Protein AF-A0A7Y2CT84-F1 (afdb_monomer)

Mean predicted aligned error: 10.61 Å

pLDDT: mean 88.52, std 10.65, range [36.44, 98.75]

Solvent-accessible surface area (backbone atoms only — not comparable to full-atom values): 50894 Å² total; per-residue (Å²): 84,44,56,48,35,80,83,38,81,83,39,80,53,77,35,58,68,63,25,49,51,53,49,49,43,42,66,47,47,25,86,44,73,82,28,76,38,8,58,64,36,38,52,54,53,51,53,52,51,56,59,51,71,77,44,71,71,39,76,48,80,43,55,86,54,31,21,38,36,31,32,69,52,71,54,93,91,47,46,27,38,41,38,34,45,18,4,72,86,43,62,40,92,67,78,83,59,85,71,47,80,42,70,43,59,42,46,32,46,68,49,79,48,80,45,82,43,61,23,27,36,41,37,34,33,33,50,41,97,85,70,77,48,78,41,80,75,47,74,48,75,77,40,69,60,45,97,79,50,70,55,81,69,70,88,58,83,78,73,85,70,88,72,83,83,30,87,89,40,70,44,78,48,37,75,38,61,83,59,67,71,56,72,70,56,23,49,44,64,25,57,46,32,29,71,60,32,45,41,61,38,83,23,44,39,57,34,47,72,62,46,57,70,24,47,41,72,74,46,81,51,57,67,58,35,39,52,26,38,35,29,37,26,68,75,76,48,39,33,34,41,31,46,60,65,60,50,44,53,72,66,44,60,80,50,46,50,82,20,55,62,33,53,51,51,43,57,54,52,35,22,34,32,83,57,42,52,45,26,44,43,54,51,30,52,54,52,73,40,41,46,53,65,58,40,71,27,25,30,56,86,51,76,73,46,55,96,46,33,90,80,57,32,81,39,62,28,35,41,28,63,47,83,53,44,69,36,53,90,37,70,53,51,70,36,15,67,34,26,40,50,45,67,62,49,50,52,46,36,33,58,30,73,55,28,46,68,45,36,65,65,41,51,38,50,51,54,51,33,56,62,39,33,33,25,75,45,42,70,87,34,34,28,29,28,40,39,76,42,85,99,48,70,48,36,40,31,39,64,28,52,46,81,50,71,46,20,51,15,30,68,39,46,64,47,39,63,54,52,31,67,79,43,45,44,60,56,46,57,47,56,54,79,78,57,59,75,19,34,41,49,53,26,43,50,54,53,44,66,55,40,55,71,60,55,71,69,53,42,41,49,35,29,49,50,43,42,68,39,55,36,72,68,48,42,50,56,16,43,63,54,32,53,69,66,52,27,75,74,45,29,68,62,52,40,52,26,46,54,47,29,44,76,45,33,50,62,50,35,50,57,51,45,55,64,47,45,31,55,36,48,49,68,57,14,50,37,33,37,38,39,40,33,31,54,72,47,92,29,16,27,32,40,39,33,27,38,33,43,99,86,64,50,81,74,44,81,77,47,61,45,77,44,46,35,93,56,23,48,34,41,36,38,36,29,41,55,11,52,24,35,40,41,35,60,30,50,15,60,82,30,34,41,35,45,26,32,38,86,30,52,28,35,41,39,32,42,72,67,20,44,46,34,34,39,36,36,51,83,69,75,56,48,79,49,69,26,58,54,51,47,78,47,69,43,86,57,63,72,75,38,54,90,54,66,76,66,70,60,80,66,43,80,42,77,44,77,51,71,52,69,50,98,84,40,39,60,28,49,31,39,36,41,37,41,39,38,54,40,92,87,37,76,96,32,29,31,39,40,35,42,39,36,34,41,20,75,76,56,62,24,33,40,42,39,37,45,33,42,28,53,43,70,57,77,83,26,26,37,39,39,42,37,40,37,35,35,52,54,38,76,42,48,47,54,56,81,24,68,80,58,69,85,85,65,92,58,72,67,31,32,45,46,34,29,35,38,40,40,40,35,48,27,46,28,44,75,50,83,83,34,40,34,42,32,40,30,48,35,41,38,38,41,33,34,64,87,52,92,85,30,62,81,74,60,83,47,98,90,52,63,88,46,60,63,35,66,26,30,30,44,31,44,40,37,38,40,36,40,47,43,57,74,34,93,88,70,59,42,40,29,36,37,38,41,36,37,40,35,40,38,36,39,76,36,61,40,91,43,46,25,35,40,40,38,39,39,39,38,42,29,42,51,62,92,52,88,66,44,39,29,41,39,39,36,43,37,41,30,39,55,42,73,51,71,59,78,96,69,42,20,56,42,20,14,93,81,55,22,38,12,38,54,53,35,54,31,22,14,38,30,20,42,32,35,35,40,35,42,35,39,48,74,46,76,47,81,42,52,90,46,26,38,39,33,29,42,35,38,39,44,19,36,34,40,46,41,34,90,97,62,90,78,88,74,71,49,56,15,36,38,41,33,42,37,36,35,41,46,86,49,30,34,42,36,39,37,42,19,36,39,96,85,36,77,40,80,48,81,47,82,47,75,72,130

Radius of gyration: 34.41 Å; Cα contacts (8 Å, |Δi|>4): 2415; chains: 1; bounding box: 83×79×93 Å

Foldseek 3Di:
DQPCCVVPVPRRDDDPVVNVVVVCCCVFQNPDCLRCNHLNNVVVVVVVVQVVQLDFQAEAEEQSALWWWWAWDYDPQGIYIYTHFNVQPHWDDDDDDDRTPDIDTAHWGKDWDQDQLRKIKIWIWHADPVRPDTDTDDMDTNDDRDPPDDRPPPCPDDPPDVWDDQQVPKDWAALALVLDDDPVCCQALNPAQSVNRNHTFIAGADDQCPVLVHWAWDDWDDDQWKTKTWIAHPVRFIKIKIRLQTQNQSVDRPFCRPFVVSVSVSSLSSLWNSQLLQLVLLLCVLLVAQEKHKGKHAYAQTCSCPPCRVVRHDHIIIMITDDAAQPLVPVSLVSFNGKAALVVLCCQVQADLLEAEPLLLVLLVVLVCLLQLQLQAARRQWIWRWDADDPGGYIYTHTYGHDRRRGQGAGDHDCSVVVCQVQVLDFHQALESPDLCSSHVNVQLVNQVRNLQDDLVSLLVSLVSSLVSCDLVSLLVSLVSGGPSSCVVCSVVSSSSSNSHSVCSSVSSNVVNLVSQQEHEAEHHLEEKEWEWDAPDAQKIKIWMFGADPVRHGDDTSGIDMHGLVRYQEYEYAAENYQYEYEHEAHHPNHAYEYAYAVAQYEYAYEAPRANYEYEEAPDNYHDHYHPRYHYDHDPPRLLRDDDSVLDDDWDKHKDWDWDADPQLGIKTKIWIKTFAADRSDPPGQKIWIWMKMARPVQRKMKIKIWIWGQCPPPRKIKIKIKMWIDWFPWDFAQDADQPRDPPDPDPQQRIWIKTKIKIWIWIWHADSSQKIKIKTKMKMKMATDQDPRHPPNDDDVQADPLLRPTWIKIKMKMKIKGWSFPADADGAFHKIKIKMKMWICTDPSDRWTKIKIKIKIWGWHFPDDVQTKIKIKMKMKIAMGTRDHQVRFDFDADPPAADQGHGRNHGARMKIKMKIKMWGFPDFDDDNHFGWTKTKMKMKMWMGHDHPPDDDPDIWIKIWMWMWIDTSSFKIWIWIWIHTPPGIDTDIDIDGDD

Nearest PDB structures (foldseek):
  8us1-assembly1_A  TM=7.613E-01  e=1.808E-10  Pseudomonas aeruginosa PAO1
  5ayw-assembly1_A  TM=7.211E-01  e=1.735E-09  Escherichia coli K-12
  6qgx-assembly1_A  TM=6.876E-01  e=4.542E-09  Escherichia coli O157:H7
  4n75-assembly1_A  TM=7.102E-01  e=1.512E-08  Escherichia coli K-12
  8bo2-assembly1_A  TM=6.922E-01  e=2.222E-08  Escherichia coli K-12

Sequence (995 aa):
LFPLTRFWKNAYLPLPLIGTLGVLYVRYLGVSEQDLAHVRYRRMSTALKGIFSDHERLVYAAGHEHSLQYFQSGKDLHPNHFVVSGAGSKSSHVAGGGDAIFTATGPGYSTIHYYGDGSTWLSFWRVAADGNDPIHVFRTRLYAAEQNYQPPAEAGPAVPLDYPDYTDSVAVMAANPSYRAGRLRSFFMGSHNRDLWVEPVEAPYLDMGREAGGLIPLKRGGGMQTTSLRLQGRDGKQYVLRSLDKNPERSLPPAVRGTFVTDIAKDQITSINPYGAYVIPTLASAAGIYHTQPRLVYVPRDPRLGPYLDTFADQLMMLEDRPNDDMSDEERYGRSKNVVSAGKMYEAINGDNDNSVDANAFVRVRLLDMLLSDWDRHRDQWRWASFKKKNEKGRLYRPIPRDRDWAFNRMNGLFPPLIRFFDPKFQDFRYSYGYIKGLTFNGLEQDRRLTSSLVLSDWLREAQTVHEALTDSVIDAAVRHLPESIYRISGAEMANKLKARRELLSDVAEEYYSVLARVVDVVGSDKHELFEVRSAGPGRTEIVVYKTSKAGEIRKEIFRREFDSDETDEIRLYGLDGNDTFIVESVGGGLTTRCIGGPGADTFMTIDGARGVRVHDTHEGNIFSTGRGTRVQRTDDPWVNTYEPRAYRHNVTLPQLFFGGNADDGVFLGGGVKLVKHGFKKAPYDRVNRILGNFAGRTAAYNVVYHGHFVQAVRALDVYLDAEIRSPNSIRNFYGLGNETENTEGDREFYQARLTQLSASGMLGFSSETGIELRVGPTLRITDVRRDADRFGVSPQPGLSSTTFEDQWFAGIRTVASLQNMDRPQNPRRGFQLMSAAEINIGVRNSSNNYGKILSDLVVTSSPWMSPQITIATRLGVEHNIGSFPFYDASTLGGNHNLRGYRSSRFAGRTALYQNVELRARMFRFSTYLAVGEAGVLAFLDNGRVWTDGESSNRWHQGYGGGLWATLFESATIGTWVGASSDDVTFTLKLGLQY

Secondary structure (DSSP, 8-state):
--GGGGTSTT-----HHHHHHHHHHHHHT-SSTTSTTSHHHHHHHHHHHHHHHTSTT-EEEE--SSSEEEEEEEETTEEEEEEEE-TTT------S-TTEEEEE-SSEEEEEEE-TTS-EEEEEEEE-TTS--EEEEEEEEEEPPPTT--------S-----PPP-TT-EEEEES-GGG---HHHHHHH--TTHHHHHSEEEEEB--TTTGGGSEEEEEEE--SS--EEEEEETTS-EEEEEESS--GGGGS-GGGTTSHHHHHHHHHGGGS-TTGGGGHHHHHHHTT------EEEEE---GGGGGGHHHHSSEEEEEEE---EEETT-GGGTTEEEEEEHHHHHHHHHH-TT-EE-HHHHHHHHHHHHHTT-----GGGEEEEEEEPTTSSSEEEEEEE---TTTT----SSSHHHHHHH-TT----SSS---HHHHTTTTHHHHHHHSTT--HHHHHHHHHHHHHHS-HHHHHHHHTTS-HHHHHHHHHHHHHHHHHHHHTHHHHHHHHHHHHHTEEEEE--SS-EEEEEEEEETTEEEEEEEEE-TT--EEEEEEEEEEETTT-SEEEEE-TTS--EEEES---TT-EEEEE--SS--EEEE-TT-TTEEEEE-SSS-EEEE-TT-EEEE---HHHHS--GGG----EEEEEEEEEEETTTEEEEEEEEEEEE--TT-SS-SEEEEEEEEEETTTTEEEEEEEEEEEEEETTEEEEEEEEEEEEEEEEE---BBTT-----S-TGGGEEEEEEEEEEEEEEEE-TTSEEEEEEEEEEEEEE---TTSS--S--TT--GGGGS-EEEEEEEEEEEEE--S-SSS-SSEEEEEEEEEEEEEEES---EEEEEEEEEEEEE--S-SSEEEEEEEEEEEEEEE---GGGSEEE-BTTTBTTS-TT-EEESEEEEEEEEEEEEEEEEE-SS-EEEEEEEEEEEEEEEE-TT------EEEEEEEEEEEETTTEEEEEEEEE-SS-EEEEEEEEE--

Structure (mmCIF, N/CA/C/O backbone):
data_AF-A0A7Y2CT84-F1
#
_entry.id   AF-A0A7Y2CT84-F1
#
loop_
_atom_site.group_PDB
_atom_site.id
_atom_site.type_symbol
_atom_site.label_atom_id
_atom_site.label_alt_id
_atom_site.label_comp_id
_atom_site.label_asym_id
_atom_site.label_entity_id
_atom_site.label_seq_id
_atom_site.pdbx_PDB_ins_code
_atom_site.Cartn_x
_atom_site.Cartn_y
_atom_site.Cartn_z
_atom_site.occupancy
_atom_site.B_iso_or_equiv
_atom_site.auth_seq_id
_atom_site.auth_comp_id
_atom_site.auth_asym_id
_atom_site.auth_atom_id
_atom_site.pdbx_PDB_model_num
ATOM 1 N N . LEU A 1 1 ? 11.214 -16.371 42.705 1.00 65.44 1 LEU A N 1
ATOM 2 C CA . LEU A 1 1 ? 11.455 -16.176 44.152 1.00 65.44 1 LEU A CA 1
ATOM 3 C C . LEU A 1 1 ? 12.460 -15.055 44.424 1.00 65.44 1 LEU A C 1
ATOM 5 O O . LEU A 1 1 ? 12.091 -14.140 45.138 1.00 65.44 1 LEU A O 1
ATOM 9 N N . PHE A 1 2 ? 13.662 -15.067 43.829 1.00 83.94 2 PHE A N 1
ATOM 10 C CA . PHE A 1 2 ? 14.726 -14.080 44.100 1.00 83.94 2 PHE A CA 1
ATOM 11 C C . PHE A 1 2 ? 15.019 -13.182 42.880 1.00 83.94 2 PHE A C 1
ATOM 13 O O . PHE A 1 2 ? 15.967 -13.444 42.148 1.00 83.94 2 PHE A O 1
ATOM 20 N N . PRO A 1 3 ? 14.202 -12.159 42.574 1.00 74.56 3 PRO A N 1
ATOM 21 C CA . PRO A 1 3 ? 14.383 -11.364 41.352 1.00 74.56 3 PRO A CA 1
ATOM 22 C C . PRO A 1 3 ? 15.679 -10.536 41.330 1.00 74.56 3 PRO A C 1
ATOM 24 O O . PRO A 1 3 ? 16.200 -10.259 40.251 1.00 74.56 3 PRO A O 1
ATOM 27 N N . LEU A 1 4 ? 16.225 -10.172 42.496 1.00 76.44 4 LEU A N 1
ATOM 28 C CA . LEU A 1 4 ? 17.428 -9.339 42.603 1.00 76.44 4 LEU A CA 1
ATOM 29 C C . LEU A 1 4 ? 18.713 -10.062 42.167 1.00 76.44 4 LEU A C 1
ATOM 31 O O . LEU A 1 4 ? 19.674 -9.394 41.783 1.00 76.44 4 LEU A O 1
ATOM 35 N N . THR A 1 5 ? 18.719 -11.402 42.122 1.00 77.50 5 THR A N 1
ATOM 36 C CA . THR A 1 5 ? 19.887 -12.184 41.673 1.00 77.50 5 THR A CA 1
ATOM 37 C C . THR A 1 5 ? 20.240 -11.959 40.202 1.00 77.50 5 THR A C 1
ATOM 39 O O . THR A 1 5 ? 21.369 -12.227 39.794 1.00 77.50 5 THR A O 1
ATOM 42 N N . ARG A 1 6 ? 19.307 -11.410 39.408 1.00 66.19 6 ARG A N 1
ATOM 43 C CA . ARG A 1 6 ? 19.547 -10.990 38.017 1.00 66.19 6 ARG A CA 1
ATOM 44 C C . ARG A 1 6 ? 20.495 -9.799 37.894 1.00 66.19 6 ARG A C 1
ATOM 46 O O . ARG A 1 6 ? 21.196 -9.700 36.895 1.00 66.19 6 ARG A O 1
ATOM 53 N N . PHE A 1 7 ? 20.502 -8.913 38.885 1.00 73.81 7 PHE A N 1
ATOM 54 C CA . PHE A 1 7 ? 21.339 -7.713 38.899 1.00 73.81 7 PHE A CA 1
ATOM 55 C C . PHE A 1 7 ? 22.563 -7.907 39.804 1.00 73.81 7 PHE A C 1
ATOM 57 O O . PHE A 1 7 ? 23.660 -7.476 39.471 1.00 73.81 7 PHE A O 1
ATOM 64 N N . TRP A 1 8 ? 22.378 -8.598 40.933 1.00 77.88 8 TRP A N 1
ATOM 65 C CA . TRP A 1 8 ? 23.402 -8.825 41.949 1.00 77.88 8 TRP A CA 1
ATOM 66 C C . TRP A 1 8 ? 23.399 -10.308 42.311 1.00 77.88 8 TRP A C 1
ATOM 68 O O . TRP A 1 8 ? 22.523 -10.749 43.048 1.00 77.88 8 TRP A O 1
ATOM 78 N N . LYS A 1 9 ? 24.373 -11.087 41.816 1.00 77.00 9 LYS A N 1
ATOM 79 C CA . LYS A 1 9 ? 24.386 -12.568 41.911 1.00 77.00 9 LYS A CA 1
ATOM 80 C C . LYS A 1 9 ? 24.125 -13.139 43.317 1.00 77.00 9 LYS A C 1
ATOM 82 O O . LYS A 1 9 ? 23.603 -14.243 43.421 1.00 77.00 9 LYS A O 1
ATOM 87 N N . ASN A 1 10 ? 24.435 -12.387 44.375 1.00 88.25 10 ASN A N 1
ATOM 88 C CA . ASN A 1 10 ? 24.299 -12.817 45.771 1.00 88.25 10 ASN A CA 1
ATOM 89 C C . ASN A 1 10 ? 23.051 -12.259 46.493 1.00 88.25 10 ASN A C 1
ATOM 91 O O . ASN A 1 10 ? 22.872 -12.504 47.682 1.00 88.25 10 ASN A O 1
ATOM 95 N N . ALA A 1 11 ? 22.173 -11.515 45.812 1.00 83.38 11 ALA A N 1
ATOM 96 C CA . ALA A 1 11 ? 20.990 -10.893 46.412 1.00 83.38 11 ALA A CA 1
ATOM 97 C C . ALA A 1 11 ? 19.788 -11.857 46.477 1.00 83.38 11 ALA A C 1
ATOM 99 O O . ALA A 1 11 ? 18.792 -11.708 45.762 1.00 83.38 11 ALA A O 1
ATOM 100 N N . TYR A 1 12 ? 19.869 -12.854 47.358 1.00 87.38 12 TYR A N 1
ATOM 101 C CA . TYR A 1 12 ? 18.821 -13.856 47.593 1.00 87.38 12 TYR A CA 1
ATOM 102 C C . TYR A 1 12 ? 17.691 -13.340 48.505 1.00 87.38 12 TYR A C 1
ATOM 104 O O . TYR A 1 12 ? 17.361 -13.955 49.514 1.00 87.38 12 TYR A O 1
ATOM 112 N N . LEU A 1 13 ? 17.066 -12.212 48.150 1.00 86.44 13 LEU A N 1
ATOM 113 C CA . LEU A 1 13 ? 15.888 -11.695 48.860 1.00 86.44 13 LEU A CA 1
ATOM 114 C C . LEU A 1 13 ? 14.595 -12.236 48.217 1.00 86.44 13 LEU A C 1
ATOM 116 O O . LEU A 1 13 ? 14.352 -11.960 47.033 1.00 86.44 13 LEU A O 1
ATOM 120 N N . PRO A 1 14 ? 13.773 -13.030 48.932 1.00 82.38 14 PRO A N 1
ATOM 121 C CA . PRO A 1 14 ? 12.552 -13.588 48.371 1.00 82.38 14 PRO A CA 1
ATOM 122 C C . PRO A 1 14 ? 11.492 -12.494 48.220 1.00 82.38 14 PRO A C 1
ATOM 124 O O . PRO A 1 14 ? 10.938 -11.997 49.193 1.00 82.38 14 PRO A O 1
ATOM 127 N N . LEU A 1 15 ? 11.179 -12.142 46.977 1.00 82.06 15 LEU A N 1
ATOM 128 C CA . LEU A 1 15 ? 10.138 -11.180 46.625 1.00 82.06 15 LEU A CA 1
ATOM 129 C C . LEU A 1 15 ? 9.147 -11.871 45.675 1.00 82.06 15 LEU A C 1
ATOM 131 O O . LEU A 1 15 ? 9.237 -11.690 44.460 1.00 82.06 15 LEU A O 1
ATOM 135 N N . PRO A 1 16 ? 8.241 -12.732 46.177 1.00 72.38 16 PRO A N 1
ATOM 136 C CA . PRO A 1 16 ? 7.407 -13.588 45.334 1.00 72.38 16 PRO A CA 1
ATOM 137 C C . PRO A 1 16 ? 6.437 -12.799 44.444 1.00 72.38 16 PRO A C 1
ATOM 139 O O . PRO A 1 16 ? 6.327 -13.122 43.263 1.00 72.38 16 PRO A O 1
ATOM 142 N N . LEU A 1 17 ? 5.808 -11.729 44.946 1.00 71.31 17 LEU A N 1
ATOM 143 C CA . LEU A 1 17 ? 4.917 -10.873 44.148 1.00 71.31 17 LEU A CA 1
ATOM 144 C C . LEU A 1 17 ? 5.690 -10.098 43.072 1.00 71.31 17 LEU A C 1
ATOM 146 O O . LEU A 1 17 ? 5.382 -10.215 41.890 1.00 71.31 17 LEU A O 1
ATOM 150 N N . ILE A 1 18 ? 6.749 -9.381 43.459 1.00 71.69 18 ILE A N 1
ATOM 151 C CA . ILE A 1 18 ? 7.581 -8.585 42.536 1.00 71.69 18 ILE A CA 1
ATOM 152 C C . ILE A 1 18 ? 8.280 -9.488 41.513 1.00 71.69 18 ILE A C 1
ATOM 154 O O . ILE A 1 18 ? 8.329 -9.173 40.329 1.00 71.69 18 ILE A O 1
ATOM 158 N N . GLY A 1 19 ? 8.786 -10.643 41.944 1.00 72.06 19 GLY A N 1
ATOM 159 C CA . GLY A 1 19 ? 9.398 -11.628 41.060 1.00 72.06 19 GLY A CA 1
ATOM 160 C C . GLY A 1 19 ? 8.402 -12.223 40.068 1.00 72.06 19 GLY A C 1
ATOM 161 O O . GLY A 1 19 ? 8.754 -12.407 38.906 1.00 72.06 19 GLY A O 1
ATOM 162 N N . THR A 1 20 ? 7.159 -12.474 40.489 1.00 73.62 20 THR A N 1
ATOM 163 C CA . THR A 1 20 ? 6.091 -12.931 39.587 1.00 73.62 20 THR A CA 1
ATOM 164 C C . THR A 1 20 ? 5.719 -11.839 38.590 1.00 73.62 20 THR A C 1
ATOM 166 O O . THR A 1 20 ? 5.689 -12.107 37.392 1.00 73.62 20 THR A O 1
ATOM 169 N N . LEU A 1 21 ? 5.538 -10.596 39.047 1.00 68.62 21 LEU A N 1
ATOM 170 C CA . LEU A 1 21 ? 5.281 -9.443 38.181 1.00 68.62 21 LEU A CA 1
ATOM 171 C C . LEU A 1 21 ? 6.412 -9.223 37.170 1.00 68.62 21 LEU A C 1
ATOM 173 O O . LEU A 1 21 ? 6.132 -9.028 35.995 1.00 68.62 21 LEU A O 1
ATOM 177 N N . GLY A 1 22 ? 7.678 -9.336 37.580 1.00 68.44 22 GLY A N 1
ATOM 178 C CA . GLY A 1 22 ? 8.829 -9.219 36.679 1.00 68.44 22 GLY A CA 1
ATOM 179 C C . GLY A 1 22 ? 8.894 -10.331 35.625 1.00 68.44 22 GLY A C 1
ATOM 180 O O . GLY A 1 22 ? 9.230 -10.072 34.471 1.00 68.44 22 GLY A O 1
ATOM 181 N N . VAL A 1 23 ? 8.530 -11.568 35.983 1.00 71.12 23 VAL A N 1
ATOM 182 C CA . VAL A 1 23 ? 8.431 -12.683 35.022 1.00 71.12 23 VAL A CA 1
ATOM 183 C C . VAL A 1 23 ? 7.266 -12.475 34.055 1.00 71.12 23 VAL A C 1
ATOM 185 O O . VAL A 1 23 ? 7.438 -12.681 32.855 1.00 71.12 23 VAL A O 1
ATOM 188 N N . LEU A 1 24 ? 6.100 -12.046 34.547 1.00 68.56 24 LEU A N 1
ATOM 189 C CA . LEU A 1 24 ? 4.947 -11.718 33.707 1.00 68.56 24 LEU A CA 1
ATOM 190 C C . LEU A 1 24 ? 5.268 -10.549 32.766 1.00 68.56 24 LEU A C 1
ATOM 192 O O . LEU A 1 24 ? 4.959 -10.629 31.582 1.00 68.56 24 LEU A O 1
ATOM 196 N N . TYR A 1 25 ? 5.963 -9.522 33.255 1.00 69.19 25 TYR A N 1
ATOM 197 C CA . TYR A 1 25 ? 6.409 -8.381 32.460 1.00 69.19 25 TYR A CA 1
ATOM 198 C C . TYR A 1 25 ? 7.315 -8.823 31.302 1.00 69.19 25 TYR A C 1
ATOM 200 O O . TYR A 1 25 ? 7.005 -8.556 30.147 1.00 69.19 25 TYR A O 1
ATOM 208 N N . VAL A 1 26 ? 8.375 -9.599 31.559 1.00 72.62 26 VAL A N 1
ATOM 209 C CA . VAL A 1 26 ? 9.238 -10.129 30.480 1.00 72.62 26 VAL A CA 1
ATOM 210 C C . VAL A 1 26 ? 8.447 -11.021 29.516 1.00 72.62 26 VAL A C 1
ATOM 212 O O . VAL A 1 26 ? 8.595 -10.905 28.304 1.00 72.62 26 VAL A O 1
ATOM 215 N N . ARG A 1 27 ? 7.579 -11.897 30.038 1.00 72.06 27 ARG A N 1
ATOM 216 C CA . ARG A 1 27 ? 6.837 -12.879 29.235 1.00 72.06 27 ARG A CA 1
ATOM 217 C C . ARG A 1 27 ? 5.767 -12.256 28.336 1.00 72.06 27 ARG A C 1
ATOM 219 O O . ARG A 1 27 ? 5.489 -12.817 27.279 1.00 72.06 27 ARG A O 1
ATOM 226 N N . TYR A 1 28 ? 5.148 -11.156 28.759 1.00 69.00 28 TYR A N 1
ATOM 227 C CA . TYR A 1 28 ? 4.021 -10.546 28.049 1.00 69.00 28 TYR A CA 1
ATOM 228 C C . TYR A 1 28 ? 4.333 -9.194 27.408 1.00 69.00 28 TYR A C 1
ATOM 230 O O . TYR A 1 28 ? 3.656 -8.850 26.446 1.00 69.00 28 TYR A O 1
ATOM 238 N N . LEU A 1 29 ? 5.318 -8.436 27.892 1.00 67.94 29 LEU A N 1
ATOM 239 C CA . LEU A 1 29 ? 5.712 -7.136 27.329 1.00 67.94 29 LEU A CA 1
ATOM 240 C C . LEU A 1 29 ? 7.061 -7.176 26.612 1.00 67.94 29 LEU A C 1
ATOM 242 O O . LEU A 1 29 ? 7.197 -6.546 25.568 1.00 67.94 29 LEU A O 1
ATOM 246 N N . GLY A 1 30 ? 8.017 -7.952 27.127 1.00 70.25 30 GLY A N 1
ATOM 247 C CA . GLY A 1 30 ? 9.418 -7.869 26.708 1.00 70.25 30 GLY A CA 1
ATOM 248 C C . GLY A 1 30 ? 10.080 -6.606 27.272 1.00 70.25 30 GLY A C 1
ATOM 249 O O . GLY A 1 30 ? 9.569 -5.502 27.118 1.00 70.25 30 GLY A O 1
ATOM 250 N N . VAL A 1 31 ? 11.201 -6.767 27.973 1.00 71.25 31 VAL A N 1
ATOM 251 C CA . VAL A 1 31 ? 12.004 -5.652 28.508 1.00 71.25 31 VAL A CA 1
ATOM 252 C C . VAL A 1 31 ? 12.959 -5.133 27.435 1.00 71.25 31 VAL A C 1
ATOM 254 O O . VAL A 1 31 ? 13.159 -3.929 27.317 1.00 71.25 31 VAL A O 1
ATOM 257 N N . SER A 1 32 ? 13.558 -6.050 26.676 1.00 77.94 32 SER A N 1
ATOM 258 C CA . SER A 1 32 ? 14.480 -5.755 25.584 1.00 77.94 32 SER A CA 1
ATOM 259 C C . SER A 1 32 ? 13.750 -5.813 24.250 1.00 77.94 32 SER A C 1
ATOM 261 O O . SER A 1 32 ? 12.874 -6.655 24.054 1.00 77.94 32 SER A O 1
ATOM 263 N N . GLU A 1 33 ? 14.175 -5.002 23.282 1.00 79.56 33 GLU A N 1
ATOM 264 C CA . GLU A 1 33 ? 13.699 -5.120 21.899 1.00 79.56 33 GLU A CA 1
ATOM 265 C C . GLU A 1 33 ? 14.024 -6.478 21.265 1.00 79.56 33 GLU A C 1
ATOM 267 O O . GLU A 1 33 ? 13.431 -6.842 20.253 1.00 79.56 33 GLU A O 1
ATOM 272 N N . GLN A 1 34 ? 14.953 -7.225 21.867 1.00 80.75 34 GLN A N 1
ATOM 273 C CA . GLN A 1 34 ? 15.319 -8.581 21.475 1.00 80.75 34 GLN A CA 1
ATOM 274 C C . GLN A 1 34 ? 14.396 -9.646 22.080 1.00 80.75 34 GLN A C 1
ATOM 276 O O . GLN A 1 34 ? 14.444 -10.784 21.639 1.00 80.75 34 GLN A O 1
ATOM 281 N N . ASP A 1 35 ? 13.553 -9.321 23.064 1.00 81.44 35 ASP A N 1
ATOM 282 C CA . ASP A 1 35 ? 12.669 -10.318 23.666 1.00 81.44 35 ASP A CA 1
ATOM 283 C C . ASP A 1 35 ? 11.566 -10.731 22.679 1.00 81.44 35 ASP A C 1
ATOM 285 O O . ASP A 1 35 ? 10.911 -9.889 22.064 1.00 81.44 35 ASP A O 1
ATOM 289 N N . LEU A 1 36 ? 11.260 -12.031 22.598 1.00 79.00 36 LEU A N 1
ATOM 290 C CA . LEU A 1 36 ? 10.187 -12.566 21.740 1.00 79.00 36 LEU A CA 1
ATOM 291 C C . LEU A 1 36 ? 8.809 -11.930 22.012 1.00 79.00 36 LEU A C 1
ATOM 293 O O . LEU A 1 36 ? 7.957 -11.853 21.122 1.00 79.00 36 LEU A O 1
ATOM 297 N N . ALA A 1 37 ? 8.581 -11.487 23.251 1.00 78.06 37 ALA A N 1
ATOM 298 C CA . ALA A 1 37 ? 7.363 -10.800 23.663 1.00 78.06 37 ALA A CA 1
ATOM 299 C C . ALA A 1 37 ? 7.337 -9.315 23.254 1.00 78.06 37 ALA A C 1
ATOM 301 O O . ALA A 1 37 ? 6.256 -8.723 23.227 1.00 78.06 37 ALA A O 1
ATOM 302 N N . HIS A 1 38 ? 8.469 -8.718 22.881 1.00 81.81 38 HIS A N 1
ATOM 303 C CA . HIS A 1 38 ? 8.516 -7.324 22.465 1.00 81.81 38 HIS A CA 1
ATOM 304 C C . HIS A 1 38 ? 7.755 -7.114 21.152 1.00 81.81 38 HIS A C 1
ATOM 306 O O . HIS A 1 38 ? 7.841 -7.912 20.212 1.00 81.81 38 HIS A O 1
ATOM 312 N N . VAL A 1 39 ? 6.997 -6.020 21.069 1.00 78.94 39 VAL A N 1
ATOM 313 C CA . VAL A 1 39 ? 6.087 -5.749 19.943 1.00 78.94 39 VAL A CA 1
ATOM 314 C C . VAL A 1 39 ? 6.848 -5.685 18.613 1.00 78.94 39 VAL A C 1
ATOM 316 O O . VAL A 1 39 ? 6.428 -6.306 17.633 1.00 78.94 39 VAL A O 1
ATOM 319 N N . ARG A 1 40 ? 7.996 -4.992 18.577 1.00 80.62 40 ARG A N 1
ATOM 320 C CA . ARG A 1 40 ? 8.840 -4.869 17.372 1.00 80.62 40 ARG A CA 1
ATOM 321 C C . ARG A 1 40 ? 9.374 -6.226 16.895 1.00 80.62 40 ARG A C 1
ATOM 323 O O . ARG A 1 40 ? 9.195 -6.577 15.729 1.00 80.62 40 ARG A O 1
ATOM 330 N N . TYR A 1 41 ? 9.945 -7.023 17.800 1.00 85.19 41 TYR A N 1
ATOM 331 C CA . TYR A 1 41 ? 10.491 -8.339 17.462 1.00 85.19 41 TYR A CA 1
ATOM 332 C C . TYR A 1 41 ? 9.407 -9.297 16.967 1.00 85.19 41 TYR A C 1
ATOM 334 O O . TYR A 1 41 ? 9.587 -10.022 15.985 1.00 85.19 41 TYR A O 1
ATOM 342 N N . ARG A 1 42 ? 8.235 -9.282 17.608 1.00 82.44 42 ARG A N 1
ATOM 343 C CA . ARG A 1 42 ? 7.098 -10.108 17.197 1.00 82.44 42 ARG A CA 1
ATOM 344 C C . ARG A 1 42 ? 6.609 -9.753 15.797 1.00 82.44 42 ARG A C 1
ATOM 346 O O . ARG A 1 42 ? 6.337 -10.658 15.012 1.00 82.44 42 ARG A O 1
ATOM 353 N N . ARG A 1 43 ? 6.536 -8.460 15.458 1.00 81.31 43 ARG A N 1
ATOM 354 C CA . ARG A 1 43 ? 6.187 -8.003 14.101 1.00 81.31 43 ARG A CA 1
ATOM 355 C C . ARG A 1 43 ? 7.198 -8.499 13.068 1.00 81.31 43 ARG A C 1
ATOM 357 O O . ARG A 1 43 ? 6.790 -9.102 12.080 1.00 81.31 43 ARG A O 1
ATOM 364 N N . MET A 1 44 ? 8.495 -8.322 13.329 1.00 87.19 44 MET A N 1
ATOM 365 C CA . MET A 1 44 ? 9.567 -8.806 12.450 1.00 87.19 44 MET A CA 1
ATOM 366 C C . MET A 1 44 ? 9.510 -10.330 12.268 1.00 87.19 44 MET A C 1
ATOM 368 O O . MET A 1 44 ? 9.461 -10.825 11.145 1.00 87.19 44 MET A O 1
ATOM 372 N N . SER A 1 45 ? 9.473 -11.086 13.367 1.00 84.62 45 SER A N 1
ATOM 373 C CA . SER A 1 45 ? 9.460 -12.553 13.327 1.00 84.62 45 SER A CA 1
ATOM 374 C C . SER A 1 45 ? 8.196 -13.119 12.673 1.00 84.62 45 SER A C 1
ATOM 376 O O . SER A 1 45 ? 8.284 -14.111 11.955 1.00 84.62 45 SER A O 1
ATOM 378 N N . THR A 1 46 ? 7.033 -12.483 12.857 1.00 79.88 46 THR A N 1
ATOM 379 C CA . THR A 1 46 ? 5.787 -12.869 12.171 1.00 79.88 46 THR A CA 1
ATOM 380 C C . THR A 1 46 ? 5.878 -12.605 10.669 1.00 79.88 46 THR A C 1
ATOM 382 O O . THR A 1 46 ? 5.509 -13.477 9.887 1.00 79.88 46 THR A O 1
ATOM 385 N N . ALA A 1 47 ? 6.421 -11.453 10.259 1.00 81.06 47 ALA A N 1
ATOM 386 C CA . ALA A 1 47 ? 6.632 -11.134 8.847 1.00 81.06 47 ALA A CA 1
ATOM 387 C C . ALA A 1 47 ? 7.587 -12.135 8.174 1.00 81.06 47 ALA A C 1
ATOM 389 O O . ALA A 1 47 ? 7.261 -12.681 7.122 1.00 81.06 47 ALA A O 1
ATOM 390 N N . LEU A 1 48 ? 8.717 -12.453 8.819 1.00 83.81 48 LEU A N 1
ATOM 391 C CA . LEU A 1 48 ? 9.661 -13.462 8.330 1.00 83.81 48 LEU A CA 1
ATOM 392 C C . LEU A 1 48 ? 9.020 -14.851 8.232 1.00 83.81 48 LEU A C 1
ATOM 394 O O . LEU A 1 48 ? 9.137 -15.500 7.200 1.00 83.81 48 LEU A O 1
ATOM 398 N N . LYS A 1 49 ? 8.288 -15.297 9.263 1.00 79.12 49 LYS A N 1
ATOM 399 C CA . LYS A 1 49 ? 7.581 -16.590 9.233 1.00 79.12 49 LYS A CA 1
ATOM 400 C C . LYS A 1 49 ? 6.526 -16.656 8.127 1.00 79.12 49 LYS A C 1
ATOM 402 O O . LYS A 1 49 ? 6.366 -17.716 7.527 1.00 79.12 49 LYS A O 1
ATOM 407 N N . GLY A 1 50 ? 5.842 -15.546 7.843 1.00 73.62 50 GLY A N 1
ATOM 408 C CA . GLY A 1 50 ? 4.928 -15.439 6.707 1.00 73.62 50 GLY A CA 1
ATOM 409 C C . GLY A 1 50 ? 5.651 -15.662 5.378 1.00 73.62 50 GLY A C 1
ATOM 410 O O . GLY A 1 50 ? 5.242 -16.532 4.619 1.00 73.62 50 GLY A O 1
ATOM 411 N N . ILE A 1 51 ? 6.782 -14.985 5.154 1.00 78.38 51 ILE A N 1
ATOM 412 C CA . ILE A 1 51 ? 7.626 -15.197 3.961 1.00 78.38 51 ILE A CA 1
ATOM 413 C C . ILE A 1 51 ? 8.090 -16.656 3.879 1.00 78.38 51 ILE A C 1
ATOM 415 O O . ILE A 1 51 ? 7.991 -17.292 2.837 1.00 78.38 51 ILE A O 1
ATOM 419 N N . PHE A 1 52 ? 8.561 -17.220 4.991 1.00 81.69 52 PHE A N 1
ATOM 420 C CA . PHE A 1 52 ? 9.054 -18.594 5.041 1.00 81.69 52 PHE A CA 1
ATOM 421 C C . PHE A 1 52 ? 7.979 -19.619 4.685 1.00 81.69 52 PHE A C 1
ATOM 423 O O . PHE A 1 52 ? 8.295 -20.618 4.049 1.00 81.69 52 PHE A O 1
ATOM 430 N N . SER A 1 53 ? 6.718 -19.374 5.052 1.00 70.50 53 SER A N 1
ATOM 431 C CA . SER A 1 53 ? 5.608 -20.272 4.712 1.00 70.50 53 SER A CA 1
ATOM 432 C C . SER A 1 53 ? 5.339 -20.419 3.208 1.00 70.50 53 SER A C 1
ATOM 434 O O . SER A 1 53 ? 4.705 -21.394 2.811 1.00 70.50 53 SER A O 1
ATOM 436 N N . ASP A 1 54 ? 5.851 -19.505 2.378 1.00 66.31 54 ASP A N 1
ATOM 437 C CA . ASP A 1 54 ? 5.716 -19.546 0.915 1.00 66.31 54 ASP A CA 1
ATOM 438 C C . ASP A 1 54 ? 6.800 -20.385 0.223 1.00 66.31 54 ASP A C 1
ATOM 440 O O . ASP A 1 54 ? 6.733 -20.623 -0.986 1.00 66.31 54 ASP A O 1
ATOM 444 N N . HIS A 1 55 ? 7.794 -20.846 0.981 1.00 71.00 55 HIS A N 1
ATOM 445 C CA . HIS A 1 55 ? 8.875 -21.687 0.493 1.00 71.00 55 HIS A CA 1
ATOM 446 C C . HIS A 1 55 ? 8.712 -23.108 1.023 1.00 71.00 55 HIS A C 1
ATOM 448 O O . HIS A 1 55 ? 8.558 -23.321 2.225 1.00 71.00 55 HIS A O 1
ATOM 454 N N . GLU A 1 56 ? 8.768 -24.080 0.116 1.00 71.38 56 GLU A N 1
ATOM 455 C CA . GLU A 1 56 ? 8.868 -25.494 0.464 1.00 71.38 56 GLU A CA 1
ATOM 456 C C . GLU A 1 56 ? 10.324 -25.854 0.751 1.00 71.38 56 GLU A C 1
ATOM 458 O O . GLU A 1 56 ? 11.247 -25.294 0.153 1.00 71.38 56 GLU A O 1
ATOM 463 N N . ARG A 1 57 ? 10.521 -26.825 1.647 1.00 75.44 57 ARG A N 1
ATOM 464 C CA . ARG A 1 57 ? 11.841 -27.348 2.017 1.00 75.44 57 ARG A CA 1
ATOM 465 C C . ARG A 1 57 ? 12.815 -26.273 2.526 1.00 75.44 57 ARG A C 1
ATOM 467 O O . ARG A 1 57 ? 14.019 -26.326 2.262 1.00 75.44 57 ARG A O 1
ATOM 474 N N . LEU A 1 58 ? 12.317 -25.319 3.312 1.00 85.44 58 LEU A N 1
ATOM 475 C CA . LEU A 1 58 ? 13.147 -24.295 3.939 1.00 85.44 58 LEU A CA 1
ATOM 476 C C . LEU A 1 58 ? 13.764 -24.794 5.255 1.00 85.44 58 LEU A C 1
ATOM 478 O O . LEU A 1 58 ? 13.061 -25.309 6.128 1.00 85.44 58 LEU A O 1
ATOM 482 N N . VAL A 1 59 ? 15.060 -24.532 5.448 1.00 90.62 59 VAL A N 1
ATOM 483 C CA . VAL A 1 59 ? 15.709 -24.599 6.765 1.00 90.62 59 VAL A CA 1
ATOM 484 C C . VAL A 1 59 ? 16.126 -23.196 7.204 1.00 90.62 59 VAL A C 1
ATOM 486 O O . VAL A 1 59 ? 16.941 -22.553 6.546 1.00 90.62 59 VAL A O 1
ATOM 489 N N . TYR A 1 60 ? 15.580 -22.721 8.323 1.00 91.56 60 TYR A N 1
ATOM 490 C CA . TYR A 1 60 ? 15.955 -21.458 8.957 1.00 91.56 60 TYR A CA 1
ATOM 491 C C . TYR A 1 60 ? 16.832 -21.726 10.181 1.00 91.56 60 TYR A C 1
ATOM 493 O O . TYR A 1 60 ? 16.374 -22.331 11.150 1.00 91.56 60 TYR A O 1
ATOM 501 N N . ALA A 1 61 ? 18.081 -21.262 10.149 1.00 91.94 61 ALA A N 1
ATOM 502 C CA . ALA A 1 61 ? 19.018 -21.373 11.263 1.00 91.94 61 ALA A CA 1
ATOM 503 C C . ALA A 1 61 ? 19.189 -20.020 11.975 1.00 91.94 61 ALA A C 1
ATOM 505 O O . ALA A 1 61 ? 19.394 -18.996 11.325 1.00 91.94 61 ALA A O 1
ATOM 506 N N . ALA A 1 62 ? 19.127 -20.014 13.309 1.00 89.50 62 ALA A N 1
ATOM 507 C CA . ALA A 1 62 ? 19.263 -18.815 14.136 1.00 89.50 62 ALA A CA 1
ATOM 508 C C . ALA A 1 62 ? 20.126 -19.051 15.385 1.00 89.50 62 ALA A C 1
ATOM 510 O O . ALA A 1 62 ? 20.187 -20.154 15.922 1.00 89.50 62 ALA A O 1
ATOM 511 N N . GLY A 1 63 ? 20.750 -17.984 15.888 1.00 88.38 63 GLY A N 1
ATOM 512 C CA . GLY A 1 63 ? 21.514 -17.972 17.145 1.00 88.38 63 GLY A CA 1
ATOM 513 C C . GLY A 1 63 ? 20.886 -17.107 18.241 1.00 88.38 63 GLY A C 1
ATOM 514 O O . GLY A 1 63 ? 21.592 -16.670 19.140 1.00 88.38 63 GLY A O 1
ATOM 515 N N . HIS A 1 64 ? 19.591 -16.795 18.124 1.00 86.19 64 HIS A N 1
ATOM 516 C CA . HIS A 1 64 ? 18.933 -15.786 18.957 1.00 86.19 64 HIS A CA 1
ATOM 517 C C . HIS A 1 64 ? 18.837 -16.182 20.439 1.00 86.19 64 HIS A C 1
ATOM 519 O O . HIS A 1 64 ? 19.169 -15.383 21.307 1.00 86.19 64 HIS A O 1
ATOM 525 N N . GLU A 1 65 ? 18.427 -17.421 20.730 1.00 86.31 65 GLU A N 1
ATOM 526 C CA . GLU A 1 65 ? 18.446 -17.965 22.091 1.00 86.31 65 GLU A CA 1
ATOM 527 C C . GLU A 1 65 ? 19.774 -18.670 22.365 1.00 86.31 65 GLU A C 1
ATOM 529 O O . GLU A 1 65 ? 20.274 -19.418 21.525 1.00 86.31 65 GLU A O 1
ATOM 534 N N . HIS A 1 66 ? 20.302 -18.521 23.580 1.00 90.12 66 HIS A N 1
ATOM 535 C CA . HIS A 1 66 ? 21.535 -19.179 24.027 1.00 90.12 66 HIS A CA 1
ATOM 536 C C . HIS A 1 66 ? 21.320 -20.667 24.380 1.00 90.12 66 HIS A C 1
ATOM 538 O O . HIS A 1 66 ? 21.705 -21.138 25.447 1.00 90.12 66 HIS A O 1
ATOM 544 N N . SER A 1 67 ? 20.650 -21.419 23.510 1.00 92.38 67 SER A N 1
ATOM 545 C CA . SER A 1 67 ? 20.327 -22.840 23.690 1.00 92.38 67 SER A CA 1
ATOM 546 C C . SER A 1 67 ? 20.279 -23.567 22.341 1.00 92.38 67 SER A C 1
ATOM 548 O O . SER A 1 67 ? 20.462 -22.954 21.285 1.00 92.38 67 SER A O 1
ATOM 550 N N . LEU A 1 68 ? 20.073 -24.886 22.380 1.00 92.94 68 LEU A N 1
ATOM 551 C CA . LEU A 1 68 ? 19.892 -25.723 21.197 1.00 92.94 68 LEU A CA 1
ATOM 552 C C . LEU A 1 68 ? 18.426 -26.116 21.076 1.00 92.94 68 LEU A C 1
ATOM 554 O O . LEU A 1 68 ? 17.875 -26.683 22.020 1.00 92.94 68 LEU A O 1
ATOM 558 N N . GLN A 1 69 ? 17.789 -25.811 19.948 1.00 93.88 69 GLN A N 1
ATOM 559 C CA . GLN A 1 69 ? 16.367 -26.096 19.754 1.00 93.88 69 GLN A CA 1
ATOM 560 C C . GLN A 1 69 ? 16.061 -26.474 18.306 1.00 93.88 69 GLN A C 1
ATOM 562 O O . GLN A 1 69 ? 16.690 -25.972 17.373 1.00 93.88 69 GLN A O 1
ATOM 567 N N . TYR A 1 70 ? 15.055 -27.321 18.117 1.00 93.56 70 TYR A N 1
ATOM 568 C CA . TYR A 1 70 ? 14.533 -27.685 16.806 1.00 93.56 70 TYR A CA 1
ATOM 569 C C . TYR A 1 70 ? 13.011 -27.639 16.800 1.00 93.56 70 TYR A C 1
ATOM 571 O O . TYR A 1 70 ? 12.362 -28.223 17.669 1.00 93.56 70 TYR A O 1
ATOM 579 N N . PHE A 1 71 ? 12.461 -26.981 15.785 1.00 90.00 71 PHE A N 1
ATOM 580 C CA . PHE A 1 71 ? 11.031 -26.887 15.535 1.00 90.00 71 PHE A CA 1
ATOM 581 C C . PHE A 1 71 ? 10.723 -27.271 14.093 1.00 90.00 71 PHE A C 1
ATOM 583 O O . PHE A 1 71 ? 11.537 -27.079 13.185 1.00 90.00 71 PHE A O 1
ATOM 590 N N . GLN A 1 72 ? 9.499 -27.733 13.884 1.00 86.25 72 GLN A N 1
ATOM 591 C CA . GLN A 1 72 ? 8.960 -28.046 12.572 1.00 86.25 72 GLN A CA 1
ATOM 592 C C . GLN A 1 72 ? 7.605 -27.361 12.416 1.00 86.25 72 GLN A C 1
ATOM 594 O O . GLN A 1 72 ? 6.784 -27.384 13.329 1.00 86.25 72 GLN A O 1
ATOM 599 N N . SER A 1 73 ? 7.378 -26.721 11.272 1.00 73.81 73 SER A N 1
ATOM 600 C CA . SER A 1 73 ? 6.121 -26.030 10.977 1.00 73.81 73 SER A CA 1
ATOM 601 C C . SER A 1 73 ? 5.865 -26.033 9.475 1.00 73.81 73 SER A C 1
ATOM 603 O O . SER A 1 73 ? 6.792 -25.829 8.702 1.00 73.81 73 SER A O 1
ATOM 605 N N . GLY A 1 74 ? 4.619 -26.213 9.039 1.00 64.25 74 GLY A N 1
ATOM 606 C CA . GLY A 1 74 ? 4.257 -26.251 7.617 1.00 64.25 74 GLY A CA 1
ATOM 607 C C . GLY A 1 74 ? 3.266 -27.369 7.302 1.00 64.25 74 GLY A C 1
ATOM 608 O O . GLY A 1 74 ? 2.683 -27.949 8.214 1.00 64.25 74 GLY A O 1
ATOM 609 N N . LYS A 1 75 ? 3.055 -27.645 6.011 1.00 53.84 75 LYS A N 1
ATOM 610 C CA . LYS A 1 75 ? 2.225 -28.768 5.548 1.00 53.84 75 LYS A CA 1
ATOM 611 C C . LYS A 1 75 ? 2.973 -30.086 5.776 1.00 53.84 75 LYS A C 1
ATOM 613 O O . LYS A 1 75 ? 4.179 -30.135 5.547 1.00 53.84 75 LYS A O 1
ATOM 618 N N . ASP A 1 76 ? 2.253 -31.147 6.139 1.00 52.28 76 ASP A N 1
ATOM 619 C CA . ASP A 1 76 ? 2.833 -32.446 6.532 1.00 52.28 76 ASP A CA 1
ATOM 620 C C . ASP A 1 76 ? 3.780 -33.058 5.480 1.00 52.28 76 ASP A C 1
ATOM 622 O O . ASP A 1 76 ? 4.721 -33.765 5.829 1.00 52.28 76 ASP A O 1
ATOM 626 N N . LEU A 1 77 ? 3.574 -32.753 4.194 1.00 46.94 77 LEU A N 1
ATOM 627 C CA . LEU A 1 77 ? 4.395 -33.263 3.089 1.00 46.94 77 LEU A CA 1
ATOM 628 C C . LEU A 1 77 ? 5.701 -32.475 2.868 1.00 46.94 77 LEU A C 1
ATOM 630 O O . LEU A 1 77 ? 6.700 -33.061 2.448 1.00 46.94 77 LEU A O 1
ATOM 634 N N . HIS A 1 78 ? 5.722 -31.171 3.166 1.00 62.25 78 HIS A N 1
ATOM 635 C CA . HIS A 1 78 ? 6.870 -30.273 2.956 1.00 62.25 78 HIS A CA 1
ATOM 636 C C . HIS A 1 78 ? 7.029 -29.315 4.147 1.00 62.25 78 HIS A C 1
ATOM 638 O O . HIS A 1 78 ? 6.736 -28.120 4.039 1.00 62.25 78 HIS A O 1
ATOM 644 N N . PRO A 1 79 ? 7.444 -29.835 5.310 1.00 73.62 79 PRO A N 1
ATOM 645 C CA . PRO A 1 79 ? 7.616 -29.025 6.501 1.00 73.62 79 PRO A CA 1
ATOM 646 C C . PRO A 1 79 ? 8.822 -28.091 6.364 1.00 73.62 79 PRO A C 1
ATOM 648 O O . PRO A 1 79 ? 9.848 -28.453 5.792 1.00 73.62 79 PRO A O 1
ATOM 651 N N . ASN A 1 80 ? 8.712 -26.906 6.957 1.00 85.69 80 ASN A N 1
ATOM 652 C CA . ASN A 1 80 ? 9.840 -26.012 7.168 1.00 85.69 80 ASN A CA 1
ATOM 653 C C . ASN A 1 80 ? 10.469 -26.292 8.531 1.00 85.69 80 ASN A C 1
ATOM 655 O O . ASN A 1 80 ? 9.784 -26.569 9.524 1.00 85.69 80 ASN A O 1
ATOM 659 N N . HIS A 1 81 ? 11.791 -26.200 8.574 1.00 90.38 81 HIS A N 1
ATOM 660 C CA . HIS A 1 81 ? 12.601 -26.598 9.714 1.00 90.38 81 HIS A CA 1
ATOM 661 C C . HIS A 1 81 ? 13.274 -25.376 10.329 1.00 90.38 81 HIS A C 1
ATOM 663 O O . HIS A 1 81 ? 13.957 -24.622 9.639 1.00 90.38 81 HIS A O 1
ATOM 669 N N . PHE A 1 82 ? 13.100 -25.180 11.634 1.00 91.56 82 PHE A N 1
ATOM 670 C CA . PHE A 1 82 ? 13.685 -24.059 12.364 1.00 91.56 82 PHE A CA 1
ATOM 671 C C . PHE A 1 82 ? 14.691 -24.602 13.369 1.00 91.56 82 PHE A C 1
ATOM 673 O O . PHE A 1 82 ? 14.346 -25.400 14.242 1.00 91.56 82 PHE A O 1
ATOM 680 N N . VAL A 1 83 ? 15.937 -24.169 13.236 1.00 94.31 83 VAL A N 1
ATOM 681 C CA . VAL A 1 83 ? 17.077 -24.646 14.015 1.00 94.31 83 VAL A CA 1
ATOM 682 C C . VAL A 1 83 ? 17.631 -23.480 14.818 1.00 94.31 83 VAL A C 1
ATOM 684 O O . VAL A 1 83 ? 18.044 -22.469 14.255 1.00 94.31 83 VAL A O 1
ATOM 687 N N . VAL A 1 84 ? 17.652 -23.615 16.140 1.00 92.69 84 VAL A N 1
ATOM 688 C CA . VAL A 1 84 ? 18.302 -22.657 17.034 1.00 92.69 84 VAL A CA 1
ATOM 689 C C . VAL A 1 84 ? 19.597 -23.272 17.537 1.00 92.69 84 VAL A C 1
ATOM 691 O O . VAL A 1 84 ? 19.585 -24.336 18.153 1.00 92.69 84 VAL A O 1
ATOM 694 N N . SER A 1 85 ? 20.711 -22.603 17.258 1.00 91.81 85 SER A N 1
ATOM 695 C CA . SER A 1 85 ? 22.066 -23.054 17.575 1.00 91.81 85 SER A CA 1
ATOM 696 C C . SER A 1 85 ? 22.882 -21.931 18.227 1.00 91.81 85 SER A C 1
ATOM 698 O O . SER A 1 85 ? 24.035 -21.703 17.868 1.00 91.81 85 SER A O 1
ATOM 700 N N . GLY A 1 86 ? 22.281 -21.187 19.163 1.00 86.50 86 GLY A N 1
ATOM 701 C CA . GLY A 1 86 ? 22.910 -20.023 19.809 1.00 86.50 86 GLY A CA 1
ATOM 702 C C . GLY A 1 86 ? 23.733 -20.345 21.060 1.00 86.50 86 GLY A C 1
ATOM 703 O O . GLY A 1 86 ? 24.263 -19.438 21.699 1.00 86.50 86 GLY A O 1
ATOM 704 N N . ALA A 1 87 ? 23.879 -21.624 21.414 1.00 86.56 87 ALA A N 1
ATOM 705 C CA . ALA A 1 87 ? 24.629 -22.068 22.591 1.00 86.56 87 ALA A CA 1
ATOM 706 C C . ALA A 1 87 ? 26.167 -22.055 22.426 1.00 86.56 87 ALA A C 1
ATOM 708 O O . ALA A 1 87 ? 26.876 -22.629 23.249 1.00 86.56 87 ALA A O 1
ATOM 709 N N . GLY A 1 88 ? 26.703 -21.428 21.373 1.00 80.44 88 GLY A N 1
ATOM 710 C CA . GLY A 1 88 ? 28.141 -21.446 21.073 1.00 80.44 88 GLY A CA 1
ATOM 711 C C . GLY A 1 88 ? 29.013 -20.621 22.030 1.00 80.44 88 GLY A C 1
ATOM 712 O O . GLY A 1 88 ? 30.195 -20.912 22.169 1.00 80.44 88 GLY A O 1
ATOM 713 N N . SER A 1 89 ? 28.454 -19.606 22.702 1.00 75.31 89 SER A N 1
ATOM 714 C CA . SER A 1 89 ? 29.205 -18.711 23.609 1.00 75.31 89 SER A CA 1
ATOM 715 C C . SER A 1 89 ? 28.586 -18.549 25.001 1.00 75.31 89 SER A C 1
ATOM 717 O O . SER A 1 89 ? 29.286 -18.249 25.967 1.00 75.31 89 SER A O 1
ATOM 719 N N . LYS A 1 90 ? 27.268 -18.731 25.123 1.00 80.69 90 LYS A N 1
ATOM 720 C CA . LYS A 1 90 ? 26.491 -18.599 26.361 1.00 80.69 90 LYS A CA 1
ATOM 721 C C . LYS A 1 90 ? 25.492 -19.748 26.446 1.00 80.69 90 LYS A C 1
ATOM 723 O O . LYS A 1 90 ? 25.154 -20.356 25.436 1.00 80.69 90 LYS A O 1
ATOM 728 N N . SER A 1 91 ? 24.993 -20.036 27.645 1.00 80.50 91 SER A N 1
ATOM 729 C CA . SER A 1 91 ? 23.942 -21.038 27.848 1.00 80.50 91 SER A CA 1
ATOM 730 C C . SER A 1 91 ? 22.819 -20.482 28.715 1.00 80.50 91 SER A C 1
ATOM 732 O O . SER A 1 91 ? 23.058 -20.036 29.837 1.00 80.50 91 SER A O 1
ATOM 734 N N . SER A 1 92 ? 21.595 -20.515 28.198 1.00 82.31 92 SER A N 1
ATOM 735 C CA . SER A 1 92 ? 20.361 -20.238 28.928 1.00 82.31 92 SER A CA 1
ATOM 736 C C . SER A 1 92 ? 19.580 -21.531 29.143 1.00 82.31 92 SER A C 1
ATOM 738 O O . SER A 1 92 ? 19.639 -22.463 28.341 1.00 82.31 92 SER A O 1
ATOM 740 N N . HIS A 1 93 ? 18.853 -21.597 30.257 1.00 82.81 93 HIS A N 1
ATOM 741 C CA . HIS A 1 93 ? 17.935 -22.700 30.506 1.00 82.81 93 HIS A CA 1
ATOM 742 C C . HIS A 1 93 ? 16.803 -22.685 29.473 1.00 82.81 93 HIS A C 1
ATOM 744 O O . HIS A 1 93 ? 16.175 -21.648 29.261 1.00 82.81 93 HIS A O 1
ATOM 750 N N . VAL A 1 94 ? 16.515 -23.848 28.891 1.00 82.75 94 VAL A N 1
ATOM 751 C CA . VAL A 1 94 ? 15.351 -24.081 28.032 1.00 82.75 94 VAL A CA 1
ATOM 752 C C . VAL A 1 94 ? 14.538 -25.247 28.589 1.00 82.75 94 VAL A C 1
ATOM 754 O O . VAL A 1 94 ? 15.092 -26.292 28.935 1.00 82.75 94 VAL A O 1
ATOM 757 N N . ALA A 1 95 ? 13.224 -25.056 28.694 1.00 76.88 95 ALA A N 1
ATOM 758 C CA . ALA A 1 95 ? 12.288 -26.105 29.077 1.00 76.88 95 ALA A CA 1
ATOM 759 C C . ALA A 1 95 ? 11.732 -26.796 27.824 1.00 76.88 95 ALA A C 1
ATOM 761 O O . ALA A 1 95 ? 11.483 -26.136 26.814 1.00 76.88 95 ALA A O 1
ATOM 762 N N . GLY A 1 96 ? 11.501 -28.107 27.907 1.00 71.06 96 GLY A N 1
ATOM 763 C CA . GLY A 1 96 ? 10.778 -28.839 26.868 1.00 71.06 96 GLY A CA 1
ATOM 764 C C . GLY A 1 96 ? 9.297 -28.441 26.826 1.00 71.06 96 GLY A C 1
ATOM 765 O O . GLY A 1 96 ? 8.701 -28.140 27.863 1.00 71.06 96 GLY A O 1
ATOM 766 N N . GLY A 1 97 ? 8.702 -28.443 25.632 1.00 67.31 97 GLY A N 1
ATOM 767 C CA . GLY A 1 97 ? 7.289 -28.121 25.406 1.00 67.31 97 GLY A CA 1
ATOM 768 C C . GLY A 1 97 ? 7.065 -27.078 24.307 1.00 67.31 97 GLY A C 1
ATOM 769 O O . GLY A 1 97 ? 7.999 -26.560 23.700 1.00 67.31 97 GLY A O 1
ATOM 770 N N . GLY A 1 98 ? 5.796 -26.765 24.041 1.00 72.44 98 GLY A N 1
ATOM 771 C CA . GLY A 1 98 ? 5.406 -25.922 22.911 1.00 72.44 98 GLY A CA 1
ATOM 772 C C . GLY A 1 98 ? 5.451 -26.671 21.578 1.00 72.44 98 GLY A C 1
ATOM 773 O O . GLY A 1 98 ? 5.026 -27.819 21.521 1.00 72.44 98 GLY A O 1
ATOM 774 N N . ASP A 1 99 ? 5.965 -26.022 20.528 1.00 72.81 99 ASP A N 1
ATOM 775 C CA . ASP A 1 99 ? 6.147 -26.625 19.193 1.00 72.81 99 ASP A CA 1
ATOM 776 C C . ASP A 1 99 ? 7.573 -27.199 18.996 1.00 72.81 99 ASP A C 1
ATOM 778 O O . ASP A 1 99 ? 7.954 -27.580 17.887 1.00 72.81 99 ASP A O 1
ATOM 782 N N . ALA A 1 100 ? 8.406 -27.198 20.047 1.00 85.12 100 ALA A N 1
ATOM 783 C CA . ALA A 1 100 ? 9.783 -27.681 19.977 1.00 85.12 100 ALA A CA 1
ATOM 784 C C . ALA A 1 100 ? 9.816 -29.214 19.971 1.00 85.12 100 ALA A C 1
ATOM 786 O O . ALA A 1 100 ? 9.340 -29.858 20.903 1.00 85.12 100 ALA A O 1
ATOM 787 N N . ILE A 1 101 ? 10.433 -29.793 18.944 1.00 88.62 101 ILE A N 1
ATOM 788 C CA . ILE A 1 101 ? 10.682 -31.237 18.837 1.00 88.62 101 ILE A CA 1
ATOM 789 C C . ILE A 1 101 ? 11.906 -31.630 19.667 1.00 88.62 101 ILE A C 1
ATOM 791 O O . ILE A 1 101 ? 11.956 -32.720 20.231 1.00 88.62 101 ILE A O 1
ATOM 795 N N . PHE A 1 102 ? 12.899 -30.744 19.749 1.00 92.88 102 PHE A N 1
ATOM 796 C CA . PHE A 1 102 ? 14.092 -30.957 20.559 1.00 92.88 102 PHE A CA 1
ATOM 797 C C . PHE A 1 102 ? 14.522 -29.663 21.240 1.00 92.88 102 PHE A C 1
ATOM 799 O O . PHE A 1 102 ? 14.464 -28.590 20.639 1.00 92.88 102 PHE A O 1
ATOM 806 N N . THR A 1 103 ? 14.984 -29.782 22.484 1.00 92.69 103 THR A N 1
ATOM 807 C CA . THR A 1 103 ? 15.578 -28.695 23.265 1.00 92.69 103 THR A CA 1
ATOM 808 C C . THR A 1 103 ? 16.726 -29.237 24.105 1.00 92.69 103 THR A C 1
ATOM 810 O O . THR A 1 103 ? 16.563 -30.259 24.772 1.00 92.69 103 THR A O 1
ATOM 813 N N . ALA A 1 104 ? 17.849 -28.528 24.159 1.00 90.88 104 ALA A N 1
ATOM 814 C CA . ALA A 1 104 ? 18.928 -28.818 25.091 1.00 90.88 104 ALA A CA 1
ATOM 815 C C . ALA A 1 104 ? 19.567 -27.537 25.643 1.00 90.88 104 ALA A C 1
ATOM 817 O O . ALA A 1 104 ? 19.752 -26.543 24.938 1.00 90.88 104 ALA A O 1
ATOM 818 N N . THR A 1 105 ? 19.915 -27.594 26.930 1.00 89.38 105 THR A N 1
ATOM 819 C CA . THR A 1 105 ? 20.661 -26.547 27.642 1.00 89.38 105 THR A CA 1
ATOM 820 C C . THR A 1 105 ? 22.146 -26.912 27.679 1.00 89.38 105 THR A C 1
ATOM 822 O O . THR A 1 105 ? 22.476 -28.058 27.976 1.00 89.38 105 THR A O 1
ATOM 825 N N . GLY A 1 106 ? 23.031 -25.939 27.460 1.00 86.69 106 GLY A N 1
ATOM 826 C CA . GLY A 1 106 ? 24.488 -26.089 27.574 1.00 86.69 106 GLY A CA 1
ATOM 827 C C . GLY A 1 106 ? 25.228 -25.878 26.246 1.00 86.69 106 GLY A C 1
ATOM 828 O O . GLY A 1 106 ? 24.574 -25.872 25.201 1.00 86.69 106 GLY A O 1
ATOM 829 N N . PRO A 1 107 ? 26.566 -25.715 26.273 1.00 88.62 107 PRO A N 1
ATOM 830 C CA . PRO A 1 107 ? 27.350 -25.421 25.078 1.00 88.62 107 PRO A CA 1
ATOM 831 C C . PRO A 1 107 ? 27.223 -26.506 24.011 1.00 88.62 107 PRO A C 1
ATOM 833 O O . PRO A 1 107 ? 27.204 -27.700 24.328 1.00 88.62 107 PRO A O 1
ATOM 836 N N . GLY A 1 108 ? 27.139 -26.096 22.747 1.00 90.25 108 GLY A N 1
ATOM 837 C CA . GLY A 1 108 ? 26.982 -27.023 21.632 1.00 90.25 108 GLY A CA 1
ATOM 838 C C . GLY A 1 108 ? 26.650 -26.355 20.301 1.00 90.25 108 GLY A C 1
ATOM 839 O O . GLY A 1 108 ? 26.586 -25.129 20.203 1.00 90.25 108 GLY A O 1
ATOM 840 N N . TYR A 1 109 ? 26.440 -27.178 19.276 1.00 91.12 109 TYR A N 1
ATOM 841 C CA . TYR A 1 109 ? 26.179 -26.759 17.899 1.00 91.12 109 TYR A CA 1
ATOM 842 C C . TYR A 1 109 ? 25.278 -27.761 17.163 1.00 91.12 109 TYR A C 1
ATOM 844 O O . TYR A 1 109 ? 24.955 -28.835 17.673 1.00 91.12 109 TYR A O 1
ATOM 852 N N . SER A 1 110 ? 24.861 -27.411 15.947 1.00 93.69 110 SER A N 1
ATOM 853 C CA . SER A 1 110 ? 24.086 -28.287 15.063 1.00 93.69 110 SER A CA 1
ATOM 854 C C . SER A 1 110 ? 24.773 -28.465 13.709 1.00 93.69 110 SER A C 1
ATOM 856 O O . SER A 1 110 ? 25.488 -27.576 13.251 1.00 93.69 110 SER A O 1
ATOM 858 N N . THR A 1 111 ? 24.570 -29.620 13.073 1.00 94.62 111 THR A N 1
ATOM 859 C CA . THR A 1 111 ? 25.073 -29.935 11.728 1.00 94.62 111 THR A CA 1
ATOM 860 C C . THR A 1 111 ? 23.939 -30.410 10.829 1.00 94.62 111 THR A C 1
ATOM 862 O O . THR A 1 111 ? 23.050 -31.139 11.271 1.00 94.62 111 THR A O 1
ATOM 865 N N . ILE A 1 112 ? 23.973 -30.007 9.556 1.00 94.75 112 ILE A N 1
ATOM 866 C CA . ILE A 1 112 ? 23.042 -30.472 8.522 1.00 94.75 112 ILE A CA 1
ATOM 867 C C . ILE A 1 112 ? 23.847 -31.223 7.464 1.00 94.75 112 ILE A C 1
ATOM 869 O O . ILE A 1 112 ? 24.791 -30.675 6.900 1.00 94.75 112 ILE A O 1
ATOM 873 N N . HIS A 1 113 ? 23.471 -32.472 7.204 1.00 93.06 113 HIS A N 1
ATOM 874 C CA . HIS A 1 113 ? 24.099 -33.334 6.206 1.00 93.06 113 HIS A CA 1
ATOM 875 C C . HIS A 1 113 ? 23.147 -33.541 5.028 1.00 93.06 113 HIS A C 1
ATOM 877 O O . HIS A 1 113 ? 22.010 -33.968 5.237 1.00 93.06 113 HIS A O 1
ATOM 883 N N . TYR A 1 114 ? 23.629 -33.266 3.815 1.00 87.19 114 TYR A N 1
ATOM 884 C CA . TYR A 1 114 ? 22.936 -33.526 2.553 1.00 87.19 114 TYR A CA 1
ATOM 885 C C . TYR A 1 114 ? 23.563 -34.758 1.898 1.00 87.19 114 TYR A C 1
ATOM 887 O O . TYR A 1 114 ? 24.780 -34.802 1.721 1.00 87.19 114 TYR A O 1
ATOM 895 N N . TYR A 1 115 ? 22.749 -35.755 1.569 1.00 85.19 115 TYR A N 1
ATOM 896 C CA . TYR A 1 115 ? 23.200 -37.000 0.950 1.00 85.19 115 TYR A CA 1
ATOM 897 C C . TYR A 1 115 ? 22.852 -37.029 -0.543 1.00 85.19 115 TYR A C 1
ATOM 899 O O . TYR A 1 115 ? 21.938 -36.343 -0.999 1.00 85.19 115 TYR A O 1
ATOM 907 N N . GLY A 1 116 ? 23.586 -37.840 -1.310 1.00 71.94 116 GLY A N 1
ATOM 908 C CA . GLY A 1 116 ? 23.423 -37.971 -2.765 1.00 71.94 116 GLY A CA 1
ATOM 909 C C . GLY A 1 116 ? 22.128 -38.651 -3.222 1.00 71.94 116 GLY A C 1
ATOM 910 O O . GLY A 1 116 ? 21.933 -38.802 -4.418 1.00 71.94 116 GLY A O 1
ATOM 911 N N . ASP A 1 117 ? 21.257 -39.062 -2.299 1.00 75.06 117 ASP A N 1
ATOM 912 C CA . ASP A 1 117 ? 19.892 -39.553 -2.544 1.00 75.06 117 ASP A CA 1
ATOM 913 C C . ASP A 1 117 ? 18.821 -38.468 -2.279 1.00 75.06 117 ASP A C 1
ATOM 915 O O . ASP A 1 117 ? 17.622 -38.751 -2.202 1.00 75.06 117 ASP A O 1
ATOM 919 N N . GLY A 1 118 ? 19.259 -37.224 -2.058 1.00 74.06 118 GLY A N 1
ATOM 920 C CA . GLY A 1 118 ? 18.407 -36.092 -1.703 1.00 74.06 118 GLY A CA 1
ATOM 921 C C . GLY A 1 118 ? 17.979 -36.069 -0.231 1.00 74.06 118 GLY A C 1
ATOM 922 O O . GLY A 1 118 ? 17.368 -35.092 0.209 1.00 74.06 118 GLY A O 1
ATOM 923 N N . SER A 1 119 ? 18.311 -37.092 0.568 1.00 84.56 119 SER A N 1
ATOM 924 C CA . SER A 1 119 ? 17.966 -37.092 1.988 1.00 84.56 119 SER A CA 1
ATOM 925 C C . SER A 1 119 ? 18.782 -36.052 2.755 1.00 84.56 119 SER A C 1
ATOM 927 O O . SER A 1 119 ? 19.948 -35.775 2.464 1.00 84.56 119 SER A O 1
ATOM 929 N N . THR A 1 120 ? 18.156 -35.432 3.754 1.00 90.25 120 THR A N 1
ATOM 930 C CA . THR A 1 120 ? 18.800 -34.403 4.581 1.00 90.25 120 THR A CA 1
ATOM 931 C C . THR A 1 120 ? 18.586 -34.701 6.051 1.00 90.25 120 THR A C 1
ATOM 933 O O . THR A 1 120 ? 17.466 -34.985 6.478 1.00 90.25 120 THR A O 1
ATOM 936 N N . TRP A 1 121 ? 19.655 -34.620 6.840 1.00 94.31 121 TRP A N 1
ATOM 937 C CA . TRP A 1 121 ? 19.648 -34.953 8.262 1.00 94.31 121 TRP A CA 1
ATOM 938 C C . TRP A 1 121 ? 20.201 -33.816 9.107 1.00 94.31 121 TRP A C 1
ATOM 940 O O . TRP A 1 121 ? 21.251 -33.264 8.799 1.00 94.31 121 TRP A O 1
ATOM 950 N N . LEU A 1 122 ? 19.520 -33.527 10.211 1.00 95.94 122 LEU A N 1
ATOM 951 C CA . LEU A 1 122 ? 19.946 -32.583 11.237 1.00 95.94 122 LEU A CA 1
ATOM 952 C C . LEU A 1 122 ? 20.473 -33.355 12.442 1.00 95.94 122 LEU A C 1
ATOM 954 O O . LEU A 1 122 ? 19.813 -34.283 12.909 1.00 95.94 122 LEU A O 1
ATOM 958 N N . SER A 1 123 ? 21.629 -32.952 12.959 1.00 96.56 123 SER A N 1
ATOM 959 C CA . SER A 1 123 ? 22.186 -33.448 14.218 1.00 96.56 123 SER A CA 1
ATOM 960 C C . SER A 1 123 ? 22.497 -32.299 15.169 1.00 96.56 123 SER A C 1
ATOM 962 O O . SER A 1 123 ? 22.922 -31.233 14.730 1.00 96.56 123 SER A O 1
ATOM 964 N N . PHE A 1 124 ? 22.313 -32.521 16.468 1.00 95.12 124 PHE A N 1
ATOM 965 C CA . PHE A 1 124 ? 22.758 -31.616 17.526 1.00 95.12 124 PHE A CA 1
ATOM 966 C C . PHE A 1 124 ? 23.836 -32.278 18.368 1.00 95.12 124 PHE A C 1
ATOM 968 O O . PHE A 1 124 ? 23.740 -33.457 18.722 1.00 95.12 124 PHE A O 1
ATOM 975 N N . TRP A 1 125 ? 24.821 -31.469 18.730 1.00 93.25 125 TRP A N 1
ATOM 976 C CA . TRP A 1 125 ? 25.998 -31.855 19.482 1.00 93.25 125 TRP A CA 1
ATOM 977 C C . TRP A 1 125 ? 26.125 -30.946 20.696 1.00 93.25 125 TRP A C 1
ATOM 979 O O . TRP A 1 125 ? 25.992 -29.728 20.579 1.00 93.25 125 TRP A O 1
ATOM 989 N N . ARG A 1 126 ? 26.389 -31.527 21.862 1.00 91.62 126 ARG A N 1
ATOM 990 C CA . ARG A 1 126 ? 26.792 -30.800 23.067 1.00 91.62 126 ARG A CA 1
ATOM 991 C C . ARG A 1 126 ? 28.273 -30.990 23.309 1.00 91.62 126 ARG A C 1
ATOM 993 O O . ARG A 1 126 ? 28.837 -31.993 22.901 1.00 91.62 126 ARG A O 1
ATOM 1000 N N . VAL A 1 127 ? 28.880 -30.050 24.008 1.00 87.25 127 VAL A N 1
ATOM 1001 C CA . VAL A 1 127 ? 30.258 -30.184 24.472 1.00 87.25 127 VAL A CA 1
ATOM 1002 C C . VAL A 1 127 ? 30.244 -30.799 25.871 1.00 87.25 127 VAL A C 1
ATOM 1004 O O . VAL A 1 127 ? 29.454 -30.377 26.725 1.00 87.25 127 VAL A O 1
ATOM 1007 N N . ALA A 1 128 ? 31.071 -31.823 26.089 1.00 79.56 128 ALA A N 1
ATOM 1008 C CA . ALA A 1 128 ? 31.313 -32.393 27.408 1.00 79.56 128 ALA A CA 1
ATOM 1009 C C . ALA A 1 128 ? 31.869 -31.338 28.386 1.00 79.56 128 ALA A C 1
ATOM 1011 O O . ALA A 1 128 ? 32.333 -30.267 27.991 1.00 79.56 128 ALA A O 1
ATOM 1012 N N . ALA A 1 129 ? 31.791 -31.621 29.689 1.00 74.75 129 ALA A N 1
ATOM 1013 C CA . ALA A 1 129 ? 32.178 -30.665 30.732 1.00 74.75 129 ALA A CA 1
ATOM 1014 C C . ALA A 1 129 ? 33.670 -30.272 30.693 1.00 74.75 129 ALA A C 1
ATOM 1016 O O . ALA A 1 129 ? 34.031 -29.224 31.221 1.00 74.75 129 ALA A O 1
ATOM 1017 N N . ASP A 1 130 ? 34.513 -31.094 30.067 1.00 75.88 130 ASP A N 1
ATOM 1018 C CA . ASP A 1 130 ? 35.946 -30.862 29.864 1.00 75.88 130 ASP A CA 1
ATOM 1019 C C . ASP A 1 130 ? 36.274 -30.006 28.626 1.00 75.88 130 ASP A C 1
ATOM 1021 O O . ASP A 1 130 ? 37.428 -29.633 28.431 1.00 75.88 130 ASP A O 1
ATOM 1025 N N . GLY A 1 131 ? 35.272 -29.668 27.807 1.00 70.88 131 GLY A N 1
ATOM 1026 C CA . GLY A 1 131 ? 35.436 -28.827 26.625 1.00 70.88 131 GLY A CA 1
ATOM 1027 C C . GLY A 1 131 ? 35.842 -29.560 25.344 1.00 70.88 131 GLY A C 1
ATOM 1028 O O . GLY A 1 131 ? 35.837 -28.921 24.292 1.00 70.88 131 GLY A O 1
ATOM 1029 N N . ASN A 1 132 ? 36.171 -30.855 25.399 1.00 77.44 132 ASN A N 1
ATOM 1030 C CA . ASN A 1 132 ? 36.923 -31.509 24.320 1.00 77.44 132 ASN A CA 1
ATOM 1031 C C . ASN A 1 132 ? 36.113 -32.515 23.497 1.00 77.44 132 ASN A C 1
ATOM 1033 O O . ASN A 1 132 ? 36.387 -32.662 22.306 1.00 77.44 132 ASN A O 1
ATOM 1037 N N . ASP A 1 133 ? 35.086 -33.141 24.078 1.00 84.44 133 ASP A N 1
ATOM 1038 C CA . ASP A 1 133 ? 34.338 -34.194 23.385 1.00 84.44 133 ASP A CA 1
ATOM 1039 C C . ASP A 1 133 ? 32.938 -33.742 22.926 1.00 84.44 133 ASP A C 1
ATOM 1041 O O . ASP A 1 133 ? 32.117 -33.298 23.744 1.00 84.44 133 ASP A O 1
ATOM 1045 N N . PRO A 1 134 ? 32.609 -33.874 21.622 1.00 87.12 134 PRO A N 1
ATOM 1046 C CA . PRO A 1 134 ? 31.263 -33.641 21.124 1.00 87.12 134 PRO A CA 1
ATOM 1047 C C . PRO A 1 134 ? 30.355 -34.837 21.446 1.00 87.12 134 PRO A C 1
ATOM 1049 O O . PRO A 1 134 ? 30.508 -35.938 20.924 1.00 87.12 134 PRO A O 1
ATOM 1052 N N . ILE A 1 135 ? 29.340 -34.598 22.266 1.00 90.88 135 ILE A N 1
ATOM 1053 C CA . ILE A 1 135 ? 28.289 -35.553 22.607 1.00 90.88 135 ILE A CA 1
ATOM 1054 C C . ILE A 1 135 ? 27.129 -35.366 21.631 1.00 90.88 135 ILE A C 1
ATOM 1056 O O . ILE A 1 135 ? 26.469 -34.325 21.627 1.00 90.88 135 ILE A O 1
ATOM 1060 N N . HIS A 1 136 ? 26.845 -36.380 20.816 1.00 92.44 136 HIS A N 1
ATOM 1061 C CA . HIS A 1 136 ? 25.661 -36.399 19.957 1.00 92.44 136 HIS A CA 1
ATOM 1062 C C . HIS A 1 136 ? 24.395 -36.544 20.808 1.00 92.44 136 HIS A C 1
ATOM 1064 O O . HIS A 1 136 ? 24.256 -37.516 21.547 1.00 92.44 136 HIS A O 1
ATOM 1070 N N . VAL A 1 137 ? 23.485 -35.571 20.745 1.00 93.31 137 VAL A N 1
ATOM 1071 C CA . VAL A 1 137 ? 22.306 -35.528 21.636 1.00 93.31 137 VAL A CA 1
ATOM 1072 C C . VAL A 1 137 ? 20.973 -35.653 20.918 1.00 93.31 137 VAL A C 1
ATOM 1074 O O . VAL A 1 137 ? 19.967 -35.967 21.548 1.00 93.31 137 VAL A O 1
ATOM 1077 N N . PHE A 1 138 ? 20.943 -35.398 19.612 1.00 94.38 138 PHE A N 1
ATOM 1078 C CA . PHE A 1 138 ? 19.735 -35.536 18.810 1.00 94.38 138 PHE A CA 1
ATOM 1079 C C . PHE A 1 138 ? 20.091 -35.676 17.341 1.00 94.38 138 PHE A C 1
ATOM 1081 O O . PHE A 1 138 ? 20.997 -35.006 16.847 1.00 94.38 138 PHE A O 1
ATOM 1088 N N . ARG A 1 139 ? 19.335 -36.504 16.624 1.00 95.25 139 ARG A N 1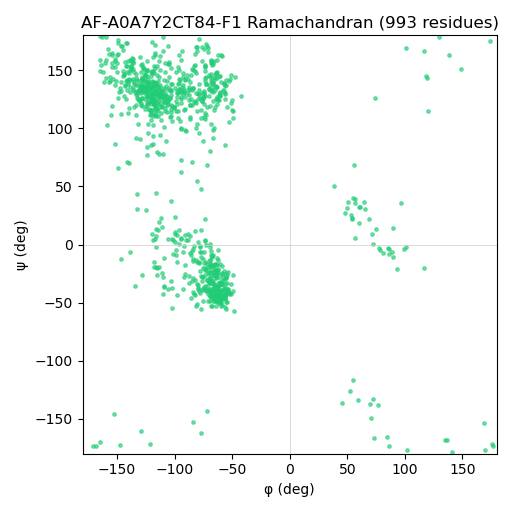
ATOM 1089 C CA . ARG A 1 139 ? 19.360 -36.553 15.166 1.00 95.25 139 ARG A CA 1
ATOM 1090 C C . ARG A 1 139 ? 17.969 -36.801 14.639 1.00 95.25 139 ARG A C 1
ATOM 1092 O O . ARG A 1 139 ? 17.248 -37.650 15.148 1.00 95.25 139 ARG A O 1
ATOM 1099 N N . THR A 1 140 ? 17.621 -36.071 13.595 1.00 93.25 140 THR A N 1
ATOM 1100 C CA . THR A 1 140 ? 16.351 -36.232 12.905 1.00 93.25 140 THR A CA 1
ATOM 1101 C C . THR A 1 140 ? 16.539 -36.064 11.409 1.00 93.25 140 THR A C 1
ATOM 1103 O O . THR A 1 140 ? 17.469 -35.397 10.945 1.00 93.25 140 THR A O 1
ATOM 1106 N N . ARG A 1 141 ? 15.654 -36.692 10.647 1.00 90.69 141 ARG A N 1
ATOM 1107 C CA . ARG A 1 141 ? 15.607 -36.555 9.199 1.00 90.69 141 ARG A CA 1
ATOM 1108 C C . ARG A 1 141 ? 14.737 -35.349 8.860 1.00 90.69 141 ARG A C 1
ATOM 1110 O O . ARG A 1 141 ? 13.589 -35.291 9.289 1.00 90.69 141 ARG A O 1
ATOM 1117 N N . LEU A 1 142 ? 15.287 -34.405 8.101 1.00 87.75 142 LEU A N 1
ATOM 1118 C CA . LEU A 1 142 ? 14.550 -33.244 7.600 1.00 87.75 142 LEU A CA 1
ATOM 1119 C C . LEU A 1 142 ? 13.755 -33.632 6.352 1.00 87.75 142 LEU A C 1
ATOM 1121 O O . LEU A 1 142 ? 12.535 -33.510 6.328 1.00 87.75 142 LEU A O 1
ATOM 1125 N N . TYR A 1 143 ? 14.441 -34.221 5.368 1.00 84.00 143 TYR A N 1
ATOM 1126 C CA . TYR A 1 143 ? 13.835 -34.691 4.121 1.00 84.00 143 TYR A CA 1
ATOM 1127 C C . TYR A 1 143 ? 14.184 -36.158 3.880 1.00 84.00 143 TYR A C 1
ATOM 1129 O O . TYR A 1 143 ? 15.320 -36.587 4.108 1.00 84.00 143 TYR A O 1
ATOM 1137 N N . ALA A 1 144 ? 13.183 -36.939 3.471 1.00 80.19 144 ALA A N 1
ATOM 1138 C CA . ALA A 1 144 ? 13.375 -38.325 3.065 1.00 80.19 144 ALA A CA 1
ATOM 1139 C C . ALA A 1 144 ? 14.172 -38.405 1.755 1.00 80.19 144 ALA A C 1
ATOM 1141 O O . ALA A 1 144 ? 14.185 -37.446 0.988 1.00 80.19 144 ALA A O 1
ATOM 1142 N N . ALA A 1 145 ? 14.808 -39.556 1.514 1.00 73.31 145 ALA A N 1
ATOM 1143 C CA . ALA A 1 145 ? 15.373 -39.867 0.207 1.00 73.31 145 ALA A CA 1
ATOM 1144 C C . ALA A 1 145 ? 14.260 -39.769 -0.842 1.00 73.31 145 ALA A C 1
ATOM 1146 O O . ALA A 1 145 ? 13.158 -40.292 -0.642 1.00 73.31 145 ALA A O 1
ATOM 1147 N N . GLU A 1 146 ? 14.520 -39.052 -1.924 1.00 64.69 146 GLU A N 1
ATOM 1148 C CA . GLU A 1 146 ? 13.545 -38.899 -2.993 1.00 64.69 146 GLU A CA 1
ATOM 1149 C C . GLU A 1 146 ? 13.498 -40.218 -3.774 1.00 64.69 146 GLU A C 1
ATOM 1151 O O . GLU A 1 146 ? 14.514 -40.661 -4.303 1.00 64.69 146 GLU A O 1
ATOM 1156 N N . GLN A 1 147 ? 12.327 -40.869 -3.847 1.00 50.28 147 GLN A N 1
ATOM 1157 C CA . GLN A 1 147 ? 12.192 -42.174 -4.520 1.00 50.28 147 GLN A CA 1
ATOM 1158 C C . GLN A 1 147 ? 12.601 -42.137 -6.005 1.00 50.28 147 GLN A C 1
ATOM 1160 O O . GLN A 1 147 ? 12.917 -43.181 -6.562 1.00 50.28 147 GLN A O 1
ATOM 1165 N N . ASN A 1 148 ? 12.657 -40.939 -6.601 1.00 48.31 148 ASN A N 1
ATOM 1166 C CA . ASN A 1 148 ? 13.147 -40.670 -7.952 1.00 48.31 148 ASN A CA 1
ATOM 1167 C C . ASN A 1 148 ? 14.260 -39.601 -7.969 1.00 48.31 148 ASN A C 1
ATOM 1169 O O . ASN A 1 148 ? 14.373 -38.864 -8.949 1.00 48.31 148 ASN A O 1
ATOM 1173 N N . TYR A 1 149 ? 15.063 -39.470 -6.902 1.00 43.69 149 TYR A N 1
ATOM 1174 C CA . TYR A 1 149 ? 16.219 -38.570 -6.931 1.00 43.69 149 TYR A CA 1
ATOM 1175 C C . TYR A 1 149 ? 17.230 -39.105 -7.936 1.00 43.69 149 TYR A C 1
ATOM 1177 O O . TYR A 1 149 ? 17.994 -40.028 -7.649 1.00 43.69 149 TYR A O 1
ATOM 1185 N N . GLN A 1 150 ? 17.248 -38.521 -9.125 1.00 45.06 150 GLN A N 1
ATOM 1186 C CA . GLN A 1 150 ? 18.452 -38.545 -9.925 1.00 45.06 150 GLN A CA 1
ATOM 1187 C C . GLN A 1 150 ? 19.338 -37.440 -9.353 1.00 45.06 150 GLN A C 1
ATOM 1189 O O . GLN A 1 150 ? 18.949 -36.269 -9.447 1.00 45.06 150 GLN A O 1
ATOM 1194 N N . PRO A 1 151 ? 20.506 -37.753 -8.752 1.00 42.75 151 PRO A N 1
ATOM 1195 C CA . PRO A 1 151 ? 21.516 -36.719 -8.573 1.00 42.75 151 PRO A CA 1
ATOM 1196 C C . PRO A 1 151 ? 21.663 -36.000 -9.918 1.00 42.75 151 PRO A C 1
ATOM 1198 O O . PRO A 1 151 ? 21.529 -36.669 -10.953 1.00 42.75 151 PRO A O 1
ATOM 1201 N N . PRO A 1 152 ? 21.895 -34.669 -9.952 1.00 44.25 152 PRO A N 1
ATOM 1202 C CA . PRO A 1 152 ? 22.304 -34.037 -11.195 1.00 44.25 152 PRO A CA 1
ATOM 1203 C C . PRO A 1 152 ? 23.435 -34.908 -11.699 1.00 44.25 152 PRO A C 1
ATOM 1205 O O . PRO A 1 152 ? 24.412 -35.082 -10.965 1.00 44.25 152 PRO A O 1
ATOM 1208 N N . ALA A 1 153 ? 23.237 -35.562 -12.846 1.00 41.72 153 ALA A N 1
ATOM 1209 C CA . ALA A 1 153 ? 24.274 -36.410 -13.381 1.00 41.72 153 ALA A CA 1
ATOM 1210 C C . ALA A 1 153 ? 25.520 -35.527 -13.379 1.00 41.72 153 ALA A C 1
ATOM 1212 O O . ALA A 1 153 ? 25.490 -34.430 -13.954 1.00 41.72 153 ALA A O 1
ATOM 1213 N N . GLU A 1 154 ? 26.585 -35.955 -12.684 1.00 41.16 154 GLU A N 1
ATOM 1214 C CA . GLU A 1 154 ? 27.913 -35.492 -13.067 1.00 41.16 154 GLU A CA 1
ATOM 1215 C C . GLU A 1 154 ? 27.905 -35.547 -14.581 1.00 41.16 154 GLU A C 1
ATOM 1217 O O . GLU A 1 154 ? 27.420 -36.549 -15.111 1.00 41.16 154 GLU A O 1
ATOM 1222 N N . ALA A 1 155 ? 28.276 -34.446 -15.242 1.00 40.91 155 ALA A N 1
ATOM 1223 C CA . ALA A 1 155 ? 28.227 -34.330 -16.689 1.00 40.91 155 ALA A CA 1
ATOM 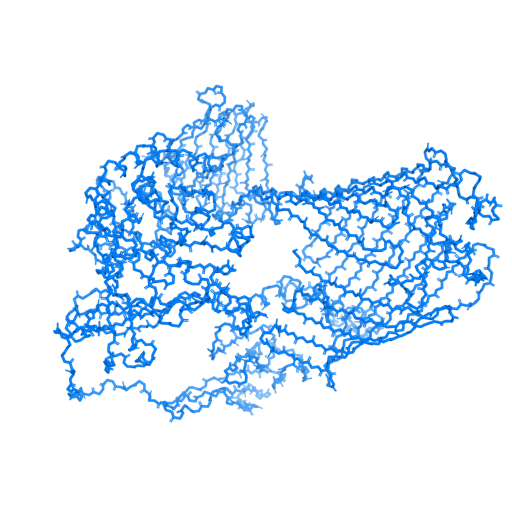1224 C C . ALA A 1 155 ? 29.048 -35.476 -17.287 1.00 40.91 155 ALA A C 1
ATOM 1226 O O . ALA A 1 155 ? 30.248 -35.359 -17.522 1.00 40.91 155 ALA A O 1
ATOM 1227 N N . GLY A 1 156 ? 28.397 -36.623 -17.439 1.00 43.91 156 GLY A N 1
ATOM 1228 C CA . GLY A 1 156 ? 28.975 -37.825 -17.964 1.00 43.91 156 GLY A CA 1
ATOM 1229 C C . GLY A 1 156 ? 29.252 -37.553 -19.427 1.00 43.91 156 GLY A C 1
ATOM 1230 O O . GLY A 1 156 ? 28.619 -36.669 -20.023 1.00 43.91 156 GLY A O 1
ATOM 1231 N N . PRO A 1 157 ? 30.197 -38.284 -20.029 1.00 40.62 157 PRO A N 1
ATOM 1232 C CA . PRO A 1 157 ? 30.395 -38.196 -21.463 1.00 40.62 157 PRO A CA 1
ATOM 1233 C C . PRO A 1 157 ? 29.032 -38.377 -22.135 1.00 40.62 157 PRO A C 1
ATOM 1235 O O . PRO A 1 157 ? 28.310 -39.325 -21.825 1.00 40.62 157 PRO A O 1
ATOM 1238 N N . ALA A 1 158 ? 28.662 -37.397 -22.965 1.00 45.34 158 ALA A N 1
ATOM 1239 C CA . ALA A 1 158 ? 27.347 -37.292 -23.571 1.00 45.34 158 ALA A CA 1
ATOM 1240 C C . ALA A 1 158 ? 26.962 -38.634 -24.199 1.00 45.34 158 ALA A C 1
ATOM 1242 O O . ALA A 1 158 ? 27.517 -39.027 -25.225 1.00 45.34 158 ALA A O 1
ATOM 1243 N N . VAL A 1 159 ? 26.008 -39.337 -23.586 1.00 45.84 159 VAL A N 1
ATOM 1244 C CA . VAL A 1 159 ? 25.271 -40.367 -24.308 1.00 45.84 159 VAL A CA 1
ATOM 1245 C C . VAL A 1 159 ? 24.577 -39.613 -25.445 1.00 45.84 159 VAL A C 1
ATOM 1247 O O . VAL A 1 159 ? 23.906 -38.615 -25.158 1.00 45.84 159 VAL A O 1
ATOM 1250 N N . PRO A 1 160 ? 24.765 -39.995 -26.720 1.00 45.69 160 PRO A N 1
ATOM 1251 C CA . PRO A 1 160 ? 24.039 -39.374 -27.812 1.00 45.69 160 PRO A CA 1
ATOM 1252 C C . PRO A 1 160 ? 22.566 -39.747 -27.644 1.00 45.69 160 PRO A C 1
ATOM 1254 O O . PRO A 1 160 ? 22.124 -40.813 -28.062 1.00 45.69 160 PRO A O 1
ATOM 1257 N N . LEU A 1 161 ? 21.817 -38.896 -26.946 1.00 55.09 161 LEU A N 1
ATOM 1258 C CA . LEU A 1 161 ? 20.371 -38.881 -27.051 1.00 55.09 161 LEU A CA 1
ATOM 1259 C C . LEU A 1 161 ? 20.067 -38.471 -28.490 1.00 55.09 161 LEU A C 1
ATOM 1261 O O . LEU A 1 161 ? 20.574 -37.451 -28.960 1.00 55.09 161 LEU A O 1
ATOM 1265 N N . ASP A 1 162 ? 19.293 -39.293 -29.189 1.00 60.25 162 ASP A N 1
ATOM 1266 C CA . ASP A 1 162 ? 18.726 -38.913 -30.475 1.00 60.25 162 ASP A CA 1
ATOM 1267 C C . ASP A 1 162 ? 17.723 -37.795 -30.191 1.00 60.25 162 ASP A C 1
ATOM 1269 O O . ASP A 1 162 ? 16.645 -38.019 -29.634 1.00 60.25 162 ASP A O 1
ATOM 1273 N N . TYR A 1 163 ? 18.163 -36.556 -30.398 1.00 67.94 163 TYR A N 1
ATOM 1274 C CA . TYR A 1 163 ? 17.355 -35.400 -30.065 1.00 67.94 163 TYR A CA 1
ATOM 1275 C C . TYR A 1 163 ? 16.382 -35.146 -31.213 1.00 67.94 163 TYR A C 1
ATOM 1277 O O . TYR A 1 163 ? 16.839 -34.935 -32.338 1.00 67.94 163 TYR A O 1
ATOM 1285 N N . PRO A 1 164 ? 15.071 -35.118 -30.946 1.00 69.31 164 PRO A N 1
ATOM 1286 C CA . PRO A 1 164 ? 14.093 -34.822 -31.979 1.00 69.31 164 PRO A CA 1
ATOM 1287 C C . PRO A 1 164 ? 14.325 -33.420 -32.565 1.00 69.31 164 PRO A C 1
ATOM 1289 O O . PRO A 1 164 ? 14.500 -32.452 -31.823 1.00 69.31 164 PRO A O 1
ATOM 1292 N N . ASP A 1 165 ? 14.355 -33.344 -33.898 1.00 79.44 165 ASP A N 1
ATOM 1293 C CA . ASP A 1 165 ? 14.362 -32.101 -34.674 1.00 79.44 165 ASP A CA 1
ATOM 1294 C C . ASP A 1 165 ? 12.919 -31.621 -34.813 1.00 79.44 165 ASP A C 1
ATOM 1296 O O . ASP A 1 165 ? 12.066 -32.361 -35.303 1.00 79.44 165 ASP A O 1
ATOM 1300 N N . TYR A 1 166 ? 12.646 -30.403 -34.355 1.00 83.06 166 TYR A N 1
ATOM 1301 C CA . TYR A 1 166 ? 11.297 -29.837 -34.364 1.00 83.06 166 TYR A CA 1
ATOM 1302 C C . TYR A 1 166 ? 11.167 -28.601 -35.262 1.00 83.06 166 TYR A C 1
ATOM 1304 O O . TYR A 1 166 ? 10.192 -27.857 -35.159 1.00 83.06 166 TYR A O 1
ATOM 1312 N N . THR A 1 167 ? 12.150 -28.338 -36.124 1.00 77.38 167 THR A N 1
ATOM 1313 C CA . THR A 1 167 ? 12.235 -27.063 -36.859 1.00 77.38 167 THR A CA 1
ATOM 1314 C C . THR A 1 167 ? 11.115 -26.801 -37.864 1.00 77.38 167 THR A C 1
ATOM 1316 O O . THR A 1 167 ? 10.838 -25.641 -38.164 1.00 77.38 167 THR A O 1
ATOM 1319 N N . ASP A 1 168 ? 10.452 -27.840 -38.358 1.00 81.81 168 ASP A N 1
ATOM 1320 C CA . ASP A 1 168 ? 9.301 -27.774 -39.266 1.00 81.81 168 ASP A CA 1
ATOM 1321 C C . ASP A 1 168 ? 7.966 -28.097 -38.569 1.00 81.81 168 ASP A C 1
ATOM 1323 O O . ASP A 1 168 ? 6.915 -28.159 -39.210 1.00 81.81 168 ASP A O 1
ATOM 1327 N N . SER A 1 169 ? 7.990 -28.287 -37.247 1.00 88.62 169 SER A N 1
ATOM 1328 C CA . SER A 1 169 ? 6.837 -28.728 -36.469 1.00 88.62 169 SER A CA 1
ATOM 1329 C C . SER A 1 169 ? 6.024 -27.550 -35.926 1.00 88.62 169 SER A C 1
ATOM 1331 O O . SER A 1 169 ? 6.554 -26.607 -35.330 1.00 88.62 169 SER A O 1
ATOM 1333 N N . VAL A 1 170 ? 4.700 -27.637 -36.072 1.00 92.12 170 VAL A N 1
ATOM 1334 C CA . VAL A 1 170 ? 3.728 -26.657 -35.563 1.00 92.12 170 VAL A CA 1
ATOM 1335 C C . VAL A 1 170 ? 2.707 -27.368 -34.681 1.00 92.12 170 VAL A C 1
ATOM 1337 O O . VAL A 1 170 ? 2.143 -28.391 -35.065 1.00 92.12 170 VAL A O 1
ATOM 1340 N N . ALA A 1 171 ? 2.464 -26.827 -33.489 1.00 93.25 171 ALA A N 1
ATOM 1341 C CA . ALA A 1 171 ? 1.417 -27.284 -32.584 1.00 93.25 171 ALA A CA 1
ATOM 1342 C C . ALA A 1 171 ? 0.161 -26.432 -32.770 1.00 93.25 171 ALA A C 1
ATOM 1344 O O . ALA A 1 171 ? 0.258 -25.214 -32.909 1.00 93.25 171 ALA A O 1
ATOM 1345 N N . VAL A 1 172 ? -1.015 -27.058 -32.698 1.00 95.00 172 VAL A N 1
ATOM 1346 C CA . VAL A 1 172 ? -2.307 -26.361 -32.649 1.00 95.00 172 VAL A CA 1
ATOM 1347 C C . VAL A 1 172 ? -2.920 -26.582 -31.273 1.00 95.00 172 VAL A C 1
ATOM 1349 O O . VAL A 1 172 ? -3.368 -27.682 -30.954 1.00 95.00 172 VAL A O 1
ATOM 1352 N N . MET A 1 173 ? -2.921 -25.546 -30.436 1.00 94.88 173 MET A N 1
ATOM 1353 C CA . MET A 1 173 ? -3.384 -25.647 -29.049 1.00 94.88 173 MET A CA 1
ATOM 1354 C C . MET A 1 173 ? -3.968 -24.318 -28.571 1.00 94.88 173 MET A C 1
ATOM 1356 O O . MET A 1 173 ? -3.531 -23.256 -28.999 1.00 94.88 173 MET A O 1
ATOM 1360 N N . ALA A 1 174 ? -4.953 -24.355 -27.675 1.00 95.00 174 ALA A N 1
ATOM 1361 C CA . ALA A 1 174 ? -5.417 -23.149 -26.989 1.00 95.00 174 ALA A CA 1
ATOM 1362 C C . ALA A 1 174 ? -4.531 -22.846 -25.771 1.00 95.00 174 ALA A C 1
ATOM 1364 O O . ALA A 1 174 ? -4.034 -23.776 -25.134 1.00 95.00 174 ALA A O 1
ATOM 1365 N N . ALA A 1 175 ? -4.379 -21.570 -25.399 1.00 93.62 175 ALA A N 1
ATOM 1366 C CA . ALA A 1 175 ? -3.573 -21.183 -24.235 1.00 93.62 175 ALA A CA 1
ATOM 1367 C C . ALA A 1 175 ? -4.047 -21.862 -22.940 1.00 93.62 175 ALA A C 1
ATOM 1369 O O . ALA A 1 175 ? -3.224 -22.360 -22.176 1.00 93.62 175 ALA A O 1
ATOM 1370 N N . ASN A 1 176 ? -5.365 -21.907 -22.700 1.00 94.00 176 ASN A N 1
ATOM 1371 C CA . ASN A 1 176 ? -5.951 -22.738 -21.651 1.00 94.00 176 ASN A CA 1
ATOM 1372 C C . ASN A 1 176 ? -7.456 -23.015 -21.912 1.00 94.00 176 ASN A C 1
ATOM 1374 O O . ASN A 1 176 ? -8.311 -22.178 -21.595 1.00 94.00 176 ASN A O 1
ATOM 1378 N N . PRO A 1 177 ? -7.821 -24.220 -22.400 1.00 91.88 177 PRO A N 1
ATOM 1379 C CA . PRO A 1 177 ? -9.215 -24.609 -22.647 1.00 91.88 177 PRO A CA 1
ATOM 1380 C C . PRO A 1 177 ? -10.137 -24.575 -21.415 1.00 91.88 177 PRO A C 1
ATOM 1382 O O . PRO A 1 177 ? -11.355 -24.441 -21.563 1.00 91.88 177 PRO A O 1
ATOM 1385 N N . SER A 1 178 ? -9.590 -24.694 -20.198 1.00 90.81 178 SER A N 1
ATOM 1386 C CA . SER A 1 178 ? -10.379 -24.762 -18.955 1.00 90.81 178 SER A CA 1
ATOM 1387 C C . SER A 1 178 ? -11.076 -23.445 -18.593 1.00 90.81 178 SER A C 1
ATOM 1389 O O . SER A 1 178 ? -11.989 -23.438 -17.767 1.00 90.81 178 SER A O 1
ATOM 1391 N N . TYR A 1 179 ? -10.709 -22.334 -19.242 1.00 93.00 179 TYR A N 1
ATOM 1392 C CA . TYR A 1 179 ? -11.313 -21.021 -19.008 1.00 93.00 179 TYR A CA 1
ATOM 1393 C C . TYR A 1 179 ? -12.680 -20.806 -19.667 1.00 93.00 179 TYR A C 1
ATOM 1395 O O . TYR A 1 179 ? -13.311 -19.763 -19.443 1.00 93.00 179 TYR A O 1
ATOM 1403 N N . ARG A 1 180 ? -13.176 -21.797 -20.419 1.00 92.19 180 ARG A N 1
ATOM 1404 C CA . ARG A 1 180 ? -14.522 -21.788 -21.003 1.00 92.19 180 ARG A CA 1
ATOM 1405 C C . ARG A 1 180 ? -15.585 -21.592 -19.915 1.00 92.19 180 ARG A C 1
ATOM 1407 O O . ARG A 1 180 ? -15.614 -22.304 -18.914 1.00 92.19 180 ARG A O 1
ATOM 1414 N N . ALA A 1 181 ? -16.490 -20.639 -20.128 1.00 91.12 181 ALA A N 1
ATOM 1415 C CA . ALA A 1 181 ? -17.543 -20.293 -19.176 1.00 91.12 181 ALA A CA 1
ATOM 1416 C C . ALA A 1 181 ? -18.908 -20.157 -19.866 1.00 91.12 181 ALA A C 1
ATOM 1418 O O . ALA A 1 181 ? -19.004 -19.666 -20.987 1.00 91.12 181 ALA A O 1
ATOM 1419 N N . GLY A 1 182 ? -19.973 -20.591 -19.185 1.00 91.25 182 GLY A N 1
ATOM 1420 C CA . GLY A 1 182 ? -21.354 -20.369 -19.623 1.00 91.25 182 GLY A CA 1
ATOM 1421 C C . GLY A 1 182 ? -21.872 -18.972 -19.255 1.00 91.25 182 GLY A C 1
ATOM 1422 O O . GLY A 1 182 ? -21.274 -18.267 -18.442 1.00 91.25 182 GLY A O 1
ATOM 1423 N N . ARG A 1 183 ? -23.045 -18.603 -19.791 1.00 90.12 183 ARG A N 1
ATOM 1424 C CA . ARG A 1 183 ? -23.643 -17.256 -19.652 1.00 90.12 183 ARG A CA 1
ATOM 1425 C C . ARG A 1 183 ? -23.735 -16.752 -18.206 1.00 90.12 183 ARG A C 1
ATOM 1427 O O . ARG A 1 183 ? -23.418 -15.595 -17.957 1.00 90.12 183 ARG A O 1
ATOM 1434 N N . LEU A 1 184 ? -24.125 -17.609 -17.257 1.00 88.12 184 LEU A N 1
ATOM 1435 C CA . LEU A 1 184 ? -24.244 -17.230 -15.841 1.00 88.12 184 LEU A CA 1
ATOM 1436 C C . LEU A 1 184 ? -22.887 -16.867 -15.221 1.00 88.12 184 LEU A C 1
ATOM 1438 O O . LEU A 1 184 ? -22.756 -15.805 -14.618 1.00 88.12 184 LEU A O 1
ATOM 1442 N N . ARG A 1 185 ? -21.856 -17.705 -15.408 1.00 86.88 185 ARG A N 1
ATOM 1443 C CA . ARG A 1 185 ? -20.502 -17.425 -14.899 1.00 86.88 185 ARG A CA 1
ATOM 1444 C C . ARG A 1 185 ? -19.937 -16.155 -15.535 1.00 86.88 185 ARG A C 1
ATOM 1446 O O . ARG A 1 185 ? -19.403 -15.318 -14.817 1.00 86.88 185 ARG A O 1
ATOM 1453 N N . SER A 1 186 ? -20.125 -15.969 -16.842 1.00 89.75 186 SER A N 1
ATOM 1454 C CA . SER A 1 186 ? -19.681 -14.763 -17.554 1.00 89.75 186 SER A CA 1
ATOM 1455 C C . SER A 1 186 ? -20.425 -13.491 -17.137 1.00 89.75 186 SER A C 1
ATOM 1457 O O . SER A 1 186 ? -19.825 -12.424 -17.152 1.00 89.75 186 SER A O 1
ATOM 1459 N N . PHE A 1 187 ? -21.699 -13.574 -16.741 1.00 89.19 187 PHE A N 1
ATOM 1460 C CA . PHE A 1 187 ? -22.448 -12.419 -16.233 1.00 89.19 187 PHE A CA 1
ATOM 1461 C C . PHE A 1 187 ? -21.862 -11.897 -14.911 1.00 89.19 187 PHE A C 1
ATOM 1463 O O . PHE A 1 187 ? -21.599 -10.702 -14.770 1.00 89.19 187 PHE A O 1
ATOM 1470 N N . PHE A 1 188 ? -21.615 -12.799 -13.955 1.00 87.31 188 PHE A N 1
ATOM 1471 C CA . PHE A 1 188 ? -21.088 -12.428 -12.641 1.00 87.31 188 PHE A CA 1
ATOM 1472 C C . PHE A 1 188 ? -19.590 -12.118 -12.673 1.00 87.31 188 PHE A C 1
ATOM 1474 O O . PHE A 1 188 ? -19.178 -11.031 -12.263 1.00 87.31 188 PHE A O 1
ATOM 1481 N N . MET A 1 189 ? -18.786 -13.063 -13.167 1.00 88.19 189 MET A N 1
ATOM 1482 C CA . MET A 1 189 ? -17.326 -12.956 -13.148 1.00 88.19 189 MET A CA 1
ATOM 1483 C C . MET A 1 189 ? -16.795 -12.066 -14.262 1.00 88.19 189 MET A C 1
ATOM 1485 O O . MET A 1 189 ? -15.832 -11.354 -14.029 1.00 88.19 189 MET A O 1
ATOM 1489 N N . GLY A 1 190 ? -17.441 -12.089 -15.430 1.00 91.31 190 GLY A N 1
ATOM 1490 C CA . GLY A 1 190 ? -16.966 -11.444 -16.650 1.00 91.31 190 GLY A CA 1
ATOM 1491 C C . GLY A 1 190 ? -16.741 -12.431 -17.790 1.00 91.31 190 GLY A C 1
ATOM 1492 O O . GLY A 1 190 ? -16.287 -13.567 -17.591 1.00 91.31 190 GLY A O 1
ATOM 1493 N N . SER A 1 191 ? -17.050 -12.000 -19.017 1.00 91.31 191 SER A N 1
ATOM 1494 C CA . SER A 1 191 ? -16.626 -12.719 -20.225 1.00 91.31 191 SER A CA 1
ATOM 1495 C C . SER A 1 191 ? -15.138 -12.504 -20.503 1.00 91.31 191 SER A C 1
ATOM 1497 O O . SER A 1 191 ? -14.494 -13.389 -21.059 1.00 91.31 191 SER A O 1
ATOM 1499 N N . HIS A 1 192 ? -14.594 -11.361 -20.072 1.00 93.88 192 HIS A N 1
ATOM 1500 C CA . HIS A 1 192 ? -13.187 -10.995 -20.177 1.00 93.88 192 HIS A CA 1
ATOM 1501 C C . HIS A 1 192 ? -12.607 -11.289 -21.573 1.00 93.88 192 HIS A C 1
ATOM 1503 O O . HIS A 1 192 ? -13.264 -11.016 -22.580 1.00 93.88 192 HIS A O 1
ATOM 1509 N N . ASN A 1 193 ? -11.397 -11.851 -21.631 1.00 95.19 193 ASN A N 1
ATOM 1510 C CA . ASN A 1 193 ? -10.746 -12.349 -22.839 1.00 95.19 193 ASN A CA 1
ATOM 1511 C C . ASN A 1 193 ? -10.874 -13.877 -22.984 1.00 95.19 193 ASN A C 1
ATOM 1513 O O . ASN A 1 193 ? -10.047 -14.489 -23.653 1.00 95.19 193 ASN A O 1
ATOM 1517 N N . ARG A 1 194 ? -11.876 -14.525 -22.366 1.00 95.00 194 ARG A N 1
ATOM 1518 C CA . ARG A 1 194 ? -12.005 -16.001 -22.360 1.00 95.00 194 ARG A CA 1
ATOM 1519 C C . ARG A 1 194 ? -11.982 -16.622 -23.747 1.00 95.00 194 ARG A C 1
ATOM 1521 O O . ARG A 1 194 ? -11.364 -17.665 -23.913 1.00 95.00 194 ARG A O 1
ATOM 1528 N N . ASP A 1 195 ? -12.611 -15.967 -24.716 1.00 95.06 195 ASP A N 1
ATOM 1529 C CA . ASP A 1 195 ? -12.653 -16.436 -26.102 1.00 95.06 195 ASP A CA 1
ATOM 1530 C C . ASP A 1 195 ? -11.241 -16.533 -26.697 1.00 95.06 195 ASP A C 1
ATOM 1532 O O . ASP A 1 195 ? -10.963 -17.455 -27.450 1.00 95.06 195 ASP A O 1
ATOM 1536 N N . LEU A 1 196 ? -10.313 -15.662 -26.277 1.00 95.94 196 LEU A N 1
ATOM 1537 C CA . LEU A 1 196 ? -8.909 -15.723 -26.694 1.00 95.94 196 LEU A CA 1
ATOM 1538 C C . LEU A 1 196 ? -8.168 -16.884 -26.020 1.00 95.94 196 LEU A C 1
ATOM 1540 O O . LEU A 1 196 ? -7.312 -17.506 -26.631 1.00 95.94 196 LEU A O 1
ATOM 1544 N N . TRP A 1 197 ? -8.488 -17.192 -24.761 1.00 96.06 197 TRP A N 1
ATOM 1545 C CA . TRP A 1 197 ? -7.834 -18.270 -24.010 1.00 96.06 197 TRP A CA 1
ATOM 1546 C C . TRP A 1 197 ? -8.194 -19.673 -24.505 1.00 96.06 197 TRP A C 1
ATOM 1548 O O . TRP A 1 197 ? -7.383 -20.592 -24.371 1.00 96.06 197 TRP A O 1
ATOM 1558 N N . VAL A 1 198 ? -9.413 -19.848 -25.023 1.00 96.31 198 VAL A N 1
ATOM 1559 C CA . VAL A 1 198 ? -9.944 -21.154 -25.450 1.00 96.31 198 VAL A CA 1
ATOM 1560 C C . VAL A 1 198 ? -9.829 -21.398 -26.952 1.00 96.31 198 VAL A C 1
ATOM 1562 O O . VAL A 1 198 ? -10.096 -22.519 -27.385 1.00 96.31 198 VAL A O 1
ATOM 1565 N N . GLU A 1 199 ? -9.456 -20.379 -27.726 1.00 96.88 199 GLU A N 1
ATOM 1566 C CA . GLU A 1 199 ? -9.248 -20.487 -29.167 1.00 96.88 199 GLU A CA 1
ATOM 1567 C C . GLU A 1 199 ? -7.917 -21.199 -29.459 1.00 96.88 199 GLU A C 1
ATOM 1569 O O . GLU A 1 199 ? -6.872 -20.773 -28.956 1.00 96.88 199 GLU A O 1
ATOM 1574 N N . PRO A 1 200 ? -7.915 -22.280 -30.258 1.00 96.50 200 PRO A N 1
ATOM 1575 C CA . PRO A 1 200 ? -6.681 -22.898 -30.717 1.00 96.50 200 PRO A CA 1
ATOM 1576 C C . PRO A 1 200 ? -5.854 -21.948 -31.592 1.00 96.50 200 PRO A C 1
ATOM 1578 O O . PRO A 1 200 ? -6.371 -21.285 -32.496 1.00 96.50 200 PRO A O 1
ATOM 1581 N N . VAL A 1 201 ? -4.547 -21.912 -31.342 1.00 96.75 201 VAL A N 1
ATOM 1582 C CA . VAL A 1 201 ? -3.576 -21.147 -32.128 1.00 96.75 201 VAL A CA 1
ATOM 1583 C C . VAL A 1 201 ? -2.461 -22.057 -32.621 1.00 96.75 201 VAL A C 1
ATOM 1585 O O . VAL A 1 201 ? -2.106 -23.034 -31.961 1.00 96.75 201 VAL A O 1
ATOM 1588 N N . GLU A 1 202 ? -1.908 -21.714 -33.778 1.00 95.62 202 GLU A N 1
ATOM 1589 C CA . GLU A 1 202 ? -0.689 -22.324 -34.301 1.00 95.62 202 GLU A CA 1
ATOM 1590 C C . GLU A 1 202 ? 0.534 -21.722 -33.600 1.00 95.62 202 GLU A C 1
ATOM 1592 O O . GLU A 1 202 ? 0.673 -20.500 -33.510 1.00 95.62 202 GLU A O 1
ATOM 1597 N N . ALA A 1 203 ? 1.419 -22.581 -33.097 1.00 95.50 203 ALA A N 1
ATOM 1598 C CA . ALA A 1 203 ? 2.681 -22.187 -32.484 1.00 95.50 203 ALA A CA 1
ATOM 1599 C C . ALA A 1 203 ? 3.822 -23.094 -32.972 1.00 95.50 203 ALA A C 1
ATOM 1601 O O . ALA A 1 203 ? 3.669 -24.318 -32.946 1.00 95.50 203 ALA A O 1
ATOM 1602 N N . PRO A 1 204 ? 4.974 -22.536 -33.381 1.00 95.12 204 PRO A N 1
ATOM 1603 C CA . PRO A 1 204 ? 6.139 -23.341 -33.722 1.00 95.12 204 PRO A CA 1
ATOM 1604 C C . PRO A 1 204 ? 6.662 -24.076 -32.486 1.00 95.12 204 PRO A C 1
ATOM 1606 O O . PRO A 1 204 ? 6.619 -23.552 -31.366 1.00 95.12 204 PRO A O 1
ATOM 1609 N N . TYR A 1 205 ? 7.177 -25.284 -32.685 1.00 95.06 205 TYR A N 1
ATOM 1610 C CA . TYR A 1 205 ? 7.868 -26.011 -31.627 1.00 95.06 205 TYR A CA 1
ATOM 1611 C C . TYR A 1 205 ? 9.194 -25.322 -31.282 1.00 95.06 205 TYR A C 1
ATOM 1613 O O . TYR A 1 205 ? 9.931 -24.864 -32.155 1.00 95.06 205 TYR A O 1
ATOM 1621 N N . LEU A 1 206 ? 9.525 -25.279 -29.994 1.00 94.75 206 LEU A N 1
ATOM 1622 C CA . LEU A 1 206 ? 10.836 -24.848 -29.537 1.00 94.75 206 LEU A CA 1
ATOM 1623 C C . LEU A 1 206 ? 11.844 -25.992 -29.677 1.00 94.75 206 LEU A C 1
ATOM 1625 O O . LEU A 1 206 ? 11.892 -26.891 -28.838 1.00 94.75 206 LEU A O 1
ATOM 1629 N N . ASP A 1 207 ? 12.697 -25.913 -30.695 1.00 91.88 207 ASP A N 1
ATOM 1630 C CA . ASP A 1 207 ? 13.880 -26.766 -30.806 1.00 91.88 207 ASP A CA 1
ATOM 1631 C C . ASP A 1 207 ? 15.021 -26.194 -29.950 1.00 91.88 207 ASP A C 1
ATOM 1633 O O . ASP A 1 207 ? 15.720 -25.257 -30.347 1.00 91.88 207 ASP A O 1
ATOM 1637 N N . MET A 1 208 ? 15.230 -26.761 -28.758 1.00 90.50 208 MET A N 1
ATOM 1638 C CA . MET A 1 208 ? 16.280 -26.291 -27.849 1.00 90.50 208 MET A CA 1
ATOM 1639 C C . MET A 1 208 ? 17.696 -26.580 -28.352 1.00 90.50 208 MET A C 1
ATOM 1641 O O . MET A 1 208 ? 18.642 -25.967 -27.864 1.00 90.50 208 MET A O 1
ATOM 1645 N N . GLY A 1 209 ? 17.878 -27.519 -29.281 1.00 88.81 209 GLY A N 1
ATOM 1646 C CA . GLY A 1 209 ? 19.185 -27.841 -29.847 1.00 88.81 209 GLY A CA 1
ATOM 1647 C C . GLY A 1 209 ? 19.659 -26.807 -30.865 1.00 88.81 209 GLY A C 1
ATOM 1648 O O . GLY A 1 209 ? 20.864 -26.579 -30.975 1.00 88.81 209 GLY A O 1
ATOM 1649 N N . ARG A 1 210 ? 18.724 -26.179 -31.587 1.00 87.88 210 ARG A N 1
ATOM 1650 C CA . ARG A 1 210 ? 19.016 -25.231 -32.675 1.00 87.88 210 ARG A CA 1
ATOM 1651 C C . ARG A 1 210 ? 18.773 -23.768 -32.317 1.00 87.88 210 ARG A C 1
ATOM 1653 O O . ARG A 1 210 ? 19.558 -22.914 -32.730 1.00 87.88 210 ARG A O 1
ATOM 1660 N N . GLU A 1 211 ? 17.722 -23.464 -31.560 1.00 91.19 211 GLU A N 1
ATOM 1661 C CA . GLU A 1 211 ? 17.396 -22.089 -31.168 1.00 91.19 211 GLU A CA 1
ATOM 1662 C C . GLU A 1 211 ? 18.579 -21.451 -30.412 1.00 91.19 211 GLU A C 1
ATOM 1664 O O . GLU A 1 211 ? 19.187 -22.082 -29.546 1.00 91.19 211 GLU A O 1
ATOM 1669 N N . ALA A 1 212 ? 18.952 -20.218 -30.778 1.00 90.12 212 ALA A N 1
ATOM 1670 C CA . ALA A 1 212 ? 20.116 -19.497 -30.234 1.00 90.12 212 ALA A CA 1
ATOM 1671 C C . ALA A 1 212 ? 21.445 -20.301 -30.226 1.00 90.12 212 ALA A C 1
ATOM 1673 O O . ALA A 1 212 ? 22.286 -20.151 -29.332 1.00 90.12 212 ALA A O 1
ATOM 1674 N N . GLY A 1 213 ? 21.628 -21.203 -31.202 1.00 88.50 213 GLY A N 1
ATOM 1675 C CA . GLY A 1 213 ? 22.791 -22.094 -31.290 1.00 88.50 213 GLY A CA 1
ATOM 1676 C C . GLY A 1 213 ? 22.814 -23.215 -30.241 1.00 88.50 213 GLY A C 1
ATOM 1677 O O . GLY A 1 213 ? 23.834 -23.890 -30.099 1.00 88.50 213 GLY A O 1
ATOM 1678 N N . GLY A 1 214 ? 21.721 -23.398 -29.497 1.00 91.31 214 GLY A N 1
ATOM 1679 C CA . GLY A 1 214 ? 21.561 -24.362 -28.415 1.00 91.31 214 GLY A CA 1
ATOM 1680 C C . GLY A 1 214 ? 21.232 -23.672 -27.089 1.00 91.31 214 GLY A C 1
ATOM 1681 O O . GLY A 1 214 ? 22.065 -22.958 -26.529 1.00 91.31 214 GLY A O 1
ATOM 1682 N N . LEU A 1 215 ? 20.034 -23.922 -26.561 1.00 93.44 215 LEU A N 1
ATOM 1683 C CA . LEU A 1 215 ? 19.539 -23.384 -25.296 1.00 93.44 215 LEU A CA 1
ATOM 1684 C C . LEU A 1 215 ? 19.856 -24.322 -24.128 1.00 93.44 215 LEU A C 1
ATOM 1686 O O . LEU A 1 215 ? 19.546 -25.512 -24.152 1.00 93.44 215 LEU A O 1
ATOM 1690 N N . ILE A 1 216 ? 20.415 -23.756 -23.060 1.00 92.50 216 ILE A N 1
ATOM 1691 C CA . ILE A 1 216 ? 20.756 -24.467 -21.825 1.00 92.50 216 ILE A CA 1
ATOM 1692 C C . ILE A 1 216 ? 19.940 -23.882 -20.664 1.00 92.50 216 ILE A C 1
ATOM 1694 O O . ILE A 1 216 ? 20.082 -22.691 -20.364 1.00 92.50 216 ILE A O 1
ATOM 1698 N N . PRO A 1 217 ? 19.105 -24.678 -19.971 1.00 92.31 217 PRO A N 1
ATOM 1699 C CA . PRO A 1 217 ? 18.434 -24.233 -18.757 1.00 92.31 217 PRO A CA 1
ATOM 1700 C C . PRO A 1 217 ? 19.410 -23.842 -17.650 1.00 92.31 217 PRO A C 1
ATOM 1702 O O . PRO A 1 217 ? 20.306 -24.600 -17.298 1.00 92.31 217 PRO A O 1
ATOM 1705 N N . LEU A 1 218 ? 19.211 -22.657 -17.068 1.00 89.00 218 LEU A N 1
ATOM 1706 C CA . LEU A 1 218 ? 20.035 -22.156 -15.966 1.00 89.00 218 LEU A CA 1
ATOM 1707 C C . LEU A 1 218 ? 19.334 -22.291 -14.621 1.00 89.00 218 LEU A C 1
ATOM 1709 O O . LEU A 1 218 ? 19.905 -22.795 -13.659 1.00 89.00 218 LEU A O 1
ATOM 1713 N N . LYS A 1 219 ? 18.120 -21.741 -14.523 1.00 84.94 219 LYS A N 1
ATOM 1714 C CA . LYS A 1 219 ? 17.326 -21.769 -13.294 1.00 84.94 219 LYS A CA 1
ATOM 1715 C C . LYS A 1 219 ? 15.871 -21.418 -13.544 1.00 84.94 219 LYS A C 1
ATOM 1717 O O . LYS A 1 219 ? 15.565 -20.551 -14.370 1.00 84.94 219 LYS A O 1
ATOM 1722 N N . ARG A 1 220 ? 14.995 -22.003 -12.729 1.00 84.94 220 ARG A N 1
ATOM 1723 C CA . ARG A 1 220 ? 13.614 -21.544 -12.575 1.00 84.94 220 ARG A CA 1
ATOM 1724 C C . ARG A 1 220 ? 13.598 -20.137 -11.968 1.00 84.94 220 ARG A C 1
ATOM 1726 O O . ARG A 1 220 ? 14.332 -19.832 -11.028 1.00 84.94 220 ARG A O 1
ATOM 1733 N N . GLY A 1 221 ? 12.760 -19.283 -12.526 1.00 81.06 221 GLY A N 1
ATOM 1734 C CA . GLY A 1 221 ? 12.383 -17.980 -12.004 1.00 81.06 221 GLY A CA 1
ATOM 1735 C C . GLY A 1 221 ? 10.863 -17.841 -11.979 1.00 81.06 221 GLY A C 1
ATOM 1736 O O . GLY A 1 221 ? 10.127 -18.831 -12.023 1.00 81.06 221 GLY A O 1
ATOM 1737 N N . GLY A 1 222 ? 10.403 -16.596 -11.913 1.00 69.44 222 GLY A N 1
ATOM 1738 C CA . GLY A 1 222 ? 8.982 -16.275 -11.857 1.00 69.44 222 GLY A CA 1
ATOM 1739 C C . GLY A 1 222 ? 8.616 -15.553 -10.566 1.00 69.44 222 GLY A C 1
ATOM 1740 O O . GLY A 1 222 ? 9.238 -15.777 -9.529 1.00 69.44 222 GLY A O 1
ATOM 1741 N N . GLY A 1 223 ? 7.663 -14.626 -10.661 1.00 66.38 223 GLY A N 1
ATOM 1742 C CA . GLY A 1 223 ? 7.163 -13.854 -9.523 1.00 66.38 223 GLY A CA 1
ATOM 1743 C C . GLY A 1 223 ? 6.072 -14.600 -8.751 1.00 66.38 223 GLY A C 1
ATOM 1744 O O . GLY A 1 223 ? 5.986 -15.826 -8.780 1.00 66.38 223 GLY A O 1
ATOM 1745 N N . MET A 1 224 ? 5.182 -13.850 -8.097 1.00 60.25 224 MET A N 1
ATOM 1746 C CA . MET A 1 224 ? 4.063 -14.430 -7.341 1.00 60.25 224 MET A CA 1
ATOM 1747 C C . MET A 1 224 ? 3.003 -15.124 -8.216 1.00 60.25 224 MET A C 1
ATOM 1749 O O . MET A 1 224 ? 2.121 -15.772 -7.666 1.00 60.25 224 MET A O 1
ATOM 1753 N N . GLN A 1 225 ? 3.047 -14.972 -9.545 1.00 59.59 225 GLN A N 1
ATOM 1754 C CA . GLN A 1 225 ? 1.992 -15.470 -10.440 1.00 59.59 225 GLN A CA 1
ATOM 1755 C C . GLN A 1 225 ? 2.502 -16.211 -11.686 1.00 59.59 225 GLN A C 1
ATOM 1757 O O . GLN A 1 225 ? 1.891 -17.190 -12.106 1.00 59.59 225 GLN A O 1
ATOM 1762 N N . THR A 1 226 ? 3.624 -15.785 -12.269 1.00 74.50 226 THR A N 1
ATOM 1763 C CA . THR A 1 226 ? 4.189 -16.384 -13.493 1.00 74.50 226 THR A CA 1
ATOM 1764 C C . THR A 1 226 ? 5.261 -17.414 -13.155 1.00 74.50 226 THR A C 1
ATOM 1766 O O . THR A 1 226 ? 6.109 -17.144 -12.305 1.00 74.50 226 THR A O 1
ATOM 1769 N N . THR A 1 227 ? 5.293 -18.547 -13.860 1.00 85.38 227 THR A N 1
ATOM 1770 C CA . THR A 1 227 ? 6.431 -19.481 -13.824 1.00 85.38 227 THR A CA 1
ATOM 1771 C C . THR A 1 227 ? 7.340 -19.208 -15.022 1.00 85.38 227 THR A C 1
ATOM 1773 O O . THR A 1 227 ? 6.860 -19.098 -16.149 1.00 85.38 227 THR A O 1
ATOM 1776 N N . SER A 1 228 ? 8.651 -19.063 -14.797 1.00 91.12 228 SER A N 1
ATOM 1777 C CA . SER A 1 228 ? 9.604 -18.828 -15.888 1.00 91.12 228 SER A CA 1
ATOM 1778 C C . SER A 1 228 ? 10.881 -19.652 -15.777 1.00 91.12 228 SER A C 1
ATOM 1780 O O . SER A 1 228 ? 11.260 -20.086 -14.690 1.00 91.12 228 SER A O 1
ATOM 1782 N N . LEU A 1 229 ? 11.558 -19.865 -16.904 1.00 93.31 229 LEU A N 1
ATOM 1783 C CA . LEU A 1 229 ? 12.839 -20.560 -16.991 1.00 93.31 229 LEU A CA 1
ATOM 1784 C C . LEU A 1 229 ? 13.855 -19.654 -17.678 1.00 93.31 229 LEU A C 1
ATOM 1786 O O . LEU A 1 229 ? 13.629 -19.198 -18.796 1.00 93.31 229 LEU A O 1
ATOM 1790 N N . ARG A 1 230 ? 14.973 -19.373 -17.002 1.00 93.75 230 ARG A N 1
ATOM 1791 C CA . ARG A 1 230 ? 16.103 -18.662 -17.611 1.00 93.75 230 ARG A CA 1
ATOM 1792 C C . ARG A 1 230 ? 16.928 -19.657 -18.411 1.00 93.75 230 ARG A C 1
ATOM 1794 O O . ARG A 1 230 ? 17.323 -20.688 -17.868 1.00 93.75 230 ARG A O 1
ATOM 1801 N N . LEU A 1 231 ? 17.229 -19.294 -19.647 1.00 94.50 231 LEU A N 1
ATOM 1802 C CA . LEU A 1 231 ? 18.016 -20.083 -20.581 1.00 94.50 231 LEU A CA 1
ATOM 1803 C C . LEU A 1 231 ? 19.266 -19.297 -20.994 1.00 94.50 231 LEU A C 1
ATOM 1805 O O . LEU A 1 231 ? 19.233 -18.066 -21.069 1.00 94.50 231 LEU A O 1
ATOM 1809 N N . GLN A 1 232 ? 20.353 -20.011 -21.259 1.00 94.31 232 GLN A N 1
ATOM 1810 C CA . GLN A 1 232 ? 21.574 -19.488 -21.866 1.00 94.31 232 GLN A CA 1
ATOM 1811 C C . GLN A 1 232 ? 21.680 -20.032 -23.290 1.00 94.31 232 GLN A C 1
ATOM 1813 O O . GLN A 1 232 ? 21.681 -21.248 -23.465 1.00 94.31 232 GLN A O 1
ATOM 1818 N N . GLY A 1 233 ? 21.770 -19.147 -24.280 1.00 92.44 233 GLY A N 1
ATOM 1819 C CA . GLY A 1 233 ? 22.114 -19.509 -25.651 1.00 92.44 233 GLY A CA 1
ATOM 1820 C C . GLY A 1 233 ? 23.626 -19.650 -25.821 1.00 92.44 233 GLY A C 1
ATOM 1821 O O . GLY A 1 233 ? 24.414 -19.043 -25.079 1.00 92.44 233 GLY A O 1
ATOM 1822 N N . ARG A 1 234 ? 24.044 -20.457 -26.802 1.00 91.12 234 ARG A N 1
ATOM 1823 C CA . ARG A 1 234 ? 25.458 -20.568 -27.209 1.00 91.12 234 ARG A CA 1
ATOM 1824 C C . ARG A 1 234 ? 25.936 -19.377 -28.034 1.00 91.12 234 ARG A C 1
ATOM 1826 O O . ARG A 1 234 ? 27.139 -19.195 -28.186 1.00 91.12 234 ARG A O 1
ATOM 1833 N N . ASP A 1 235 ? 25.013 -18.545 -28.494 1.00 87.81 235 ASP A N 1
ATOM 1834 C CA . ASP A 1 235 ? 25.276 -17.211 -29.032 1.00 87.81 235 ASP A CA 1
ATOM 1835 C C . ASP A 1 235 ? 25.748 -16.192 -27.970 1.00 87.81 235 ASP A C 1
ATOM 1837 O O . ASP A 1 235 ? 26.052 -15.048 -28.295 1.00 87.81 235 ASP A O 1
ATOM 1841 N N . GLY A 1 236 ? 25.820 -16.600 -26.696 1.00 86.62 236 GLY A N 1
ATOM 1842 C CA . GLY A 1 236 ? 26.252 -15.765 -25.576 1.00 86.62 236 GLY A CA 1
ATOM 1843 C C . GLY A 1 236 ? 25.119 -14.977 -24.916 1.00 86.62 236 GLY A C 1
ATOM 1844 O O . GLY A 1 236 ? 25.330 -14.402 -23.846 1.00 86.62 236 GLY A O 1
ATOM 1845 N N . LYS A 1 237 ? 23.903 -15.002 -25.472 1.00 89.31 237 LYS A N 1
ATOM 1846 C CA . LYS A 1 237 ? 22.742 -14.267 -24.958 1.00 89.31 237 LYS A CA 1
ATOM 1847 C C . LYS A 1 237 ? 21.902 -15.123 -24.021 1.00 89.31 237 LYS A C 1
ATOM 1849 O O . LYS A 1 237 ? 22.049 -16.339 -23.906 1.00 89.31 237 LYS A O 1
ATOM 1854 N N . GLN A 1 238 ? 21.009 -14.462 -23.297 1.00 93.19 238 GLN A N 1
ATOM 1855 C CA . GLN A 1 238 ? 20.079 -15.132 -22.400 1.00 93.19 238 GLN A CA 1
ATOM 1856 C C . GLN A 1 238 ? 18.647 -14.896 -22.805 1.00 93.19 238 GLN A C 1
ATOM 1858 O O . GLN A 1 238 ? 18.279 -13.817 -23.259 1.00 93.19 238 GLN A O 1
ATOM 1863 N N . TYR A 1 239 ? 17.837 -15.899 -22.508 1.00 93.81 239 TYR A N 1
ATOM 1864 C CA . TYR A 1 239 ? 16.430 -15.942 -22.849 1.00 93.81 239 TYR A CA 1
ATOM 1865 C C . TYR A 1 239 ? 15.611 -16.306 -21.617 1.00 93.81 239 TYR A C 1
ATOM 1867 O O . TYR A 1 239 ? 16.124 -16.827 -20.615 1.00 93.81 239 TYR A O 1
ATOM 1875 N N . VAL A 1 240 ? 14.321 -16.011 -21.675 1.00 93.81 240 VAL A N 1
ATOM 1876 C CA . VAL A 1 240 ? 13.346 -16.430 -20.677 1.00 93.81 240 VAL A CA 1
ATOM 1877 C C . VAL A 1 240 ? 12.180 -17.103 -21.384 1.00 93.81 240 VAL A C 1
ATOM 1879 O O . VAL A 1 240 ? 11.553 -16.501 -22.249 1.00 93.81 240 VAL A O 1
ATOM 1882 N N . LEU A 1 241 ? 11.866 -18.325 -20.960 1.00 94.06 241 LEU A N 1
ATOM 1883 C CA . LEU A 1 241 ? 10.583 -18.967 -21.231 1.00 94.06 241 LEU A CA 1
ATOM 1884 C C . LEU A 1 241 ? 9.591 -18.614 -20.129 1.00 94.06 241 LEU A C 1
ATOM 1886 O O . LEU A 1 241 ? 9.926 -18.739 -18.949 1.00 94.06 241 LEU A O 1
ATOM 1890 N N . ARG A 1 242 ? 8.385 -18.176 -20.489 1.00 92.38 242 ARG A N 1
ATOM 1891 C CA . ARG A 1 242 ? 7.345 -17.733 -19.545 1.00 92.38 242 ARG A CA 1
ATOM 1892 C C . ARG A 1 242 ? 6.015 -18.400 -19.848 1.00 92.38 242 ARG A C 1
ATOM 1894 O O . ARG A 1 242 ? 5.625 -18.489 -21.010 1.00 92.38 242 ARG A O 1
ATOM 1901 N N . SER A 1 243 ? 5.334 -18.870 -18.807 1.00 91.25 243 SER A N 1
ATOM 1902 C CA . SER A 1 243 ? 3.993 -19.435 -18.956 1.00 91.25 243 SER A CA 1
ATOM 1903 C C . SER A 1 243 ? 3.007 -18.336 -19.352 1.00 91.25 243 SER A C 1
ATOM 1905 O O . SER A 1 243 ? 3.042 -17.250 -18.771 1.00 91.25 243 SER A O 1
ATOM 1907 N N . LEU A 1 244 ? 2.132 -18.614 -20.325 1.00 91.00 244 LEU A N 1
ATOM 1908 C CA . LEU A 1 244 ? 1.024 -17.708 -20.649 1.00 91.00 244 LEU A CA 1
ATOM 1909 C C . LEU A 1 244 ? 0.007 -17.702 -19.506 1.00 91.00 244 LEU A C 1
ATOM 1911 O O . LEU A 1 244 ? -0.382 -16.646 -19.012 1.00 91.00 244 LEU A O 1
ATOM 1915 N N . ASP A 1 245 ? -0.381 -18.897 -19.051 1.00 87.62 245 ASP A N 1
ATOM 1916 C CA . ASP A 1 245 ? -1.261 -19.059 -17.901 1.00 87.62 245 ASP A CA 1
ATOM 1917 C C . ASP A 1 245 ? -0.527 -18.730 -16.592 1.00 87.62 245 ASP A C 1
ATOM 1919 O O . ASP A 1 245 ? 0.641 -19.091 -16.385 1.00 87.62 245 ASP A O 1
ATOM 1923 N N . LYS A 1 246 ? -1.223 -18.024 -15.701 1.00 86.00 246 LYS A N 1
ATOM 1924 C CA . LYS A 1 246 ? -0.686 -17.529 -14.431 1.00 86.00 246 LYS A CA 1
ATOM 1925 C C . LYS A 1 246 ? -1.379 -18.236 -13.273 1.00 86.00 246 LYS A C 1
ATOM 1927 O O . LYS A 1 246 ? -2.578 -18.493 -13.308 1.00 86.00 246 LYS A O 1
ATOM 1932 N N . ASN A 1 247 ? -0.635 -18.499 -12.201 1.00 83.12 247 ASN A N 1
ATOM 1933 C CA . ASN A 1 247 ? -1.190 -19.045 -10.968 1.00 83.12 247 ASN A CA 1
ATOM 1934 C C . ASN A 1 247 ? -1.172 -17.982 -9.853 1.00 83.12 247 ASN A C 1
ATOM 1936 O O . ASN A 1 247 ? -0.131 -17.784 -9.224 1.00 83.12 247 ASN A O 1
ATOM 1940 N N . PRO A 1 248 ? -2.307 -17.320 -9.557 1.00 82.75 248 PRO A N 1
ATOM 1941 C CA . PRO A 1 248 ? -2.359 -16.262 -8.556 1.00 82.75 248 PRO A CA 1
ATOM 1942 C C . PRO A 1 248 ? -2.305 -16.768 -7.111 1.00 82.75 248 PRO A C 1
ATOM 1944 O O . PRO A 1 248 ? -2.206 -15.949 -6.199 1.00 82.75 248 PRO A O 1
ATOM 1947 N N . GLU A 1 249 ? -2.347 -18.080 -6.865 1.00 79.25 249 GLU A N 1
ATOM 1948 C CA . GLU A 1 249 ? -2.457 -18.652 -5.519 1.00 79.25 249 GLU A CA 1
ATOM 1949 C C . GLU A 1 249 ? -1.359 -18.153 -4.566 1.00 79.25 249 GLU A C 1
ATOM 1951 O O . GLU A 1 249 ? -1.652 -17.797 -3.425 1.00 79.25 249 GLU A O 1
ATOM 1956 N N . ARG A 1 250 ? -0.108 -18.026 -5.036 1.00 73.31 250 ARG A N 1
ATOM 1957 C CA . ARG A 1 250 ? 1.002 -17.523 -4.202 1.00 73.31 250 ARG A CA 1
ATOM 1958 C C . ARG A 1 250 ? 0.850 -16.043 -3.840 1.00 73.31 250 ARG A C 1
ATOM 1960 O O . ARG A 1 250 ? 1.329 -15.632 -2.790 1.00 73.31 250 ARG A O 1
ATOM 1967 N N . SER A 1 251 ? 0.157 -15.256 -4.667 1.00 74.62 251 SER A N 1
ATOM 1968 C CA . SER A 1 251 ? -0.128 -13.839 -4.387 1.00 74.62 251 SER A CA 1
ATOM 1969 C C . SER A 1 251 ? -1.273 -13.625 -3.393 1.00 74.62 251 SER A C 1
ATOM 1971 O O . SER A 1 251 ? -1.426 -12.525 -2.864 1.00 74.62 251 SER A O 1
ATOM 1973 N N . LEU A 1 252 ? -2.073 -14.661 -3.123 1.00 78.88 252 LEU A N 1
ATOM 1974 C CA . LEU A 1 252 ? -3.158 -14.586 -2.154 1.00 78.88 252 LEU A CA 1
ATOM 1975 C C . LEU A 1 252 ? -2.639 -14.772 -0.720 1.00 78.88 252 LEU A C 1
ATOM 1977 O O . LEU A 1 252 ? -1.704 -15.552 -0.506 1.00 78.88 252 LEU A O 1
ATOM 1981 N N . PRO A 1 253 ? -3.269 -14.124 0.280 1.00 75.88 253 PRO A N 1
ATOM 1982 C CA . PRO A 1 253 ? -2.980 -14.386 1.685 1.00 75.88 253 PRO A CA 1
ATOM 1983 C C . PRO A 1 253 ? -3.088 -15.884 2.008 1.00 75.88 253 PRO A C 1
ATOM 1985 O O . PRO A 1 253 ? -4.037 -16.524 1.547 1.00 75.88 253 PRO A O 1
ATOM 1988 N N . PRO A 1 254 ? -2.198 -16.451 2.847 1.00 73.00 254 PRO A N 1
ATOM 1989 C CA . PRO A 1 254 ? -2.234 -17.873 3.197 1.00 73.00 254 PRO A CA 1
ATOM 1990 C C . PRO A 1 254 ? -3.609 -18.361 3.671 1.00 73.00 254 PRO A C 1
ATOM 1992 O O . PRO A 1 254 ? -4.005 -19.479 3.359 1.00 73.00 254 PRO A O 1
ATOM 1995 N N . ALA A 1 255 ? -4.364 -17.497 4.358 1.00 71.69 255 ALA A N 1
ATOM 1996 C CA . ALA A 1 255 ? -5.683 -17.805 4.897 1.00 71.69 255 ALA A CA 1
ATOM 1997 C C . ALA A 1 255 ? -6.771 -18.081 3.841 1.00 71.69 255 ALA A C 1
ATOM 1999 O O . ALA A 1 255 ? -7.797 -18.648 4.196 1.00 71.69 255 ALA A O 1
ATOM 2000 N N . VAL A 1 256 ? -6.584 -17.692 2.573 1.00 79.12 256 VAL A N 1
ATOM 2001 C CA . VAL A 1 256 ? -7.588 -17.886 1.503 1.00 79.12 256 VAL A CA 1
ATOM 2002 C C . VAL A 1 256 ? -7.116 -18.823 0.381 1.00 79.12 256 VAL A C 1
ATOM 2004 O O . VAL A 1 256 ? -7.878 -19.099 -0.552 1.00 79.12 256 VAL A O 1
ATOM 2007 N N . ARG A 1 257 ? -5.878 -19.330 0.448 1.00 81.94 257 ARG A N 1
ATOM 2008 C CA . ARG A 1 257 ? -5.334 -20.270 -0.547 1.00 81.94 257 ARG A CA 1
ATOM 2009 C C . ARG A 1 257 ? -6.082 -21.607 -0.494 1.00 81.94 257 ARG A C 1
ATOM 2011 O O . ARG A 1 257 ? -6.405 -22.090 0.589 1.00 81.94 257 ARG A O 1
ATOM 2018 N N . GLY A 1 258 ? -6.371 -22.194 -1.655 1.00 78.88 258 GLY A N 1
ATOM 2019 C CA . GLY A 1 258 ? -7.122 -23.452 -1.776 1.00 78.88 258 GLY A CA 1
ATOM 2020 C C . GLY A 1 258 ? -8.635 -23.338 -1.524 1.00 78.88 258 GLY A C 1
ATOM 2021 O O . GLY A 1 258 ? -9.303 -24.355 -1.352 1.00 78.88 258 GLY A O 1
ATOM 2022 N N . THR A 1 259 ? -9.183 -22.118 -1.488 1.00 84.38 259 THR A N 1
ATOM 2023 C CA . THR A 1 259 ? -10.626 -21.842 -1.317 1.00 84.38 259 THR A CA 1
ATOM 2024 C C . THR A 1 259 ? -11.249 -21.292 -2.601 1.00 84.38 259 THR A C 1
ATOM 2026 O O . THR A 1 259 ? -10.540 -21.017 -3.568 1.00 84.38 259 THR A O 1
ATOM 2029 N N . PHE A 1 260 ? -12.558 -21.026 -2.602 1.00 84.25 260 PHE A N 1
ATOM 2030 C CA . PHE A 1 260 ? -13.269 -20.375 -3.706 1.00 84.25 260 PHE A CA 1
ATOM 2031 C C . PHE A 1 260 ? -12.651 -19.027 -4.109 1.00 84.25 260 PHE A C 1
ATOM 2033 O O . PHE A 1 260 ? -12.757 -18.623 -5.262 1.00 84.25 260 PHE A O 1
ATOM 2040 N N . VAL A 1 261 ? -11.958 -18.341 -3.192 1.00 83.75 261 VAL A N 1
ATOM 2041 C CA . VAL A 1 261 ? -11.218 -17.105 -3.492 1.00 83.75 261 VAL A CA 1
ATOM 2042 C C . VAL A 1 261 ? -10.061 -17.376 -4.456 1.00 83.75 261 VAL A C 1
ATOM 2044 O O . VAL A 1 261 ? -9.776 -16.544 -5.313 1.00 83.75 261 VAL A O 1
ATOM 2047 N N . THR A 1 262 ? -9.421 -18.546 -4.355 1.00 85.06 262 THR A N 1
ATOM 2048 C CA . THR A 1 262 ? -8.375 -18.980 -5.295 1.00 85.06 262 THR A CA 1
ATOM 2049 C C . THR A 1 262 ? -8.961 -19.209 -6.681 1.00 85.06 262 THR A C 1
ATOM 2051 O O . THR A 1 262 ? -8.389 -18.737 -7.659 1.00 85.06 262 THR A O 1
ATOM 2054 N N . ASP A 1 263 ? -10.131 -19.842 -6.768 1.00 84.81 263 ASP A N 1
ATOM 2055 C CA . ASP A 1 263 ? -10.831 -20.038 -8.039 1.00 84.81 263 ASP A CA 1
ATOM 2056 C C . ASP A 1 263 ? -11.305 -18.723 -8.646 1.00 84.81 263 ASP A C 1
ATOM 2058 O O . ASP A 1 263 ? -11.156 -18.538 -9.848 1.00 84.81 263 ASP A O 1
ATOM 2062 N N . ILE A 1 264 ? -11.826 -17.791 -7.840 1.00 85.00 264 ILE A N 1
ATOM 2063 C CA . ILE A 1 264 ? -12.171 -16.443 -8.307 1.00 85.00 264 ILE A CA 1
ATOM 2064 C C . ILE A 1 264 ? -10.913 -15.748 -8.828 1.00 85.00 264 ILE A C 1
ATOM 2066 O O . ILE A 1 264 ? -10.922 -15.245 -9.944 1.00 85.00 264 ILE A O 1
ATOM 2070 N N . ALA A 1 265 ? -9.814 -15.747 -8.072 1.00 86.94 265 ALA A N 1
ATOM 2071 C CA . ALA A 1 265 ? -8.572 -15.111 -8.504 1.00 86.94 265 ALA A CA 1
ATOM 2072 C C . ALA A 1 265 ? -8.019 -15.741 -9.793 1.00 86.94 265 ALA A C 1
ATOM 2074 O O . ALA A 1 265 ? -7.614 -15.017 -10.700 1.00 86.94 265 ALA A O 1
ATOM 2075 N N . LYS A 1 266 ? -8.037 -17.077 -9.896 1.00 88.06 266 LYS A N 1
ATOM 2076 C CA . LYS A 1 266 ? -7.629 -17.815 -11.098 1.00 88.06 266 LYS A CA 1
ATOM 2077 C C . LYS A 1 266 ? -8.556 -17.516 -12.271 1.00 88.06 266 LYS A C 1
ATOM 2079 O O . LYS A 1 266 ? -8.098 -17.304 -13.382 1.00 88.06 266 LYS A O 1
ATOM 2084 N N . ASP A 1 267 ? -9.856 -17.437 -12.034 1.00 88.38 267 ASP A N 1
ATOM 2085 C CA . ASP A 1 267 ? -10.833 -17.069 -13.050 1.00 88.38 267 ASP A CA 1
ATOM 2086 C C . ASP A 1 267 ? -10.618 -15.636 -13.562 1.00 88.38 267 ASP A C 1
ATOM 2088 O O . ASP A 1 267 ? -10.732 -15.390 -14.762 1.00 88.38 267 ASP A O 1
ATOM 2092 N N . GLN A 1 268 ? -10.213 -14.712 -12.689 1.00 90.75 268 GLN A N 1
ATOM 2093 C CA . GLN A 1 268 ? -9.867 -13.344 -13.073 1.00 90.75 268 GLN A CA 1
ATOM 2094 C C . GLN A 1 268 ? -8.572 -13.248 -13.900 1.00 90.75 268 GLN A C 1
ATOM 2096 O O . GLN A 1 268 ? -8.391 -12.239 -14.572 1.00 90.75 268 GLN A O 1
ATOM 2101 N N . ILE A 1 269 ? -7.726 -14.290 -13.981 1.00 91.38 269 ILE A N 1
ATOM 2102 C CA . ILE A 1 269 ? -6.611 -14.345 -14.956 1.00 91.38 269 ILE A CA 1
ATOM 2103 C C . ILE A 1 269 ? -7.128 -14.225 -16.393 1.00 91.38 269 ILE A C 1
ATOM 2105 O O . ILE A 1 269 ? -6.444 -13.670 -17.250 1.00 91.38 269 ILE A O 1
ATOM 2109 N N . THR A 1 270 ? -8.374 -14.634 -16.651 1.00 93.44 270 THR A N 1
ATOM 2110 C CA . THR A 1 270 ? -9.004 -14.474 -17.969 1.00 93.44 270 THR A CA 1
ATOM 2111 C C . THR A 1 270 ? -9.186 -13.016 -18.393 1.00 93.44 270 THR A C 1
ATOM 2113 O O . THR A 1 270 ? -9.466 -12.769 -19.568 1.00 93.44 270 THR A O 1
ATOM 2116 N N . SER A 1 271 ? -8.996 -12.042 -17.489 1.00 93.12 271 SER A N 1
ATOM 2117 C CA . SER A 1 271 ? -8.916 -10.620 -17.841 1.00 93.12 271 SER A CA 1
ATOM 2118 C C . SER A 1 271 ? -7.694 -10.282 -18.684 1.00 93.12 271 SER A C 1
ATOM 2120 O O . SER A 1 271 ? -7.733 -9.311 -19.432 1.00 93.12 271 SER A O 1
ATOM 2122 N N . ILE A 1 272 ? -6.616 -11.055 -18.581 1.00 93.56 272 ILE A N 1
ATOM 2123 C CA . ILE A 1 272 ? -5.378 -10.836 -19.331 1.00 93.56 272 ILE A CA 1
ATOM 2124 C C . ILE A 1 272 ? -5.594 -11.203 -20.796 1.00 93.56 272 ILE A C 1
ATOM 2126 O O . ILE A 1 272 ? -6.334 -12.139 -21.107 1.00 93.56 272 ILE A O 1
ATOM 2130 N N . ASN A 1 273 ? -4.960 -10.461 -21.704 1.00 95.00 273 ASN A N 1
ATOM 2131 C CA . ASN A 1 273 ? -4.840 -10.878 -23.094 1.00 95.00 273 ASN A CA 1
ATOM 2132 C C . ASN A 1 273 ? -3.601 -11.786 -23.248 1.00 95.00 273 ASN A C 1
ATOM 2134 O O . ASN A 1 273 ? -2.484 -11.270 -23.176 1.00 95.00 273 ASN A O 1
ATOM 2138 N N . PRO A 1 274 ? -3.762 -13.104 -23.483 1.00 94.88 274 PRO A N 1
ATOM 2139 C CA . PRO A 1 274 ? -2.635 -14.042 -23.534 1.00 94.88 274 PRO A CA 1
ATOM 2140 C C . PRO A 1 274 ? -1.667 -13.781 -24.699 1.00 94.88 274 PRO A C 1
ATOM 2142 O O . PRO A 1 274 ? -0.540 -14.264 -24.671 1.00 94.88 274 PRO A O 1
ATOM 2145 N N . TYR A 1 275 ? -2.081 -13.004 -25.703 1.00 95.81 275 TYR A N 1
ATOM 2146 C CA . TYR A 1 275 ? -1.301 -12.713 -26.908 1.00 95.81 275 TYR A CA 1
ATOM 2147 C C . TYR A 1 275 ? -0.966 -11.218 -27.055 1.00 95.81 275 TYR A C 1
ATOM 2149 O O . TYR A 1 275 ? -0.376 -10.801 -28.050 1.00 95.81 275 TYR A O 1
ATOM 2157 N N . GLY A 1 276 ? -1.317 -10.388 -26.066 1.00 94.38 276 GLY A N 1
ATOM 2158 C CA . GLY A 1 276 ? -1.167 -8.933 -26.144 1.00 94.38 276 GLY A CA 1
ATOM 2159 C C . GLY A 1 276 ? 0.284 -8.468 -26.303 1.00 94.38 276 GLY A C 1
ATOM 2160 O O . GLY A 1 276 ? 0.548 -7.496 -27.009 1.00 94.38 276 GLY A O 1
ATOM 2161 N N . ALA A 1 277 ? 1.237 -9.190 -25.708 1.00 94.44 277 ALA A N 1
ATOM 2162 C CA . ALA A 1 277 ? 2.655 -8.841 -25.745 1.00 94.44 277 ALA A CA 1
ATOM 2163 C C . ALA A 1 277 ? 3.243 -8.811 -27.170 1.00 94.44 277 ALA A C 1
ATOM 2165 O O . ALA A 1 277 ? 4.167 -8.040 -27.426 1.00 94.44 277 ALA A O 1
ATOM 2166 N N . TYR A 1 278 ? 2.688 -9.590 -28.107 1.00 95.19 278 TYR A N 1
ATOM 2167 C CA . TYR A 1 278 ? 3.186 -9.698 -29.486 1.00 95.19 278 TYR A CA 1
ATOM 2168 C C . TYR A 1 278 ? 2.882 -8.464 -30.348 1.00 95.19 278 TYR A C 1
ATOM 2170 O O . TYR A 1 278 ? 3.566 -8.222 -31.336 1.00 95.19 278 TYR A O 1
ATOM 2178 N N . VAL A 1 279 ? 1.902 -7.648 -29.951 1.00 97.00 279 VAL A N 1
ATOM 2179 C CA . VAL A 1 279 ? 1.525 -6.399 -30.643 1.00 97.00 279 VAL A CA 1
ATOM 2180 C C . VAL A 1 279 ? 2.531 -5.274 -30.363 1.00 97.00 279 VAL A C 1
ATOM 2182 O O . VAL A 1 279 ? 2.729 -4.361 -31.162 1.00 97.00 279 VAL A O 1
ATOM 2185 N N . ILE A 1 280 ? 3.182 -5.321 -29.203 1.00 96.81 280 ILE A N 1
ATOM 2186 C CA . ILE A 1 280 ? 3.903 -4.182 -28.632 1.00 96.81 280 ILE A CA 1
ATOM 2187 C C . ILE A 1 280 ? 5.219 -3.840 -29.353 1.00 96.81 280 ILE A C 1
ATOM 2189 O O . ILE A 1 280 ? 5.475 -2.645 -29.505 1.00 96.81 280 ILE A O 1
ATOM 2193 N N . PRO A 1 281 ? 6.054 -4.799 -29.811 1.00 96.50 281 PRO A N 1
ATOM 2194 C CA . PRO A 1 281 ? 7.322 -4.496 -30.479 1.00 96.50 281 PRO A CA 1
ATOM 2195 C C . PRO A 1 281 ? 7.182 -3.524 -31.654 1.00 96.50 281 PRO A C 1
ATOM 2197 O O . PRO A 1 281 ? 7.959 -2.580 -31.755 1.00 96.50 281 PRO A O 1
ATOM 2200 N N . THR A 1 282 ? 6.156 -3.701 -32.489 1.00 97.62 282 THR A N 1
ATOM 2201 C CA . THR A 1 282 ? 5.908 -2.856 -33.667 1.00 97.62 282 THR A CA 1
ATOM 2202 C C . THR A 1 282 ? 5.521 -1.431 -33.272 1.00 97.62 282 THR A C 1
ATOM 2204 O O . THR A 1 282 ? 6.054 -0.474 -33.832 1.00 97.62 282 THR A O 1
ATOM 2207 N N . LEU A 1 283 ? 4.671 -1.270 -32.249 1.00 98.38 283 LEU A N 1
ATOM 2208 C CA . LEU A 1 283 ? 4.325 0.047 -31.696 1.00 98.38 283 LEU A CA 1
ATOM 2209 C C . LEU A 1 283 ? 5.549 0.726 -31.061 1.00 98.38 283 LEU A C 1
ATOM 2211 O O . LEU A 1 283 ? 5.803 1.907 -31.286 1.00 98.38 283 LEU A O 1
ATOM 2215 N N . ALA A 1 284 ? 6.325 -0.025 -30.277 1.00 97.75 284 ALA A N 1
ATOM 2216 C CA . ALA A 1 284 ? 7.513 0.482 -29.601 1.00 97.75 284 ALA A CA 1
ATOM 2217 C C . ALA A 1 284 ? 8.592 0.919 -30.601 1.00 97.75 284 ALA A C 1
ATOM 2219 O O . ALA A 1 284 ? 9.118 2.022 -30.478 1.00 97.75 284 ALA A O 1
ATOM 2220 N N . SER A 1 285 ? 8.865 0.098 -31.620 1.00 97.31 285 SER A N 1
ATOM 2221 C CA . SER A 1 285 ? 9.779 0.424 -32.719 1.00 97.31 285 SER A CA 1
ATOM 2222 C C . SER A 1 285 ? 9.386 1.727 -33.415 1.00 97.31 285 SER A C 1
ATOM 2224 O O . SER A 1 285 ? 10.228 2.612 -33.557 1.00 97.31 285 SER A O 1
ATOM 2226 N N . ALA A 1 286 ? 8.110 1.882 -33.791 1.00 97.94 286 ALA A N 1
ATOM 2227 C CA . ALA A 1 286 ? 7.625 3.093 -34.454 1.00 97.94 286 ALA A CA 1
ATOM 2228 C C . ALA A 1 286 ? 7.812 4.349 -33.585 1.00 97.94 286 ALA A C 1
ATOM 2230 O O . ALA A 1 286 ? 8.243 5.386 -34.079 1.00 97.94 286 ALA A O 1
ATOM 2231 N N . ALA A 1 287 ? 7.571 4.239 -32.275 1.00 97.38 287 ALA A N 1
ATOM 2232 C CA . ALA A 1 287 ? 7.769 5.326 -31.314 1.00 97.38 287 ALA A CA 1
ATOM 2233 C C . ALA A 1 287 ? 9.243 5.536 -30.885 1.00 97.38 287 ALA A C 1
ATOM 2235 O O . ALA A 1 287 ? 9.535 6.381 -30.030 1.00 97.38 287 ALA A O 1
ATOM 2236 N N . GLY A 1 288 ? 10.196 4.772 -31.433 1.00 96.31 288 GLY A N 1
ATOM 2237 C CA . GLY A 1 288 ? 11.612 4.849 -31.057 1.00 96.31 288 GLY A CA 1
ATOM 2238 C C . GLY A 1 288 ? 11.890 4.412 -29.613 1.00 96.31 288 GLY A C 1
ATOM 2239 O O . GLY A 1 288 ? 12.790 4.940 -28.960 1.00 96.31 288 GLY A O 1
ATOM 2240 N N . ILE A 1 289 ? 11.090 3.483 -29.091 1.00 97.62 289 ILE A N 1
ATOM 2241 C CA . ILE A 1 289 ? 11.199 2.916 -27.746 1.00 97.62 289 ILE A CA 1
ATOM 2242 C C . ILE A 1 289 ? 11.940 1.582 -27.826 1.00 97.62 289 ILE A C 1
ATOM 2244 O O . ILE A 1 289 ? 11.565 0.708 -28.603 1.00 97.62 289 ILE A O 1
ATOM 2248 N N . TYR A 1 290 ? 12.952 1.386 -26.977 1.00 97.56 290 TYR A N 1
ATOM 2249 C CA . TYR A 1 290 ? 13.611 0.084 -26.854 1.00 97.56 290 TYR A CA 1
ATOM 2250 C C . TYR A 1 290 ? 12.638 -0.980 -26.347 1.00 97.56 290 TYR A C 1
ATOM 2252 O O . TYR A 1 290 ? 11.786 -0.714 -25.496 1.00 97.56 290 TYR A O 1
ATOM 2260 N N . HIS A 1 291 ? 12.767 -2.205 -26.843 1.00 95.12 291 HIS A N 1
ATOM 2261 C CA . HIS A 1 291 ? 11.818 -3.262 -26.520 1.00 95.12 291 HIS A CA 1
ATOM 2262 C C . HIS A 1 291 ? 12.442 -4.648 -26.637 1.00 95.12 291 HIS A C 1
ATOM 2264 O O . HIS A 1 291 ? 13.418 -4.875 -27.350 1.00 95.12 291 HIS A O 1
ATOM 2270 N N . THR A 1 292 ? 11.851 -5.596 -25.926 1.00 93.62 292 THR A N 1
ATOM 2271 C CA . THR A 1 292 ? 12.056 -7.026 -26.145 1.00 93.62 292 THR A CA 1
ATOM 2272 C C . THR A 1 292 ? 11.206 -7.520 -27.316 1.00 93.62 292 THR A C 1
ATOM 2274 O O . THR A 1 292 ? 10.323 -6.809 -27.805 1.00 93.62 292 THR A O 1
ATOM 2277 N N . GLN A 1 293 ? 11.487 -8.729 -27.799 1.00 92.31 293 GLN A N 1
ATOM 2278 C CA . GLN A 1 293 ? 10.757 -9.343 -28.906 1.00 92.31 293 GLN A CA 1
ATOM 2279 C C . GLN A 1 293 ? 10.203 -10.710 -28.478 1.00 92.31 293 GLN A C 1
ATOM 2281 O O . GLN A 1 293 ? 10.851 -11.734 -28.699 1.00 92.31 293 GLN A O 1
ATOM 2286 N N . PRO A 1 294 ? 9.036 -10.741 -27.813 1.00 94.56 294 PRO A N 1
ATOM 2287 C CA . PRO A 1 294 ? 8.418 -11.994 -27.406 1.00 94.56 294 PRO A CA 1
ATOM 2288 C C . PRO A 1 294 ? 7.951 -12.801 -28.623 1.00 94.56 294 PRO A C 1
ATOM 2290 O O . PRO A 1 294 ? 7.441 -12.241 -29.594 1.00 94.56 294 PRO A O 1
ATOM 2293 N N . ARG A 1 295 ? 8.077 -14.127 -28.548 1.00 94.50 295 ARG A N 1
ATOM 2294 C CA . ARG A 1 295 ? 7.550 -15.088 -29.529 1.00 94.50 295 ARG A CA 1
ATOM 2295 C C . ARG A 1 295 ? 6.727 -16.167 -28.840 1.00 94.50 295 ARG A C 1
ATOM 2297 O O . ARG A 1 295 ? 7.062 -16.596 -27.736 1.00 94.50 295 ARG A O 1
ATOM 2304 N N . LEU A 1 296 ? 5.646 -16.588 -29.486 1.00 95.94 296 LEU A N 1
ATOM 2305 C CA . LEU A 1 296 ? 4.852 -17.735 -29.060 1.00 95.94 296 LEU A CA 1
ATOM 2306 C C . LEU A 1 296 ? 5.556 -19.018 -29.507 1.00 95.94 296 LEU A C 1
ATOM 2308 O O . LEU A 1 296 ? 5.914 -19.138 -30.676 1.00 95.94 296 LEU A O 1
ATOM 2312 N N . VAL A 1 297 ? 5.744 -19.959 -28.587 1.00 96.00 297 VAL A N 1
ATOM 2313 C CA . VAL A 1 297 ? 6.324 -21.276 -28.873 1.00 96.00 297 VAL A CA 1
ATOM 2314 C C . VAL A 1 297 ? 5.554 -22.369 -28.140 1.00 96.00 297 VAL A C 1
ATOM 2316 O O . VAL A 1 297 ? 5.022 -22.144 -27.051 1.00 96.00 297 VAL A O 1
ATOM 2319 N N . TYR A 1 298 ? 5.521 -23.564 -28.716 1.00 96.19 298 TYR A N 1
ATOM 2320 C CA . TYR A 1 298 ? 5.153 -24.785 -28.008 1.00 96.19 298 TYR A CA 1
ATOM 2321 C C . TYR A 1 298 ? 6.419 -25.451 -27.473 1.00 96.19 298 TYR A C 1
ATOM 2323 O O . TYR A 1 298 ? 7.375 -25.642 -28.222 1.00 96.19 298 TYR A O 1
ATOM 2331 N N . VAL A 1 299 ? 6.449 -25.804 -26.190 1.00 95.44 299 VAL A N 1
ATOM 2332 C CA . VAL A 1 299 ? 7.615 -26.473 -25.596 1.00 95.44 299 VAL A CA 1
ATOM 2333 C C . VAL A 1 299 ? 7.382 -27.987 -25.605 1.00 95.44 299 VAL A C 1
ATOM 2335 O O . VAL A 1 299 ? 6.576 -28.471 -24.810 1.00 95.44 299 VAL A O 1
ATOM 2338 N N . PRO A 1 300 ? 8.053 -28.762 -26.477 1.00 93.56 300 PRO A N 1
ATOM 2339 C CA . PRO A 1 300 ? 7.932 -30.215 -26.469 1.00 93.56 300 PRO A CA 1
ATOM 2340 C C . PRO A 1 300 ? 8.645 -30.826 -25.259 1.00 93.56 300 PRO A C 1
ATOM 2342 O O . PRO A 1 300 ? 9.409 -30.162 -24.553 1.00 93.56 300 PRO A O 1
ATOM 2345 N N . ARG A 1 301 ? 8.452 -32.131 -25.043 1.00 90.44 301 ARG A N 1
ATOM 2346 C CA . ARG A 1 301 ? 9.224 -32.903 -24.058 1.00 90.44 301 ARG A CA 1
ATOM 2347 C C . ARG A 1 301 ? 10.674 -33.127 -24.522 1.00 90.44 301 ARG A C 1
ATOM 2349 O O . ARG A 1 301 ? 11.057 -34.248 -24.840 1.00 90.44 301 ARG A O 1
ATOM 2356 N N . ASP A 1 302 ? 11.480 -32.067 -24.575 1.00 88.62 302 ASP A N 1
ATOM 2357 C CA . ASP A 1 302 ? 12.914 -32.134 -24.893 1.00 88.62 302 ASP A CA 1
ATOM 2358 C C . ASP A 1 302 ? 13.732 -32.523 -23.637 1.00 88.62 302 ASP A C 1
ATOM 2360 O O . ASP A 1 302 ? 13.702 -31.787 -22.642 1.00 88.62 302 ASP A O 1
ATOM 2364 N N . PRO A 1 303 ? 14.505 -33.631 -23.653 1.00 84.88 303 PRO A N 1
ATOM 2365 C CA . PRO A 1 303 ? 15.355 -34.044 -22.532 1.00 84.88 303 PRO A CA 1
ATOM 2366 C C . PRO A 1 303 ? 16.332 -32.968 -22.032 1.00 84.88 303 PRO A C 1
ATOM 2368 O O . PRO A 1 303 ? 16.725 -32.995 -20.865 1.00 84.88 303 PRO A O 1
ATOM 2371 N N . ARG A 1 304 ? 16.705 -31.989 -22.872 1.00 86.69 304 ARG A N 1
ATOM 2372 C CA . ARG A 1 304 ? 17.575 -30.859 -22.499 1.00 86.69 304 ARG A CA 1
ATOM 2373 C C . ARG A 1 304 ? 16.964 -29.945 -21.437 1.00 86.69 304 ARG A C 1
ATOM 2375 O O . ARG A 1 304 ? 17.706 -29.199 -20.802 1.00 86.69 304 ARG A O 1
ATOM 2382 N N . LEU A 1 305 ? 15.651 -30.012 -21.198 1.00 86.75 305 LEU A N 1
ATOM 2383 C CA . LEU A 1 305 ? 15.004 -29.343 -20.063 1.00 86.75 305 LEU A CA 1
ATOM 2384 C C . LEU A 1 305 ? 15.465 -29.908 -18.710 1.00 86.75 305 LEU A C 1
ATOM 2386 O O . LEU A 1 305 ? 15.360 -29.216 -17.693 1.00 86.75 305 LEU A O 1
ATOM 2390 N N . GLY A 1 306 ? 15.981 -31.141 -18.682 1.00 85.38 306 GLY A N 1
ATOM 2391 C CA . GLY A 1 306 ? 16.467 -31.809 -17.479 1.00 85.38 306 GLY A CA 1
ATOM 2392 C C . GLY A 1 306 ? 15.420 -31.796 -16.355 1.00 85.38 306 GLY A C 1
ATOM 2393 O O . GLY A 1 306 ? 14.274 -32.181 -16.592 1.00 85.38 306 GLY A O 1
ATOM 2394 N N . PRO A 1 307 ? 15.748 -31.303 -15.145 1.00 79.69 307 PRO A N 1
ATOM 2395 C CA . PRO A 1 307 ? 14.820 -31.297 -14.008 1.00 79.69 307 PRO A CA 1
ATOM 2396 C C . PRO A 1 307 ? 13.607 -30.370 -14.201 1.00 79.69 307 PRO A C 1
ATOM 2398 O O . PRO A 1 307 ? 12.694 -30.364 -13.379 1.00 79.69 307 PRO A O 1
ATOM 2401 N N . TYR A 1 308 ? 13.593 -29.550 -15.255 1.00 87.00 308 TYR A N 1
ATOM 2402 C CA . TYR A 1 308 ? 12.507 -28.621 -15.553 1.00 87.00 308 TYR A CA 1
ATOM 2403 C C . TYR A 1 308 ? 11.454 -29.213 -16.504 1.00 87.00 308 TYR A C 1
ATOM 2405 O O . TYR A 1 308 ? 10.416 -28.582 -16.703 1.00 87.00 308 TYR A O 1
ATOM 2413 N N . LEU A 1 309 ? 11.684 -30.411 -17.058 1.00 86.38 309 LEU A N 1
ATOM 2414 C CA . LEU A 1 309 ? 10.849 -31.035 -18.091 1.00 86.38 309 LEU A CA 1
ATOM 2415 C C . LEU A 1 309 ? 9.352 -31.008 -17.748 1.00 86.38 309 LEU A C 1
ATOM 2417 O O . LEU A 1 309 ? 8.571 -30.401 -18.475 1.00 86.38 309 LEU A O 1
ATOM 2421 N N . ASP A 1 310 ? 8.958 -31.569 -16.605 1.00 85.56 310 ASP A N 1
ATOM 2422 C CA . ASP A 1 310 ? 7.540 -31.708 -16.234 1.00 85.56 310 ASP A CA 1
ATOM 2423 C C . ASP A 1 310 ? 6.838 -30.380 -15.928 1.00 85.56 310 ASP A C 1
ATOM 2425 O O . ASP A 1 310 ? 5.614 -30.305 -15.931 1.00 85.56 310 ASP A O 1
ATOM 2429 N N . THR A 1 311 ? 7.598 -29.320 -15.644 1.00 85.94 311 THR A N 1
ATOM 2430 C CA . THR A 1 311 ? 7.020 -27.997 -15.370 1.00 85.94 311 THR A CA 1
ATOM 2431 C C . THR A 1 311 ? 6.808 -27.185 -16.647 1.00 85.94 311 THR A C 1
ATOM 2433 O O . THR A 1 311 ? 5.882 -26.376 -16.690 1.00 85.94 311 THR A O 1
ATOM 2436 N N . PHE A 1 312 ? 7.674 -27.351 -17.651 1.00 91.44 312 PHE A N 1
ATOM 2437 C CA . PHE A 1 312 ? 7.751 -26.454 -18.810 1.00 91.44 312 PHE A CA 1
ATOM 2438 C C . PHE A 1 312 ? 7.346 -27.098 -20.138 1.00 91.44 312 PHE A C 1
ATOM 2440 O O . PHE A 1 312 ? 7.023 -26.360 -21.061 1.00 91.44 312 PHE A O 1
ATOM 2447 N N . ALA A 1 313 ? 7.341 -28.427 -20.253 1.00 92.44 313 ALA A N 1
ATOM 2448 C CA . ALA A 1 313 ? 6.909 -29.106 -21.472 1.00 92.44 313 ALA A CA 1
ATOM 2449 C C . ALA A 1 313 ? 5.377 -29.121 -21.638 1.00 92.44 313 ALA A C 1
ATOM 2451 O O . ALA A 1 313 ? 4.627 -28.784 -20.718 1.00 92.44 313 ALA A O 1
ATOM 2452 N N . ASP A 1 314 ? 4.941 -29.531 -22.829 1.00 92.94 314 ASP A N 1
ATOM 2453 C CA . ASP A 1 314 ? 3.559 -29.815 -23.228 1.00 92.94 314 ASP A CA 1
ATOM 2454 C C . ASP A 1 314 ? 2.596 -28.623 -23.108 1.00 92.94 314 ASP A C 1
ATOM 2456 O O . ASP A 1 314 ? 1.406 -28.777 -22.823 1.00 92.94 314 ASP A O 1
ATOM 2460 N N . GLN A 1 315 ? 3.109 -27.408 -23.318 1.00 93.31 315 GLN A N 1
ATOM 2461 C CA . GLN A 1 315 ? 2.323 -26.184 -23.195 1.00 93.31 315 GLN A CA 1
ATOM 2462 C C . GLN A 1 315 ? 2.831 -25.052 -24.091 1.00 93.31 315 GLN A C 1
ATOM 2464 O O . GLN A 1 315 ? 3.995 -25.013 -24.505 1.00 93.31 315 GLN A O 1
ATOM 2469 N N . LEU A 1 316 ? 1.939 -24.094 -24.349 1.00 95.12 316 LEU A N 1
ATOM 2470 C CA . LEU A 1 316 ? 2.286 -22.830 -24.983 1.00 95.12 316 LEU A CA 1
ATOM 2471 C C . LEU A 1 316 ? 3.012 -21.917 -23.996 1.00 95.12 316 LEU A C 1
ATOM 2473 O O . LEU A 1 316 ? 2.560 -21.687 -22.871 1.00 95.12 316 LEU A O 1
ATOM 2477 N N . MET A 1 317 ? 4.125 -21.358 -24.450 1.00 94.69 317 MET A N 1
ATOM 2478 C CA . MET A 1 317 ? 4.947 -20.442 -23.679 1.00 94.69 317 MET A CA 1
ATOM 2479 C C . MET A 1 317 ? 5.371 -19.252 -24.530 1.00 94.69 317 MET A C 1
ATOM 2481 O O . MET A 1 317 ? 5.389 -19.293 -25.760 1.00 94.69 317 MET A O 1
ATOM 2485 N N . MET A 1 318 ? 5.751 -18.181 -23.848 1.00 94.94 318 MET A N 1
ATOM 2486 C CA . MET A 1 318 ? 6.384 -17.030 -24.464 1.00 94.94 318 MET A CA 1
ATOM 2487 C C . MET A 1 318 ? 7.899 -17.128 -24.288 1.00 94.94 318 MET A C 1
ATOM 2489 O O . MET A 1 318 ? 8.389 -17.180 -23.158 1.00 94.94 318 MET A O 1
ATOM 2493 N N . LEU A 1 319 ? 8.633 -17.142 -25.400 1.00 95.31 319 LEU A N 1
ATOM 2494 C CA . LEU A 1 319 ? 10.086 -17.013 -25.430 1.00 95.31 319 LEU A CA 1
ATOM 2495 C C . LEU A 1 319 ? 10.449 -15.545 -25.661 1.00 95.31 319 LEU A C 1
ATOM 2497 O O . LEU A 1 319 ? 9.994 -14.933 -26.624 1.00 95.31 319 LEU A O 1
ATOM 2501 N N . GLU A 1 320 ? 11.260 -14.978 -24.778 1.00 93.00 320 GLU A N 1
ATOM 2502 C CA . GLU A 1 320 ? 11.655 -13.570 -24.820 1.00 93.00 320 GLU A CA 1
ATOM 2503 C C . GLU A 1 320 ? 13.147 -13.432 -24.503 1.00 93.00 320 GLU A C 1
ATOM 2505 O O . GLU A 1 320 ? 13.674 -14.108 -23.614 1.00 93.00 320 GLU A O 1
ATOM 2510 N N . ASP A 1 321 ? 13.826 -12.519 -25.189 1.00 91.19 321 ASP A N 1
ATOM 2511 C CA . ASP A 1 321 ? 15.197 -12.145 -24.852 1.00 91.19 321 ASP A CA 1
ATOM 2512 C C . ASP A 1 321 ? 15.278 -11.553 -23.441 1.00 91.19 321 ASP A C 1
ATOM 2514 O O . ASP A 1 321 ? 14.416 -10.793 -22.985 1.00 91.19 321 ASP A O 1
ATOM 2518 N N . ARG A 1 322 ? 16.378 -11.837 -22.747 1.00 91.31 322 ARG A N 1
ATOM 2519 C CA . ARG A 1 322 ? 16.705 -11.235 -21.457 1.00 91.31 322 ARG A CA 1
ATOM 2520 C C . ARG A 1 322 ? 17.848 -10.234 -21.631 1.00 91.31 322 ARG A C 1
ATOM 2522 O O . ARG A 1 322 ? 19.000 -10.613 -21.414 1.00 91.31 322 ARG A O 1
ATOM 2529 N N . PRO A 1 323 ? 17.569 -8.953 -21.926 1.00 91.62 323 PRO A N 1
ATOM 2530 C CA . PRO A 1 323 ? 18.632 -7.982 -22.130 1.00 91.62 323 PRO A CA 1
ATOM 2531 C C . PRO A 1 323 ? 19.401 -7.761 -20.818 1.00 91.62 323 PRO A C 1
ATOM 2533 O O . PRO A 1 323 ? 18.847 -7.322 -19.802 1.00 91.62 323 PRO A O 1
ATOM 2536 N N . ASN A 1 324 ? 20.675 -8.141 -20.827 1.00 90.06 324 ASN A N 1
ATOM 2537 C CA . ASN A 1 324 ? 21.633 -8.035 -19.736 1.00 90.06 324 ASN A CA 1
ATOM 2538 C C . ASN A 1 324 ? 23.050 -8.009 -20.322 1.00 90.06 324 ASN A C 1
ATOM 2540 O O . ASN A 1 324 ? 23.310 -8.720 -21.285 1.00 90.06 324 ASN A O 1
ATOM 2544 N N . ASP A 1 325 ? 23.949 -7.246 -19.707 1.00 89.94 325 ASP A N 1
ATOM 2545 C CA . ASP A 1 325 ? 25.350 -7.135 -20.131 1.00 89.94 325 ASP A CA 1
ATOM 2546 C C . ASP A 1 325 ? 25.474 -6.607 -21.579 1.00 89.94 325 ASP A C 1
ATOM 2548 O O . ASP A 1 325 ? 24.852 -5.588 -21.892 1.00 89.94 325 ASP A O 1
ATOM 2552 N N . ASP A 1 326 ? 26.295 -7.211 -22.440 1.00 92.19 326 ASP A N 1
ATOM 2553 C CA . ASP A 1 326 ? 26.551 -6.699 -23.793 1.00 92.19 326 ASP A CA 1
ATOM 2554 C C . ASP A 1 326 ? 25.386 -6.991 -24.754 1.00 92.19 326 ASP A C 1
ATOM 2556 O O . ASP A 1 326 ? 24.979 -8.136 -24.929 1.00 92.19 326 ASP A O 1
ATOM 2560 N N . MET A 1 327 ? 24.852 -5.931 -25.363 1.00 93.25 327 MET A N 1
ATOM 2561 C CA . MET A 1 327 ? 23.776 -5.931 -26.362 1.00 93.25 327 MET A CA 1
ATOM 2562 C C . MET A 1 327 ? 24.161 -5.030 -27.551 1.00 93.25 327 MET A C 1
ATOM 2564 O O . MET A 1 327 ? 23.323 -4.341 -28.138 1.00 93.25 327 MET A O 1
ATOM 2568 N N . SER A 1 328 ? 25.460 -4.928 -27.849 1.00 92.56 328 SER A N 1
ATOM 2569 C CA . SER A 1 328 ? 25.992 -4.010 -28.864 1.00 92.56 328 SER A CA 1
ATOM 2570 C C . SER A 1 328 ? 25.692 -4.410 -30.307 1.00 92.56 328 SER A C 1
ATOM 2572 O O . SER A 1 328 ? 25.752 -3.562 -31.199 1.00 92.56 328 SER A O 1
ATOM 2574 N N . ASP A 1 329 ? 25.311 -5.660 -30.527 1.00 90.94 329 ASP A N 1
ATOM 2575 C CA . ASP A 1 329 ? 24.865 -6.207 -31.803 1.00 90.94 329 ASP A CA 1
ATOM 2576 C C . ASP A 1 329 ? 23.362 -5.988 -32.070 1.00 90.94 329 ASP A C 1
ATOM 2578 O O . ASP A 1 329 ? 22.907 -6.184 -33.193 1.00 90.94 329 ASP A O 1
ATOM 2582 N N . GLU A 1 330 ? 22.597 -5.516 -31.079 1.00 91.00 330 GLU A N 1
ATOM 2583 C CA . GLU A 1 330 ? 21.136 -5.409 -31.145 1.00 91.00 330 GLU A CA 1
ATOM 2584 C C . GLU A 1 330 ? 20.648 -3.951 -31.171 1.00 91.00 330 GLU A C 1
ATOM 2586 O O . GLU A 1 330 ? 20.725 -3.198 -30.192 1.00 91.00 330 GLU A O 1
ATOM 2591 N N . GLU A 1 331 ? 20.069 -3.540 -32.300 1.00 92.81 331 GLU A N 1
ATOM 2592 C CA . GLU A 1 331 ? 19.553 -2.178 -32.482 1.00 92.81 331 GLU A CA 1
ATOM 2593 C C . GLU A 1 331 ? 18.346 -1.862 -31.590 1.00 92.81 331 GLU A C 1
ATOM 2595 O O . GLU A 1 331 ? 18.257 -0.753 -31.063 1.00 92.81 331 GLU A O 1
ATOM 2600 N N . ARG A 1 332 ? 17.486 -2.853 -31.308 1.00 92.88 332 ARG A N 1
ATOM 2601 C CA . ARG A 1 332 ? 16.317 -2.711 -30.414 1.00 92.88 332 ARG A CA 1
ATOM 2602 C C . ARG A 1 332 ? 16.669 -2.361 -28.961 1.00 92.88 332 ARG A C 1
ATOM 2604 O O . ARG A 1 332 ? 15.796 -1.940 -28.204 1.00 92.88 332 ARG A O 1
ATOM 2611 N N . TYR A 1 333 ? 17.944 -2.487 -28.581 1.00 95.06 333 TYR A N 1
ATOM 2612 C CA . TYR A 1 333 ? 18.492 -2.064 -27.285 1.00 95.06 333 TYR A CA 1
ATOM 2613 C C . TYR A 1 333 ? 19.450 -0.867 -27.403 1.00 95.06 333 TYR A C 1
ATOM 2615 O O . TYR A 1 333 ? 20.225 -0.573 -26.487 1.00 95.06 333 TYR A O 1
ATOM 2623 N N . GLY A 1 334 ? 19.425 -0.183 -28.548 1.00 94.12 334 GLY A N 1
ATOM 2624 C CA . GLY A 1 334 ? 20.282 0.953 -28.858 1.00 94.12 334 GLY A CA 1
ATOM 2625 C C . GLY A 1 334 ? 21.753 0.590 -29.035 1.00 94.12 334 GLY A C 1
ATOM 2626 O O . GLY A 1 334 ? 22.599 1.461 -28.838 1.00 94.12 334 GLY A O 1
ATOM 2627 N N . ARG A 1 335 ? 22.080 -0.675 -29.347 1.00 95.31 335 ARG A N 1
ATOM 2628 C CA . ARG A 1 335 ? 23.463 -1.173 -29.472 1.00 95.31 335 ARG A CA 1
ATOM 2629 C C . ARG A 1 335 ? 24.301 -0.902 -28.218 1.00 95.31 335 ARG A C 1
ATOM 2631 O O . ARG A 1 335 ? 25.467 -0.497 -28.278 1.00 95.31 335 ARG A O 1
ATOM 2638 N N . SER A 1 336 ? 23.692 -1.078 -27.048 1.00 95.50 336 SER A N 1
ATOM 2639 C CA . SER A 1 336 ? 24.348 -0.806 -25.773 1.00 95.50 336 SER A CA 1
ATOM 2640 C C . SER A 1 336 ? 25.336 -1.910 -25.406 1.00 95.50 336 SER A C 1
ATOM 2642 O O . SER A 1 336 ? 24.958 -3.062 -25.259 1.00 95.50 336 SER A O 1
ATOM 2644 N N . LYS A 1 337 ? 26.592 -1.541 -25.131 1.00 94.00 337 LYS A N 1
ATOM 2645 C CA . LYS A 1 337 ? 27.611 -2.473 -24.607 1.00 94.00 337 LYS A CA 1
ATOM 2646 C C . LYS A 1 337 ? 27.341 -2.966 -23.181 1.00 94.00 337 LYS A C 1
ATOM 2648 O O . LYS A 1 337 ? 28.098 -3.779 -22.665 1.00 94.00 337 LYS A O 1
ATOM 2653 N N . ASN A 1 338 ? 26.371 -2.373 -22.484 1.00 95.50 338 ASN A N 1
ATOM 2654 C CA . ASN A 1 338 ? 26.076 -2.727 -21.102 1.00 95.50 338 ASN A CA 1
ATOM 2655 C C . ASN A 1 338 ? 24.629 -2.384 -20.737 1.00 95.50 338 ASN A C 1
ATOM 2657 O O . ASN A 1 338 ? 24.282 -1.206 -20.582 1.00 95.50 338 ASN A O 1
ATOM 2661 N N . VAL A 1 339 ? 23.822 -3.416 -20.521 1.00 96.81 339 VAL A N 1
ATOM 2662 C CA . VAL A 1 339 ? 22.455 -3.346 -20.013 1.00 96.81 339 VAL A CA 1
ATOM 2663 C C . VAL A 1 339 ? 22.405 -3.825 -18.565 1.00 96.81 339 VAL A C 1
ATOM 2665 O O . VAL A 1 339 ? 22.830 -4.934 -18.242 1.00 96.81 339 VAL A O 1
ATOM 2668 N N . VAL A 1 340 ? 21.828 -3.009 -17.682 1.00 96.56 340 VAL A N 1
ATOM 2669 C CA . VAL A 1 340 ? 21.767 -3.285 -16.238 1.00 96.56 340 VAL A CA 1
ATOM 2670 C C . VAL A 1 340 ? 20.331 -3.401 -15.719 1.00 96.56 340 VAL A C 1
ATOM 2672 O O . VAL A 1 340 ? 19.368 -2.969 -16.352 1.00 96.56 340 VAL A O 1
ATOM 2675 N N . SER A 1 341 ? 20.165 -4.017 -14.547 1.00 95.56 341 SER A N 1
ATOM 2676 C CA . SER A 1 341 ? 18.899 -4.010 -13.796 1.00 95.56 341 SER A CA 1
ATOM 2677 C C . SER A 1 341 ? 18.573 -2.620 -13.244 1.00 95.56 341 SER A C 1
ATOM 2679 O O . SER A 1 341 ? 19.499 -1.861 -12.964 1.00 95.56 341 SER A O 1
ATOM 2681 N N . ALA A 1 342 ? 17.300 -2.355 -12.932 1.00 94.12 342 ALA A N 1
ATOM 2682 C CA . ALA A 1 342 ? 16.892 -1.147 -12.211 1.00 94.12 342 ALA A CA 1
ATOM 2683 C C . ALA A 1 342 ? 17.687 -0.907 -10.911 1.00 94.12 342 ALA A C 1
ATOM 2685 O O . ALA A 1 342 ? 18.131 0.211 -10.692 1.00 94.12 342 ALA A O 1
ATOM 2686 N N . GLY A 1 343 ? 17.944 -1.942 -10.095 1.00 95.00 343 GLY A N 1
ATOM 2687 C CA . GLY A 1 343 ? 18.730 -1.811 -8.853 1.00 95.00 343 GLY A CA 1
ATOM 2688 C C . GLY A 1 343 ? 20.118 -1.198 -9.079 1.00 95.00 343 GLY A C 1
ATOM 2689 O O . GLY A 1 343 ? 20.413 -0.143 -8.536 1.00 95.00 343 GLY A O 1
ATOM 2690 N N . LYS A 1 344 ? 20.917 -1.801 -9.970 1.00 96.69 344 LYS A N 1
ATOM 2691 C CA . LYS A 1 344 ? 22.227 -1.265 -10.390 1.00 96.69 344 LYS A CA 1
ATOM 2692 C C . LYS A 1 344 ? 22.155 0.133 -11.020 1.00 96.69 344 LYS A C 1
ATOM 2694 O O . LYS A 1 344 ? 23.090 0.909 -10.877 1.00 96.69 344 LYS A O 1
ATOM 2699 N N . MET A 1 345 ? 21.084 0.451 -11.753 1.00 96.81 345 MET A N 1
ATOM 2700 C CA . MET A 1 345 ? 20.899 1.795 -12.314 1.00 96.81 345 MET A CA 1
ATOM 2701 C C . MET A 1 345 ? 20.692 2.821 -11.194 1.00 96.81 345 MET A C 1
ATOM 2703 O O . MET A 1 345 ? 21.396 3.825 -11.174 1.00 96.81 345 MET A O 1
ATOM 2707 N N . TYR A 1 346 ? 19.794 2.539 -10.241 1.00 95.94 346 TYR A N 1
ATOM 2708 C CA . TYR A 1 346 ? 19.553 3.404 -9.082 1.00 95.94 346 TYR A CA 1
ATOM 2709 C C . TYR A 1 346 ? 20.801 3.568 -8.215 1.00 95.94 346 TYR A C 1
ATOM 2711 O O . TYR A 1 346 ? 21.118 4.689 -7.840 1.00 95.94 346 TYR A O 1
ATOM 2719 N N . GLU A 1 347 ? 21.540 2.486 -7.963 1.00 96.25 347 GLU A N 1
ATOM 2720 C CA . GLU A 1 347 ? 22.845 2.531 -7.291 1.00 96.25 347 GLU A CA 1
ATOM 2721 C C . GLU A 1 347 ? 23.825 3.456 -8.027 1.00 96.25 347 GLU A C 1
ATOM 2723 O O . GLU A 1 347 ? 24.509 4.252 -7.398 1.00 96.25 347 GLU A O 1
ATOM 2728 N N . ALA A 1 348 ? 23.856 3.426 -9.364 1.00 97.00 348 ALA A N 1
ATOM 2729 C CA . ALA A 1 348 ? 24.746 4.282 -10.140 1.00 97.00 348 ALA A CA 1
ATOM 2730 C C . ALA A 1 348 ? 24.342 5.768 -10.130 1.00 97.00 348 ALA A C 1
ATOM 2732 O O . ALA A 1 348 ? 25.224 6.620 -10.035 1.00 97.00 348 ALA A O 1
ATOM 2733 N N . ILE A 1 349 ? 23.050 6.097 -10.268 1.00 95.88 349 ILE A N 1
ATOM 2734 C CA . ILE A 1 349 ? 22.595 7.503 -10.265 1.00 95.88 349 ILE A CA 1
ATOM 2735 C C . ILE A 1 349 ? 22.550 8.109 -8.862 1.00 95.88 349 ILE A C 1
ATOM 2737 O O . ILE A 1 349 ? 22.704 9.317 -8.736 1.00 95.88 349 ILE A O 1
ATOM 2741 N N . ASN A 1 350 ? 22.361 7.289 -7.825 1.00 95.56 350 ASN A N 1
ATOM 2742 C CA . ASN A 1 350 ? 22.494 7.740 -6.447 1.00 95.56 350 ASN A CA 1
ATOM 2743 C C . ASN A 1 350 ? 23.972 7.824 -6.061 1.00 95.56 350 ASN A C 1
ATOM 2745 O O . ASN A 1 350 ? 24.352 8.802 -5.462 1.00 95.56 350 ASN A O 1
ATOM 2749 N N . GLY A 1 351 ? 24.836 6.892 -6.464 1.00 96.56 351 GLY A N 1
ATOM 2750 C CA . GLY A 1 351 ? 26.241 6.906 -6.042 1.00 96.56 351 GLY A CA 1
ATOM 2751 C C . GLY A 1 351 ? 27.118 7.990 -6.685 1.00 96.56 351 GLY A C 1
ATOM 2752 O O . GLY A 1 351 ? 28.187 8.304 -6.154 1.00 96.56 351 GLY A O 1
ATOM 2753 N N . ASP A 1 352 ? 26.728 8.535 -7.847 1.00 95.69 352 ASP A N 1
ATOM 2754 C CA . ASP A 1 352 ? 27.497 9.572 -8.550 1.00 95.69 352 ASP A CA 1
ATOM 2755 C C . ASP A 1 352 ? 26.625 10.458 -9.461 1.00 95.69 352 ASP A C 1
ATOM 2757 O O . ASP A 1 352 ? 26.065 9.990 -10.460 1.00 95.69 352 ASP A O 1
ATOM 2761 N N . ASN A 1 353 ? 26.597 11.761 -9.164 1.00 94.06 353 ASN A N 1
ATOM 2762 C CA . ASN A 1 353 ? 25.920 12.810 -9.935 1.00 94.06 353 ASN A CA 1
ATOM 2763 C C . ASN A 1 353 ? 26.439 13.031 -11.378 1.00 94.06 353 ASN A C 1
ATOM 2765 O O . ASN A 1 353 ? 25.849 13.811 -12.129 1.00 94.06 353 ASN A O 1
ATOM 2769 N N . ASP A 1 354 ? 27.505 12.349 -11.821 1.00 95.50 354 ASP A N 1
ATOM 2770 C CA . ASP A 1 354 ? 27.878 12.291 -13.245 1.00 95.50 354 ASP A CA 1
ATOM 2771 C C . ASP A 1 354 ? 26.931 11.392 -14.067 1.00 95.50 354 ASP A C 1
ATOM 2773 O O . ASP A 1 354 ? 26.825 11.533 -15.294 1.00 95.50 354 ASP A O 1
ATOM 2777 N N . ASN A 1 355 ? 26.222 10.464 -13.422 1.00 97.00 355 ASN A N 1
ATOM 2778 C CA . ASN A 1 355 ? 25.269 9.570 -14.073 1.00 97.00 355 ASN A CA 1
ATOM 2779 C C . ASN A 1 355 ? 23.885 10.218 -14.194 1.00 97.00 355 ASN A C 1
ATOM 2781 O O . ASN A 1 355 ? 23.462 10.985 -13.339 1.00 97.00 355 ASN A O 1
ATOM 2785 N N . SER A 1 356 ? 23.152 9.920 -15.268 1.00 95.56 356 SER A N 1
ATOM 2786 C CA . SER A 1 356 ? 21.783 10.425 -15.435 1.00 95.56 356 SER A CA 1
ATOM 2787 C C . SER A 1 356 ? 20.896 9.474 -16.228 1.00 95.56 356 SER A C 1
ATOM 2789 O O . SER A 1 356 ? 21.377 8.587 -16.936 1.00 95.56 356 SER A O 1
ATOM 2791 N N . VAL A 1 357 ? 19.588 9.693 -16.132 1.00 97.06 357 VAL A N 1
ATOM 2792 C CA . VAL A 1 357 ? 18.564 8.992 -16.911 1.00 97.06 357 VAL A CA 1
ATOM 2793 C C . VAL A 1 357 ? 18.026 9.912 -18.004 1.00 97.06 357 VAL A C 1
ATOM 2795 O O . VAL A 1 357 ? 17.905 11.120 -17.811 1.00 97.06 357 VAL A O 1
ATOM 2798 N N . ASP A 1 358 ? 17.710 9.337 -19.159 1.00 97.56 358 ASP A N 1
ATOM 2799 C CA . ASP A 1 358 ? 16.968 10.008 -20.226 1.00 97.56 358 ASP A CA 1
ATOM 2800 C C . ASP A 1 358 ? 15.476 10.095 -19.844 1.00 97.56 358 ASP A C 1
ATOM 2802 O O . ASP A 1 358 ? 14.692 9.177 -20.099 1.00 97.56 358 ASP A O 1
ATOM 2806 N N . ALA A 1 359 ? 15.105 11.176 -19.149 1.00 97.81 359 ALA A N 1
ATOM 2807 C CA . ALA A 1 359 ? 13.759 11.367 -18.604 1.00 97.81 359 ALA A CA 1
ATOM 2808 C C . ALA A 1 359 ? 12.680 11.456 -19.699 1.00 97.81 359 ALA A C 1
ATOM 2810 O O . ALA A 1 359 ? 11.595 10.903 -19.531 1.00 97.81 359 ALA A O 1
ATOM 2811 N N . ASN A 1 360 ? 12.986 12.089 -20.838 1.00 98.25 360 ASN A N 1
ATOM 2812 C CA . ASN A 1 360 ? 12.066 12.183 -21.978 1.00 98.25 360 ASN A CA 1
ATOM 2813 C C . ASN A 1 360 ? 11.798 10.802 -22.586 1.00 98.25 360 ASN A C 1
ATOM 2815 O O . ASN A 1 360 ? 10.643 10.421 -22.769 1.00 98.25 360 ASN A O 1
ATOM 2819 N N . ALA A 1 361 ? 12.852 10.002 -22.808 1.00 98.25 361 ALA A N 1
ATOM 2820 C CA . ALA A 1 361 ? 12.679 8.625 -23.263 1.00 98.25 361 ALA A CA 1
ATOM 2821 C C . ALA A 1 361 ? 11.829 7.811 -22.276 1.00 98.25 361 ALA A C 1
ATOM 2823 O O . ALA A 1 361 ? 10.983 7.028 -22.698 1.00 98.25 361 ALA A O 1
ATOM 2824 N N . PHE A 1 362 ? 12.009 8.014 -20.967 1.00 98.38 362 PHE A N 1
ATOM 2825 C CA . PHE A 1 362 ? 11.184 7.364 -19.952 1.00 98.38 362 PHE A CA 1
ATOM 2826 C C . PHE A 1 362 ? 9.709 7.774 -20.035 1.00 98.38 362 PHE A C 1
ATOM 2828 O O . PHE A 1 362 ? 8.861 6.885 -20.115 1.00 98.38 362 PHE A O 1
ATOM 2835 N N . VAL A 1 363 ? 9.390 9.071 -20.118 1.00 98.50 363 VAL A N 1
ATOM 2836 C CA . VAL A 1 363 ? 8.006 9.549 -20.314 1.00 98.50 363 VAL A CA 1
ATOM 2837 C C . VAL A 1 363 ? 7.377 8.943 -21.562 1.00 98.50 363 VAL A C 1
ATOM 2839 O O . VAL A 1 363 ? 6.257 8.439 -21.492 1.00 98.50 363 VAL A O 1
ATOM 2842 N N . ARG A 1 364 ? 8.112 8.890 -22.677 1.00 98.38 364 ARG A N 1
ATOM 2843 C CA . ARG A 1 364 ? 7.635 8.260 -23.912 1.00 98.38 364 ARG A CA 1
ATOM 2844 C C . ARG A 1 364 ? 7.218 6.804 -23.702 1.00 98.38 364 ARG A C 1
ATOM 2846 O O . ARG A 1 364 ? 6.152 6.393 -24.157 1.00 98.38 364 ARG A O 1
ATOM 2853 N N . VAL A 1 365 ? 8.021 6.028 -22.965 1.00 98.00 365 VAL A N 1
ATOM 2854 C CA . VAL A 1 365 ? 7.657 4.648 -22.609 1.00 98.00 365 VAL A CA 1
ATOM 2855 C C . VAL A 1 365 ? 6.411 4.605 -21.729 1.00 98.00 365 VAL A C 1
ATOM 2857 O O . VAL A 1 365 ? 5.530 3.781 -21.971 1.00 98.00 365 VAL A O 1
ATOM 2860 N N . ARG A 1 366 ? 6.316 5.481 -20.724 1.00 97.75 366 ARG A N 1
ATOM 2861 C CA . ARG A 1 366 ? 5.166 5.517 -19.810 1.00 97.75 366 ARG A CA 1
ATOM 2862 C C . ARG A 1 366 ? 3.868 5.869 -20.531 1.00 97.75 366 ARG A C 1
ATOM 2864 O O . ARG A 1 366 ? 2.849 5.245 -20.249 1.00 97.75 366 ARG A O 1
ATOM 2871 N N . LEU A 1 367 ? 3.908 6.786 -21.494 1.00 98.31 367 LEU A N 1
ATOM 2872 C CA . LEU A 1 367 ? 2.762 7.133 -22.337 1.00 98.31 367 LEU A CA 1
ATOM 2873 C C . LEU A 1 367 ? 2.324 5.954 -23.214 1.00 98.31 367 LEU A C 1
ATOM 2875 O O . LEU A 1 367 ? 1.130 5.663 -23.283 1.00 98.31 367 LEU A O 1
ATOM 2879 N N . LEU A 1 368 ? 3.271 5.204 -23.794 1.00 98.25 368 LEU A N 1
ATOM 2880 C CA . LEU A 1 368 ? 2.942 3.950 -24.478 1.00 98.25 368 LEU A CA 1
ATOM 2881 C C . LEU A 1 368 ? 2.320 2.932 -23.506 1.00 98.25 368 LEU A C 1
ATOM 2883 O O . LEU A 1 368 ? 1.308 2.323 -23.826 1.00 98.25 368 LEU A O 1
ATOM 2887 N N . ASP A 1 369 ? 2.859 2.757 -22.300 1.00 97.50 369 ASP A N 1
ATOM 2888 C CA . ASP A 1 369 ? 2.281 1.830 -21.317 1.00 97.50 369 ASP A CA 1
ATOM 2889 C C . ASP A 1 369 ? 0.839 2.210 -20.928 1.00 97.50 369 ASP A C 1
ATOM 2891 O O . ASP A 1 369 ? -0.028 1.337 -20.829 1.00 97.50 369 ASP A O 1
ATOM 2895 N N . MET A 1 370 ? 0.557 3.507 -20.762 1.00 97.56 370 MET A N 1
ATOM 2896 C CA . MET A 1 370 ? -0.800 4.000 -20.518 1.00 97.56 370 MET A CA 1
ATOM 2897 C C . MET A 1 370 ? -1.705 3.742 -21.724 1.00 97.56 370 MET A C 1
ATOM 2899 O O . MET A 1 370 ? -2.838 3.290 -21.541 1.00 97.56 370 MET A O 1
ATOM 2903 N N . LEU A 1 371 ? -1.224 3.962 -22.954 1.00 97.94 371 LEU A N 1
ATOM 2904 C CA . LEU A 1 371 ? -1.962 3.658 -24.186 1.00 97.94 371 LEU A CA 1
ATOM 2905 C C . LEU A 1 371 ? -2.371 2.178 -24.240 1.00 97.94 371 LEU A C 1
ATOM 2907 O O . LEU A 1 371 ? -3.499 1.865 -24.616 1.00 97.94 371 LEU A O 1
ATOM 2911 N N . LEU A 1 372 ? -1.502 1.277 -23.783 1.00 97.12 372 LEU A N 1
ATOM 2912 C CA . LEU A 1 372 ? -1.739 -0.170 -23.721 1.00 97.12 372 LEU A CA 1
ATOM 2913 C C . LEU A 1 372 ? -2.627 -0.603 -22.535 1.00 97.12 372 LEU A C 1
ATOM 2915 O O . LEU A 1 372 ? -3.008 -1.771 -22.445 1.00 97.12 372 LEU A O 1
ATOM 2919 N N . SER A 1 373 ? -2.972 0.319 -21.628 1.00 95.81 373 SER A N 1
ATOM 2920 C CA . SER A 1 373 ? -3.634 0.038 -20.344 1.00 95.81 373 SER A CA 1
ATOM 2921 C C . SER A 1 373 ? -2.849 -0.944 -19.460 1.00 95.81 373 SER A C 1
ATOM 2923 O O . SER A 1 373 ? -3.440 -1.764 -18.748 1.00 95.81 373 SER A O 1
ATOM 2925 N N . ASP A 1 374 ? -1.519 -0.867 -19.501 1.00 94.69 374 ASP A N 1
ATOM 2926 C CA . ASP A 1 374 ? -0.654 -1.748 -18.730 1.00 94.69 374 ASP A CA 1
ATOM 2927 C C . ASP A 1 374 ? -0.262 -1.110 -17.390 1.00 94.69 374 ASP A C 1
ATOM 2929 O O . ASP A 1 374 ? 0.609 -0.238 -17.301 1.00 94.69 374 ASP A O 1
ATOM 2933 N N . TRP A 1 375 ? -0.960 -1.542 -16.340 1.00 90.81 375 TRP A N 1
ATOM 2934 C CA . TRP A 1 375 ? -0.838 -0.986 -14.996 1.00 90.81 375 TRP A CA 1
ATOM 2935 C C . TRP A 1 375 ? 0.320 -1.575 -14.181 1.00 90.81 375 TRP A C 1
ATOM 2937 O O . TRP A 1 375 ? 0.687 -1.007 -13.150 1.00 90.81 375 TRP A O 1
ATOM 2947 N N . ASP A 1 376 ? 0.925 -2.691 -14.604 1.00 91.56 376 ASP A N 1
ATOM 2948 C CA . ASP A 1 376 ? 1.896 -3.426 -13.787 1.00 91.56 376 ASP A CA 1
ATOM 2949 C C . ASP A 1 376 ? 3.344 -3.016 -14.086 1.00 91.56 376 ASP A C 1
ATOM 2951 O O . ASP A 1 376 ? 4.112 -3.715 -14.747 1.00 91.56 376 ASP A O 1
ATOM 2955 N N . ARG A 1 377 ? 3.719 -1.813 -13.633 1.00 93.25 377 ARG A N 1
ATOM 2956 C CA . ARG A 1 377 ? 4.982 -1.152 -14.017 1.00 93.25 377 ARG A CA 1
ATOM 2957 C C . ARG A 1 377 ? 5.967 -0.924 -12.875 1.00 93.25 377 ARG A C 1
ATOM 2959 O O . ARG A 1 377 ? 6.600 0.124 -12.781 1.00 93.25 377 ARG A O 1
ATOM 2966 N N . HIS A 1 378 ? 6.151 -1.941 -12.036 1.00 90.81 378 HIS A N 1
ATOM 2967 C CA . HIS A 1 378 ? 7.139 -1.932 -10.947 1.00 90.81 378 HIS A CA 1
ATOM 2968 C C . HIS A 1 378 ? 8.597 -2.098 -11.440 1.00 90.81 378 HIS A C 1
ATOM 2970 O O . HIS A 1 378 ? 8.846 -2.423 -12.600 1.00 90.81 378 HIS A O 1
ATOM 2976 N N . ARG A 1 379 ? 9.589 -1.866 -10.559 1.00 90.06 379 ARG A N 1
ATOM 2977 C CA . ARG A 1 379 ? 11.025 -1.727 -10.924 1.00 90.06 379 ARG A CA 1
ATOM 2978 C C . ARG A 1 379 ? 11.624 -2.919 -11.668 1.00 90.06 379 ARG A C 1
ATOM 2980 O O . ARG A 1 379 ? 12.528 -2.737 -12.479 1.00 90.06 379 ARG A O 1
ATOM 2987 N N . ASP A 1 380 ? 11.135 -4.131 -11.421 1.00 87.69 380 ASP A N 1
ATOM 2988 C CA . ASP A 1 380 ? 11.675 -5.332 -12.071 1.00 87.69 380 ASP A CA 1
ATOM 2989 C C . ASP A 1 380 ? 11.296 -5.434 -13.556 1.00 87.69 380 ASP A C 1
ATOM 2991 O O . ASP A 1 380 ? 11.950 -6.183 -14.293 1.00 87.69 380 ASP A O 1
ATOM 2995 N N . GLN A 1 381 ? 10.316 -4.647 -14.014 1.00 92.38 381 GLN A N 1
ATOM 2996 C CA . GLN A 1 381 ? 9.883 -4.576 -15.415 1.00 92.38 381 GLN A CA 1
ATOM 2997 C C . GLN A 1 381 ? 10.751 -3.672 -16.287 1.00 92.38 381 GLN A C 1
ATOM 2999 O O . GLN A 1 381 ? 10.439 -3.421 -17.449 1.00 92.38 381 GLN A O 1
ATOM 3004 N N . TRP A 1 382 ? 11.902 -3.258 -15.756 1.00 93.75 382 TRP A N 1
ATOM 3005 C CA . TRP A 1 382 ? 12.824 -2.364 -16.434 1.00 93.75 382 TRP A CA 1
ATOM 3006 C C . TRP A 1 382 ? 14.237 -2.937 -16.473 1.00 93.75 382 TRP A C 1
ATOM 3008 O O . TRP A 1 382 ? 14.807 -3.402 -15.477 1.00 93.75 382 TRP A O 1
ATOM 3018 N N . ARG A 1 383 ? 14.828 -2.859 -17.659 1.00 96.12 383 ARG A N 1
ATOM 3019 C CA . ARG A 1 383 ? 16.270 -2.916 -17.888 1.00 96.12 383 ARG A CA 1
ATOM 3020 C C . ARG A 1 383 ? 16.732 -1.554 -18.379 1.00 96.12 383 ARG A C 1
ATOM 3022 O O . ARG A 1 383 ? 15.919 -0.738 -18.795 1.00 96.12 383 ARG A O 1
ATOM 3029 N N . TRP A 1 384 ? 18.028 -1.293 -18.293 1.00 97.75 384 TRP A N 1
ATOM 3030 C CA . TRP A 1 384 ? 18.576 0.020 -18.610 1.00 97.75 384 TRP A CA 1
ATOM 3031 C C . TRP A 1 384 ? 19.798 -0.121 -19.502 1.00 97.75 384 TRP A C 1
ATOM 3033 O O . TRP A 1 384 ? 20.839 -0.600 -19.051 1.00 97.75 384 TRP A O 1
ATOM 3043 N N . ALA A 1 385 ? 19.665 0.305 -20.757 1.00 98.00 385 ALA A N 1
ATOM 3044 C CA . ALA A 1 385 ? 20.794 0.473 -21.663 1.00 98.00 385 ALA A CA 1
ATOM 3045 C C . ALA A 1 385 ? 21.648 1.638 -21.178 1.00 98.00 385 ALA A C 1
ATOM 3047 O O . ALA A 1 385 ? 21.123 2.713 -20.889 1.00 98.00 385 ALA A O 1
ATOM 3048 N N . SER A 1 386 ? 22.960 1.441 -21.097 1.00 97.19 386 SER A N 1
ATOM 3049 C CA . SER A 1 386 ? 23.867 2.457 -20.575 1.00 97.19 386 SER A CA 1
ATOM 3050 C C . SER A 1 386 ? 24.880 2.911 -21.623 1.00 97.19 386 SER A C 1
ATOM 3052 O O . SER A 1 386 ? 25.552 2.101 -22.265 1.00 97.19 386 SER A O 1
ATOM 3054 N N . PHE A 1 387 ? 25.021 4.225 -21.762 1.00 97.06 387 PHE A N 1
ATOM 3055 C CA . PHE A 1 387 ? 25.858 4.880 -22.764 1.00 97.06 387 PHE A CA 1
ATOM 3056 C C . PHE A 1 387 ? 26.850 5.812 -22.079 1.00 97.06 387 PHE A C 1
ATOM 3058 O O . PHE A 1 387 ? 26.497 6.495 -21.123 1.00 97.06 387 PHE A O 1
ATOM 3065 N N . LYS A 1 388 ? 28.099 5.864 -22.549 1.00 95.44 388 LYS A N 1
ATOM 3066 C CA . LYS A 1 388 ? 29.042 6.891 -22.080 1.00 95.44 388 LYS A CA 1
ATOM 3067 C C . LYS A 1 388 ? 28.589 8.249 -22.619 1.00 95.44 388 LYS A C 1
ATOM 3069 O O . LYS A 1 388 ? 28.273 8.344 -23.805 1.00 95.44 388 LYS A O 1
ATOM 3074 N N . LYS A 1 389 ? 28.561 9.281 -21.774 1.00 92.25 389 LYS A N 1
ATOM 3075 C CA . LYS A 1 389 ? 28.238 10.640 -22.226 1.00 92.25 389 LYS A CA 1
ATOM 3076 C C . LYS A 1 389 ? 29.354 11.163 -23.137 1.00 92.25 389 LYS A C 1
ATOM 3078 O O . LYS A 1 389 ? 30.535 10.902 -22.907 1.00 92.25 389 LYS A O 1
ATOM 3083 N N . LYS A 1 390 ? 28.986 11.865 -24.210 1.00 86.75 390 LYS A N 1
ATOM 3084 C CA . LYS A 1 390 ? 29.958 12.444 -25.147 1.00 86.75 390 LYS A CA 1
ATOM 3085 C C . LYS A 1 390 ? 30.590 13.672 -24.492 1.00 86.75 390 LYS A C 1
ATOM 3087 O O . LYS A 1 390 ? 29.863 14.566 -24.089 1.00 86.75 390 LYS A O 1
ATOM 3092 N N . ASN A 1 391 ? 31.921 13.715 -24.419 1.00 84.12 391 ASN A N 1
ATOM 3093 C CA . ASN A 1 391 ? 32.696 14.822 -23.837 1.00 84.12 391 ASN A CA 1
ATOM 3094 C C . ASN A 1 391 ? 32.408 15.115 -22.349 1.00 84.12 391 ASN A C 1
ATOM 3096 O O . ASN A 1 391 ? 32.767 16.179 -21.855 1.00 84.12 391 ASN A O 1
ATOM 3100 N N . GLU A 1 392 ? 31.805 14.174 -21.621 1.00 87.38 392 GLU A N 1
ATOM 3101 C CA . GLU A 1 392 ? 31.481 14.317 -20.200 1.00 87.38 392 GLU A CA 1
ATOM 3102 C C . GLU A 1 392 ? 31.787 13.022 -19.438 1.00 87.38 392 GLU A C 1
ATOM 3104 O O . GLU A 1 392 ? 31.847 11.935 -20.020 1.00 87.38 392 GLU A O 1
ATOM 3109 N N . LYS A 1 393 ? 31.972 13.127 -18.117 1.00 89.62 393 LYS A N 1
ATOM 3110 C CA . LYS A 1 393 ? 32.071 11.957 -17.236 1.00 89.62 393 LYS A CA 1
ATOM 3111 C C . LYS A 1 393 ? 30.686 11.346 -16.994 1.00 89.62 393 LYS A C 1
ATOM 3113 O O . LYS A 1 393 ? 29.664 12.010 -17.138 1.00 89.62 393 LYS A O 1
ATOM 3118 N N . GLY A 1 394 ? 30.676 10.067 -16.622 1.00 93.50 394 GLY A N 1
ATOM 3119 C CA . GLY A 1 394 ? 29.462 9.328 -16.274 1.00 93.50 394 GLY A CA 1
ATOM 3120 C C . GLY A 1 394 ? 28.731 8.686 -17.451 1.00 93.50 394 GLY A C 1
ATOM 3121 O O . GLY A 1 394 ? 29.217 8.616 -18.589 1.00 93.50 394 GLY A O 1
ATOM 3122 N N . ARG A 1 395 ? 27.557 8.137 -17.140 1.00 96.44 395 ARG A N 1
ATOM 3123 C CA . ARG A 1 395 ? 26.732 7.357 -18.066 1.00 96.44 395 ARG A CA 1
ATOM 3124 C C . ARG A 1 395 ? 25.329 7.944 -18.194 1.00 96.44 395 ARG A C 1
ATOM 3126 O O . ARG A 1 395 ? 24.767 8.444 -17.225 1.00 96.44 395 ARG A O 1
ATOM 3133 N N . LEU A 1 396 ? 24.768 7.856 -19.396 1.00 97.19 396 LEU A N 1
ATOM 3134 C CA . LEU A 1 396 ? 23.353 8.079 -19.671 1.00 97.19 396 LEU A CA 1
ATOM 3135 C C . LEU A 1 396 ? 22.644 6.725 -19.723 1.00 97.19 396 LEU A C 1
ATOM 3137 O O . LEU A 1 396 ? 23.060 5.838 -20.474 1.00 97.19 396 LEU A O 1
ATOM 3141 N N . TYR A 1 397 ? 21.577 6.576 -18.948 1.00 98.12 397 TYR A N 1
ATOM 3142 C CA . TYR A 1 397 ? 20.741 5.382 -18.928 1.00 98.12 397 TYR A CA 1
ATOM 3143 C C . TYR A 1 397 ? 19.436 5.623 -19.687 1.00 98.12 397 TYR A C 1
ATOM 3145 O O . TYR A 1 397 ? 18.748 6.616 -19.454 1.00 98.12 397 TYR A O 1
ATOM 3153 N N . ARG A 1 398 ? 19.080 4.691 -20.575 1.00 98.12 398 ARG A N 1
ATOM 3154 C CA . ARG A 1 398 ? 17.812 4.683 -21.314 1.00 98.12 398 ARG A CA 1
ATOM 3155 C C . ARG A 1 398 ? 16.992 3.441 -20.970 1.00 98.12 398 ARG A C 1
ATOM 3157 O O . ARG A 1 398 ? 17.576 2.358 -20.846 1.00 98.12 398 ARG A O 1
ATOM 3164 N N . PRO A 1 399 ? 15.669 3.579 -20.813 1.00 97.62 399 PRO A N 1
ATOM 3165 C CA . PRO A 1 399 ? 14.823 2.484 -20.372 1.00 97.62 399 PRO A CA 1
ATOM 3166 C C . PRO A 1 399 ? 14.640 1.433 -21.468 1.00 97.62 399 PRO A C 1
ATOM 3168 O O . PRO A 1 399 ? 14.414 1.753 -22.630 1.00 97.62 399 PRO A O 1
ATOM 3171 N N . ILE A 1 400 ? 14.691 0.169 -21.062 1.00 97.31 400 ILE A N 1
ATOM 3172 C CA . ILE A 1 400 ? 14.258 -0.997 -21.827 1.00 97.31 400 ILE A CA 1
ATOM 3173 C C . ILE A 1 400 ? 13.124 -1.649 -21.019 1.00 97.31 400 ILE A C 1
ATOM 3175 O O . ILE A 1 400 ? 13.391 -2.432 -20.098 1.00 97.31 400 ILE A O 1
ATOM 3179 N N . PRO A 1 401 ? 11.862 -1.299 -21.297 1.00 95.44 401 PRO A N 1
ATOM 3180 C CA . PRO A 1 401 ? 10.713 -1.972 -20.708 1.00 95.44 401 PRO A CA 1
ATOM 3181 C C . PRO A 1 401 ? 10.634 -3.435 -21.170 1.00 95.44 401 PRO A C 1
ATOM 3183 O O . PRO A 1 401 ? 10.930 -3.756 -22.323 1.00 95.44 401 PRO A O 1
ATOM 3186 N N . ARG A 1 402 ? 10.208 -4.322 -20.272 1.00 91.12 402 ARG A N 1
ATOM 3187 C CA . ARG A 1 402 ? 9.994 -5.759 -20.521 1.00 91.12 402 ARG A CA 1
ATOM 3188 C C . ARG A 1 402 ? 8.740 -6.237 -19.788 1.00 91.12 402 ARG A C 1
ATOM 3190 O O . ARG A 1 402 ? 8.222 -5.485 -18.972 1.00 91.12 402 ARG A O 1
ATOM 3197 N N . ASP A 1 403 ? 8.328 -7.489 -20.017 1.00 87.12 403 ASP A N 1
ATOM 3198 C CA . ASP A 1 403 ? 7.269 -8.155 -19.230 1.00 87.12 403 ASP A CA 1
ATOM 3199 C C . ASP A 1 403 ? 5.952 -7.356 -19.216 1.00 87.12 403 ASP A C 1
ATOM 3201 O O . ASP A 1 403 ? 5.538 -6.764 -18.219 1.00 87.12 403 ASP A O 1
ATOM 3205 N N . ARG A 1 404 ? 5.321 -7.296 -20.391 1.00 89.62 404 ARG A N 1
ATOM 3206 C CA . ARG A 1 404 ? 4.087 -6.538 -20.634 1.00 89.62 404 ARG A CA 1
ATOM 3207 C C . ARG A 1 404 ? 2.853 -7.435 -20.687 1.00 89.62 404 ARG A C 1
ATOM 3209 O O . ARG A 1 404 ? 1.928 -7.217 -21.467 1.00 89.62 404 ARG A O 1
ATOM 3216 N N . ASP A 1 405 ? 2.843 -8.446 -19.826 1.00 85.81 405 ASP A N 1
ATOM 3217 C CA . ASP A 1 405 ? 1.813 -9.489 -19.767 1.00 85.81 405 ASP A CA 1
ATOM 3218 C C . ASP A 1 405 ? 0.480 -8.986 -19.176 1.00 85.81 405 ASP A C 1
ATOM 3220 O O . ASP A 1 405 ? -0.433 -9.779 -18.953 1.00 85.81 405 ASP A O 1
ATOM 3224 N N . TRP A 1 406 ? 0.378 -7.697 -18.842 1.00 89.62 406 TRP A N 1
ATOM 3225 C CA . TRP A 1 406 ? -0.839 -7.035 -18.363 1.00 89.62 406 TRP A CA 1
ATOM 3226 C C . TRP A 1 406 ? -1.333 -5.948 -19.332 1.00 89.62 406 TRP A C 1
ATOM 3228 O O . TRP A 1 406 ? -2.284 -5.231 -19.022 1.00 89.62 406 TRP A O 1
ATOM 3238 N N . ALA A 1 407 ? -0.745 -5.824 -20.522 1.00 93.81 407 ALA A N 1
ATOM 3239 C CA . ALA A 1 407 ? -1.302 -4.980 -21.570 1.00 93.81 407 ALA A CA 1
ATOM 3240 C C . ALA A 1 407 ? -2.673 -5.508 -22.035 1.00 93.81 407 ALA A C 1
ATOM 3242 O O . ALA A 1 407 ? -2.923 -6.715 -22.069 1.00 93.81 407 ALA A O 1
ATOM 3243 N N . PHE A 1 408 ? -3.563 -4.594 -22.428 1.00 95.75 408 PHE A N 1
ATOM 3244 C CA . PHE A 1 408 ? -4.870 -4.906 -23.019 1.00 95.75 408 PHE A CA 1
ATOM 3245 C C . PHE A 1 408 ? -5.827 -5.717 -22.124 1.00 95.75 408 PHE A C 1
ATOM 3247 O O . PHE A 1 408 ? -6.640 -6.504 -22.620 1.00 95.75 408 PHE A O 1
ATOM 3254 N N . ASN A 1 409 ? -5.753 -5.528 -20.802 1.00 92.69 409 ASN A N 1
ATOM 3255 C CA . ASN A 1 409 ? -6.664 -6.184 -19.861 1.00 92.69 409 ASN A CA 1
ATOM 3256 C C . ASN A 1 409 ? -8.132 -5.884 -20.165 1.00 92.69 409 ASN A C 1
ATOM 3258 O O . ASN A 1 409 ? -8.489 -4.738 -20.408 1.00 92.69 409 ASN A O 1
ATOM 3262 N N . ARG A 1 410 ? -8.997 -6.895 -20.062 1.00 92.62 410 ARG A N 1
ATOM 3263 C CA . ARG A 1 410 ? -10.446 -6.759 -20.223 1.00 92.62 410 ARG A CA 1
ATOM 3264 C C . ARG A 1 410 ? -11.183 -7.163 -18.953 1.00 92.62 410 ARG A C 1
ATOM 3266 O O . ARG A 1 410 ? -11.256 -8.342 -18.614 1.00 92.62 410 ARG A O 1
ATOM 3273 N N . MET A 1 411 ? -11.784 -6.200 -18.263 1.00 89.31 411 MET A N 1
ATOM 3274 C CA . MET A 1 411 ? -12.464 -6.388 -16.974 1.00 89.31 411 MET A CA 1
ATOM 3275 C C . MET A 1 411 ? -13.944 -5.979 -17.053 1.00 89.31 411 MET A C 1
ATOM 3277 O O . MET A 1 411 ? -14.314 -4.852 -16.716 1.00 89.31 411 MET A O 1
ATOM 3281 N N . ASN A 1 412 ? -14.803 -6.906 -17.489 1.00 88.31 412 ASN A N 1
ATOM 3282 C CA . ASN A 1 412 ? -16.259 -6.730 -17.584 1.00 88.31 412 ASN A CA 1
ATOM 3283 C C . ASN A 1 412 ? -17.017 -7.704 -16.661 1.00 88.31 412 ASN A C 1
ATOM 3285 O O . ASN A 1 412 ? -16.410 -8.596 -16.095 1.00 88.31 412 ASN A O 1
ATOM 3289 N N . GLY A 1 413 ? -18.334 -7.546 -16.505 1.00 88.19 413 GLY A N 1
ATOM 3290 C CA . GLY A 1 413 ? -19.144 -8.337 -15.563 1.00 88.19 413 GLY A CA 1
ATOM 3291 C C . GLY A 1 413 ? -19.486 -7.572 -14.282 1.00 88.19 413 GLY A C 1
ATOM 3292 O O . GLY A 1 413 ? -19.159 -6.389 -14.150 1.00 88.19 413 GLY A O 1
ATOM 3293 N N . LEU A 1 414 ? -20.169 -8.238 -13.347 1.00 87.44 414 LEU A N 1
ATOM 3294 C CA . LEU A 1 414 ? -20.681 -7.608 -12.124 1.00 87.44 414 LEU A CA 1
ATOM 3295 C C . LEU A 1 414 ? -19.610 -7.425 -11.034 1.00 87.44 414 LEU A C 1
ATOM 3297 O O . LEU A 1 414 ? -19.616 -6.407 -10.343 1.00 87.44 414 LEU A O 1
ATOM 3301 N N . PHE A 1 415 ? -18.685 -8.380 -10.876 1.00 84.06 415 PHE A N 1
ATOM 3302 C CA . PHE A 1 415 ? -17.657 -8.333 -9.825 1.00 84.06 415 PHE A CA 1
ATOM 3303 C C . PHE A 1 415 ? -16.448 -7.429 -10.118 1.00 84.06 415 PHE A C 1
ATOM 3305 O O . PHE A 1 415 ? -15.992 -6.760 -9.189 1.00 84.06 415 PHE A O 1
ATOM 3312 N N . PRO A 1 416 ? -15.913 -7.328 -11.349 1.00 86.94 416 PRO A N 1
ATOM 3313 C CA . PRO A 1 416 ? -14.716 -6.519 -11.594 1.00 86.94 416 PRO A CA 1
ATOM 3314 C C . PRO A 1 416 ? -14.825 -5.029 -11.233 1.00 86.94 416 PRO A C 1
ATOM 3316 O O . PRO A 1 416 ? -13.835 -4.472 -10.755 1.00 86.94 416 PRO A O 1
ATOM 3319 N N . PRO A 1 417 ? -15.982 -4.346 -11.365 1.00 84.12 417 PRO A N 1
ATOM 3320 C CA . PRO A 1 417 ? -16.167 -3.021 -10.776 1.00 84.12 417 PRO A CA 1
ATOM 3321 C C . PRO A 1 417 ? -15.862 -2.965 -9.272 1.00 84.12 417 PRO A C 1
ATOM 3323 O O . PRO A 1 417 ? -15.223 -2.010 -8.848 1.00 84.12 417 PRO A O 1
ATOM 3326 N N . LEU A 1 418 ? -16.233 -3.987 -8.489 1.00 80.00 418 LEU A N 1
ATOM 3327 C CA . LEU A 1 418 ? -15.914 -4.075 -7.057 1.00 80.00 418 LEU A CA 1
ATOM 3328 C C . LEU A 1 418 ? -14.418 -4.321 -6.821 1.00 80.00 418 LEU A C 1
ATOM 3330 O O . LEU A 1 418 ? -13.837 -3.729 -5.920 1.00 80.00 418 LEU A O 1
ATOM 3334 N N . ILE A 1 419 ? -13.767 -5.146 -7.646 1.00 82.12 419 ILE A N 1
ATOM 3335 C CA . ILE A 1 419 ? -12.314 -5.370 -7.539 1.00 82.12 419 ILE A CA 1
ATOM 3336 C C . ILE A 1 419 ? -11.563 -4.049 -7.738 1.00 82.12 419 ILE A C 1
ATOM 3338 O O . ILE A 1 419 ? -10.749 -3.679 -6.899 1.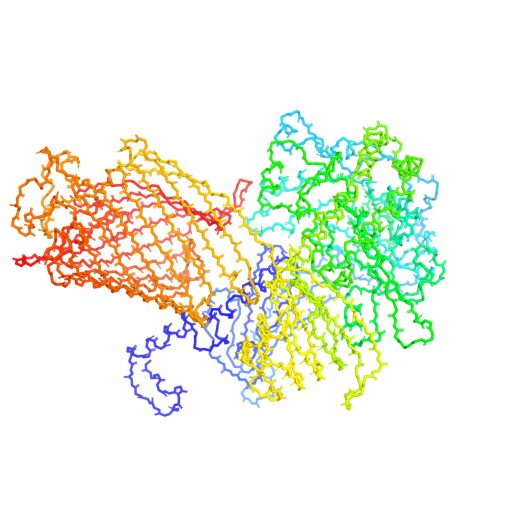00 82.12 419 ILE A O 1
ATOM 3342 N N . ARG A 1 420 ? -11.897 -3.296 -8.793 1.00 82.50 420 ARG A N 1
ATOM 3343 C CA . ARG A 1 420 ? -11.305 -1.972 -9.068 1.00 82.50 420 ARG A CA 1
ATOM 3344 C C . ARG A 1 420 ? -11.669 -0.928 -8.017 1.00 82.50 420 ARG A C 1
ATOM 3346 O O . ARG A 1 420 ? -10.951 0.047 -7.835 1.00 82.50 420 ARG A O 1
ATOM 3353 N N . PHE A 1 421 ? -12.796 -1.124 -7.341 1.00 78.62 421 PHE A N 1
ATOM 3354 C CA . PHE A 1 421 ? -13.223 -0.280 -6.240 1.00 78.62 421 PHE A CA 1
ATOM 3355 C C . PHE A 1 421 ? -12.310 -0.435 -5.012 1.00 78.62 421 PHE A C 1
ATOM 3357 O O . PHE A 1 421 ? -11.910 0.560 -4.412 1.00 78.62 421 PHE A O 1
ATOM 3364 N N . PHE A 1 422 ? -11.962 -1.675 -4.652 1.00 74.25 422 PHE A N 1
ATOM 3365 C CA . PHE A 1 422 ? -11.104 -1.971 -3.498 1.00 74.25 422 PHE A CA 1
ATOM 3366 C C . PHE A 1 422 ? -9.607 -1.886 -3.806 1.00 74.25 422 PHE A C 1
ATOM 3368 O O . PHE A 1 422 ? -8.827 -1.518 -2.930 1.00 74.25 422 PHE A O 1
ATOM 3375 N N . ASP A 1 423 ? -9.206 -2.204 -5.035 1.00 81.81 423 ASP A N 1
ATOM 3376 C CA . ASP A 1 423 ? -7.835 -2.080 -5.515 1.00 81.81 423 ASP A CA 1
ATOM 3377 C C . ASP A 1 423 ? -7.824 -1.323 -6.858 1.00 81.81 423 ASP A C 1
ATOM 3379 O O . ASP A 1 423 ? -7.953 -1.925 -7.932 1.00 81.81 423 ASP A O 1
ATOM 3383 N N . PRO A 1 424 ? -7.694 0.016 -6.820 1.00 84.12 424 PRO A N 1
ATOM 3384 C CA . PRO A 1 424 ? -7.823 0.855 -8.003 1.00 84.12 424 PRO A CA 1
ATOM 3385 C C . PRO A 1 424 ? -6.687 0.678 -9.008 1.00 84.12 424 PRO A C 1
ATOM 3387 O O . PRO A 1 424 ? -6.770 1.259 -10.087 1.00 84.12 424 PRO A O 1
ATOM 3390 N N . LYS A 1 425 ? -5.638 -0.105 -8.715 1.00 85.88 425 LYS A N 1
ATOM 3391 C CA . LYS A 1 425 ? -4.578 -0.370 -9.698 1.00 85.88 425 LYS A CA 1
ATOM 3392 C C . LYS A 1 425 ? -5.092 -1.145 -10.914 1.00 85.88 425 LYS A C 1
ATOM 3394 O O . LYS A 1 425 ? -4.574 -0.989 -12.012 1.00 85.88 425 LYS A O 1
ATOM 3399 N N . PHE A 1 426 ? -6.128 -1.963 -10.727 1.00 87.75 426 PHE A N 1
ATOM 3400 C CA . PHE A 1 426 ? -6.715 -2.743 -11.806 1.00 87.75 426 PHE A CA 1
ATOM 3401 C C . PHE A 1 426 ? -7.494 -1.829 -12.752 1.00 87.75 426 PHE A C 1
ATOM 3403 O O . PHE A 1 426 ? -8.472 -1.192 -12.359 1.00 87.75 426 PHE A O 1
ATOM 3410 N N . GLN A 1 427 ? -7.071 -1.771 -14.013 1.00 89.50 427 GLN A N 1
ATOM 3411 C CA . GLN A 1 427 ? -7.698 -0.948 -15.046 1.00 89.50 427 GLN A CA 1
ATOM 3412 C C . GLN A 1 427 ? -8.025 -1.770 -16.294 1.00 89.50 427 GLN A C 1
ATOM 3414 O O . GLN A 1 427 ? -7.450 -2.829 -16.539 1.00 89.50 427 GLN A O 1
ATOM 3419 N N . ASP A 1 428 ? -9.007 -1.281 -17.048 1.00 90.00 428 ASP A N 1
ATOM 3420 C CA . ASP A 1 428 ? -9.638 -1.978 -18.168 1.00 90.00 428 ASP A CA 1
ATOM 3421 C C . ASP A 1 428 ? -9.323 -1.267 -19.492 1.00 90.00 428 ASP A C 1
ATOM 3423 O O . ASP A 1 428 ? -9.454 -0.044 -19.589 1.00 90.00 428 ASP A O 1
ATOM 3427 N N . PHE A 1 429 ? -8.966 -2.028 -20.525 1.00 94.94 429 PHE A N 1
ATOM 3428 C CA . PHE A 1 429 ? -8.638 -1.530 -21.855 1.00 94.94 429 PHE A CA 1
ATOM 3429 C C . PHE A 1 429 ? -9.910 -1.195 -22.644 1.00 94.94 429 PHE A C 1
ATOM 3431 O O . PHE A 1 429 ? -10.565 -2.036 -23.278 1.00 94.94 429 PHE A O 1
ATOM 3438 N N . ARG A 1 430 ? -10.258 0.090 -22.593 1.00 93.94 430 ARG A N 1
ATOM 3439 C CA . ARG A 1 430 ? -11.427 0.698 -23.237 1.00 93.94 430 ARG A CA 1
ATOM 3440 C C . ARG A 1 430 ? -10.993 1.769 -24.228 1.00 93.94 430 ARG A C 1
ATOM 3442 O O . ARG A 1 430 ? -9.828 2.151 -24.268 1.00 93.94 430 ARG A O 1
ATOM 3449 N N . TYR A 1 431 ? -11.961 2.311 -24.962 1.00 96.50 431 TYR A N 1
ATOM 3450 C CA . TYR A 1 431 ? -11.770 3.503 -25.793 1.00 96.50 431 TYR A CA 1
ATOM 3451 C C . TYR A 1 431 ? -11.255 4.721 -24.997 1.00 96.50 431 TYR A C 1
ATOM 3453 O O . TYR A 1 431 ? -10.611 5.583 -25.577 1.00 96.50 431 TYR A O 1
ATOM 3461 N N . SER A 1 432 ? -11.475 4.768 -23.675 1.00 94.81 432 SER A N 1
ATOM 3462 C CA . SER A 1 432 ? -10.923 5.775 -22.755 1.00 94.81 432 SER A CA 1
ATOM 3463 C C . SER A 1 432 ? -9.990 5.155 -21.705 1.00 94.81 432 SER A C 1
ATOM 3465 O O . SER A 1 432 ? -9.997 3.941 -21.489 1.00 94.81 432 SER A O 1
ATOM 3467 N N . TYR A 1 433 ? -9.189 5.980 -21.026 1.00 93.12 433 TYR A N 1
ATOM 3468 C CA . TYR A 1 433 ? -8.153 5.520 -20.090 1.00 93.12 433 TYR A CA 1
ATOM 3469 C C . TYR A 1 433 ? -8.660 5.139 -18.692 1.00 93.12 433 TYR A C 1
ATOM 3471 O O . TYR A 1 433 ? -7.961 4.433 -17.968 1.00 93.12 433 TYR A O 1
ATOM 3479 N N . GLY A 1 434 ? -9.881 5.531 -18.322 1.00 89.88 434 GLY A N 1
ATOM 3480 C CA . GLY A 1 434 ? -10.428 5.235 -16.998 1.00 89.88 434 GLY A CA 1
ATOM 3481 C C . GLY A 1 434 ? -9.766 6.073 -15.904 1.00 89.88 434 GLY A C 1
ATOM 3482 O O . GLY A 1 434 ? -9.660 7.284 -16.042 1.00 89.88 434 GLY A O 1
ATOM 3483 N N . TYR A 1 435 ? -9.369 5.444 -14.794 1.00 91.44 435 TYR A N 1
ATOM 3484 C CA . TYR A 1 435 ? -8.795 6.147 -13.644 1.00 91.44 435 TYR A CA 1
ATOM 3485 C C . TYR A 1 435 ? -7.261 6.155 -13.713 1.00 91.44 435 TYR A C 1
ATOM 3487 O O . TYR A 1 435 ? -6.617 5.175 -13.327 1.00 91.44 435 TYR A O 1
ATOM 3495 N N . ILE A 1 436 ? -6.671 7.269 -14.166 1.00 92.88 436 ILE A N 1
ATOM 3496 C CA . ILE A 1 436 ? -5.225 7.390 -14.432 1.00 92.88 436 ILE A CA 1
ATOM 3497 C C . ILE A 1 436 ? -4.367 7.091 -13.203 1.00 92.88 436 ILE A C 1
ATOM 3499 O O . ILE A 1 436 ? -3.448 6.282 -13.289 1.00 92.88 436 ILE A O 1
ATOM 3503 N N . LYS A 1 437 ? -4.706 7.643 -12.030 1.00 91.50 437 LYS A N 1
ATOM 3504 C CA . LYS A 1 437 ? -3.967 7.362 -10.779 1.00 91.50 437 LYS A CA 1
ATOM 3505 C C . LYS A 1 437 ? -3.908 5.865 -10.460 1.00 91.50 437 LYS A C 1
ATOM 3507 O O . LYS A 1 437 ? -2.917 5.394 -9.909 1.00 91.50 437 LYS A O 1
ATOM 3512 N N . GLY A 1 438 ? -4.971 5.134 -10.799 1.00 90.69 438 GLY A N 1
ATOM 3513 C CA . GLY A 1 438 ? -5.024 3.680 -10.713 1.00 90.69 438 GLY A CA 1
ATOM 3514 C C . GLY A 1 438 ? -4.100 3.015 -11.729 1.00 90.69 438 GLY A C 1
ATOM 3515 O O . GLY A 1 438 ? -3.224 2.244 -11.346 1.00 90.69 438 GLY A O 1
ATOM 3516 N N . LEU A 1 439 ? -4.229 3.384 -13.007 1.00 93.12 439 LEU A N 1
ATOM 3517 C CA . LEU A 1 439 ? -3.410 2.861 -14.110 1.00 93.12 439 LEU A CA 1
ATOM 3518 C C . LEU A 1 439 ? -1.904 3.018 -13.855 1.00 93.12 439 LEU A C 1
ATOM 3520 O O . LEU A 1 439 ? -1.107 2.182 -14.259 1.00 93.12 439 LEU A O 1
ATOM 3524 N N . THR A 1 440 ? -1.500 4.076 -13.160 1.00 93.94 440 THR A N 1
ATOM 3525 C CA . THR A 1 440 ? -0.091 4.388 -12.898 1.00 93.94 440 THR A CA 1
ATOM 3526 C C . THR A 1 440 ? 0.390 3.962 -11.511 1.00 93.94 440 THR A C 1
ATOM 3528 O O . THR A 1 440 ? 1.537 4.227 -11.152 1.00 93.94 440 THR A O 1
ATOM 3531 N N . PHE A 1 441 ? -0.463 3.319 -10.707 1.00 91.31 441 PHE A N 1
ATOM 3532 C CA . PHE A 1 441 ? -0.217 3.084 -9.282 1.00 91.31 441 PHE A CA 1
ATOM 3533 C C . PHE A 1 441 ? 1.097 2.331 -9.009 1.00 91.31 441 PHE A C 1
ATOM 3535 O O . PHE A 1 441 ? 1.887 2.767 -8.173 1.00 91.31 441 PHE A O 1
ATOM 3542 N N . ASN A 1 442 ? 1.379 1.248 -9.747 1.00 91.88 442 ASN A N 1
ATOM 3543 C CA . ASN A 1 442 ? 2.597 0.444 -9.544 1.00 91.88 442 ASN A CA 1
ATOM 3544 C C . ASN A 1 442 ? 3.876 1.119 -10.084 1.00 91.88 442 ASN A C 1
ATOM 3546 O O . ASN A 1 442 ? 4.976 0.739 -9.680 1.00 91.88 442 ASN A O 1
ATOM 3550 N N . GLY A 1 443 ? 3.750 2.090 -10.998 1.00 93.00 443 GLY A N 1
ATOM 3551 C CA . GLY A 1 443 ? 4.875 2.827 -11.597 1.00 93.00 443 GLY A CA 1
ATOM 3552 C C . GLY A 1 443 ? 5.262 4.104 -10.847 1.00 93.00 443 GLY A C 1
ATOM 3553 O O . GLY A 1 443 ? 6.389 4.578 -10.985 1.00 93.00 443 GLY A O 1
ATOM 3554 N N . LEU A 1 444 ? 4.367 4.610 -9.992 1.00 92.81 444 LEU A N 1
ATOM 3555 C CA . LEU A 1 444 ? 4.448 5.931 -9.366 1.00 92.81 444 LEU A CA 1
ATOM 3556 C C . LEU A 1 444 ? 5.800 6.249 -8.710 1.00 92.81 444 LEU A C 1
ATOM 3558 O O . LEU A 1 444 ? 6.274 7.377 -8.808 1.00 92.81 444 LEU A O 1
ATOM 3562 N N . GLU A 1 445 ? 6.427 5.281 -8.034 1.00 92.19 445 GLU A N 1
ATOM 3563 C CA . GLU A 1 445 ? 7.715 5.509 -7.360 1.00 92.19 445 GLU A CA 1
ATOM 3564 C C . GLU A 1 445 ? 8.845 5.865 -8.343 1.00 92.19 445 GLU A C 1
ATOM 3566 O O . GLU A 1 445 ? 9.715 6.675 -8.028 1.00 92.19 445 GLU A O 1
ATOM 3571 N N . GLN A 1 446 ? 8.827 5.269 -9.536 1.00 94.38 446 GLN A N 1
ATOM 3572 C CA . GLN A 1 446 ? 9.829 5.498 -10.575 1.00 94.38 446 GLN A CA 1
ATOM 3573 C C . GLN A 1 446 ? 9.493 6.764 -11.344 1.00 94.38 446 GLN A C 1
ATOM 3575 O O . GLN A 1 446 ? 10.377 7.587 -11.560 1.00 94.38 446 GLN A O 1
ATOM 3580 N N . ASP A 1 447 ? 8.210 6.931 -11.674 1.00 96.19 447 ASP A N 1
ATOM 3581 C CA . ASP A 1 447 ? 7.683 8.090 -12.386 1.00 96.19 447 ASP A CA 1
ATOM 3582 C C . ASP A 1 447 ? 8.071 9.375 -11.630 1.00 96.19 447 ASP A C 1
ATOM 3584 O O . ASP A 1 447 ? 8.752 10.235 -12.179 1.00 96.19 447 ASP A O 1
ATOM 3588 N N . ARG A 1 448 ? 7.834 9.433 -10.311 1.00 95.19 448 ARG A N 1
ATOM 3589 C CA . ARG A 1 448 ? 8.250 10.569 -9.466 1.00 95.19 448 ARG A CA 1
ATOM 3590 C C . ARG A 1 448 ? 9.763 10.823 -9.447 1.00 95.19 448 ARG A C 1
ATOM 3592 O O . ARG A 1 448 ? 10.176 11.978 -9.487 1.00 95.19 448 ARG A O 1
ATOM 3599 N N . ARG A 1 449 ? 10.594 9.775 -9.344 1.00 94.38 449 ARG A N 1
ATOM 3600 C CA . ARG A 1 449 ? 12.063 9.918 -9.236 1.00 94.38 449 ARG A CA 1
ATOM 3601 C C . ARG A 1 449 ? 12.708 10.302 -10.565 1.00 94.38 449 ARG A C 1
ATOM 3603 O O . ARG A 1 449 ? 13.701 11.021 -10.560 1.00 94.38 449 ARG A O 1
ATOM 3610 N N . LEU A 1 450 ? 12.200 9.786 -11.680 1.00 96.56 450 LEU A N 1
ATOM 3611 C CA . LEU A 1 450 ? 12.875 9.860 -12.977 1.00 96.56 450 LEU A CA 1
ATOM 3612 C C . LEU A 1 450 ? 12.369 10.993 -13.873 1.00 96.56 450 LEU A C 1
ATOM 3614 O O . LEU A 1 450 ? 13.061 11.338 -14.826 1.00 96.56 450 LEU A O 1
ATOM 3618 N N . THR A 1 451 ? 11.209 11.588 -13.575 1.00 97.00 451 THR A N 1
ATOM 3619 C CA . THR A 1 451 ? 10.632 12.678 -14.384 1.00 97.00 451 THR A CA 1
ATOM 3620 C C . THR A 1 451 ? 10.558 14.015 -13.647 1.00 97.00 451 THR A C 1
ATOM 3622 O O . THR A 1 451 ? 9.882 14.929 -14.113 1.00 97.00 451 THR A O 1
ATOM 3625 N N . SER A 1 452 ? 11.218 14.159 -12.493 1.00 95.44 452 SER A N 1
ATOM 3626 C CA . SER A 1 452 ? 11.121 15.368 -11.658 1.00 95.44 452 SER A CA 1
ATOM 3627 C C . SER A 1 452 ? 11.667 16.634 -12.328 1.00 95.44 452 SER A C 1
ATOM 3629 O O . SER A 1 452 ? 11.247 17.736 -11.975 1.00 95.44 452 SER A O 1
ATOM 3631 N N . SER A 1 453 ? 12.553 16.495 -13.316 1.00 95.25 453 SER A N 1
ATOM 3632 C CA . SER A 1 453 ? 13.096 17.611 -14.100 1.00 95.25 453 SER A CA 1
ATOM 3633 C C . SER A 1 453 ? 12.182 18.094 -15.226 1.00 95.25 453 SER A C 1
ATOM 3635 O O . SER A 1 453 ? 12.434 19.160 -15.773 1.00 95.25 453 SER A O 1
ATOM 3637 N N . LEU A 1 454 ? 11.147 17.331 -15.586 1.00 97.50 454 LEU A N 1
ATOM 3638 C CA . LEU A 1 454 ? 10.305 17.622 -16.745 1.00 97.50 454 LEU A CA 1
ATOM 3639 C C . LEU A 1 454 ? 9.125 18.522 -16.380 1.00 97.50 454 LEU A C 1
ATOM 3641 O O . LEU A 1 454 ? 8.548 18.389 -15.299 1.00 97.50 454 LEU A O 1
ATOM 3645 N N . VAL A 1 455 ? 8.740 19.388 -17.315 1.00 97.31 455 VAL A N 1
ATOM 3646 C CA . VAL A 1 455 ? 7.558 20.262 -17.225 1.00 97.31 455 VAL A CA 1
ATOM 3647 C C . VAL A 1 455 ? 6.427 19.761 -18.131 1.00 97.31 455 VAL A C 1
ATOM 3649 O O . VAL A 1 455 ? 6.630 18.858 -18.944 1.00 97.31 455 VAL A O 1
ATOM 3652 N N . LEU A 1 456 ? 5.227 20.344 -18.024 1.00 97.81 456 LEU A N 1
ATOM 3653 C CA . LEU A 1 456 ? 4.057 19.914 -18.805 1.00 97.81 456 LEU A CA 1
ATOM 3654 C C . LEU A 1 456 ? 4.334 19.886 -20.316 1.00 97.81 456 LEU A C 1
ATOM 3656 O O . LEU A 1 456 ? 3.938 18.950 -21.004 1.00 97.81 456 LEU A O 1
ATOM 3660 N N . SER A 1 457 ? 5.054 20.882 -20.837 1.00 98.12 457 SER A N 1
ATOM 3661 C CA . SER A 1 457 ? 5.381 20.951 -22.264 1.00 98.12 457 SER A CA 1
ATOM 3662 C C . SER A 1 457 ? 6.277 19.800 -22.734 1.00 98.12 457 SER A C 1
ATOM 3664 O O . SER A 1 457 ? 6.168 19.391 -23.889 1.00 98.12 457 SER A O 1
ATOM 3666 N N . ASP A 1 458 ? 7.114 19.229 -21.862 1.00 98.38 458 ASP A N 1
ATOM 3667 C CA . ASP A 1 458 ? 7.881 18.021 -22.178 1.00 98.38 458 ASP A CA 1
ATOM 3668 C C . ASP A 1 458 ? 6.964 16.802 -22.296 1.00 98.38 458 ASP A C 1
ATOM 3670 O O . ASP A 1 458 ? 7.077 16.034 -23.250 1.00 98.38 458 ASP A O 1
ATOM 3674 N N . TRP A 1 459 ? 6.015 16.657 -21.368 1.00 98.50 459 TRP A N 1
ATOM 3675 C CA . TRP A 1 459 ? 5.025 15.578 -21.390 1.00 98.50 459 TRP A CA 1
ATOM 3676 C C . TRP A 1 459 ? 4.132 15.641 -22.627 1.00 98.50 459 TRP A C 1
ATOM 3678 O O . TRP A 1 459 ? 3.953 14.628 -23.300 1.00 98.50 459 TRP A O 1
ATOM 3688 N N . LEU A 1 460 ? 3.631 16.830 -22.966 1.00 98.75 460 LEU A N 1
ATOM 3689 C CA . LEU A 1 460 ? 2.828 17.047 -24.170 1.00 98.75 460 LEU A CA 1
ATOM 3690 C C . LEU A 1 460 ? 3.637 16.795 -25.449 1.00 98.75 460 LEU A C 1
ATOM 3692 O O . LEU A 1 460 ? 3.120 16.206 -26.394 1.00 98.75 460 LEU A O 1
ATOM 3696 N N . ARG A 1 461 ? 4.922 17.171 -25.478 1.00 98.69 461 ARG A N 1
ATOM 3697 C CA . ARG A 1 461 ? 5.808 16.888 -26.617 1.00 98.69 461 ARG A CA 1
ATOM 3698 C C . ARG A 1 461 ? 6.035 15.389 -26.807 1.00 98.69 461 ARG A C 1
ATOM 3700 O O . ARG A 1 461 ? 5.975 14.903 -27.937 1.00 98.69 461 ARG A O 1
ATOM 3707 N N . GLU A 1 462 ? 6.296 14.642 -25.736 1.00 98.56 462 GLU A N 1
ATOM 3708 C CA . GLU A 1 462 ? 6.455 13.186 -25.840 1.00 98.56 462 GLU A CA 1
ATOM 3709 C C . GLU A 1 462 ? 5.120 12.489 -26.160 1.00 98.56 462 GLU A C 1
ATOM 3711 O O . GLU A 1 462 ? 5.120 11.514 -26.910 1.00 98.56 462 GLU A O 1
ATOM 3716 N N . ALA A 1 463 ? 3.981 13.010 -25.690 1.00 98.62 463 ALA A N 1
ATOM 3717 C CA . ALA A 1 463 ? 2.653 12.542 -26.098 1.00 98.62 463 ALA A CA 1
ATOM 3718 C C . ALA A 1 463 ? 2.419 12.746 -27.593 1.00 98.62 463 ALA A C 1
ATOM 3720 O O . ALA A 1 463 ? 2.033 11.801 -28.278 1.00 98.62 463 ALA A O 1
ATOM 3721 N N . GLN A 1 464 ? 2.752 13.925 -28.116 1.00 98.50 464 GLN A N 1
ATOM 3722 C CA . GLN A 1 464 ? 2.679 14.203 -29.546 1.00 98.50 464 GLN A CA 1
ATOM 3723 C C . GLN A 1 464 ? 3.620 13.294 -30.348 1.00 98.50 464 GLN A C 1
ATOM 3725 O O . GLN A 1 464 ? 3.225 12.748 -31.372 1.00 98.50 464 GLN A O 1
ATOM 3730 N N . THR A 1 465 ? 4.832 13.047 -29.842 1.00 98.00 465 THR A N 1
ATOM 3731 C CA . THR A 1 465 ? 5.794 12.134 -30.482 1.00 98.00 465 THR A CA 1
ATOM 3732 C C . THR A 1 465 ? 5.228 10.717 -30.609 1.00 98.00 465 THR A C 1
ATOM 3734 O O . THR A 1 465 ? 5.374 10.082 -31.651 1.00 98.00 465 THR A O 1
ATOM 3737 N N . VAL A 1 466 ? 4.571 10.204 -29.562 1.00 98.50 466 VAL A N 1
ATOM 3738 C CA . VAL A 1 466 ? 3.914 8.887 -29.608 1.00 98.50 466 VAL A CA 1
ATOM 3739 C C . VAL A 1 466 ? 2.677 8.919 -30.507 1.00 98.50 466 VAL A C 1
ATOM 3741 O O . VAL A 1 466 ? 2.467 7.976 -31.264 1.00 98.50 466 VAL A O 1
ATOM 3744 N N . HIS A 1 467 ? 1.871 9.983 -30.455 1.00 98.50 467 HIS A N 1
ATOM 3745 C CA . HIS A 1 467 ? 0.692 10.150 -31.310 1.00 98.50 467 HIS A CA 1
ATOM 3746 C C . HIS A 1 467 ? 1.068 10.071 -32.795 1.00 98.50 467 HIS A C 1
ATOM 3748 O O . HIS A 1 467 ? 0.558 9.210 -33.510 1.00 98.50 467 HIS A O 1
ATOM 3754 N N . GLU A 1 468 ? 2.034 10.878 -33.233 1.00 98.25 468 GLU A N 1
ATOM 3755 C CA . GLU A 1 468 ? 2.462 10.955 -34.635 1.00 98.25 468 GLU A CA 1
ATOM 3756 C C . GLU A 1 468 ? 3.130 9.665 -35.123 1.00 98.25 468 GLU A C 1
ATOM 3758 O O . GLU A 1 468 ? 2.926 9.245 -36.265 1.00 98.25 468 GLU A O 1
ATOM 3763 N N . ALA A 1 469 ? 3.907 9.008 -34.258 1.00 98.19 469 ALA A N 1
ATOM 3764 C CA . ALA A 1 469 ? 4.576 7.754 -34.586 1.00 98.19 469 ALA A CA 1
ATOM 3765 C C . ALA A 1 469 ? 3.595 6.589 -34.796 1.00 98.19 469 ALA A C 1
ATOM 3767 O O . ALA A 1 469 ? 3.850 5.685 -35.596 1.00 98.19 469 ALA A O 1
ATOM 3768 N N . LEU A 1 470 ? 2.472 6.585 -34.074 1.00 98.44 470 LEU A N 1
ATOM 3769 C CA . LEU A 1 470 ? 1.498 5.498 -34.091 1.00 98.44 470 LEU A CA 1
ATOM 3770 C C . LEU A 1 470 ? 0.375 5.769 -35.091 1.00 98.44 470 LEU A C 1
ATOM 3772 O O . LEU A 1 470 ? -0.796 5.850 -34.723 1.00 98.44 470 LEU A O 1
ATOM 3776 N N . THR A 1 471 ? 0.720 5.876 -36.373 1.00 98.62 471 THR A N 1
ATOM 3777 C CA . THR A 1 471 ? -0.268 6.032 -37.449 1.00 98.62 471 THR A CA 1
ATOM 3778 C C . THR A 1 471 ? -1.244 4.854 -37.504 1.00 98.62 471 THR A C 1
ATOM 3780 O O . THR A 1 471 ? -0.983 3.766 -36.985 1.00 98.62 471 THR A O 1
ATOM 3783 N N . ASP A 1 472 ? -2.377 5.039 -38.181 1.00 98.62 472 ASP A N 1
ATOM 3784 C CA . ASP A 1 472 ? -3.373 3.977 -38.348 1.00 98.62 472 ASP A CA 1
ATOM 3785 C C . ASP A 1 472 ? -2.773 2.705 -38.953 1.00 98.62 472 ASP A C 1
ATOM 3787 O O . ASP A 1 472 ? -3.037 1.613 -38.456 1.00 98.62 472 ASP A O 1
ATOM 3791 N N . SER A 1 473 ? -1.900 2.847 -39.955 1.00 98.44 473 SER A N 1
ATOM 3792 C CA . SER A 1 473 ? -1.211 1.714 -40.574 1.00 98.44 473 SER A CA 1
ATOM 3793 C C . SER A 1 473 ? -0.250 1.014 -39.615 1.00 98.44 473 SER A C 1
ATOM 3795 O O . SER A 1 473 ? -0.146 -0.207 -39.658 1.00 98.44 473 SER A O 1
ATOM 3797 N N . VAL A 1 474 ? 0.444 1.759 -38.744 1.00 98.69 474 VAL A N 1
ATOM 3798 C CA . VAL A 1 474 ? 1.332 1.180 -37.722 1.00 98.69 474 VAL A CA 1
ATOM 3799 C C . VAL A 1 474 ? 0.519 0.397 -36.697 1.00 98.69 474 VAL A C 1
ATOM 3801 O O . VAL A 1 474 ? 0.886 -0.727 -36.364 1.00 98.69 474 VAL A O 1
ATOM 3804 N N . ILE A 1 475 ? -0.600 0.955 -36.227 1.00 98.75 475 ILE A N 1
ATOM 3805 C CA . ILE A 1 475 ? -1.493 0.278 -35.279 1.00 98.75 475 ILE A CA 1
ATOM 3806 C C . ILE A 1 475 ? -2.078 -0.989 -35.908 1.00 98.75 475 ILE A C 1
ATOM 3808 O O . ILE A 1 475 ? -2.028 -2.056 -35.297 1.00 98.75 475 ILE A O 1
ATOM 3812 N N . ASP A 1 476 ? -2.589 -0.899 -37.134 1.00 98.44 476 ASP A N 1
ATOM 3813 C CA . ASP A 1 476 ? -3.182 -2.045 -37.820 1.00 98.44 476 ASP A CA 1
ATOM 3814 C C . ASP A 1 476 ? -2.131 -3.136 -38.088 1.00 98.44 476 ASP A C 1
ATOM 3816 O O . ASP A 1 476 ? -2.405 -4.315 -37.861 1.00 98.44 476 ASP A O 1
ATOM 3820 N N . ALA A 1 477 ? -0.908 -2.762 -38.486 1.00 98.31 477 ALA A N 1
ATOM 3821 C CA . ALA A 1 477 ? 0.208 -3.694 -38.660 1.00 98.31 477 ALA A CA 1
ATOM 3822 C C . ALA A 1 477 ? 0.656 -4.330 -37.336 1.00 98.31 477 ALA A C 1
ATOM 3824 O O . ALA A 1 477 ? 0.919 -5.528 -37.285 1.00 98.31 477 ALA A O 1
ATOM 3825 N N . ALA A 1 478 ? 0.694 -3.563 -36.245 1.00 98.19 478 ALA A N 1
ATOM 3826 C CA . ALA A 1 478 ? 1.034 -4.082 -34.927 1.00 98.19 478 ALA A CA 1
ATOM 3827 C C . ALA A 1 478 ? 0.037 -5.157 -34.469 1.00 98.19 478 ALA A C 1
ATOM 3829 O O . ALA A 1 478 ? 0.433 -6.229 -34.013 1.00 98.19 478 ALA A O 1
ATOM 3830 N N . VAL A 1 479 ? -1.265 -4.903 -34.629 1.00 98.12 479 VAL A N 1
ATOM 3831 C CA . VAL A 1 479 ? -2.318 -5.841 -34.210 1.00 98.12 479 VAL A CA 1
ATOM 3832 C C . VAL A 1 479 ? -2.322 -7.119 -35.063 1.00 98.12 479 VAL A C 1
ATOM 3834 O O . VAL A 1 479 ? -2.732 -8.174 -34.582 1.00 98.12 479 VAL A O 1
ATOM 3837 N N . ARG A 1 480 ? -1.795 -7.077 -36.295 1.00 97.19 480 ARG A N 1
ATOM 3838 C CA . ARG A 1 480 ? -1.616 -8.261 -37.159 1.00 97.19 480 ARG A CA 1
ATOM 3839 C C . ARG A 1 480 ? -0.564 -9.257 -36.660 1.00 97.19 480 ARG A C 1
ATOM 3841 O O . ARG A 1 480 ? -0.505 -10.355 -37.197 1.00 97.19 480 ARG A O 1
ATOM 3848 N N . HIS A 1 481 ? 0.222 -8.922 -35.634 1.00 95.94 481 HIS A N 1
ATOM 3849 C CA . HIS A 1 481 ? 1.105 -9.889 -34.967 1.00 95.94 481 HIS A CA 1
ATOM 3850 C C . HIS A 1 481 ? 0.373 -10.833 -34.001 1.00 95.94 481 HIS A C 1
ATOM 3852 O O . HIS A 1 481 ? 0.986 -11.763 -33.476 1.00 95.94 481 HIS A O 1
ATOM 3858 N N . LEU A 1 482 ? -0.924 -10.623 -33.753 1.00 96.25 482 LEU A N 1
ATOM 3859 C CA . LEU A 1 482 ? -1.752 -11.633 -33.099 1.00 96.25 482 LEU A CA 1
ATOM 3860 C C . LEU A 1 482 ? -1.854 -12.884 -33.990 1.00 96.25 482 LEU A C 1
ATOM 3862 O O . LEU A 1 482 ? -1.916 -12.741 -35.213 1.00 96.25 482 LEU A O 1
ATOM 3866 N N . PRO A 1 483 ? -1.954 -14.098 -33.414 1.00 96.19 483 PRO A N 1
ATOM 3867 C CA . PRO A 1 483 ? -2.305 -15.283 -34.192 1.00 96.19 483 PRO A CA 1
ATOM 3868 C C . PRO A 1 483 ? -3.584 -15.044 -35.005 1.00 96.19 483 PRO A C 1
ATOM 3870 O O . PRO A 1 483 ? -4.516 -14.403 -34.518 1.00 96.19 483 PRO A O 1
ATOM 3873 N N . GLU A 1 484 ? -3.655 -15.567 -36.229 1.00 95.00 484 GLU A N 1
ATOM 3874 C CA . GLU A 1 484 ? -4.735 -15.241 -37.174 1.00 95.00 484 GLU A CA 1
ATOM 3875 C C . GLU A 1 484 ? -6.138 -15.531 -36.602 1.00 95.00 484 GLU A C 1
ATOM 3877 O O . GLU A 1 484 ? -7.059 -14.725 -36.754 1.00 95.00 484 GLU A O 1
ATOM 3882 N N . SER A 1 485 ? -6.311 -16.638 -35.869 1.00 95.31 485 SER A N 1
ATOM 3883 C CA . SER A 1 485 ? -7.574 -16.953 -35.183 1.00 95.31 485 SER A CA 1
ATOM 3884 C C . SER A 1 485 ? -7.950 -15.905 -34.127 1.00 95.31 485 SER A C 1
ATOM 3886 O O . SER A 1 485 ? -9.098 -15.463 -34.070 1.00 95.31 485 SER A O 1
ATOM 3888 N N . ILE A 1 486 ? -6.974 -15.419 -33.362 1.00 97.50 486 ILE A N 1
ATOM 3889 C CA . ILE A 1 486 ? -7.133 -14.382 -32.332 1.00 97.50 486 ILE A CA 1
ATOM 3890 C C . ILE A 1 486 ? -7.428 -13.012 -32.955 1.00 97.50 486 ILE A C 1
ATOM 3892 O O . ILE A 1 486 ? -8.279 -12.269 -32.446 1.00 97.50 486 ILE A O 1
ATOM 3896 N N . TYR A 1 487 ? -6.775 -12.685 -34.077 1.00 97.00 487 TYR A N 1
ATOM 3897 C CA . TYR A 1 487 ? -7.034 -11.462 -34.837 1.00 97.00 487 TYR A CA 1
ATOM 3898 C C . TYR A 1 487 ? -8.487 -11.410 -35.323 1.00 97.00 487 TYR A C 1
ATOM 3900 O O . TYR A 1 487 ? -9.145 -10.379 -35.167 1.00 97.00 487 TYR A O 1
ATOM 3908 N N . ARG A 1 488 ? -9.034 -12.523 -35.831 1.00 97.25 488 ARG A N 1
ATOM 3909 C CA . ARG A 1 488 ? -10.447 -12.595 -36.248 1.00 97.25 488 ARG A CA 1
ATOM 3910 C C . ARG A 1 488 ? -11.431 -12.336 -35.104 1.00 97.25 488 ARG A C 1
ATOM 3912 O O . ARG A 1 488 ? -12.483 -11.754 -35.347 1.00 97.25 488 ARG A O 1
ATOM 3919 N N . ILE A 1 489 ? -11.096 -12.739 -33.875 1.00 96.12 489 ILE A N 1
ATOM 3920 C CA . ILE A 1 489 ? -11.969 -12.563 -32.702 1.00 96.12 489 ILE A CA 1
ATOM 3921 C C . ILE A 1 489 ? -11.931 -11.122 -32.175 1.00 96.12 489 ILE A C 1
ATOM 3923 O O . ILE A 1 489 ? -12.967 -10.585 -31.790 1.00 96.12 489 ILE A O 1
ATOM 3927 N N . SER A 1 490 ? -10.748 -10.498 -32.112 1.00 95.44 490 SER A N 1
ATOM 3928 C CA . SER A 1 490 ? -10.562 -9.253 -31.339 1.00 95.44 490 SER A CA 1
ATOM 3929 C C . SER A 1 490 ? -9.709 -8.168 -31.999 1.00 95.44 490 SER A C 1
ATOM 3931 O O . SER A 1 490 ? -9.637 -7.053 -31.477 1.00 95.44 490 SER A O 1
ATOM 3933 N N . GLY A 1 491 ? -9.086 -8.445 -33.147 1.00 96.81 491 GLY A N 1
ATOM 3934 C CA . GLY A 1 491 ? -8.103 -7.560 -33.775 1.00 96.81 491 GLY A CA 1
ATOM 3935 C C . GLY A 1 491 ? -8.676 -6.195 -34.156 1.00 96.81 491 GLY A C 1
ATOM 3936 O O . GLY A 1 491 ? -8.140 -5.162 -33.759 1.00 96.81 491 GLY A O 1
ATOM 3937 N N . ALA A 1 492 ? -9.814 -6.167 -34.854 1.00 97.69 492 ALA A N 1
ATOM 3938 C CA . ALA A 1 492 ? -10.447 -4.909 -35.261 1.00 97.69 492 ALA A CA 1
ATOM 3939 C C . ALA A 1 492 ? -10.864 -4.039 -34.057 1.00 97.69 492 ALA A C 1
ATOM 3941 O O . ALA A 1 492 ? -10.651 -2.826 -34.056 1.00 97.69 492 ALA A O 1
ATOM 3942 N N . GLU A 1 493 ? -11.417 -4.648 -33.001 1.00 97.31 493 GLU A N 1
ATOM 3943 C CA . GLU A 1 493 ? -11.779 -3.929 -31.772 1.00 97.31 493 GLU A CA 1
ATOM 3944 C C . GLU A 1 493 ? -10.532 -3.365 -31.070 1.00 97.31 493 GLU A C 1
ATOM 3946 O O . GLU A 1 493 ? -10.535 -2.207 -30.650 1.00 97.31 493 GLU A O 1
ATOM 3951 N N . MET A 1 494 ? -9.455 -4.154 -30.969 1.00 98.12 494 MET A N 1
ATOM 3952 C CA . MET A 1 494 ? -8.193 -3.720 -30.364 1.00 98.12 494 MET A CA 1
ATOM 3953 C C . MET A 1 494 ? -7.579 -2.534 -31.113 1.00 98.12 494 MET A C 1
ATOM 3955 O O . MET A 1 494 ? -7.217 -1.543 -30.476 1.00 98.12 494 MET A O 1
ATOM 3959 N N . ALA A 1 495 ? -7.508 -2.605 -32.445 1.00 98.62 495 ALA A N 1
ATOM 3960 C CA . ALA A 1 495 ? -6.989 -1.526 -33.281 1.00 98.62 495 ALA A CA 1
ATOM 3961 C C . ALA A 1 495 ? -7.806 -0.237 -33.107 1.00 98.62 495 ALA A C 1
ATOM 3963 O O . ALA A 1 495 ? -7.243 0.829 -32.869 1.00 98.62 495 ALA A O 1
ATOM 3964 N N . ASN A 1 496 ? -9.138 -0.335 -33.122 1.00 98.69 496 ASN A N 1
ATOM 3965 C CA . ASN A 1 496 ? -10.016 0.820 -32.927 1.00 98.69 496 ASN A CA 1
ATOM 3966 C C . ASN A 1 496 ? -9.867 1.448 -31.533 1.00 98.69 496 ASN A C 1
ATOM 3968 O O . ASN A 1 496 ? -9.883 2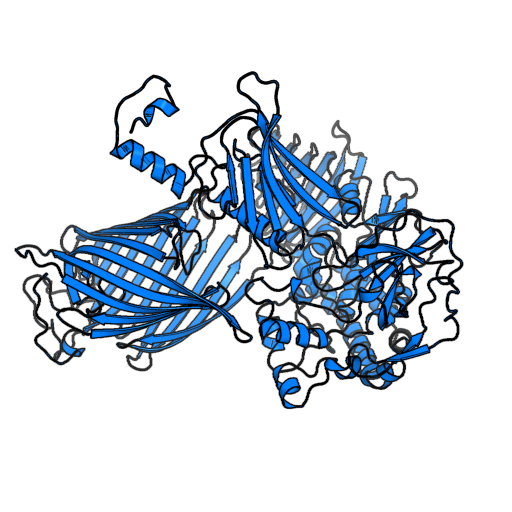.672 -31.407 1.00 98.69 496 ASN A O 1
ATOM 3972 N N . LYS A 1 497 ? -9.689 0.638 -30.482 1.00 98.50 497 LYS A N 1
ATOM 3973 C CA . LYS A 1 497 ? -9.403 1.151 -29.134 1.00 98.50 497 LYS A CA 1
ATOM 3974 C C . LYS A 1 497 ? -8.045 1.842 -29.066 1.00 98.50 497 LYS A C 1
ATOM 3976 O O . LYS A 1 497 ? -7.963 2.912 -28.478 1.00 98.50 497 LYS A O 1
ATOM 3981 N N . LEU A 1 498 ? -7.001 1.266 -29.665 1.00 98.69 498 LEU A N 1
ATOM 3982 C CA . LEU A 1 498 ? -5.678 1.894 -29.740 1.00 98.69 498 LEU A CA 1
ATOM 3983 C C . LEU A 1 498 ? -5.746 3.253 -30.448 1.00 98.69 498 LEU A C 1
ATOM 3985 O O . LEU A 1 498 ? -5.249 4.232 -29.902 1.00 98.69 498 LEU A O 1
ATOM 3989 N N . LYS A 1 499 ? -6.426 3.331 -31.599 1.00 98.75 499 LYS A N 1
ATOM 3990 C CA . LYS A 1 499 ? -6.635 4.583 -32.345 1.00 98.75 499 LYS A CA 1
ATOM 3991 C C . LYS A 1 499 ? -7.386 5.620 -31.507 1.00 98.75 499 LYS A C 1
ATOM 3993 O O . LYS A 1 499 ? -6.910 6.734 -31.351 1.00 98.75 499 LYS A O 1
ATOM 3998 N N . ALA A 1 500 ? -8.502 5.247 -30.879 1.00 98.62 500 ALA A N 1
ATOM 3999 C CA . ALA A 1 500 ? -9.259 6.172 -30.031 1.00 98.62 500 ALA A CA 1
ATOM 4000 C C . ALA A 1 500 ? -8.455 6.672 -28.820 1.00 98.62 500 ALA A C 1
ATOM 4002 O O . ALA A 1 500 ? -8.513 7.846 -28.471 1.00 98.62 500 ALA A O 1
ATOM 4003 N N . ARG A 1 501 ? -7.675 5.793 -28.183 1.00 98.38 501 ARG A N 1
ATOM 4004 C CA . ARG A 1 501 ? -6.826 6.167 -27.047 1.00 98.38 501 ARG A CA 1
ATOM 4005 C C . ARG A 1 501 ? -5.623 7.009 -27.468 1.00 98.38 501 ARG A C 1
ATOM 4007 O O . ARG A 1 501 ? -5.178 7.830 -26.671 1.00 98.38 501 ARG A O 1
ATOM 4014 N N . ARG A 1 502 ? -5.095 6.820 -28.682 1.00 98.50 502 ARG A N 1
ATOM 4015 C CA . ARG A 1 502 ? -4.054 7.682 -29.257 1.00 98.50 502 ARG A CA 1
ATOM 4016 C C . ARG A 1 502 ? -4.544 9.128 -29.309 1.00 98.50 502 ARG A C 1
ATOM 4018 O O . ARG A 1 502 ? -3.822 10.003 -28.855 1.00 98.50 502 ARG A O 1
ATOM 4025 N N . GLU A 1 503 ? -5.783 9.363 -29.746 1.00 98.38 503 GLU A N 1
ATOM 4026 C CA . GLU A 1 503 ? -6.356 10.721 -29.818 1.00 98.38 503 GLU A CA 1
ATOM 4027 C C . GLU A 1 503 ? -6.496 11.417 -28.454 1.00 98.38 503 GLU A C 1
ATOM 4029 O O . GLU A 1 503 ? -6.482 12.639 -28.390 1.00 98.38 503 GLU A O 1
ATOM 4034 N N . LEU A 1 504 ? -6.589 10.658 -27.359 1.00 98.00 504 LEU A N 1
ATOM 4035 C CA . LEU A 1 504 ? -6.707 11.193 -25.995 1.00 98.00 504 LEU A CA 1
ATOM 4036 C C . LEU A 1 504 ? -5.353 11.313 -25.271 1.00 98.00 504 LEU A C 1
ATOM 4038 O O . LEU A 1 504 ? -5.314 11.592 -24.074 1.00 98.00 504 LEU A O 1
ATOM 4042 N N . LEU A 1 505 ? -4.231 11.033 -25.943 1.00 96.88 505 LEU A N 1
ATOM 4043 C CA . LEU A 1 505 ? -2.939 10.864 -25.271 1.00 96.88 505 LEU A CA 1
ATOM 4044 C C . LEU A 1 505 ? -2.413 12.162 -24.637 1.00 96.88 505 LEU A C 1
ATOM 4046 O O . LEU A 1 505 ? -1.797 12.104 -23.574 1.00 96.88 505 LEU A O 1
ATOM 4050 N N . SER A 1 506 ? -2.691 13.318 -25.245 1.00 97.69 506 SER A N 1
ATOM 4051 C CA . SER A 1 506 ? -2.324 14.630 -24.691 1.00 97.69 506 SER A CA 1
ATOM 4052 C C . SER A 1 506 ? -3.070 14.930 -23.388 1.00 97.69 506 SER A C 1
ATOM 4054 O O . SER A 1 506 ? -2.430 15.303 -22.407 1.00 97.69 506 SER A O 1
ATOM 4056 N N . ASP A 1 507 ? -4.380 14.665 -23.338 1.00 97.94 507 ASP A N 1
ATOM 4057 C CA . ASP A 1 507 ? -5.198 14.846 -22.128 1.00 97.94 507 ASP A CA 1
ATOM 4058 C C . ASP A 1 507 ? -4.688 13.961 -20.980 1.00 97.94 507 ASP A C 1
ATOM 4060 O O . ASP A 1 507 ? -4.613 14.376 -19.825 1.00 97.94 507 ASP A O 1
ATOM 4064 N N . VAL A 1 508 ? -4.284 12.729 -21.302 1.00 97.69 508 VAL A N 1
ATOM 4065 C CA . VAL A 1 508 ? -3.720 11.780 -20.330 1.00 97.69 508 VAL A CA 1
ATOM 4066 C C . VAL A 1 508 ? -2.357 12.232 -19.821 1.00 97.69 508 VAL A C 1
ATOM 4068 O O . VAL A 1 508 ? -2.067 12.087 -18.631 1.00 97.69 508 VAL A O 1
ATOM 4071 N N . ALA A 1 509 ? -1.514 12.762 -20.709 1.00 98.31 509 ALA A N 1
ATOM 4072 C CA . ALA A 1 509 ? -0.215 13.302 -20.339 1.00 98.31 509 ALA A CA 1
ATOM 4073 C C . ALA A 1 509 ? -0.369 14.488 -19.377 1.00 98.31 509 ALA A C 1
ATOM 4075 O O . ALA A 1 509 ? 0.333 14.539 -18.368 1.00 98.31 509 ALA A O 1
ATOM 4076 N N . GLU A 1 510 ? -1.323 15.383 -19.645 1.00 98.12 510 GLU A N 1
ATOM 4077 C CA . GLU A 1 510 ? -1.660 16.504 -18.768 1.00 98.12 510 GLU A CA 1
ATOM 4078 C C . GLU A 1 510 ? -2.212 16.029 -17.417 1.00 98.12 510 GLU A C 1
ATOM 4080 O O . GLU A 1 510 ? -1.654 16.383 -16.374 1.00 98.12 510 GLU A O 1
ATOM 4085 N N . GLU A 1 511 ? -3.235 15.163 -17.414 1.00 97.38 511 GLU A N 1
ATOM 4086 C CA . GLU A 1 511 ? -3.841 14.645 -16.180 1.00 97.38 511 GLU A CA 1
ATOM 4087 C C . GLU A 1 511 ? -2.787 13.976 -15.290 1.00 97.38 511 GLU A C 1
ATOM 4089 O O . GLU A 1 511 ? -2.726 14.228 -14.080 1.00 97.38 511 GLU A O 1
ATOM 4094 N N . TYR A 1 512 ? -1.934 13.126 -15.870 1.00 97.19 512 TYR A N 1
ATOM 4095 C CA . TYR A 1 512 ? -0.928 12.417 -15.093 1.00 97.19 512 TYR A CA 1
ATOM 4096 C C . TYR A 1 512 ? 0.210 13.325 -14.624 1.00 97.19 512 TYR A C 1
ATOM 4098 O O . TYR A 1 512 ? 0.661 13.201 -13.480 1.00 97.19 512 TYR A O 1
ATOM 4106 N N . TYR A 1 513 ? 0.637 14.275 -15.455 1.00 97.69 513 TYR A N 1
ATOM 4107 C CA . TYR A 1 513 ? 1.599 15.290 -15.048 1.00 97.69 513 TYR A CA 1
ATOM 4108 C C . TYR A 1 513 ? 1.103 16.056 -13.815 1.00 97.69 513 TYR A C 1
ATOM 4110 O O . TYR A 1 513 ? 1.844 16.157 -12.836 1.00 97.69 513 TYR A O 1
ATOM 4118 N N . SER A 1 514 ? -0.165 16.488 -13.784 1.00 96.25 514 SER A N 1
ATOM 4119 C CA . SER A 1 514 ? -0.745 17.170 -12.615 1.00 96.25 514 SER A CA 1
ATOM 4120 C C . SER A 1 514 ? -0.704 16.315 -11.340 1.00 96.25 514 SER A C 1
ATOM 4122 O O . SER A 1 514 ? -0.586 16.840 -10.230 1.00 96.25 514 SER A O 1
ATOM 4124 N N . VAL A 1 515 ? -0.770 14.983 -11.462 1.00 94.31 515 VAL A N 1
ATOM 4125 C CA . VAL A 1 515 ? -0.611 14.066 -10.320 1.00 94.31 515 VAL A CA 1
ATOM 4126 C C . VAL A 1 515 ? 0.825 14.069 -9.796 1.00 94.31 515 VAL A C 1
ATOM 4128 O O . VAL A 1 515 ? 1.029 14.097 -8.578 1.00 94.31 515 VAL A O 1
ATOM 4131 N N . LEU A 1 516 ? 1.812 14.019 -10.692 1.00 96.00 516 LEU A N 1
ATOM 4132 C CA . LEU A 1 516 ? 3.232 13.978 -10.338 1.00 96.00 516 LEU A CA 1
ATOM 4133 C C . LEU A 1 516 ? 3.737 15.324 -9.813 1.00 96.00 516 LEU A C 1
ATOM 4135 O O . LEU A 1 516 ? 4.480 15.357 -8.832 1.00 96.00 516 LEU A O 1
ATOM 4139 N N . ALA A 1 517 ? 3.295 16.417 -10.428 1.00 96.38 517 ALA A N 1
ATOM 4140 C CA . ALA A 1 517 ? 3.720 17.769 -10.107 1.00 96.38 517 ALA A CA 1
ATOM 4141 C C . ALA A 1 517 ? 3.236 18.266 -8.741 1.00 96.38 517 ALA A C 1
ATOM 4143 O O . ALA A 1 517 ? 3.877 19.113 -8.130 1.00 96.38 517 ALA A O 1
ATOM 4144 N N . ARG A 1 518 ? 2.156 17.692 -8.194 1.00 95.06 518 ARG A N 1
ATOM 4145 C CA . ARG A 1 518 ? 1.607 18.134 -6.904 1.00 95.06 518 ARG A CA 1
ATOM 4146 C C . ARG A 1 518 ? 2.627 18.079 -5.763 1.00 95.06 518 ARG A C 1
ATOM 4148 O O . ARG A 1 518 ? 2.601 18.922 -4.871 1.00 95.06 518 ARG A O 1
ATOM 4155 N N . VAL A 1 519 ? 3.493 17.063 -5.761 1.00 95.25 519 VAL A N 1
ATOM 4156 C CA . VAL A 1 519 ? 4.596 16.930 -4.800 1.00 95.25 519 VAL A CA 1
ATOM 4157 C C . VAL A 1 519 ? 5.817 16.408 -5.537 1.00 95.25 519 VAL A C 1
ATOM 4159 O O . VAL A 1 519 ? 5.806 15.240 -5.925 1.00 95.25 519 VAL A O 1
ATOM 4162 N N . VAL A 1 520 ? 6.874 17.204 -5.666 1.00 96.88 520 VAL A N 1
ATOM 4163 C CA . VAL A 1 520 ? 8.053 16.841 -6.468 1.00 96.88 520 VAL A CA 1
ATOM 4164 C C . VAL A 1 520 ? 9.266 16.579 -5.585 1.00 96.88 520 VAL A C 1
ATOM 4166 O O . VAL A 1 520 ? 9.589 17.371 -4.703 1.00 96.88 520 VAL A O 1
ATOM 4169 N N . ASP A 1 521 ? 9.941 15.459 -5.845 1.00 97.12 521 ASP A N 1
ATOM 4170 C CA . ASP A 1 521 ? 11.193 15.095 -5.186 1.00 97.12 521 ASP A CA 1
ATOM 4171 C C . ASP A 1 521 ? 12.366 15.431 -6.130 1.00 97.12 521 ASP A C 1
ATOM 4173 O O . ASP A 1 521 ? 12.484 14.870 -7.222 1.00 97.12 521 ASP A O 1
ATOM 4177 N N . VAL A 1 522 ? 13.236 16.348 -5.711 1.00 97.56 522 VAL A N 1
ATOM 4178 C CA . VAL A 1 522 ? 14.517 16.669 -6.354 1.00 97.56 522 VAL A CA 1
ATOM 4179 C C . VAL A 1 522 ? 15.602 16.024 -5.504 1.00 97.56 522 VAL A C 1
ATOM 4181 O O . VAL A 1 522 ? 15.822 16.411 -4.361 1.00 97.56 522 VAL A O 1
ATOM 4184 N N . VAL A 1 523 ? 16.232 14.982 -6.031 1.00 96.81 523 VAL A N 1
ATOM 4185 C CA . VAL A 1 523 ? 17.111 14.110 -5.245 1.00 96.81 523 VAL A CA 1
ATOM 4186 C C . VAL A 1 523 ? 18.505 14.134 -5.854 1.00 96.81 523 VAL A C 1
ATOM 4188 O O . VAL A 1 523 ? 18.644 13.827 -7.045 1.00 96.81 523 VAL A O 1
ATOM 4191 N N . GLY A 1 524 ? 19.485 14.489 -5.023 1.00 96.06 524 GLY A N 1
ATOM 4192 C CA . GLY A 1 524 ? 20.914 14.496 -5.309 1.00 96.06 524 GLY A CA 1
ATOM 4193 C C . GLY A 1 524 ? 21.516 13.093 -5.401 1.00 96.06 524 GLY A C 1
ATOM 4194 O O . GLY A 1 524 ? 20.891 12.163 -5.936 1.00 96.06 524 GLY A O 1
ATOM 4195 N N . SER A 1 525 ? 22.746 12.966 -4.914 1.00 96.44 525 SER A N 1
ATOM 4196 C CA . SER A 1 525 ? 23.582 11.770 -4.973 1.00 96.44 525 SER A CA 1
ATOM 4197 C C . SER A 1 525 ? 24.395 11.600 -3.680 1.00 96.44 525 SER A C 1
ATOM 4199 O O . SER A 1 525 ? 24.465 12.486 -2.851 1.00 96.44 525 SER A O 1
ATOM 4201 N N . ASP A 1 526 ? 25.105 10.491 -3.519 1.00 96.62 526 ASP A N 1
ATOM 4202 C CA . ASP A 1 526 ? 26.038 10.229 -2.420 1.00 96.62 526 ASP A CA 1
ATOM 4203 C C . ASP A 1 526 ? 27.353 11.046 -2.586 1.00 96.62 526 ASP A C 1
ATOM 4205 O O . ASP A 1 526 ? 28.430 10.663 -2.111 1.00 96.62 526 ASP A O 1
ATOM 4209 N N . LYS A 1 527 ? 27.302 12.141 -3.360 1.00 96.06 527 LYS A N 1
ATOM 4210 C CA . LYS A 1 527 ? 28.364 13.126 -3.620 1.00 96.06 527 LYS A CA 1
ATOM 4211 C C . LYS A 1 527 ? 27.875 14.506 -3.185 1.00 96.06 527 LYS A C 1
ATOM 4213 O O . LYS A 1 527 ? 26.886 14.616 -2.502 1.00 96.06 527 LYS A O 1
ATOM 4218 N N . HIS A 1 528 ? 28.638 15.547 -3.506 1.00 96.31 528 HIS A N 1
ATOM 4219 C CA . HIS A 1 528 ? 28.377 16.901 -3.031 1.00 96.31 528 HIS A CA 1
ATOM 4220 C C . HIS A 1 528 ? 27.561 17.695 -4.048 1.00 96.31 528 HIS A C 1
ATOM 4222 O O . HIS A 1 528 ? 27.969 17.840 -5.213 1.00 96.31 528 HIS A O 1
ATOM 4228 N N . GLU A 1 529 ? 26.463 18.269 -3.578 1.00 97.81 529 GLU A N 1
ATOM 4229 C CA . GLU A 1 529 ? 25.594 19.149 -4.333 1.00 97.81 529 GLU A CA 1
ATOM 4230 C C . GLU A 1 529 ? 25.340 20.495 -3.642 1.00 97.81 529 GLU A C 1
ATOM 4232 O O . GLU A 1 529 ? 25.349 20.647 -2.422 1.00 97.81 529 GLU A O 1
ATOM 4237 N N . LEU A 1 530 ? 25.105 21.509 -4.473 1.00 98.06 530 LEU A N 1
ATOM 4238 C CA . LEU A 1 530 ? 24.572 22.804 -4.072 1.00 98.06 530 LEU A CA 1
ATOM 4239 C C . LEU A 1 530 ? 23.159 22.939 -4.636 1.00 98.06 530 LEU A C 1
ATOM 4241 O O . LEU A 1 530 ? 22.982 22.940 -5.854 1.00 98.06 530 LEU A O 1
ATOM 4245 N N . PHE A 1 531 ? 22.177 23.091 -3.756 1.00 98.44 531 PHE A N 1
ATOM 4246 C CA . PHE A 1 531 ? 20.789 23.389 -4.078 1.00 98.44 531 PHE A CA 1
ATOM 4247 C C . PHE A 1 531 ? 20.540 24.888 -3.904 1.00 98.44 531 PHE A C 1
ATOM 4249 O O . PHE A 1 531 ? 20.584 25.398 -2.785 1.00 98.44 531 PHE A O 1
ATOM 4256 N N . GLU A 1 532 ? 20.239 25.588 -4.992 1.00 97.75 532 GLU A N 1
ATOM 4257 C CA . GLU A 1 532 ? 19.815 26.989 -4.976 1.00 97.75 532 GLU A CA 1
ATOM 4258 C C . GLU A 1 532 ? 18.304 27.083 -5.183 1.00 97.75 532 GLU A C 1
ATOM 4260 O O . GLU A 1 532 ? 17.758 26.523 -6.136 1.00 97.75 532 GLU A O 1
ATOM 4265 N N . VAL A 1 533 ? 17.629 27.812 -4.294 1.00 96.56 533 VAL A N 1
ATOM 4266 C CA . VAL A 1 533 ? 16.182 28.041 -4.326 1.00 96.56 533 VAL A CA 1
ATOM 4267 C C . VAL A 1 533 ? 15.908 29.539 -4.314 1.00 96.56 533 VAL A C 1
ATOM 4269 O O . VAL A 1 533 ? 16.245 30.238 -3.351 1.00 96.56 533 VAL A O 1
ATOM 4272 N N . ARG A 1 534 ? 15.255 30.024 -5.369 1.00 93.50 534 ARG A N 1
ATOM 4273 C CA . ARG A 1 534 ? 14.930 31.443 -5.548 1.00 93.50 534 ARG A CA 1
ATOM 4274 C C . ARG A 1 534 ? 13.516 31.640 -6.075 1.00 93.50 534 ARG A C 1
ATOM 4276 O O . ARG A 1 534 ? 12.968 30.783 -6.763 1.00 93.50 534 ARG A O 1
ATOM 4283 N N . SER A 1 535 ? 12.920 32.788 -5.775 1.00 87.25 535 SER A N 1
ATOM 4284 C CA . SER A 1 535 ? 11.652 33.189 -6.382 1.00 87.25 535 SER A CA 1
ATOM 4285 C C . SER A 1 535 ? 11.854 33.536 -7.858 1.00 87.25 535 SER A C 1
ATOM 4287 O O . SER A 1 535 ? 12.772 34.279 -8.201 1.00 87.25 535 SER A O 1
ATOM 4289 N N . ALA A 1 536 ? 10.966 33.030 -8.713 1.00 89.06 536 ALA A N 1
ATOM 4290 C CA . ALA A 1 536 ? 10.879 33.397 -10.131 1.00 89.06 536 ALA A CA 1
ATOM 4291 C C . ALA A 1 536 ? 9.716 34.374 -10.409 1.00 89.06 536 ALA A C 1
ATOM 4293 O O . ALA A 1 536 ? 9.430 34.712 -11.555 1.00 89.06 536 ALA A O 1
ATOM 4294 N N . GLY A 1 537 ? 9.022 34.829 -9.360 1.00 86.88 537 GLY A N 1
ATOM 4295 C CA . GLY A 1 537 ? 7.837 35.681 -9.448 1.00 86.88 537 GLY A CA 1
ATOM 4296 C C . GLY A 1 537 ? 6.767 35.297 -8.418 1.00 86.88 537 GLY A C 1
ATOM 4297 O O . GLY A 1 537 ? 6.972 34.394 -7.603 1.00 86.88 537 GLY A O 1
ATOM 4298 N N . PRO A 1 538 ? 5.606 35.975 -8.409 1.00 86.62 538 PRO A N 1
ATOM 4299 C CA . PRO A 1 538 ? 4.495 35.617 -7.528 1.00 86.62 538 PRO A CA 1
ATOM 4300 C C . PRO A 1 538 ? 4.068 34.157 -7.737 1.00 86.62 538 PRO A C 1
ATOM 4302 O O . PRO A 1 538 ? 3.791 33.761 -8.861 1.00 86.62 538 PRO A O 1
ATOM 4305 N N . GLY A 1 539 ? 4.042 33.361 -6.663 1.00 88.69 539 GLY A N 1
ATOM 4306 C CA . GLY A 1 539 ? 3.666 31.938 -6.716 1.00 88.69 539 GLY A CA 1
ATOM 4307 C C . GLY A 1 539 ? 4.698 31.009 -7.367 1.00 88.69 539 GLY A C 1
ATOM 4308 O O . GLY A 1 539 ? 4.481 29.804 -7.409 1.00 88.69 539 GLY A O 1
ATOM 4309 N N . ARG A 1 540 ? 5.844 31.527 -7.832 1.00 93.62 540 ARG A N 1
ATOM 4310 C CA . ARG A 1 540 ? 6.813 30.753 -8.617 1.00 93.62 540 ARG A CA 1
ATOM 4311 C C . ARG A 1 540 ? 8.164 30.613 -7.935 1.00 93.62 540 ARG A C 1
ATOM 4313 O O . ARG A 1 540 ? 8.698 31.574 -7.385 1.00 93.62 540 ARG A O 1
ATOM 4320 N N . THR A 1 541 ? 8.730 29.414 -7.994 1.00 95.12 541 THR A N 1
ATOM 4321 C CA . THR A 1 541 ? 10.025 29.079 -7.386 1.00 95.12 541 THR A CA 1
ATOM 4322 C C . THR A 1 541 ? 10.910 28.382 -8.406 1.00 95.12 541 THR A C 1
ATOM 4324 O O . THR A 1 541 ? 10.523 27.352 -8.946 1.00 95.12 541 THR A O 1
ATOM 4327 N N . GLU A 1 542 ? 12.109 28.902 -8.643 1.00 96.75 542 GLU A N 1
ATOM 4328 C CA . GLU A 1 542 ? 13.138 28.223 -9.424 1.00 96.75 542 GLU A CA 1
ATOM 4329 C C . GLU A 1 542 ? 14.085 27.464 -8.493 1.00 96.75 542 GLU A C 1
ATOM 4331 O O . GLU A 1 542 ? 14.554 27.994 -7.481 1.00 96.75 542 GLU A O 1
ATOM 4336 N N . ILE A 1 543 ? 14.366 26.216 -8.859 1.00 97.75 543 ILE A N 1
ATOM 4337 C CA . ILE A 1 543 ? 15.374 25.379 -8.218 1.00 97.75 543 ILE A CA 1
ATOM 4338 C C . ILE A 1 543 ? 16.454 25.053 -9.231 1.00 97.75 543 ILE A C 1
ATOM 4340 O O . ILE A 1 543 ? 16.158 24.567 -10.326 1.00 97.75 543 ILE A O 1
ATOM 4344 N N . VAL A 1 544 ? 17.702 25.259 -8.824 1.00 98.31 544 VAL A N 1
ATOM 4345 C CA . VAL A 1 544 ? 18.890 24.851 -9.569 1.00 98.31 544 VAL A CA 1
ATOM 4346 C C . VAL A 1 544 ? 19.749 23.976 -8.667 1.00 98.31 544 VAL A C 1
ATOM 4348 O O . VAL A 1 544 ? 19.944 24.298 -7.497 1.00 98.31 544 VAL A O 1
ATOM 4351 N N . VAL A 1 545 ? 20.252 22.862 -9.193 1.00 98.44 545 VAL A N 1
ATOM 4352 C CA . VAL A 1 545 ? 21.178 21.987 -8.467 1.00 98.44 545 VAL A CA 1
ATOM 4353 C C . VAL A 1 545 ? 22.485 21.894 -9.231 1.00 98.44 545 VAL A C 1
ATOM 4355 O O . VAL A 1 545 ? 22.499 21.607 -10.434 1.00 98.44 545 VAL A O 1
ATOM 4358 N N . TYR A 1 546 ? 23.586 22.097 -8.518 1.00 98.12 546 TYR A N 1
ATOM 4359 C CA . TYR A 1 546 ? 24.932 21.991 -9.053 1.00 98.12 546 TYR A CA 1
ATOM 4360 C C . TYR A 1 546 ? 25.698 20.859 -8.387 1.00 98.12 546 TYR A C 1
ATOM 4362 O O . TYR A 1 546 ? 25.693 20.722 -7.169 1.00 98.12 546 TYR A O 1
ATOM 4370 N N . LYS A 1 547 ? 26.461 20.120 -9.187 1.00 96.19 547 LYS A N 1
ATOM 4371 C CA . LYS A 1 547 ? 27.578 19.311 -8.709 1.00 96.19 547 LYS A CA 1
ATOM 4372 C C . LYS A 1 547 ? 28.670 20.232 -8.176 1.00 96.19 547 LYS A C 1
ATOM 4374 O O . LYS A 1 547 ? 29.125 21.126 -8.903 1.00 96.19 547 LYS A O 1
ATOM 4379 N N . THR A 1 548 ? 29.173 19.945 -6.983 1.00 96.25 548 THR A N 1
ATOM 4380 C CA . THR A 1 548 ? 30.306 20.662 -6.392 1.00 96.25 548 THR A CA 1
ATOM 4381 C C . THR A 1 548 ? 31.508 19.742 -6.172 1.00 96.25 548 THR A C 1
ATOM 4383 O O . THR A 1 548 ? 31.444 18.512 -6.259 1.00 96.25 548 THR A O 1
ATOM 4386 N N . SER A 1 549 ? 32.678 20.346 -5.975 1.00 92.81 549 SER A N 1
ATOM 4387 C CA . SER A 1 549 ? 33.839 19.634 -5.437 1.00 92.81 549 SER A CA 1
ATOM 4388 C C . SER A 1 549 ? 33.751 19.522 -3.913 1.00 92.81 549 SER A C 1
ATOM 4390 O O . SER A 1 549 ? 32.983 20.237 -3.282 1.00 92.81 549 SER A O 1
ATOM 4392 N N . LYS A 1 550 ? 34.627 18.716 -3.298 1.00 88.25 550 LYS A N 1
ATOM 4393 C CA . LYS A 1 550 ? 34.755 18.646 -1.829 1.00 88.25 550 LYS A CA 1
ATOM 4394 C C . LYS A 1 550 ? 35.021 20.003 -1.158 1.00 88.25 550 LYS A C 1
ATOM 4396 O O . LYS A 1 550 ? 34.742 20.151 0.022 1.00 88.25 550 LYS A O 1
ATOM 4401 N N . ALA A 1 551 ? 35.593 20.961 -1.892 1.00 87.88 551 ALA A N 1
ATOM 4402 C CA . ALA A 1 551 ? 35.874 22.313 -1.410 1.00 87.88 551 ALA A CA 1
ATOM 4403 C C . ALA A 1 551 ? 34.716 23.304 -1.661 1.00 87.88 551 ALA A C 1
ATOM 4405 O O . ALA A 1 551 ? 34.881 24.494 -1.421 1.00 87.88 551 ALA A O 1
ATOM 4406 N N . GLY A 1 552 ? 33.575 22.848 -2.194 1.00 87.75 552 GLY A N 1
ATOM 4407 C CA . GLY A 1 552 ? 32.409 23.688 -2.495 1.00 87.75 552 GLY A CA 1
ATOM 4408 C C . GLY A 1 552 ? 32.432 24.372 -3.868 1.00 87.75 552 GLY A C 1
ATOM 4409 O O . GLY A 1 552 ? 31.449 24.994 -4.252 1.00 87.75 552 GLY A O 1
ATOM 4410 N N . GLU A 1 553 ? 33.509 24.240 -4.656 1.00 93.44 553 GLU A N 1
ATOM 4411 C CA . GLU A 1 553 ? 33.556 24.819 -6.012 1.00 93.44 553 GLU A CA 1
ATOM 4412 C C . GLU A 1 553 ? 32.497 24.195 -6.934 1.00 93.44 553 GLU A C 1
ATOM 4414 O O . GLU A 1 553 ? 32.497 22.973 -7.127 1.00 93.44 553 GLU A O 1
ATOM 4419 N N . ILE A 1 554 ? 31.656 25.029 -7.553 1.00 95.69 554 ILE A N 1
ATOM 4420 C CA . ILE A 1 554 ? 30.680 24.618 -8.571 1.00 95.69 554 ILE A CA 1
ATOM 4421 C C . ILE A 1 554 ? 31.417 24.028 -9.778 1.00 95.69 554 ILE A C 1
ATOM 4423 O O . ILE A 1 554 ? 32.342 24.627 -10.328 1.00 95.69 554 ILE A O 1
ATOM 4427 N N . ARG A 1 555 ? 30.999 22.834 -10.206 1.00 93.25 555 ARG A N 1
ATOM 4428 C CA . ARG A 1 555 ? 31.564 22.138 -11.371 1.00 93.25 555 ARG A CA 1
ATOM 4429 C C . ARG A 1 555 ? 30.600 22.089 -12.545 1.00 93.25 555 ARG A C 1
ATOM 4431 O O . ARG A 1 555 ? 31.039 22.242 -13.681 1.00 93.25 555 ARG A O 1
ATOM 4438 N N . LYS A 1 556 ? 29.320 21.806 -12.289 1.00 94.00 556 LYS A N 1
ATOM 4439 C CA . LYS A 1 556 ? 28.331 21.553 -13.342 1.00 94.00 556 LYS A CA 1
ATOM 4440 C C . LYS A 1 556 ? 26.905 21.714 -12.822 1.00 94.00 556 LYS A C 1
ATOM 4442 O O . LYS A 1 556 ? 26.606 21.228 -11.740 1.00 94.00 556 LYS A O 1
ATOM 4447 N N . GLU A 1 557 ? 26.027 22.315 -13.618 1.00 95.94 557 GLU A N 1
ATOM 4448 C CA . GLU A 1 557 ? 24.576 22.269 -13.399 1.00 95.94 557 GLU A CA 1
ATOM 4449 C C . GLU A 1 557 ? 24.027 20.882 -13.766 1.00 95.94 557 GLU A C 1
ATOM 4451 O O . GLU A 1 557 ? 24.286 20.373 -14.861 1.00 95.94 557 GLU A O 1
ATOM 4456 N N . ILE A 1 558 ? 23.289 20.260 -12.848 1.00 94.81 558 ILE A N 1
ATOM 4457 C CA . ILE A 1 558 ? 22.729 18.910 -13.023 1.00 94.81 558 ILE A CA 1
ATOM 4458 C C . ILE A 1 558 ? 21.196 18.886 -12.998 1.00 94.81 558 ILE A C 1
ATOM 4460 O O . ILE A 1 558 ? 20.601 17.902 -13.437 1.00 94.81 558 ILE A O 1
ATOM 4464 N N . PHE A 1 559 ? 20.555 19.959 -12.531 1.00 97.12 559 PHE A N 1
ATOM 4465 C CA . PHE A 1 559 ? 19.102 20.112 -12.518 1.00 97.12 559 PHE A CA 1
ATOM 4466 C C . PHE A 1 559 ? 18.715 21.593 -12.547 1.00 97.12 559 PHE A C 1
ATOM 4468 O O . PHE A 1 559 ? 19.334 22.401 -11.857 1.00 97.12 559 PHE A O 1
ATOM 4475 N N . ARG A 1 560 ? 17.645 21.922 -13.273 1.00 97.12 560 ARG A N 1
ATOM 4476 C CA . ARG A 1 560 ? 16.973 23.223 -13.230 1.00 97.12 560 ARG A CA 1
ATOM 4477 C C . ARG A 1 560 ? 15.489 23.036 -13.510 1.00 97.12 560 ARG A C 1
ATOM 4479 O O . ARG A 1 560 ? 15.143 22.375 -14.486 1.00 97.12 560 ARG A O 1
ATOM 4486 N N . ARG A 1 561 ? 14.625 23.624 -12.682 1.00 96.56 561 ARG A N 1
ATOM 4487 C CA . ARG A 1 561 ? 13.177 23.678 -12.934 1.00 96.56 561 ARG A CA 1
ATOM 4488 C C . ARG A 1 561 ? 12.520 24.844 -12.199 1.00 96.56 561 ARG A C 1
ATOM 4490 O O . ARG A 1 561 ? 12.837 25.111 -11.042 1.00 96.56 561 ARG A O 1
ATOM 4497 N N . GLU A 1 562 ? 11.571 25.488 -12.872 1.00 96.50 562 GLU A N 1
ATOM 44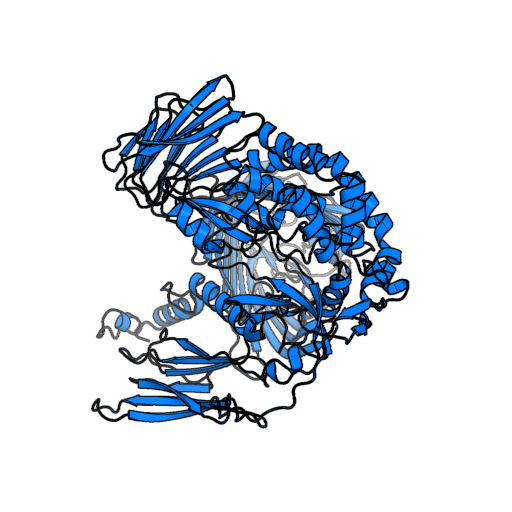98 C CA . GLU A 1 562 ? 10.625 26.438 -12.284 1.00 96.50 562 GLU A CA 1
ATOM 4499 C C . GLU A 1 562 ? 9.336 25.703 -11.884 1.00 96.50 562 GLU A C 1
ATOM 4501 O O . GLU A 1 562 ? 8.831 24.859 -12.627 1.00 96.50 562 GLU A O 1
ATOM 4506 N N . PHE A 1 563 ? 8.825 26.006 -10.694 1.00 96.12 563 PHE A N 1
ATOM 4507 C CA . PHE A 1 563 ? 7.618 25.429 -10.110 1.00 96.12 563 PHE A CA 1
ATOM 4508 C C . PHE A 1 563 ? 6.596 26.524 -9.829 1.00 96.12 563 PHE A C 1
ATOM 4510 O O . PHE A 1 563 ? 6.953 27.562 -9.269 1.00 96.12 563 PHE A O 1
ATOM 4517 N N . ASP A 1 564 ? 5.333 26.258 -10.154 1.00 94.69 564 ASP A N 1
ATOM 4518 C CA . ASP A 1 564 ? 4.197 27.149 -9.910 1.00 94.69 564 ASP A CA 1
ATOM 4519 C C . ASP A 1 564 ? 3.323 26.608 -8.763 1.00 94.69 564 ASP A C 1
ATOM 4521 O O . ASP A 1 564 ? 3.055 25.405 -8.696 1.00 94.69 564 ASP A O 1
ATOM 4525 N N . SER A 1 565 ? 2.893 27.479 -7.846 1.00 93.88 565 SER A N 1
ATOM 4526 C CA . SER A 1 565 ? 2.061 27.144 -6.684 1.00 93.88 565 SER A CA 1
ATOM 4527 C C . SER A 1 565 ? 0.654 26.662 -7.035 1.00 93.88 565 SER A C 1
ATOM 4529 O O . SER A 1 565 ? 0.022 25.996 -6.215 1.00 93.88 565 SER A O 1
ATOM 4531 N N . ASP A 1 566 ? 0.155 26.985 -8.230 1.00 93.69 566 ASP A N 1
ATOM 4532 C CA . ASP A 1 566 ? -1.144 26.483 -8.692 1.00 93.69 566 ASP A CA 1
ATOM 4533 C C . ASP A 1 566 ? -1.063 24.993 -9.075 1.00 93.69 566 ASP A C 1
ATOM 4535 O O . ASP A 1 566 ? -2.039 24.243 -8.967 1.00 93.69 566 ASP A O 1
ATOM 4539 N N . GLU A 1 567 ? 0.132 24.537 -9.457 1.00 94.44 567 GLU A N 1
ATOM 4540 C CA . GLU A 1 567 ? 0.422 23.169 -9.885 1.00 94.44 567 GLU A CA 1
ATOM 4541 C C . GLU A 1 567 ? 1.025 22.319 -8.749 1.00 94.44 567 GLU A C 1
ATOM 4543 O O . GLU A 1 567 ? 0.634 21.166 -8.529 1.00 94.44 567 GLU A O 1
ATOM 4548 N N . THR A 1 568 ? 1.969 22.895 -8.003 1.00 96.19 568 THR A N 1
ATOM 4549 C CA . THR A 1 568 ? 2.812 22.218 -7.010 1.00 96.19 568 THR A CA 1
ATOM 4550 C C . THR A 1 568 ? 2.464 22.683 -5.593 1.00 96.19 568 THR A C 1
ATOM 4552 O O . THR A 1 568 ? 2.438 23.874 -5.316 1.00 96.19 568 THR A O 1
ATOM 4555 N N . ASP A 1 569 ? 2.257 21.751 -4.655 1.00 94.38 569 ASP A N 1
ATOM 4556 C CA . ASP A 1 569 ? 2.074 22.077 -3.227 1.00 94.38 569 ASP A CA 1
ATOM 4557 C C . ASP A 1 569 ? 3.397 22.029 -2.450 1.00 94.38 569 ASP A C 1
ATOM 4559 O O . ASP A 1 569 ? 3.618 22.784 -1.496 1.00 94.38 569 ASP A O 1
ATOM 4563 N N . GLU A 1 570 ? 4.252 21.059 -2.786 1.00 96.00 570 GLU A N 1
ATOM 4564 C CA . GLU A 1 570 ? 5.431 20.725 -1.991 1.00 96.00 570 GLU A CA 1
ATOM 4565 C C . GLU A 1 570 ? 6.603 20.265 -2.862 1.00 96.00 570 GLU A C 1
ATOM 4567 O O . GLU A 1 570 ? 6.459 19.367 -3.692 1.00 96.00 570 GLU A O 1
ATOM 4572 N N . ILE A 1 571 ? 7.783 20.828 -2.610 1.00 97.19 571 ILE A N 1
ATOM 4573 C CA . ILE A 1 571 ? 9.041 20.436 -3.245 1.00 97.19 571 ILE A CA 1
ATOM 4574 C C . ILE A 1 571 ? 9.977 19.881 -2.173 1.00 97.19 571 ILE A C 1
ATOM 4576 O O . ILE A 1 571 ? 10.116 20.470 -1.097 1.00 97.19 571 ILE A O 1
ATOM 4580 N N . ARG A 1 572 ? 10.605 18.733 -2.434 1.00 97.56 572 ARG A N 1
ATOM 4581 C CA . ARG A 1 572 ? 11.502 18.047 -1.496 1.00 97.56 572 ARG A CA 1
ATOM 4582 C C . ARG A 1 572 ? 12.885 17.904 -2.099 1.00 97.56 572 ARG A C 1
ATOM 4584 O O . ARG A 1 572 ? 13.046 17.176 -3.070 1.00 97.56 572 ARG A O 1
ATOM 4591 N N . LEU A 1 573 ? 13.856 18.584 -1.510 1.00 98.06 573 LEU A N 1
ATOM 4592 C CA . LEU A 1 573 ? 15.258 18.556 -1.901 1.00 98.06 573 LEU A CA 1
ATOM 4593 C C . LEU A 1 573 ? 15.982 17.563 -0.993 1.00 98.06 573 LEU A C 1
ATOM 4595 O O . LEU A 1 573 ? 16.021 17.787 0.213 1.00 98.06 573 LEU A O 1
ATOM 4599 N N . TYR A 1 574 ? 16.495 16.472 -1.551 1.00 97.44 574 TYR A N 1
ATOM 4600 C CA . TYR A 1 574 ? 17.223 15.440 -0.809 1.00 97.44 574 TYR A CA 1
ATOM 4601 C C . TYR A 1 574 ? 18.709 15.472 -1.163 1.00 97.44 574 TYR A C 1
ATOM 4603 O O . TYR A 1 574 ? 19.029 15.291 -2.339 1.00 97.44 574 TYR A O 1
ATOM 4611 N N . GLY A 1 575 ? 19.567 15.642 -0.155 1.00 95.69 575 GLY A N 1
ATOM 4612 C CA . GLY A 1 575 ? 21.030 15.587 -0.284 1.00 95.69 575 GLY A CA 1
ATOM 4613 C C . GLY A 1 575 ? 21.597 14.166 -0.408 1.00 95.69 575 GLY A C 1
ATOM 4614 O O . GLY A 1 575 ? 22.402 13.905 -1.284 1.00 95.69 575 GLY A O 1
ATOM 4615 N N . LEU A 1 576 ? 21.038 13.194 0.329 1.00 95.31 576 LEU A N 1
ATOM 4616 C CA . LEU A 1 576 ? 21.582 11.826 0.483 1.00 95.31 576 LEU A CA 1
ATOM 4617 C C . LEU A 1 576 ? 22.876 11.814 1.321 1.00 95.31 576 LEU A C 1
ATOM 4619 O O . LEU A 1 576 ? 22.896 12.433 2.376 1.00 95.31 576 LEU A O 1
ATOM 4623 N N . ASP A 1 577 ? 23.905 11.053 0.940 1.00 94.06 577 ASP A N 1
ATOM 4624 C CA . ASP A 1 577 ? 25.110 10.842 1.766 1.00 94.06 577 ASP A CA 1
ATOM 4625 C C . ASP A 1 577 ? 26.173 11.955 1.623 1.00 94.06 577 ASP A C 1
ATOM 4627 O O . ASP A 1 577 ? 27.210 11.916 2.294 1.00 94.06 577 ASP A O 1
ATOM 4631 N N . GLY A 1 578 ? 25.944 12.921 0.731 1.00 92.69 578 GLY A N 1
ATOM 4632 C CA . GLY A 1 578 ? 26.816 14.055 0.453 1.00 92.69 578 GLY A CA 1
ATOM 4633 C C . GLY A 1 578 ? 27.046 15.011 1.619 1.00 92.69 578 GLY A C 1
ATOM 4634 O O . GLY A 1 578 ? 26.296 15.040 2.578 1.00 92.69 578 GLY A O 1
ATOM 4635 N N . ASN A 1 579 ? 28.097 15.833 1.506 1.00 95.19 579 ASN A N 1
ATOM 4636 C CA . ASN A 1 579 ? 28.143 17.108 2.239 1.00 95.19 579 ASN A CA 1
ATOM 4637 C C . ASN A 1 579 ? 27.532 18.169 1.325 1.00 95.19 579 ASN A C 1
ATOM 4639 O O . ASN A 1 579 ? 28.227 18.653 0.420 1.00 95.19 579 ASN A O 1
ATOM 4643 N N . ASP A 1 580 ? 26.266 18.483 1.542 1.00 96.88 580 ASP A N 1
ATOM 4644 C CA . ASP A 1 580 ? 25.459 19.290 0.643 1.00 96.88 580 ASP A CA 1
ATOM 4645 C C . ASP A 1 580 ? 25.228 20.694 1.186 1.00 96.88 580 ASP A C 1
ATOM 4647 O O . ASP A 1 580 ? 25.309 20.985 2.379 1.00 96.88 580 ASP A O 1
ATOM 4651 N N . THR A 1 581 ? 24.970 21.624 0.275 1.00 97.62 581 THR A N 1
ATOM 4652 C CA . THR A 1 581 ? 24.660 23.011 0.619 1.00 97.62 581 THR A CA 1
ATOM 4653 C C . THR A 1 581 ? 23.294 23.385 0.073 1.00 97.62 581 THR A C 1
ATOM 4655 O O . THR A 1 581 ? 23.034 23.239 -1.115 1.00 97.62 581 THR A O 1
ATOM 4658 N N . PHE A 1 582 ? 22.425 23.919 0.925 1.00 97.56 582 PHE A N 1
ATOM 4659 C CA . PHE A 1 582 ? 21.101 24.410 0.561 1.00 97.56 582 PHE A CA 1
ATOM 4660 C C . PHE A 1 582 ? 21.056 25.923 0.767 1.00 97.56 582 PHE A C 1
ATOM 4662 O O . PHE A 1 582 ? 21.073 26.394 1.906 1.00 97.56 582 PHE A O 1
ATOM 4669 N N . ILE A 1 583 ? 20.978 26.684 -0.323 1.00 96.56 583 ILE A N 1
ATOM 4670 C CA . ILE A 1 583 ? 20.835 28.143 -0.309 1.00 96.56 583 ILE A CA 1
ATOM 4671 C C . ILE A 1 583 ? 19.404 28.489 -0.710 1.00 96.56 583 ILE A C 1
ATOM 4673 O O . ILE A 1 583 ? 18.987 28.249 -1.841 1.00 96.56 583 ILE A O 1
ATOM 4677 N N . VAL A 1 584 ? 18.644 29.062 0.223 1.00 94.81 584 VAL A N 1
ATOM 4678 C CA . VAL A 1 584 ? 17.250 29.459 0.007 1.00 94.81 584 VAL A CA 1
ATOM 4679 C C . VAL A 1 584 ? 17.093 30.961 0.199 1.00 94.81 584 VAL A C 1
ATOM 4681 O O . VAL A 1 584 ? 17.025 31.469 1.322 1.00 94.81 584 VAL A O 1
ATOM 4684 N N . GLU A 1 585 ? 16.997 31.676 -0.915 1.00 90.00 585 GLU A N 1
ATOM 4685 C CA . GLU A 1 585 ? 16.737 33.113 -0.923 1.00 90.00 585 GLU A CA 1
ATOM 4686 C C . GLU A 1 585 ? 15.244 33.384 -0.728 1.00 90.00 585 GLU A C 1
ATOM 4688 O O . GLU A 1 585 ? 14.821 34.148 0.129 1.00 90.00 585 GLU A O 1
ATOM 4693 N N . SER A 1 586 ? 14.388 32.741 -1.511 1.00 83.31 586 SER A N 1
ATOM 4694 C CA . SER A 1 586 ? 12.943 32.923 -1.381 1.00 83.31 586 SER A CA 1
ATOM 4695 C C . SER A 1 586 ? 12.190 31.771 -2.022 1.00 83.31 586 SER A C 1
ATOM 4697 O O . SER A 1 586 ? 12.701 31.080 -2.898 1.00 83.31 586 SER A O 1
ATOM 4699 N N . VAL A 1 587 ? 10.959 31.571 -1.560 1.00 84.00 587 VAL A N 1
ATOM 4700 C CA . VAL A 1 587 ? 10.014 30.599 -2.108 1.00 84.00 587 VAL A CA 1
ATOM 4701 C C . VAL A 1 587 ? 8.749 31.357 -2.488 1.00 84.00 587 VAL A C 1
ATOM 4703 O O . VAL A 1 587 ? 8.303 32.238 -1.745 1.00 84.00 587 VAL A O 1
ATOM 4706 N N . GLY A 1 588 ? 8.185 31.036 -3.651 1.00 80.06 588 GLY A N 1
ATOM 4707 C CA . GLY A 1 588 ? 6.912 31.583 -4.107 1.00 80.06 588 GLY A CA 1
ATOM 4708 C C . GLY A 1 588 ? 5.798 31.334 -3.084 1.00 80.06 588 GLY A C 1
ATOM 4709 O O . GLY A 1 588 ? 5.740 30.286 -2.438 1.00 80.06 588 GLY A O 1
ATOM 4710 N N . GLY A 1 589 ? 4.908 32.311 -2.900 1.00 82.88 589 GLY A N 1
ATOM 4711 C CA . GLY A 1 589 ? 3.787 32.178 -1.965 1.00 82.88 589 GLY A CA 1
ATOM 4712 C C . GLY A 1 589 ? 2.936 30.937 -2.261 1.00 82.88 589 GLY A C 1
ATOM 4713 O O . GLY A 1 589 ? 2.650 30.656 -3.414 1.00 82.88 589 GLY A O 1
ATOM 4714 N N . GLY A 1 590 ? 2.538 30.195 -1.222 1.00 82.62 590 GLY A N 1
ATOM 4715 C CA . GLY A 1 590 ? 1.726 28.974 -1.353 1.00 82.62 590 GLY A CA 1
ATOM 4716 C C . GLY A 1 590 ? 2.527 27.667 -1.436 1.00 82.62 590 GLY A C 1
ATOM 4717 O O . GLY A 1 590 ? 2.001 26.626 -1.050 1.00 82.62 590 GLY A O 1
ATOM 4718 N N . LEU A 1 591 ? 3.810 27.719 -1.815 1.00 90.12 591 LEU A N 1
ATOM 4719 C CA . LEU A 1 591 ? 4.679 26.542 -1.927 1.00 90.12 591 LEU A CA 1
ATOM 4720 C C . LEU A 1 591 ? 5.354 26.177 -0.598 1.00 90.12 591 LEU A C 1
ATOM 4722 O O . LEU A 1 591 ? 5.819 27.036 0.155 1.00 90.12 591 LEU A O 1
ATOM 4726 N N . THR A 1 592 ? 5.447 24.874 -0.313 1.00 94.88 592 THR A N 1
ATOM 4727 C CA . THR A 1 592 ? 6.307 24.349 0.759 1.00 94.88 592 THR A CA 1
ATOM 4728 C C . THR A 1 592 ? 7.582 23.753 0.171 1.00 94.88 592 THR A C 1
ATOM 4730 O O . THR A 1 592 ? 7.514 22.744 -0.522 1.00 94.88 592 THR A O 1
ATOM 4733 N N . THR A 1 593 ? 8.750 24.285 0.529 1.00 95.81 593 THR A N 1
ATOM 4734 C CA . THR A 1 593 ? 10.047 23.712 0.127 1.00 95.81 593 THR A CA 1
ATOM 4735 C C . THR A 1 593 ? 10.718 23.056 1.323 1.00 95.81 593 THR A C 1
ATOM 4737 O O . THR A 1 593 ? 10.947 23.692 2.355 1.00 95.81 593 THR A O 1
ATOM 4740 N N . ARG A 1 594 ? 11.025 21.765 1.206 1.00 96.94 594 ARG A N 1
ATOM 4741 C CA . ARG A 1 594 ? 11.745 20.993 2.219 1.00 96.94 594 ARG A CA 1
ATOM 4742 C C . ARG A 1 594 ? 13.181 20.780 1.770 1.00 96.94 594 ARG A C 1
ATOM 4744 O O . ARG A 1 594 ? 13.384 20.244 0.690 1.00 96.94 594 ARG A O 1
ATOM 4751 N N . CYS A 1 595 ? 14.136 21.152 2.609 1.00 97.25 595 CYS A N 1
ATOM 4752 C CA . CYS A 1 595 ? 15.541 20.783 2.468 1.00 97.25 595 CYS A CA 1
ATOM 4753 C C . CYS A 1 595 ? 15.801 19.630 3.438 1.00 97.25 595 CYS A C 1
ATOM 4755 O O . CYS A 1 595 ? 15.551 19.783 4.637 1.00 97.25 595 CYS A O 1
ATOM 4757 N N . ILE A 1 596 ? 16.192 18.475 2.914 1.00 96.81 596 ILE A N 1
ATOM 4758 C CA . ILE A 1 596 ? 16.439 17.250 3.665 1.00 96.81 596 ILE A CA 1
ATOM 4759 C C . ILE A 1 596 ? 17.895 16.863 3.433 1.00 96.81 596 ILE A C 1
ATOM 4761 O O . ILE A 1 596 ? 18.259 16.511 2.309 1.00 96.81 596 ILE A O 1
ATOM 4765 N N . GLY A 1 597 ? 18.696 16.953 4.489 1.00 94.00 597 GLY A N 1
ATOM 4766 C CA . GLY A 1 597 ? 20.070 16.466 4.475 1.00 94.00 597 GLY A CA 1
ATOM 4767 C C . GLY A 1 597 ? 20.144 14.948 4.601 1.00 94.00 597 GLY A C 1
ATOM 4768 O O . GLY A 1 597 ? 19.147 14.235 4.416 1.00 94.00 597 GLY A O 1
ATOM 4769 N N . GLY A 1 598 ? 21.309 14.442 4.969 1.00 90.69 598 GLY A N 1
ATOM 4770 C CA . GLY A 1 598 ? 21.502 13.023 5.238 1.00 90.69 598 GLY A CA 1
ATOM 4771 C C . GLY A 1 598 ? 22.620 12.751 6.238 1.00 90.69 598 GLY A C 1
ATOM 4772 O O . GLY A 1 598 ? 22.742 13.464 7.227 1.00 90.69 598 GLY A O 1
ATOM 4773 N N . PRO A 1 599 ? 23.367 11.645 6.088 1.00 89.12 599 PRO A N 1
ATOM 4774 C CA . PRO A 1 599 ? 24.467 11.321 6.997 1.00 89.12 599 PRO A CA 1
ATOM 4775 C C . PRO A 1 599 ? 25.687 12.250 6.899 1.00 89.12 599 PRO A C 1
ATOM 4777 O O . PRO A 1 599 ? 26.548 12.191 7.780 1.00 89.12 599 PRO A O 1
ATOM 4780 N N . GLY A 1 600 ? 25.819 13.022 5.816 1.00 89.81 600 GLY A N 1
ATOM 4781 C CA . GLY A 1 600 ? 26.941 13.934 5.613 1.00 89.81 600 GLY A CA 1
ATOM 4782 C C . GLY A 1 600 ? 26.816 15.243 6.394 1.00 89.81 600 GLY A C 1
ATOM 4783 O O . GLY A 1 600 ? 25.860 15.475 7.126 1.00 89.81 600 GLY A O 1
ATOM 4784 N N . ALA A 1 601 ? 27.852 16.078 6.296 1.00 93.25 601 ALA A N 1
ATOM 4785 C CA . ALA A 1 601 ? 27.903 17.370 6.978 1.00 93.25 601 ALA A CA 1
ATOM 4786 C C . ALA A 1 601 ? 27.309 18.464 6.081 1.00 93.25 601 ALA A C 1
ATOM 4788 O O . ALA A 1 601 ? 28.003 19.008 5.214 1.00 93.25 601 ALA A O 1
ATOM 4789 N N . ASP A 1 602 ? 26.043 18.791 6.317 1.00 95.38 602 ASP A N 1
ATOM 4790 C CA . ASP A 1 602 ? 25.238 19.652 5.461 1.00 95.38 602 ASP A CA 1
ATOM 4791 C C . ASP A 1 602 ? 25.206 21.111 5.938 1.00 95.38 602 ASP A C 1
ATOM 4793 O O . ASP A 1 602 ? 25.307 21.438 7.126 1.00 95.38 602 ASP A O 1
ATOM 4797 N N . THR A 1 603 ? 25.063 22.032 4.986 1.00 96.44 603 THR A N 1
ATOM 4798 C CA . THR A 1 603 ? 24.979 23.476 5.234 1.00 96.44 603 THR A CA 1
ATOM 4799 C C . THR A 1 603 ? 23.654 24.036 4.733 1.00 96.44 603 THR A C 1
ATOM 4801 O O . THR A 1 603 ? 23.348 23.971 3.548 1.00 96.44 603 THR A O 1
ATOM 4804 N N . PHE A 1 604 ? 22.883 24.669 5.617 1.00 96.19 604 PHE A N 1
ATOM 4805 C CA . PHE A 1 604 ? 21.601 25.299 5.296 1.00 96.19 604 PHE A CA 1
ATOM 4806 C C . PHE A 1 604 ? 21.686 26.810 5.494 1.00 96.19 604 PHE A C 1
ATOM 4808 O O . PHE A 1 604 ? 21.858 27.288 6.618 1.00 96.19 604 PHE A O 1
ATOM 4815 N N . MET A 1 605 ? 21.522 27.570 4.414 1.00 95.69 605 MET A N 1
ATOM 4816 C CA . MET A 1 605 ? 21.560 29.030 4.402 1.00 95.69 605 MET A CA 1
ATOM 4817 C C . MET A 1 605 ? 20.220 29.572 3.908 1.00 95.69 605 MET A C 1
ATOM 4819 O O . MET A 1 605 ? 19.846 29.352 2.760 1.00 95.69 605 MET A O 1
ATOM 4823 N N . THR A 1 606 ? 19.483 30.287 4.759 1.00 91.50 606 THR A N 1
ATOM 4824 C CA . THR A 1 606 ? 18.217 30.931 4.373 1.00 91.50 606 THR A CA 1
ATOM 4825 C C . THR A 1 606 ? 18.195 32.391 4.807 1.00 91.50 606 THR A C 1
ATOM 4827 O O . THR A 1 606 ? 18.607 32.700 5.925 1.00 91.50 606 THR A O 1
ATOM 4830 N N . ILE A 1 607 ? 17.657 33.290 3.982 1.00 86.75 607 ILE A N 1
ATOM 4831 C CA . ILE A 1 607 ? 17.541 34.714 4.348 1.00 86.75 607 ILE A CA 1
ATOM 4832 C C . ILE A 1 607 ? 16.308 34.995 5.227 1.00 86.75 607 ILE A C 1
ATOM 4834 O O . ILE A 1 607 ? 15.383 34.182 5.327 1.00 86.75 607 ILE A O 1
ATOM 4838 N N . ASP A 1 608 ? 16.283 36.164 5.874 1.00 76.75 608 ASP A N 1
ATOM 4839 C CA . ASP A 1 608 ? 15.120 36.645 6.630 1.00 76.75 608 ASP A CA 1
ATOM 4840 C C . ASP A 1 608 ? 13.913 36.853 5.694 1.00 76.75 608 ASP A C 1
ATOM 4842 O O . ASP A 1 608 ? 13.999 37.564 4.698 1.00 76.75 608 ASP A O 1
ATOM 4846 N N . GLY A 1 609 ? 12.765 36.252 6.027 1.00 68.12 609 GLY A N 1
ATOM 4847 C CA . GLY A 1 609 ? 11.520 36.383 5.261 1.00 68.12 609 GLY A CA 1
ATOM 4848 C C . GLY A 1 609 ? 11.200 35.222 4.311 1.00 68.12 609 GLY A C 1
ATOM 4849 O O . GLY A 1 609 ? 10.100 35.208 3.754 1.00 68.12 609 GLY A O 1
ATOM 4850 N N . ALA A 1 610 ? 12.080 34.221 4.178 1.00 73.25 610 ALA A N 1
ATOM 4851 C CA . ALA A 1 610 ? 11.851 33.009 3.384 1.00 73.25 610 ALA A CA 1
ATOM 4852 C C . ALA A 1 610 ? 10.768 32.101 4.017 1.00 73.25 610 ALA A C 1
ATOM 4854 O O . ALA A 1 610 ? 11.042 31.134 4.730 1.00 73.25 610 ALA A O 1
ATOM 4855 N N . ARG A 1 611 ? 9.491 32.441 3.803 1.00 82.31 611 ARG A N 1
ATOM 4856 C CA . ARG A 1 611 ? 8.333 31.656 4.270 1.00 82.31 611 ARG A CA 1
ATOM 4857 C C . ARG A 1 611 ? 8.167 30.386 3.430 1.00 82.31 611 ARG A C 1
ATOM 4859 O O . ARG A 1 611 ? 8.544 30.352 2.270 1.00 82.31 611 ARG A O 1
ATOM 4866 N N . GLY A 1 612 ? 7.581 29.341 4.018 1.00 87.94 612 GLY A N 1
ATOM 4867 C CA . GLY A 1 612 ? 7.341 28.063 3.326 1.00 87.94 612 GLY A CA 1
ATOM 4868 C C . GLY A 1 612 ? 8.526 27.089 3.350 1.00 87.94 612 GLY A C 1
ATOM 4869 O O . GLY A 1 612 ? 8.376 25.946 2.926 1.00 87.94 612 GLY A O 1
ATOM 4870 N N . VAL A 1 613 ? 9.671 27.488 3.917 1.00 94.00 613 VAL A N 1
ATOM 4871 C CA . VAL A 1 613 ? 10.881 26.657 3.997 1.00 94.00 613 VAL A CA 1
ATOM 4872 C C . VAL A 1 613 ? 10.876 25.777 5.247 1.00 94.00 613 VAL A C 1
ATOM 4874 O O . VAL A 1 613 ? 10.623 26.240 6.366 1.00 94.00 613 VAL A O 1
ATOM 4877 N N . ARG A 1 614 ? 11.185 24.489 5.074 1.00 94.69 614 ARG A N 1
ATOM 4878 C CA . ARG A 1 614 ? 11.394 23.534 6.170 1.00 94.69 614 ARG A CA 1
ATOM 4879 C C . ARG A 1 614 ? 12.725 22.816 6.000 1.00 94.69 614 ARG A C 1
ATOM 4881 O O . ARG A 1 614 ? 12.975 22.269 4.936 1.00 94.69 614 ARG A O 1
ATOM 4888 N N . VAL A 1 615 ? 13.526 22.763 7.052 1.00 94.94 615 VAL A N 1
ATOM 4889 C CA . VAL A 1 615 ? 14.819 22.065 7.058 1.00 94.94 615 VAL A CA 1
ATOM 4890 C C . VAL A 1 615 ? 14.714 20.832 7.950 1.00 94.94 615 VAL A C 1
ATOM 4892 O O . VAL A 1 615 ? 14.159 20.943 9.045 1.00 94.94 615 VAL A O 1
ATOM 4895 N N . HIS A 1 616 ? 15.214 19.689 7.480 1.00 94.31 616 HIS A N 1
ATOM 4896 C CA . HIS A 1 616 ? 15.222 18.408 8.192 1.00 94.31 616 HIS A CA 1
ATOM 4897 C C . HIS A 1 616 ? 16.633 17.837 8.183 1.00 94.31 616 HIS A C 1
ATOM 4899 O O . HIS A 1 616 ? 17.173 17.602 7.104 1.00 94.31 616 HIS A O 1
ATOM 4905 N N . ASP A 1 617 ? 17.206 17.648 9.371 1.00 93.06 617 ASP A N 1
ATOM 4906 C CA . ASP A 1 617 ? 18.512 17.008 9.530 1.00 93.06 617 ASP A CA 1
ATOM 4907 C C . ASP A 1 617 ? 18.756 16.529 10.977 1.00 93.06 617 ASP A C 1
ATOM 4909 O O . ASP A 1 617 ? 17.916 16.725 11.857 1.00 93.06 617 ASP A O 1
ATOM 4913 N N . THR A 1 618 ? 19.903 15.908 11.237 1.00 90.75 618 THR A N 1
ATOM 4914 C CA . THR A 1 618 ? 20.393 15.497 12.556 1.00 90.75 618 THR A CA 1
ATOM 4915 C C . THR A 1 618 ? 20.818 16.689 13.426 1.00 90.75 618 THR A C 1
ATOM 4917 O O . THR A 1 618 ? 20.921 17.835 12.968 1.00 90.75 618 THR A O 1
ATOM 4920 N N . HIS A 1 619 ? 21.002 16.452 14.732 1.00 84.62 619 HIS A N 1
ATOM 4921 C CA . HIS A 1 619 ? 21.340 17.522 15.679 1.00 84.62 619 HIS A CA 1
ATOM 4922 C C . HIS A 1 619 ? 22.770 18.057 15.541 1.00 84.62 619 HIS A C 1
ATOM 4924 O O . HIS A 1 619 ? 22.997 19.233 15.839 1.00 84.62 619 HIS A O 1
ATOM 4930 N N . GLU A 1 620 ? 23.710 17.216 15.114 1.00 84.88 620 GLU A N 1
ATOM 4931 C CA . GLU A 1 620 ? 25.149 17.490 15.106 1.00 84.88 620 GLU A CA 1
ATOM 4932 C C . GLU A 1 620 ? 25.735 17.310 13.700 1.00 84.88 620 GLU A C 1
ATOM 4934 O O . GLU A 1 620 ? 25.157 16.627 12.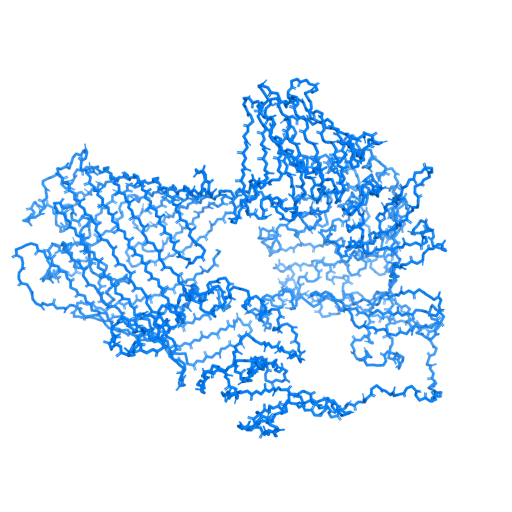869 1.00 84.88 620 GLU A O 1
ATOM 4939 N N . GLY A 1 621 ? 26.882 17.938 13.422 1.00 85.69 621 GLY A N 1
ATOM 4940 C CA . GLY A 1 621 ? 27.582 17.809 12.132 1.00 85.69 621 GLY A CA 1
ATOM 4941 C C . GLY A 1 621 ? 27.182 18.823 11.054 1.00 85.69 621 GLY A C 1
ATOM 4942 O O . GLY A 1 621 ? 27.915 18.973 10.082 1.00 85.69 621 GLY A O 1
ATOM 4943 N N . ASN A 1 622 ? 26.104 19.584 11.270 1.00 91.56 622 ASN A N 1
ATOM 4944 C CA . ASN A 1 622 ? 25.510 20.475 10.267 1.00 91.56 622 ASN A CA 1
ATOM 4945 C C . ASN A 1 622 ? 25.641 21.968 10.612 1.00 91.56 622 ASN A C 1
ATOM 4947 O O . ASN A 1 622 ? 25.603 22.369 11.782 1.00 91.56 622 ASN A O 1
ATOM 4951 N N . ILE A 1 623 ? 25.721 22.818 9.586 1.00 92.69 623 ILE A N 1
ATOM 4952 C CA . ILE A 1 623 ? 25.763 24.281 9.715 1.00 92.69 623 ILE A CA 1
ATOM 4953 C C . ILE A 1 623 ? 24.387 24.856 9.367 1.00 92.69 623 ILE A C 1
ATOM 4955 O O . ILE A 1 623 ? 23.912 24.730 8.243 1.00 92.69 623 ILE A O 1
ATOM 4959 N N . PHE A 1 624 ? 23.756 25.555 10.314 1.00 91.88 624 PHE A N 1
ATOM 4960 C CA . PHE A 1 624 ? 22.463 26.214 10.100 1.00 91.88 624 PHE A CA 1
ATOM 4961 C C . PHE A 1 624 ? 22.598 27.733 10.227 1.00 91.88 624 PHE A C 1
ATOM 4963 O O . PHE A 1 624 ? 22.770 28.254 11.328 1.00 91.88 624 PHE A O 1
ATOM 4970 N N . SER A 1 625 ? 22.453 28.441 9.110 1.00 92.69 625 SER A N 1
ATOM 4971 C CA . SER A 1 625 ? 22.335 29.899 9.038 1.00 92.69 625 SER A CA 1
ATOM 4972 C C . SER A 1 625 ? 20.947 30.255 8.501 1.00 92.69 625 SER A C 1
ATOM 4974 O O . SER A 1 625 ? 20.764 30.488 7.309 1.00 92.69 625 SER A O 1
ATOM 4976 N N . THR A 1 626 ? 19.928 30.200 9.366 1.00 88.06 626 THR A N 1
ATOM 4977 C CA . THR A 1 626 ? 18.518 30.307 8.951 1.00 88.06 626 THR A CA 1
ATOM 4978 C C . THR A 1 626 ? 17.850 31.587 9.448 1.00 88.06 626 THR A C 1
ATOM 4980 O O . THR A 1 626 ? 17.742 31.794 10.658 1.00 88.06 626 THR A O 1
ATOM 4983 N N . GLY A 1 627 ? 17.341 32.402 8.525 1.00 83.88 627 GLY A N 1
ATOM 4984 C CA . GLY A 1 627 ? 16.529 33.584 8.820 1.00 83.88 627 GLY A CA 1
ATOM 4985 C C . GLY A 1 627 ? 15.099 33.303 9.312 1.00 83.88 627 GLY A C 1
ATOM 4986 O O . GLY A 1 627 ? 14.597 32.173 9.321 1.00 83.88 627 GLY A O 1
ATOM 4987 N N . ARG A 1 628 ? 14.405 34.370 9.728 1.00 81.25 628 ARG A N 1
ATOM 4988 C CA . ARG A 1 628 ? 13.016 34.344 10.222 1.00 81.25 628 ARG A CA 1
ATOM 4989 C C . ARG A 1 628 ? 12.041 33.859 9.145 1.00 81.25 628 ARG A C 1
ATOM 4991 O O . ARG A 1 628 ? 11.924 34.470 8.089 1.00 81.25 628 ARG A O 1
ATOM 4998 N N . GLY A 1 629 ? 11.270 32.814 9.454 1.00 81.50 629 GLY A N 1
ATOM 4999 C CA . GLY A 1 629 ? 10.283 32.209 8.544 1.00 81.50 629 GLY A CA 1
ATOM 5000 C C . GLY A 1 629 ? 10.599 30.760 8.166 1.00 81.50 629 GLY A C 1
ATOM 5001 O O . GLY A 1 629 ? 9.676 30.011 7.838 1.00 81.50 629 GLY A O 1
ATOM 5002 N N . THR A 1 630 ? 11.858 30.346 8.320 1.00 89.50 630 THR A N 1
ATOM 5003 C CA . THR A 1 630 ? 12.310 28.962 8.138 1.00 89.50 630 THR A CA 1
ATOM 5004 C C . THR A 1 630 ? 11.977 28.110 9.360 1.00 89.50 630 THR A C 1
ATOM 5006 O O . THR A 1 630 ? 12.244 28.495 10.500 1.00 89.50 630 THR A O 1
ATOM 5009 N N . ARG A 1 631 ? 11.414 26.915 9.143 1.00 91.31 631 ARG A N 1
ATOM 5010 C CA . ARG A 1 631 ? 11.172 25.936 10.214 1.00 91.31 631 ARG A CA 1
ATOM 5011 C C . ARG A 1 631 ? 12.220 24.827 10.180 1.00 91.31 631 ARG A C 1
ATOM 5013 O O . ARG A 1 631 ? 12.125 23.925 9.353 1.00 91.31 631 ARG A O 1
ATOM 5020 N N . VAL A 1 632 ? 13.152 24.855 11.125 1.00 91.06 632 VAL A N 1
ATOM 5021 C CA . VAL A 1 632 ? 14.171 23.808 11.298 1.00 91.06 632 VAL A CA 1
ATOM 5022 C C . VAL A 1 632 ? 13.631 22.692 12.199 1.00 91.06 632 VAL A C 1
ATOM 5024 O O . VAL A 1 632 ? 13.095 22.961 13.276 1.00 91.06 632 VAL A O 1
ATOM 5027 N N . GLN A 1 633 ? 13.730 21.444 11.747 1.00 89.25 633 GLN A N 1
ATOM 5028 C CA . GLN A 1 633 ? 13.375 20.233 12.486 1.00 89.25 633 GLN A CA 1
ATOM 5029 C C . GLN A 1 633 ? 14.626 19.366 12.592 1.00 89.25 633 GLN A C 1
ATOM 5031 O O . GLN A 1 633 ? 15.061 18.794 11.599 1.00 89.25 633 GLN A O 1
ATOM 5036 N N . ARG A 1 634 ? 15.209 19.307 13.792 1.00 90.00 634 ARG A N 1
ATOM 5037 C CA . ARG A 1 634 ? 16.372 18.462 14.071 1.00 90.00 634 ARG A CA 1
ATOM 5038 C C . ARG A 1 634 ? 15.927 17.167 14.731 1.00 90.00 634 ARG A C 1
ATOM 5040 O O . ARG A 1 634 ? 15.095 17.210 15.641 1.00 90.00 634 ARG A O 1
ATOM 5047 N N . THR A 1 635 ? 16.414 16.033 14.243 1.00 86.62 635 THR A N 1
ATOM 5048 C CA . THR A 1 635 ? 16.059 14.711 14.765 1.00 86.62 635 THR A CA 1
ATOM 5049 C C . THR A 1 635 ? 17.125 13.678 14.430 1.00 86.62 635 THR A C 1
ATOM 5051 O O . THR A 1 635 ? 17.632 13.650 13.316 1.00 86.62 635 THR A O 1
ATOM 5054 N N . ASP A 1 636 ? 17.421 12.798 15.385 1.00 86.06 636 ASP A N 1
ATOM 5055 C CA . ASP A 1 636 ? 18.330 11.664 15.171 1.00 86.06 636 ASP A CA 1
ATOM 5056 C C . ASP A 1 636 ? 17.578 10.409 14.698 1.00 86.06 636 ASP A C 1
ATOM 5058 O O . ASP A 1 636 ? 18.148 9.323 14.641 1.00 86.06 636 ASP A O 1
ATOM 5062 N N . ASP A 1 637 ? 16.283 10.537 14.378 1.00 86.00 637 ASP A N 1
ATOM 5063 C CA . ASP A 1 637 ? 15.533 9.480 13.708 1.00 86.00 637 ASP A CA 1
ATOM 5064 C C . ASP A 1 637 ? 15.944 9.427 12.223 1.00 86.00 637 ASP A C 1
ATOM 5066 O O . ASP A 1 637 ? 15.556 10.313 11.446 1.00 86.00 637 ASP A O 1
ATOM 5070 N N . PRO A 1 638 ? 16.673 8.381 11.783 1.00 84.94 638 PRO A N 1
ATOM 5071 C CA . PRO A 1 638 ? 17.142 8.284 10.405 1.00 84.94 638 PRO A CA 1
ATOM 5072 C C . PRO A 1 638 ? 15.984 8.229 9.402 1.00 84.94 638 PRO A C 1
ATOM 5074 O O . PRO A 1 638 ? 16.171 8.569 8.231 1.00 84.94 638 PRO A O 1
ATOM 5077 N N . TRP A 1 639 ? 14.773 7.836 9.826 1.00 87.44 639 TRP A N 1
ATOM 5078 C CA . 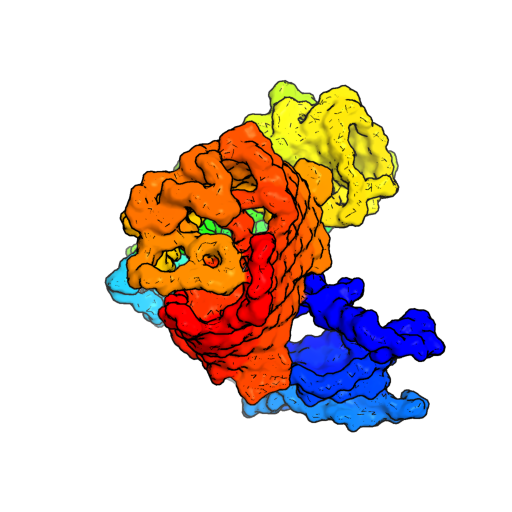TRP A 1 639 ? 13.606 7.785 8.950 1.00 87.44 639 TRP A CA 1
ATOM 5079 C C . TRP A 1 639 ? 13.280 9.145 8.332 1.00 87.44 639 TRP A C 1
ATOM 5081 O O . TRP A 1 639 ? 12.832 9.185 7.183 1.00 87.44 639 TRP A O 1
ATOM 5091 N N . VAL A 1 640 ? 13.503 10.251 9.047 1.00 88.50 640 VAL A N 1
ATOM 5092 C CA . VAL A 1 640 ? 13.152 11.593 8.561 1.00 88.50 640 VAL A CA 1
ATOM 5093 C C . VAL A 1 640 ? 14.029 12.009 7.378 1.00 88.50 640 VAL A C 1
ATOM 5095 O O . VAL A 1 640 ? 13.492 12.538 6.399 1.00 88.50 640 VAL A O 1
ATOM 5098 N N . ASN A 1 641 ? 15.319 11.665 7.417 1.00 90.25 641 ASN A N 1
ATOM 5099 C CA . ASN A 1 641 ? 16.305 12.071 6.411 1.00 90.25 641 ASN A CA 1
ATOM 5100 C C . ASN A 1 641 ? 16.456 11.044 5.275 1.00 90.25 641 ASN A C 1
ATOM 5102 O O . ASN A 1 641 ? 16.728 11.406 4.135 1.00 90.25 641 ASN A O 1
ATOM 5106 N N . THR A 1 642 ? 16.194 9.758 5.539 1.00 91.56 642 THR A N 1
ATOM 5107 C CA . THR A 1 642 ? 16.347 8.688 4.536 1.00 91.56 642 THR A CA 1
ATOM 5108 C C . THR A 1 642 ? 15.448 8.919 3.318 1.00 91.56 642 THR A C 1
ATOM 5110 O O . THR A 1 642 ? 14.226 9.038 3.452 1.00 91.56 642 THR A O 1
ATOM 5113 N N . TYR A 1 643 ? 15.997 8.893 2.105 1.00 92.75 643 TYR A N 1
ATOM 5114 C CA . TYR A 1 643 ? 15.180 8.888 0.892 1.00 92.75 643 TYR A CA 1
ATOM 5115 C C . TYR A 1 643 ? 14.523 7.512 0.680 1.00 92.75 643 TYR A C 1
ATOM 5117 O O . TYR A 1 643 ? 15.186 6.517 0.408 1.00 92.75 643 TYR A O 1
ATOM 5125 N N . GLU A 1 644 ? 13.194 7.457 0.793 1.00 91.12 644 GLU A N 1
ATOM 5126 C CA . GLU A 1 644 ? 12.393 6.254 0.528 1.00 91.12 644 GLU A CA 1
ATOM 5127 C C . GLU A 1 644 ? 11.344 6.586 -0.546 1.00 91.12 644 GLU A C 1
ATOM 5129 O O . GLU A 1 644 ? 10.344 7.242 -0.229 1.00 91.12 644 GLU A O 1
ATOM 5134 N N . PRO A 1 645 ? 11.533 6.153 -1.808 1.00 85.62 645 PRO A N 1
ATOM 5135 C CA . PRO A 1 645 ? 10.609 6.449 -2.907 1.00 85.62 645 PRO A CA 1
ATOM 5136 C C . PRO A 1 645 ? 9.154 6.037 -2.636 1.00 85.62 645 PRO A C 1
ATOM 5138 O O . PRO A 1 645 ? 8.227 6.672 -3.137 1.00 85.62 645 PRO A O 1
ATOM 5141 N N . ARG A 1 646 ? 8.928 5.004 -1.809 1.00 86.31 646 ARG A N 1
ATOM 5142 C CA . ARG A 1 646 ? 7.584 4.505 -1.454 1.00 86.31 646 ARG A CA 1
ATOM 5143 C C . ARG A 1 646 ? 6.911 5.281 -0.326 1.00 86.31 646 ARG A C 1
ATOM 5145 O O . ARG A 1 646 ? 5.787 4.952 0.061 1.00 86.31 646 ARG A O 1
ATOM 5152 N N . ALA A 1 647 ? 7.581 6.291 0.231 1.00 87.31 647 ALA A N 1
ATOM 5153 C CA . ALA A 1 647 ? 7.028 7.106 1.306 1.00 87.31 647 ALA A CA 1
ATOM 5154 C C . ALA A 1 647 ? 5.864 7.987 0.824 1.00 87.31 647 ALA A C 1
ATOM 5156 O O . ALA A 1 647 ? 4.965 8.294 1.610 1.00 87.31 647 ALA A O 1
ATOM 5157 N N . TYR A 1 648 ? 5.847 8.387 -0.455 1.00 89.50 648 TYR A N 1
ATOM 5158 C CA . TYR A 1 648 ? 4.699 9.083 -1.033 1.00 89.50 648 TYR A CA 1
ATOM 5159 C C . TYR A 1 648 ? 3.548 8.104 -1.288 1.00 89.50 648 TYR A C 1
ATOM 5161 O O . TYR A 1 648 ? 3.719 7.060 -1.914 1.00 89.50 648 TYR A O 1
ATOM 5169 N N . ARG A 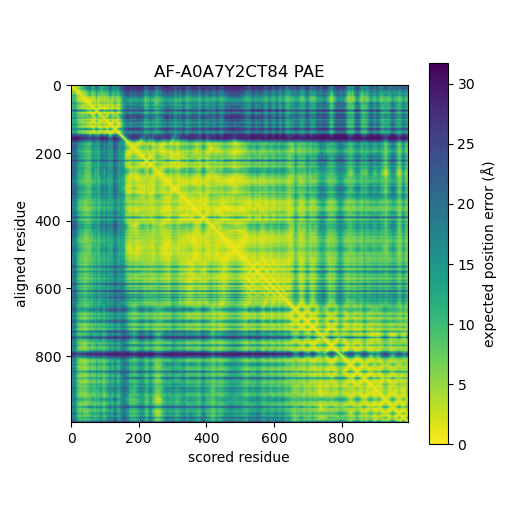1 649 ? 2.347 8.472 -0.836 1.00 88.50 649 ARG A N 1
ATOM 5170 C CA . ARG A 1 649 ? 1.109 7.725 -1.070 1.00 88.50 649 ARG A CA 1
ATOM 5171 C C . ARG A 1 649 ? -0.001 8.689 -1.453 1.00 88.50 649 ARG A C 1
ATOM 5173 O O . ARG A 1 649 ? -0.101 9.775 -0.884 1.00 88.50 649 ARG A O 1
ATOM 5180 N N . HIS A 1 650 ? -0.864 8.278 -2.377 1.00 87.94 650 HIS A N 1
ATOM 5181 C CA . HIS A 1 650 ? -2.053 9.055 -2.709 1.00 87.94 650 HIS A CA 1
ATOM 5182 C C . HIS A 1 650 ? -2.998 9.159 -1.512 1.00 87.94 650 HIS A C 1
ATOM 5184 O O . HIS A 1 650 ? -3.099 8.249 -0.687 1.00 87.94 650 HIS A O 1
ATOM 5190 N N . ASN A 1 651 ? -3.719 10.272 -1.428 1.00 90.88 651 ASN A N 1
ATOM 5191 C CA . ASN A 1 651 ? -4.845 10.381 -0.508 1.00 90.88 651 ASN A CA 1
ATOM 5192 C C . ASN A 1 651 ? -5.943 9.412 -0.953 1.00 90.88 651 ASN A C 1
ATOM 5194 O O . ASN A 1 651 ? -6.177 9.248 -2.151 1.00 90.88 651 ASN A O 1
ATOM 5198 N N . VAL A 1 652 ? -6.607 8.776 0.008 1.00 89.31 652 VAL A N 1
ATOM 5199 C CA . VAL A 1 652 ? -7.590 7.723 -0.256 1.00 89.31 652 VAL A CA 1
ATOM 5200 C C . VAL A 1 652 ? -8.929 8.115 0.346 1.00 89.31 652 VAL A C 1
ATOM 5202 O O . VAL A 1 652 ? -8.997 8.552 1.492 1.00 89.31 652 VAL A O 1
ATOM 5205 N N . THR A 1 653 ? -9.996 7.926 -0.422 1.00 89.75 653 THR A N 1
ATOM 5206 C CA . THR A 1 653 ? -11.379 8.046 0.044 1.00 89.75 653 THR A CA 1
ATOM 5207 C C . THR A 1 653 ? -12.039 6.684 -0.087 1.00 89.75 653 THR A C 1
ATOM 5209 O O . THR A 1 653 ? -12.128 6.153 -1.189 1.00 89.75 653 THR A O 1
ATOM 5212 N N . LEU A 1 654 ? -12.467 6.110 1.036 1.00 88.25 654 LEU A N 1
ATOM 5213 C CA . LEU A 1 654 ? -13.091 4.790 1.097 1.00 88.25 654 LEU A CA 1
ATOM 5214 C C . LEU A 1 654 ? -14.499 4.930 1.687 1.00 88.25 654 LEU A C 1
ATOM 5216 O O . LEU A 1 654 ? -14.612 5.312 2.852 1.00 88.25 654 LEU A O 1
ATOM 5220 N N . PRO A 1 655 ? -15.579 4.632 0.954 1.00 87.88 655 PRO A N 1
ATOM 5221 C CA . PRO A 1 655 ? -16.888 4.489 1.552 1.00 87.88 655 PRO A CA 1
ATOM 5222 C C . PRO A 1 655 ? -16.896 3.263 2.456 1.00 87.88 655 PRO A C 1
ATOM 5224 O O . PRO A 1 655 ? -16.122 2.315 2.299 1.00 87.88 655 PRO A O 1
ATOM 5227 N N . GLN A 1 656 ? -17.791 3.295 3.423 1.00 86.25 656 GLN A N 1
ATOM 5228 C CA . GLN A 1 656 ? -17.990 2.224 4.375 1.00 86.25 656 GLN A CA 1
ATOM 5229 C C . GLN A 1 656 ? -19.464 1.874 4.384 1.00 86.25 656 GLN A C 1
ATOM 5231 O O . GLN A 1 656 ? -20.305 2.765 4.390 1.00 86.25 656 GLN A O 1
ATOM 5236 N N . LEU A 1 657 ? -19.763 0.583 4.377 1.00 83.31 657 LEU A N 1
ATOM 5237 C CA . LEU A 1 657 ? -21.114 0.053 4.482 1.00 83.31 657 LEU A CA 1
ATOM 5238 C C . LEU A 1 657 ? -21.110 -0.996 5.584 1.00 83.31 657 LEU A C 1
ATOM 5240 O O . LEU A 1 657 ? -20.172 -1.787 5.691 1.00 83.31 657 LEU A O 1
ATOM 5244 N N . PHE A 1 658 ? -22.140 -0.983 6.417 1.00 81.19 658 PHE A N 1
ATOM 5245 C CA . PHE A 1 658 ? -22.329 -1.974 7.464 1.00 81.19 658 PHE A CA 1
ATOM 5246 C C . PHE A 1 658 ? -23.816 -2.150 7.762 1.00 81.19 658 PHE A C 1
ATOM 5248 O O . PHE A 1 658 ? -24.643 -1.288 7.483 1.00 81.19 658 PHE A O 1
ATOM 5255 N N . PHE A 1 659 ? -24.163 -3.288 8.340 1.00 82.75 659 PHE A N 1
ATOM 5256 C CA . PHE A 1 659 ? -25.509 -3.587 8.803 1.00 82.75 659 PHE A CA 1
ATOM 5257 C C . PHE A 1 659 ? -25.403 -4.398 10.090 1.00 82.75 659 PHE A C 1
ATOM 5259 O O . PHE A 1 659 ? -24.376 -5.028 10.355 1.00 82.75 659 PHE A O 1
ATOM 5266 N N . GLY A 1 660 ? -26.446 -4.369 10.904 1.00 75.81 660 GLY A N 1
ATOM 5267 C CA . GLY A 1 660 ? -26.484 -5.112 12.154 1.00 75.81 660 GLY A CA 1
ATOM 5268 C C . GLY A 1 660 ? -27.897 -5.208 12.698 1.00 75.81 660 GLY A C 1
ATOM 5269 O O . GLY A 1 660 ? -28.845 -4.700 12.101 1.00 75.81 660 GLY A O 1
ATOM 5270 N N . GLY A 1 661 ? -28.043 -5.876 13.836 1.00 69.88 661 GLY A N 1
ATOM 5271 C CA . GLY A 1 661 ? -29.305 -5.869 14.549 1.00 69.88 661 GLY A CA 1
ATOM 5272 C C . GLY A 1 661 ? -29.177 -6.340 15.985 1.00 69.88 661 GLY A C 1
ATOM 5273 O O . GLY A 1 661 ? -28.245 -7.065 16.335 1.00 69.88 661 GLY A O 1
ATOM 5274 N N . ASN A 1 662 ? -30.106 -5.891 16.822 1.00 70.50 662 ASN A N 1
ATOM 5275 C CA . ASN A 1 662 ? -30.201 -6.289 18.220 1.00 70.50 662 ASN A CA 1
ATOM 5276 C C . ASN A 1 662 ? -31.678 -6.345 18.668 1.00 70.50 662 ASN A C 1
ATOM 5278 O O . ASN A 1 662 ? -32.584 -5.949 17.928 1.00 70.50 662 ASN A O 1
ATOM 5282 N N . ALA A 1 663 ? -31.925 -6.872 19.870 1.00 65.31 663 ALA A N 1
ATOM 5283 C CA . ALA A 1 663 ? -33.276 -7.072 20.394 1.00 65.31 663 ALA A CA 1
ATOM 5284 C C . ALA A 1 663 ? -34.033 -5.766 20.702 1.00 65.31 663 ALA A C 1
ATOM 5286 O O . ALA A 1 663 ? -35.262 -5.816 20.773 1.00 65.31 663 ALA A O 1
ATOM 5287 N N . ASP A 1 664 ? -33.328 -4.636 20.840 1.00 67.94 664 ASP A N 1
ATOM 5288 C CA . ASP A 1 664 ? -33.823 -3.319 21.274 1.00 67.94 664 ASP A CA 1
ATOM 5289 C C . ASP A 1 664 ? -34.009 -2.317 20.104 1.00 67.94 664 ASP A C 1
ATOM 5291 O O . ASP A 1 664 ? -34.979 -1.557 20.094 1.00 67.94 664 ASP A O 1
ATOM 5295 N N . ASP A 1 665 ? -33.207 -2.404 19.042 1.00 70.69 665 ASP A N 1
ATOM 5296 C CA . ASP A 1 665 ? -33.251 -1.520 17.864 1.00 70.69 665 ASP A CA 1
ATOM 5297 C C . ASP A 1 665 ? -33.773 -2.211 16.590 1.00 70.69 665 ASP A C 1
ATOM 5299 O O . ASP A 1 665 ? -34.090 -1.554 15.597 1.00 70.69 665 ASP A O 1
ATOM 5303 N N . GLY A 1 666 ? -33.895 -3.543 16.592 1.00 75.44 666 GLY A N 1
ATOM 5304 C CA . GLY A 1 666 ? -34.203 -4.310 15.384 1.00 75.44 666 GLY A CA 1
ATOM 5305 C C . GLY A 1 666 ? -33.024 -4.331 14.406 1.00 75.44 666 GLY A C 1
ATOM 5306 O O . GLY A 1 666 ? -31.871 -4.318 14.832 1.00 75.44 666 GLY A O 1
ATOM 5307 N N . VAL A 1 667 ? -33.301 -4.407 13.100 1.00 82.44 667 VAL A N 1
ATOM 5308 C CA . VAL A 1 667 ? -32.275 -4.345 12.042 1.00 82.44 667 VAL A CA 1
ATOM 5309 C C . VAL A 1 667 ? -31.960 -2.886 11.715 1.00 82.44 667 VAL A C 1
ATOM 5311 O O . VAL A 1 667 ? -32.872 -2.087 11.491 1.00 82.44 667 VAL A O 1
ATOM 5314 N N . PHE A 1 668 ? -30.673 -2.556 11.636 1.00 84.44 668 PHE A N 1
ATOM 5315 C CA . PHE A 1 668 ? -30.187 -1.242 11.232 1.00 84.44 668 PHE A CA 1
ATOM 5316 C C . PHE A 1 668 ? -29.190 -1.337 10.075 1.00 84.44 668 PHE A C 1
ATOM 5318 O O . PHE A 1 668 ? -28.400 -2.280 9.962 1.00 84.44 668 PHE A O 1
ATOM 5325 N N . LEU A 1 669 ? -29.230 -0.321 9.217 1.00 88.94 669 LEU A N 1
ATOM 5326 C CA . LEU A 1 669 ? -28.339 -0.145 8.072 1.00 88.94 669 LEU A CA 1
ATOM 5327 C C . LEU A 1 669 ? -27.494 1.102 8.298 1.00 88.94 669 LEU A C 1
ATOM 5329 O O . LEU A 1 669 ? -27.999 2.133 8.743 1.00 88.94 669 LEU A O 1
ATOM 5333 N N . GLY A 1 670 ? -26.206 0.999 7.995 1.00 91.38 670 GLY A N 1
ATOM 5334 C CA . GLY A 1 670 ? -25.257 2.078 8.173 1.00 91.38 670 GLY A CA 1
ATOM 5335 C C . GLY A 1 670 ? -24.288 2.228 7.013 1.00 91.38 670 GLY A C 1
ATOM 5336 O O . GLY A 1 670 ? -23.958 1.286 6.293 1.00 91.38 670 GLY A O 1
ATOM 5337 N N . GLY A 1 671 ? -23.832 3.457 6.835 1.00 94.31 671 GLY A N 1
ATOM 5338 C CA . GLY A 1 671 ? -22.907 3.845 5.790 1.00 94.31 671 GLY A CA 1
ATOM 5339 C C . GLY A 1 671 ? -21.983 4.957 6.261 1.00 94.31 671 GLY A C 1
ATOM 5340 O O . GLY A 1 671 ? -22.163 5.525 7.335 1.00 94.31 671 GLY A O 1
ATOM 5341 N N . GLY A 1 672 ? -20.966 5.273 5.476 1.00 95.25 672 GLY A N 1
ATOM 5342 C CA . GLY A 1 672 ? -20.024 6.314 5.842 1.00 95.25 672 GLY A CA 1
ATOM 5343 C C . GLY A 1 672 ? -18.874 6.471 4.869 1.00 95.25 672 GLY A C 1
ATOM 5344 O O . GLY A 1 672 ? -18.847 5.858 3.804 1.00 95.25 672 GLY A O 1
ATOM 5345 N N . VAL A 1 673 ? -17.903 7.287 5.261 1.00 95.88 673 VAL A N 1
ATOM 5346 C CA . VAL A 1 673 ? -16.692 7.551 4.489 1.00 95.88 673 VAL A CA 1
ATOM 5347 C C . VAL A 1 673 ? -15.478 7.640 5.407 1.00 95.88 673 VAL A C 1
ATOM 5349 O O . VAL A 1 673 ? -15.530 8.209 6.497 1.00 95.88 673 VAL A O 1
ATOM 5352 N N . LYS A 1 674 ? -14.364 7.070 4.952 1.00 95.81 674 LYS A N 1
ATOM 5353 C CA . LYS A 1 674 ? -13.036 7.163 5.550 1.00 95.81 674 LYS A CA 1
ATOM 5354 C C . LYS A 1 674 ? -12.123 7.910 4.583 1.00 95.81 674 LYS A C 1
ATOM 5356 O O . LYS A 1 674 ? -11.826 7.425 3.494 1.00 95.81 674 LYS A O 1
ATOM 5361 N N . LEU A 1 675 ? -11.672 9.083 5.002 1.00 96.12 675 LEU A N 1
ATOM 5362 C CA . LEU A 1 675 ? -10.764 9.961 4.274 1.00 96.12 675 LEU A CA 1
ATOM 5363 C C . LEU A 1 675 ? -9.370 9.829 4.885 1.00 96.12 675 LEU A C 1
ATOM 5365 O O . LEU A 1 675 ? -9.161 10.208 6.036 1.00 96.12 675 LEU A O 1
ATOM 5369 N N . VAL A 1 676 ? -8.422 9.288 4.128 1.00 96.06 676 VAL A N 1
ATOM 5370 C CA . VAL A 1 676 ? -7.024 9.113 4.533 1.00 96.06 676 VAL A CA 1
ATOM 5371 C C . VAL A 1 676 ? -6.170 10.108 3.763 1.00 96.06 676 VAL A C 1
ATOM 5373 O O . VAL A 1 676 ? -6.088 10.040 2.535 1.00 96.06 676 VAL A O 1
ATOM 5376 N N . LYS A 1 677 ? -5.508 11.020 4.474 1.00 95.56 677 LYS A N 1
ATOM 5377 C CA . LYS A 1 677 ? -4.516 11.920 3.883 1.00 95.56 677 LYS A CA 1
ATOM 5378 C C . LYS A 1 677 ? -3.126 11.506 4.342 1.00 95.56 677 LYS A C 1
ATOM 5380 O O . LYS A 1 677 ? -2.886 11.312 5.535 1.00 95.56 677 LYS A O 1
ATOM 5385 N N . HIS A 1 678 ? -2.216 11.371 3.387 1.00 93.88 678 HIS A N 1
ATOM 5386 C CA . HIS A 1 678 ? -0.813 11.071 3.648 1.00 93.88 678 HIS A CA 1
ATOM 5387 C C . HIS A 1 678 ? 0.006 12.366 3.641 1.00 93.88 678 HIS A C 1
ATOM 5389 O O . HIS A 1 678 ? -0.366 13.351 3.002 1.00 93.88 678 HIS A O 1
ATOM 5395 N N . GLY A 1 679 ? 1.115 12.377 4.377 1.00 91.88 679 GLY A N 1
ATOM 5396 C CA . GLY A 1 679 ? 1.989 13.541 4.505 1.00 91.88 679 GLY A CA 1
ATOM 5397 C C . GLY A 1 679 ? 3.451 13.135 4.615 1.00 91.88 679 GLY A C 1
ATOM 5398 O O . GLY A 1 679 ? 3.768 11.961 4.805 1.00 91.88 679 GLY A O 1
ATOM 5399 N N . PHE A 1 680 ? 4.347 14.112 4.477 1.00 92.31 680 PHE A N 1
ATOM 5400 C CA . PHE A 1 680 ? 5.792 13.892 4.530 1.00 92.31 680 PHE A CA 1
ATOM 5401 C C . PHE A 1 680 ? 6.206 13.165 5.816 1.00 92.31 680 PHE A C 1
ATOM 5403 O O . PHE A 1 680 ? 5.996 13.690 6.909 1.00 92.31 680 PHE A O 1
ATOM 5410 N N . LYS A 1 681 ? 6.792 11.969 5.661 1.00 89.25 681 LYS A N 1
ATOM 5411 C CA . LYS A 1 681 ? 7.344 11.133 6.743 1.00 89.25 681 LYS A CA 1
ATOM 5412 C C . LYS A 1 681 ? 6.373 10.814 7.888 1.00 89.25 681 LYS A C 1
ATOM 5414 O O . LYS A 1 681 ? 6.797 10.423 8.968 1.00 89.25 681 LYS A O 1
ATOM 5419 N N . LYS A 1 682 ? 5.064 10.888 7.626 1.00 88.56 682 LYS A N 1
ATOM 5420 C CA . LYS A 1 682 ? 4.004 10.490 8.558 1.00 88.56 682 LYS A CA 1
ATOM 5421 C C . LYS A 1 682 ? 3.572 9.053 8.283 1.00 88.56 682 LYS A C 1
ATOM 5423 O O . LYS A 1 682 ? 3.113 8.750 7.182 1.00 88.56 682 LYS A O 1
ATOM 5428 N N . ALA A 1 683 ? 3.684 8.183 9.281 1.00 85.31 683 ALA A N 1
ATOM 5429 C CA . ALA A 1 683 ? 3.228 6.800 9.208 1.00 85.31 683 ALA A CA 1
ATOM 5430 C C . ALA A 1 683 ? 2.227 6.508 10.342 1.00 85.31 683 ALA A C 1
ATOM 5432 O O . ALA A 1 683 ? 2.454 6.951 11.464 1.00 85.31 683 ALA A O 1
ATOM 5433 N N . PRO A 1 684 ? 1.136 5.760 10.085 1.00 87.38 684 PRO A N 1
ATOM 5434 C CA . PRO A 1 684 ? 0.719 5.211 8.788 1.00 87.38 684 PRO A CA 1
ATOM 5435 C C . PRO A 1 684 ? 0.077 6.244 7.835 1.00 87.38 684 PRO A C 1
ATOM 5437 O O . PRO A 1 684 ? -0.116 5.937 6.661 1.00 87.38 684 PRO A O 1
ATOM 5440 N N . TYR A 1 685 ? -0.251 7.445 8.321 1.00 94.31 685 TYR A N 1
ATOM 5441 C CA . TYR A 1 685 ? -0.867 8.551 7.574 1.00 94.31 685 TYR A CA 1
ATOM 5442 C C . TYR A 1 685 ? -0.597 9.895 8.275 1.00 94.31 685 TYR A C 1
ATOM 5444 O O . TYR A 1 685 ? -0.163 9.903 9.421 1.00 94.31 685 TYR A O 1
ATOM 5452 N N . ASP A 1 686 ? -0.878 11.026 7.614 1.00 95.38 686 ASP A N 1
ATOM 5453 C CA . ASP A 1 686 ? -0.899 12.359 8.256 1.00 95.38 686 ASP A CA 1
ATOM 5454 C C . ASP A 1 686 ? -2.165 12.519 9.095 1.00 95.38 686 ASP A C 1
ATOM 5456 O O . ASP A 1 686 ? -2.118 12.894 10.264 1.00 95.38 686 ASP A O 1
ATOM 5460 N N . ARG A 1 687 ? -3.313 12.180 8.504 1.00 97.19 687 ARG A N 1
ATOM 5461 C CA . ARG A 1 687 ? -4.596 12.190 9.203 1.00 97.19 687 ARG A CA 1
ATOM 5462 C C . ARG A 1 687 ? -5.595 11.222 8.590 1.00 97.19 687 ARG A C 1
ATOM 5464 O O . ARG A 1 687 ? -5.582 10.981 7.380 1.00 97.19 687 ARG A O 1
ATOM 5471 N N . VAL A 1 688 ? -6.514 10.752 9.422 1.00 98.00 688 VAL A N 1
ATOM 5472 C CA . VAL A 1 688 ? -7.716 10.028 9.011 1.00 98.00 688 VAL A CA 1
ATOM 5473 C C . VAL A 1 688 ? -8.938 10.711 9.590 1.00 98.00 688 VAL A C 1
ATOM 5475 O O . VAL A 1 688 ? -8.966 11.022 10.773 1.00 98.00 688 VAL A O 1
ATOM 5478 N N . ASN A 1 689 ? -9.954 10.892 8.752 1.00 98.25 689 ASN A N 1
ATOM 5479 C CA . ASN A 1 689 ? -11.285 11.316 9.163 1.00 98.25 689 ASN A CA 1
ATOM 5480 C C . ASN A 1 689 ?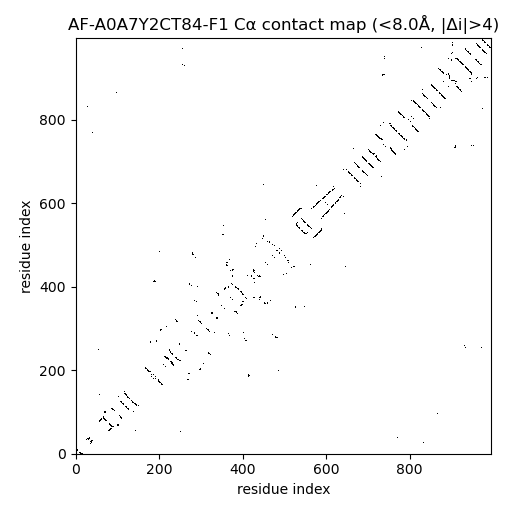 -12.270 10.221 8.774 1.00 98.25 689 ASN A C 1
ATOM 5482 O O . ASN A 1 689 ? -12.312 9.809 7.614 1.00 98.25 689 ASN A O 1
ATOM 5486 N N . ARG A 1 690 ? -13.046 9.731 9.733 1.00 98.00 690 ARG A N 1
ATOM 5487 C CA . ARG A 1 690 ? -14.051 8.693 9.532 1.00 98.00 690 ARG A CA 1
ATOM 5488 C C . ARG A 1 690 ? -15.398 9.234 9.976 1.00 98.00 690 ARG A C 1
ATOM 5490 O O . ARG A 1 690 ? -15.533 9.625 11.127 1.00 98.00 690 ARG A O 1
ATOM 5497 N N . ILE A 1 691 ? -16.368 9.239 9.072 1.00 97.56 691 ILE A N 1
ATOM 5498 C CA . ILE A 1 691 ? -17.752 9.628 9.351 1.00 97.56 691 ILE A CA 1
ATOM 5499 C C . ILE A 1 691 ? -18.616 8.404 9.090 1.00 97.56 691 ILE A C 1
ATOM 5501 O O . ILE A 1 691 ? -18.562 7.847 7.995 1.00 97.56 691 ILE A O 1
ATOM 5505 N N . LEU A 1 692 ? -19.386 7.979 10.084 1.00 96.38 692 LEU A N 1
ATOM 5506 C CA . LEU A 1 692 ? -20.320 6.863 9.998 1.00 96.38 692 LEU A CA 1
ATOM 5507 C C . LEU A 1 692 ? -21.706 7.330 10.419 1.00 96.38 692 LEU A C 1
ATOM 5509 O O . LEU A 1 692 ? -21.838 8.060 11.393 1.00 96.38 692 LEU A O 1
ATOM 5513 N N . GLY A 1 693 ? -22.727 6.861 9.720 1.00 94.75 693 GLY A N 1
ATOM 5514 C CA . GLY A 1 693 ? -24.126 7.016 10.081 1.00 94.75 693 GLY A CA 1
ATOM 5515 C C . GLY A 1 693 ? -24.817 5.659 10.062 1.00 94.75 693 GLY A C 1
ATOM 5516 O O . GLY A 1 693 ? -24.502 4.825 9.216 1.00 94.75 693 GLY A O 1
ATOM 5517 N N . ASN A 1 694 ? -25.758 5.416 10.964 1.00 92.06 694 ASN A N 1
ATOM 5518 C CA . ASN A 1 694 ? -26.702 4.309 10.839 1.00 92.06 694 ASN A CA 1
ATOM 5519 C C . ASN A 1 694 ? -28.108 4.726 11.246 1.00 92.06 694 ASN A C 1
ATOM 5521 O O . ASN A 1 694 ? -28.282 5.714 11.955 1.00 92.06 694 ASN A O 1
ATOM 5525 N N . PHE A 1 695 ? -29.086 3.965 10.764 1.00 90.69 695 PHE A N 1
ATOM 5526 C CA . PHE A 1 695 ? -30.499 4.157 11.042 1.00 90.69 695 PHE A CA 1
ATOM 5527 C C . PHE A 1 695 ? -31.160 2.822 11.394 1.00 90.69 695 PHE A C 1
ATOM 5529 O O . PHE A 1 695 ? -31.029 1.839 10.656 1.00 90.69 695 PHE A O 1
ATOM 5536 N N . ALA A 1 696 ? -31.884 2.807 12.511 1.00 87.50 696 ALA A N 1
ATOM 5537 C CA . ALA A 1 696 ? -32.675 1.689 12.998 1.00 87.50 696 ALA A CA 1
ATOM 5538 C C . ALA A 1 696 ? -34.162 1.942 12.724 1.00 87.50 696 ALA A C 1
ATOM 5540 O O . ALA A 1 696 ? -34.794 2.798 13.345 1.00 87.50 696 ALA A O 1
ATOM 5541 N N . GLY A 1 697 ? -34.747 1.171 11.803 1.00 81.50 697 GLY A N 1
ATOM 5542 C CA . GLY A 1 697 ? -36.128 1.391 11.361 1.00 81.50 697 GLY A CA 1
ATOM 5543 C C . GLY A 1 697 ? -37.181 1.192 12.456 1.00 81.50 697 GLY A C 1
ATOM 5544 O O . GLY A 1 697 ? -38.231 1.822 12.403 1.00 81.50 697 GLY A O 1
ATOM 5545 N N . ARG A 1 698 ? -36.904 0.352 13.465 1.00 81.31 698 ARG A N 1
ATOM 5546 C CA . ARG A 1 698 ? -37.870 0.024 14.527 1.00 81.31 698 ARG A CA 1
ATOM 5547 C C . ARG A 1 698 ? -38.052 1.150 15.546 1.00 81.31 698 ARG A C 1
ATOM 5549 O O . ARG A 1 698 ? -39.164 1.379 16.002 1.00 81.31 698 ARG A O 1
ATOM 5556 N N . THR A 1 699 ? -36.970 1.828 15.917 1.00 79.19 699 THR A N 1
ATOM 5557 C CA . THR A 1 699 ? -36.963 2.904 16.927 1.00 79.19 699 THR A CA 1
ATOM 5558 C C . THR A 1 699 ? -36.938 4.301 16.303 1.00 79.19 699 THR A C 1
ATOM 5560 O O . THR A 1 699 ? -37.068 5.299 17.019 1.00 79.19 699 THR A O 1
ATOM 5563 N N . ALA A 1 700 ? -36.763 4.369 14.976 1.00 84.50 700 ALA A N 1
ATOM 5564 C CA . ALA A 1 700 ? -36.416 5.572 14.223 1.00 84.50 700 ALA A CA 1
ATOM 5565 C C . ALA A 1 700 ? -35.144 6.266 14.750 1.00 84.50 700 ALA A C 1
ATOM 5567 O O . ALA A 1 700 ? -34.945 7.457 14.509 1.00 84.50 700 ALA A O 1
ATOM 5568 N N . ALA A 1 701 ? -34.290 5.527 15.468 1.00 86.06 701 ALA A N 1
ATOM 5569 C CA . ALA A 1 701 ? -33.039 6.038 15.998 1.00 86.06 701 ALA A CA 1
ATOM 5570 C C . ALA A 1 701 ? -31.983 6.095 14.896 1.00 86.06 701 ALA A C 1
ATOM 5572 O O . ALA A 1 701 ? -31.834 5.164 14.100 1.00 86.06 701 ALA A O 1
ATOM 5573 N N . TYR A 1 702 ? -31.214 7.175 14.881 1.00 89.62 702 TYR A N 1
ATOM 5574 C CA . TYR A 1 702 ? -29.995 7.289 14.107 1.00 89.62 702 TYR A CA 1
ATOM 5575 C C . TYR A 1 702 ? -28.796 7.562 15.014 1.00 89.62 702 TYR A C 1
ATOM 5577 O O . TYR A 1 702 ? -28.882 8.204 16.065 1.00 89.62 702 TYR A O 1
ATOM 5585 N N . ASN A 1 703 ? -27.645 7.064 14.579 1.00 91.62 703 ASN A N 1
ATOM 5586 C CA . ASN A 1 703 ? -26.362 7.369 15.188 1.00 91.62 703 ASN A CA 1
ATOM 5587 C C . ASN A 1 703 ? -25.436 7.930 14.112 1.00 91.62 703 ASN A C 1
ATOM 5589 O O . ASN A 1 703 ? -25.282 7.307 13.061 1.00 91.62 703 ASN A O 1
ATOM 5593 N N . VAL A 1 704 ? -24.834 9.089 14.377 1.00 95.56 704 VAL A N 1
ATOM 5594 C CA . VAL A 1 704 ? -23.757 9.655 13.565 1.00 95.56 704 VAL A CA 1
ATOM 5595 C C . VAL A 1 704 ? -22.501 9.762 14.416 1.00 95.56 704 VAL A C 1
ATOM 5597 O O . VAL A 1 704 ? -22.500 10.424 15.452 1.00 95.56 704 VAL A O 1
ATOM 5600 N N . VAL A 1 705 ? -21.419 9.152 13.941 1.00 96.94 705 VAL A N 1
ATOM 5601 C CA . VAL A 1 705 ? -20.117 9.137 14.603 1.00 96.94 705 VAL A CA 1
ATOM 5602 C C . VAL A 1 705 ? -19.066 9.743 13.687 1.00 96.94 705 VAL A C 1
ATOM 5604 O O . VAL A 1 705 ? -18.947 9.369 12.519 1.00 96.94 705 VAL A O 1
ATOM 5607 N N . TYR A 1 706 ? -18.264 10.642 14.240 1.00 98.06 706 TYR A N 1
ATOM 5608 C CA . TYR A 1 706 ? -17.059 11.171 13.630 1.00 98.06 706 TYR A CA 1
ATOM 5609 C C . TYR A 1 706 ? -15.838 10.813 14.478 1.00 98.06 706 TYR A C 1
ATOM 5611 O O . TYR A 1 706 ? -15.811 11.071 15.679 1.00 98.06 706 TYR A O 1
ATOM 5619 N N . HIS A 1 707 ? -14.817 10.268 13.820 1.00 98.44 707 HIS A N 1
ATOM 5620 C CA . HIS A 1 707 ? -13.496 10.031 14.391 1.00 98.44 707 HIS A CA 1
ATOM 5621 C C . HIS A 1 707 ? -12.430 10.678 13.507 1.00 98.44 707 HIS A C 1
ATOM 5623 O O . HIS A 1 707 ? -12.238 10.285 12.352 1.00 98.44 707 HIS A O 1
ATOM 5629 N N . GLY A 1 708 ? -11.715 11.649 14.058 1.00 98.31 708 GLY A N 1
ATOM 5630 C CA . GLY A 1 708 ? -10.546 12.283 13.471 1.00 98.31 708 GLY A CA 1
ATOM 5631 C C . GLY A 1 708 ? -9.286 11.886 14.234 1.00 98.31 708 GLY A C 1
ATOM 5632 O O . GLY A 1 708 ? -9.228 12.034 15.450 1.00 98.31 708 GLY A O 1
ATOM 5633 N N . HIS A 1 709 ? -8.261 11.419 13.529 1.00 97.81 709 HIS A N 1
ATOM 5634 C CA . HIS A 1 709 ? -6.943 11.149 14.098 1.00 97.81 709 HIS A CA 1
ATOM 5635 C C . HIS A 1 709 ? -5.871 11.827 13.247 1.00 97.81 709 HIS A C 1
ATOM 5637 O O . HIS A 1 709 ? -5.774 11.560 12.049 1.00 97.81 709 HIS A O 1
ATOM 5643 N N . PHE A 1 710 ? -5.077 12.702 13.861 1.00 97.31 710 PHE A N 1
ATOM 5644 C CA . PHE A 1 710 ? -4.044 13.503 13.211 1.00 97.31 710 PHE A CA 1
ATOM 5645 C C . PHE A 1 710 ? -2.692 13.193 13.858 1.00 97.31 710 PHE A C 1
ATOM 5647 O O . PHE A 1 710 ? -2.452 13.546 15.013 1.00 97.31 710 PHE A O 1
ATOM 5654 N N . VAL A 1 711 ? -1.815 12.537 13.102 1.00 94.25 711 VAL A N 1
ATOM 5655 C CA . VAL A 1 711 ? -0.559 11.973 13.604 1.00 94.25 711 VAL A CA 1
ATOM 5656 C C . VAL A 1 711 ? 0.483 13.070 13.785 1.00 94.25 711 VAL A C 1
ATOM 5658 O O . VAL A 1 711 ? 0.793 13.816 12.852 1.00 94.25 711 VAL A O 1
ATOM 5661 N N . GLN A 1 712 ? 1.052 13.163 14.985 1.00 91.12 712 GLN A N 1
ATOM 5662 C CA . GLN A 1 712 ? 1.984 14.193 15.450 1.00 91.12 712 GLN A CA 1
ATOM 5663 C C . GLN A 1 712 ? 1.619 15.600 14.926 1.00 91.12 712 GLN A C 1
ATOM 5665 O O . GLN A 1 712 ? 2.420 16.293 14.283 1.00 91.12 712 GLN A O 1
ATOM 5670 N N . ALA A 1 713 ? 0.351 15.979 15.102 1.00 92.19 713 ALA A N 1
ATOM 5671 C CA . ALA A 1 713 ? -0.174 17.273 14.673 1.00 92.19 713 ALA A CA 1
ATOM 5672 C C . ALA A 1 713 ? 0.387 18.422 15.528 1.00 92.19 713 ALA A C 1
ATOM 5674 O O . ALA A 1 713 ? 0.571 19.534 15.026 1.00 92.19 713 ALA A O 1
ATOM 5675 N N . VAL A 1 714 ? 0.726 18.140 16.793 1.00 90.88 714 VAL A N 1
ATOM 5676 C CA . VAL A 1 714 ? 1.340 19.090 17.730 1.00 90.88 714 VAL A CA 1
ATOM 5677 C C . VAL A 1 714 ? 2.668 18.522 18.234 1.00 90.88 714 VAL A C 1
ATOM 5679 O O . VAL A 1 714 ? 2.718 17.757 19.192 1.00 90.88 714 VAL A O 1
ATOM 5682 N N . ARG A 1 715 ? 3.779 18.915 17.597 1.00 85.19 715 ARG A N 1
ATOM 5683 C CA . ARG A 1 715 ? 5.123 18.352 17.858 1.00 85.19 715 ARG A CA 1
ATOM 5684 C C . ARG A 1 715 ? 5.109 16.824 17.707 1.00 85.19 715 ARG A C 1
ATOM 5686 O O . ARG A 1 715 ? 4.858 16.365 16.602 1.00 85.19 715 ARG A O 1
ATOM 5693 N N . ALA A 1 716 ? 5.374 16.077 18.779 1.00 85.31 716 ALA A N 1
ATOM 5694 C CA . ALA A 1 716 ? 5.350 14.615 18.819 1.00 85.31 716 ALA A CA 1
ATOM 5695 C C . ALA A 1 716 ? 3.982 14.038 19.243 1.00 85.31 716 ALA A C 1
ATOM 5697 O O . ALA A 1 716 ? 3.845 12.822 19.317 1.00 85.31 716 ALA A O 1
ATOM 5698 N N . LEU A 1 717 ? 2.993 14.891 19.543 1.00 93.12 717 LEU A N 1
ATOM 5699 C CA . LEU A 1 717 ? 1.677 14.484 20.034 1.00 93.12 717 LEU A CA 1
ATOM 5700 C C . LEU A 1 717 ? 0.655 14.402 18.904 1.00 93.12 717 LEU A C 1
ATOM 5702 O O . LEU A 1 717 ? 0.519 15.323 18.086 1.00 93.12 717 LEU A O 1
ATOM 5706 N N . ASP A 1 718 ? -0.097 13.313 18.916 1.00 96.25 718 ASP A N 1
ATOM 5707 C CA . ASP A 1 718 ? -1.261 13.099 18.074 1.00 96.25 718 ASP A CA 1
ATOM 5708 C C . ASP A 1 718 ? -2.439 13.947 18.574 1.00 96.25 718 ASP A C 1
ATOM 5710 O O . ASP A 1 718 ? -2.533 14.280 19.758 1.00 96.25 718 ASP A O 1
ATOM 5714 N N . VAL A 1 719 ? -3.359 14.284 17.674 1.00 97.88 719 VAL A N 1
ATOM 5715 C CA . VAL A 1 719 ? -4.644 14.907 18.014 1.00 97.88 719 VAL A CA 1
ATOM 5716 C C . VAL A 1 719 ? -5.766 13.946 17.640 1.00 97.88 719 VAL A C 1
ATOM 5718 O O . VAL A 1 719 ? -5.819 13.456 16.511 1.00 97.88 719 VAL A O 1
ATOM 5721 N N . TYR A 1 720 ? -6.678 13.721 18.578 1.00 98.12 720 TYR A N 1
ATOM 5722 C CA . TYR A 1 720 ? -7.887 12.922 18.414 1.00 98.12 720 TYR A CA 1
ATOM 5723 C C . TYR A 1 720 ? -9.100 13.837 18.531 1.00 98.12 720 TYR A C 1
ATOM 5725 O O . TYR A 1 720 ? -9.199 14.607 19.485 1.00 98.12 720 TYR A O 1
ATOM 5733 N N . LEU A 1 721 ? -10.003 13.772 17.559 1.00 98.31 721 LEU A N 1
ATOM 5734 C CA . LEU A 1 721 ? -11.269 14.494 17.565 1.00 98.31 721 LEU A CA 1
ATOM 5735 C C . LEU A 1 721 ? -12.394 13.475 17.445 1.00 98.31 721 LEU A C 1
ATOM 5737 O O . LEU A 1 721 ? -12.515 12.821 16.414 1.00 98.31 721 LEU A O 1
ATOM 5741 N N . ASP A 1 722 ? -13.226 13.368 18.468 1.00 98.12 722 ASP A N 1
ATOM 5742 C CA . ASP A 1 722 ? -14.361 12.452 18.475 1.00 98.12 722 ASP A CA 1
ATOM 5743 C C . ASP A 1 722 ? -15.647 13.253 18.629 1.00 98.12 722 ASP A C 1
ATOM 5745 O O . ASP A 1 722 ? -15.720 14.169 19.450 1.00 98.12 722 ASP A O 1
ATOM 5749 N N . ALA A 1 723 ? -16.659 12.916 17.836 1.00 98.06 723 ALA A N 1
ATOM 5750 C CA . ALA A 1 723 ? -18.008 13.431 18.009 1.00 98.06 723 ALA A CA 1
ATOM 5751 C C . ALA A 1 723 ? -19.026 12.322 17.746 1.00 98.06 723 ALA A C 1
ATOM 5753 O O . ALA A 1 723 ? -18.888 11.553 16.798 1.00 98.06 723 ALA A O 1
ATOM 5754 N N . GLU A 1 724 ? -20.056 12.244 18.576 1.00 97.31 724 GLU A N 1
ATOM 5755 C CA . GLU A 1 724 ? -21.125 11.260 18.447 1.00 97.31 724 GLU A CA 1
ATOM 5756 C C . GLU A 1 724 ? -22.472 11.918 18.731 1.00 97.31 724 GLU A C 1
ATOM 5758 O O . GLU A 1 724 ? -22.618 12.670 19.699 1.00 97.31 724 GLU A O 1
ATOM 5763 N N . ILE A 1 725 ? -23.449 11.613 17.882 1.00 95.12 725 ILE A N 1
ATOM 5764 C CA . ILE A 1 725 ? -24.847 11.999 18.036 1.00 95.12 725 ILE A CA 1
ATOM 5765 C C . ILE A 1 725 ? -25.678 10.722 18.021 1.00 95.12 725 ILE A C 1
ATOM 5767 O O . ILE A 1 725 ? -25.660 9.991 17.034 1.00 95.12 725 ILE A O 1
ATOM 5771 N N . ARG A 1 726 ? -26.445 10.484 19.086 1.00 91.69 726 ARG A N 1
ATOM 5772 C CA . ARG A 1 726 ? -27.458 9.423 19.171 1.00 91.69 726 ARG A CA 1
ATOM 5773 C C . ARG A 1 726 ? -28.819 10.070 19.348 1.00 91.69 726 ARG A C 1
ATOM 5775 O O . ARG A 1 726 ? -29.060 10.702 20.377 1.00 91.69 726 ARG A O 1
ATOM 5782 N N . SER A 1 727 ? -29.684 9.970 18.344 1.00 85.94 727 SER A N 1
ATOM 5783 C CA . SER A 1 727 ? -30.968 10.675 18.338 1.00 85.94 727 SER A CA 1
ATOM 5784 C C . SER A 1 727 ? -31.930 10.115 17.284 1.00 85.94 727 SER A C 1
ATOM 5786 O O . SER A 1 727 ? -31.467 9.545 16.307 1.00 85.94 727 SER A O 1
ATOM 5788 N N . PRO A 1 728 ? -33.248 10.323 17.418 1.00 78.62 728 PRO A N 1
ATOM 5789 C CA . PRO A 1 728 ? -33.978 10.327 18.681 1.00 78.62 728 PRO A CA 1
ATOM 5790 C C . PRO A 1 728 ? -34.079 8.896 19.246 1.00 78.62 728 PRO A C 1
ATOM 5792 O O . PRO A 1 728 ? -33.813 7.919 18.555 1.00 78.62 728 PRO A O 1
ATOM 5795 N N . ASN A 1 729 ? -34.521 8.760 20.497 1.00 75.19 729 ASN A N 1
ATOM 5796 C CA . ASN A 1 729 ? -34.887 7.471 21.104 1.00 75.19 729 ASN A CA 1
ATOM 5797 C C . ASN A 1 729 ? -33.736 6.456 21.275 1.00 75.19 729 ASN A C 1
ATOM 5799 O O . ASN A 1 729 ? -33.975 5.255 21.171 1.00 75.19 729 ASN A O 1
ATOM 5803 N N . SER A 1 730 ? -32.513 6.895 21.598 1.00 78.12 730 SER A N 1
ATOM 5804 C CA . SER A 1 730 ? -31.474 5.959 22.054 1.00 78.12 730 SER A CA 1
ATOM 5805 C C . SER A 1 730 ? -31.927 5.313 23.364 1.00 78.12 730 SER A C 1
ATOM 5807 O O . SER A 1 730 ? -32.181 6.016 24.341 1.00 78.12 730 SER A O 1
ATOM 5809 N N . ILE A 1 731 ? -32.036 3.987 23.396 1.00 80.12 731 ILE A N 1
ATOM 5810 C CA . ILE A 1 731 ? -32.580 3.261 24.549 1.00 80.12 731 ILE A CA 1
ATOM 5811 C C . ILE A 1 731 ? -31.472 2.953 25.561 1.00 80.12 731 ILE A C 1
ATOM 5813 O O . ILE A 1 731 ? -30.403 2.453 25.208 1.00 80.12 731 ILE A O 1
ATOM 5817 N N . ARG A 1 732 ? -31.747 3.209 26.843 1.00 84.31 732 ARG A N 1
ATOM 5818 C CA . ARG A 1 732 ? -30.960 2.718 27.979 1.00 84.31 732 ARG A CA 1
ATOM 5819 C C . ARG A 1 732 ? -31.893 2.129 29.027 1.00 84.31 732 ARG A C 1
ATOM 5821 O O . ARG A 1 732 ? -32.799 2.812 29.491 1.00 84.31 732 ARG A O 1
ATOM 5828 N N . ASN A 1 733 ? -31.648 0.889 29.440 1.00 87.12 733 ASN A N 1
ATOM 5829 C CA . ASN A 1 733 ? -32.421 0.309 30.534 1.00 87.12 733 ASN A CA 1
ATOM 5830 C C . ASN A 1 733 ? -32.001 0.919 31.879 1.00 87.12 733 ASN A C 1
ATOM 5832 O O . ASN A 1 733 ? -30.809 1.135 32.127 1.00 87.12 733 ASN A O 1
ATOM 5836 N N . PHE A 1 734 ? -32.977 1.171 32.746 1.00 88.50 734 PHE A N 1
ATOM 5837 C CA . PHE A 1 734 ? -32.777 1.674 34.095 1.00 88.50 734 PHE A CA 1
ATOM 5838 C C . PHE A 1 734 ? -33.846 1.114 35.044 1.00 88.50 734 PHE A C 1
ATOM 5840 O O . PHE A 1 734 ? -35.018 1.459 34.950 1.00 88.50 734 PHE A O 1
ATOM 5847 N N . TYR A 1 735 ? -33.416 0.264 35.979 1.00 88.75 735 TYR A N 1
ATOM 5848 C CA . TYR A 1 735 ? -34.270 -0.400 36.978 1.00 88.75 735 TYR A CA 1
ATOM 5849 C C . TYR A 1 735 ? -34.208 0.295 38.353 1.00 88.75 735 TYR A C 1
ATOM 5851 O O . TYR A 1 735 ? -34.671 -0.247 39.351 1.00 88.75 735 TYR A O 1
ATOM 5859 N N . GLY A 1 736 ? -33.608 1.490 38.415 1.00 88.19 736 GLY A N 1
ATOM 5860 C CA . GLY A 1 736 ? -33.282 2.192 39.658 1.00 88.19 736 GLY A CA 1
ATOM 5861 C C . GLY A 1 736 ? -31.806 2.060 40.049 1.00 88.19 736 GLY A C 1
ATOM 5862 O O . GLY A 1 736 ? -31.051 1.285 39.457 1.00 88.19 736 GLY A O 1
ATOM 5863 N N . LEU A 1 737 ? -31.384 2.849 41.042 1.00 89.25 737 LEU A N 1
ATOM 5864 C CA . LEU A 1 737 ? -30.063 2.716 41.661 1.00 89.25 737 LEU A CA 1
ATOM 5865 C C . LEU A 1 737 ? -30.130 1.661 42.768 1.00 89.25 737 LEU A C 1
ATOM 5867 O O . LEU A 1 737 ? -30.939 1.784 43.682 1.00 89.25 737 LEU A O 1
ATOM 5871 N N . GLY A 1 738 ? -29.266 0.652 42.700 1.00 90.88 738 GLY A N 1
ATOM 5872 C CA . GLY A 1 738 ? -29.193 -0.396 43.713 1.00 90.88 738 GLY A CA 1
ATOM 5873 C C . GLY A 1 738 ? -28.766 -1.752 43.163 1.00 90.88 738 GLY A C 1
ATOM 5874 O O . GLY A 1 738 ? -29.020 -2.095 42.003 1.00 90.88 738 GLY A O 1
ATOM 5875 N N . ASN A 1 739 ? -28.122 -2.534 44.021 1.00 94.31 739 ASN A N 1
ATOM 5876 C CA . ASN A 1 739 ? -27.685 -3.893 43.726 1.00 94.31 739 ASN A CA 1
ATOM 5877 C C . ASN A 1 739 ? -28.827 -4.914 43.802 1.00 94.31 739 ASN A C 1
ATOM 5879 O O . ASN A 1 739 ? -28.730 -5.971 43.181 1.00 94.31 739 ASN A O 1
ATOM 5883 N N . GLU A 1 740 ? -29.897 -4.602 44.533 1.00 91.69 740 GLU A N 1
ATOM 5884 C CA . GLU A 1 740 ? -31.051 -5.491 44.745 1.00 91.69 740 GLU A CA 1
ATOM 5885 C C . GLU A 1 740 ? -32.341 -5.002 44.067 1.00 91.69 740 GLU A C 1
ATOM 5887 O O . GLU A 1 740 ? -33.436 -5.397 44.448 1.00 91.69 740 GLU A O 1
ATOM 5892 N N . THR A 1 741 ? -32.223 -4.164 43.031 1.00 89.88 741 THR A N 1
ATOM 5893 C CA . THR A 1 741 ? -33.378 -3.698 42.242 1.00 89.88 741 THR A CA 1
ATOM 5894 C C . THR A 1 741 ? -34.161 -4.867 41.639 1.00 89.88 741 THR A C 1
ATOM 5896 O O . THR A 1 741 ? -33.585 -5.766 41.017 1.00 89.88 741 THR A O 1
ATOM 5899 N N . GLU A 1 742 ? -35.484 -4.850 41.792 1.00 84.25 742 GLU A N 1
ATOM 5900 C CA . GLU A 1 742 ? -36.371 -5.898 41.283 1.00 84.25 742 GLU A CA 1
ATOM 5901 C C . GLU A 1 742 ? -36.761 -5.666 39.814 1.00 84.25 742 GLU A C 1
ATOM 5903 O O . GLU A 1 742 ? -36.829 -4.537 39.329 1.00 84.25 742 GLU A O 1
ATOM 5908 N N . ASN A 1 743 ? -37.027 -6.761 39.103 1.00 83.50 743 ASN A N 1
ATOM 5909 C CA . ASN A 1 743 ? -37.599 -6.765 37.758 1.00 83.50 743 ASN A CA 1
ATOM 5910 C C . ASN A 1 743 ? -39.033 -7.308 37.859 1.00 83.50 743 ASN A C 1
ATOM 5912 O O . ASN A 1 743 ? -39.263 -8.497 37.648 1.00 83.50 743 ASN A O 1
ATOM 5916 N N . THR A 1 744 ? -39.957 -6.459 38.310 1.00 71.00 744 THR A N 1
ATOM 5917 C CA . THR A 1 744 ? -41.327 -6.834 38.707 1.00 71.00 744 THR A CA 1
ATOM 5918 C C . THR A 1 744 ? -42.317 -6.835 37.548 1.00 71.00 744 THR A C 1
ATOM 5920 O O . THR A 1 744 ? -43.303 -7.564 37.592 1.00 71.00 744 THR A O 1
ATOM 5923 N N . GLU A 1 745 ? -42.063 -6.031 36.515 1.00 65.00 745 GLU A N 1
ATOM 5924 C CA . GLU A 1 745 ? -42.952 -5.891 35.362 1.00 65.00 745 GLU A CA 1
ATOM 5925 C C . GLU A 1 745 ? -42.515 -6.804 34.209 1.00 65.00 745 GLU A C 1
ATOM 5927 O O . GLU A 1 745 ? -41.350 -6.833 33.808 1.00 65.00 745 GLU A O 1
ATOM 5932 N N . GLY A 1 746 ? -43.467 -7.547 33.636 1.00 61.16 746 GLY A N 1
ATOM 5933 C CA . GLY A 1 746 ? -43.223 -8.377 32.450 1.00 61.16 746 GLY A CA 1
ATOM 5934 C C . GLY A 1 746 ? -42.954 -7.559 31.178 1.00 61.16 746 GLY A C 1
ATOM 5935 O O . GLY A 1 746 ? -42.414 -8.098 30.204 1.00 61.16 746 GLY A O 1
ATOM 5936 N N . ASP A 1 747 ? -43.300 -6.266 31.183 1.00 70.44 747 ASP A N 1
ATOM 5937 C CA . ASP A 1 747 ? -43.086 -5.354 30.062 1.00 70.44 747 ASP A CA 1
ATOM 5938 C C . ASP A 1 747 ? -41.675 -4.747 30.081 1.00 70.44 747 ASP A C 1
ATOM 5940 O O . ASP A 1 747 ? -41.252 -4.047 31.000 1.00 70.44 747 ASP A O 1
ATOM 5944 N N . ARG A 1 748 ? -40.933 -5.006 29.003 1.00 75.38 748 ARG A N 1
ATOM 5945 C CA . ARG A 1 748 ? -39.556 -4.540 28.821 1.00 75.38 748 ARG A CA 1
ATOM 5946 C C . ARG A 1 748 ? -39.482 -3.032 28.629 1.00 75.38 748 ARG A C 1
ATOM 5948 O O . ARG A 1 748 ? -38.483 -2.431 29.016 1.00 75.38 748 ARG A O 1
ATOM 5955 N N . GLU A 1 749 ? -40.492 -2.440 27.999 1.00 78.38 749 GLU A N 1
ATOM 5956 C CA . GLU A 1 749 ? -40.490 -1.020 27.655 1.00 78.38 749 GLU A CA 1
ATOM 5957 C C . GLU A 1 749 ? -40.611 -0.123 28.883 1.00 78.38 749 GLU A C 1
ATOM 5959 O O . GLU A 1 749 ? -40.128 1.012 28.860 1.00 78.38 749 GLU A O 1
ATOM 5964 N N . PHE A 1 750 ? -41.183 -0.659 29.964 1.00 81.94 750 PHE A N 1
ATOM 5965 C CA . PHE A 1 750 ? -41.336 0.040 31.229 1.00 81.94 750 PHE A CA 1
ATOM 5966 C C . PHE A 1 750 ? -39.986 0.530 31.768 1.00 81.94 750 PHE A C 1
ATOM 5968 O O . PHE A 1 750 ? -39.869 1.686 32.148 1.00 81.94 750 PHE A O 1
ATOM 5975 N N . TYR A 1 751 ? -38.924 -0.277 31.712 1.00 84.56 751 TYR A N 1
ATOM 5976 C CA . TYR A 1 751 ? -37.604 0.094 32.250 1.00 84.56 751 TYR A CA 1
ATOM 5977 C C . TYR A 1 751 ? -36.695 0.845 31.261 1.00 84.56 751 TYR A C 1
ATOM 5979 O O . TYR A 1 751 ? -35.509 1.033 31.534 1.00 84.56 751 TYR A O 1
ATOM 5987 N N . GLN A 1 752 ? -37.196 1.258 30.094 1.00 84.44 752 GLN A N 1
ATOM 5988 C CA . GLN A 1 752 ? -36.381 1.874 29.043 1.00 84.44 752 GLN A CA 1
ATOM 5989 C C . GLN A 1 752 ? -36.434 3.406 29.072 1.00 84.44 752 GLN A C 1
ATOM 5991 O O . GLN A 1 752 ? -37.402 4.015 28.607 1.00 84.44 752 GLN A O 1
ATOM 5996 N N . ALA A 1 753 ? -35.335 4.039 29.484 1.00 83.38 753 ALA A N 1
ATOM 5997 C CA . ALA A 1 753 ? -35.122 5.469 29.301 1.00 83.38 753 ALA A CA 1
ATOM 5998 C C . ALA A 1 753 ? -34.741 5.772 27.843 1.00 83.38 753 ALA A C 1
ATOM 6000 O O . ALA A 1 753 ? -33.838 5.147 27.279 1.00 83.38 753 ALA A O 1
ATOM 6001 N N . ARG A 1 754 ? -35.419 6.751 27.235 1.00 85.06 754 ARG A N 1
ATOM 6002 C CA . ARG A 1 754 ? -35.113 7.245 25.887 1.00 85.06 754 ARG A CA 1
ATOM 6003 C C . ARG A 1 754 ? -34.292 8.520 25.979 1.00 85.06 754 ARG A C 1
ATOM 6005 O O . ARG A 1 754 ? -34.715 9.493 26.599 1.00 85.06 754 ARG A O 1
ATOM 6012 N N . LEU A 1 755 ? -33.129 8.499 25.343 1.00 86.81 755 LEU A N 1
ATOM 6013 C CA . LEU A 1 755 ? -32.134 9.556 25.418 1.00 86.81 755 LEU A CA 1
ATOM 6014 C C . LEU A 1 755 ? -31.857 10.138 24.030 1.00 86.81 755 LEU A C 1
ATOM 6016 O O . LEU A 1 755 ? -31.805 9.408 23.035 1.00 86.81 755 LEU A O 1
ATOM 6020 N N . THR A 1 756 ? -31.604 11.442 23.990 1.00 91.38 756 THR A N 1
ATOM 6021 C CA . THR A 1 756 ? -30.833 12.083 22.923 1.00 91.38 756 THR A CA 1
ATOM 6022 C C . THR A 1 756 ? -29.493 12.493 23.512 1.00 91.38 756 THR A C 1
ATOM 6024 O O . THR A 1 756 ? -29.445 13.183 24.529 1.00 91.38 756 THR A O 1
ATOM 6027 N N . GLN A 1 757 ? -28.397 12.050 22.900 1.00 93.44 757 GLN A N 1
ATOM 6028 C CA . GLN A 1 757 ? -27.051 12.331 23.391 1.00 93.44 757 GLN A CA 1
ATOM 6029 C C . GLN A 1 757 ? -26.193 12.940 22.293 1.00 93.44 757 GLN A C 1
ATOM 6031 O O . GLN A 1 757 ? -26.122 12.412 21.184 1.00 93.44 757 GLN A O 1
ATOM 6036 N N . LEU A 1 758 ? -25.510 14.027 22.638 1.00 95.19 758 LEU A N 1
ATOM 6037 C CA . LEU A 1 758 ? -24.415 14.587 21.862 1.00 95.19 758 LEU A CA 1
ATOM 6038 C C . LEU A 1 758 ? -23.166 14.563 22.733 1.00 95.19 758 LEU A C 1
ATOM 6040 O O . LEU A 1 758 ? -23.181 15.032 23.870 1.00 95.19 758 LEU A O 1
ATOM 6044 N N . SER A 1 759 ? -22.073 14.035 22.202 1.00 96.69 759 SER A N 1
ATOM 6045 C CA . SER A 1 759 ? -20.768 14.109 22.853 1.00 96.69 759 SER A CA 1
ATOM 6046 C C . SER A 1 759 ? -19.707 14.547 21.864 1.00 96.69 759 SER A C 1
ATOM 6048 O O . SER A 1 759 ? -19.732 14.123 20.711 1.00 96.69 759 SER A O 1
ATOM 6050 N N . ALA A 1 760 ? -18.780 15.380 22.321 1.00 98.19 760 ALA A N 1
ATOM 6051 C CA . ALA A 1 760 ? -17.615 15.794 21.561 1.00 98.19 760 ALA A CA 1
ATOM 6052 C C . ALA A 1 760 ? -16.381 15.841 22.467 1.00 98.19 760 ALA A C 1
ATOM 6054 O O . ALA A 1 760 ? -16.464 16.256 23.625 1.00 98.19 760 ALA A O 1
ATOM 6055 N N . SER A 1 761 ? -15.225 15.451 21.940 1.00 98.19 761 SER A N 1
ATOM 6056 C CA . SER A 1 761 ? -13.945 15.565 22.635 1.00 98.19 761 SER A CA 1
ATOM 6057 C C . SER A 1 761 ? -12.809 15.890 21.681 1.00 98.19 761 SER A C 1
ATOM 6059 O O . SER A 1 761 ? -12.768 15.398 20.555 1.00 98.19 761 SER A O 1
ATOM 6061 N N . GLY A 1 762 ? -11.859 16.690 22.162 1.00 98.19 762 GLY A N 1
ATOM 6062 C CA . GLY A 1 762 ? -10.584 16.925 21.495 1.00 98.19 762 GLY A CA 1
ATOM 6063 C C . GLY A 1 762 ? -9.456 16.536 22.434 1.00 98.19 762 GLY A C 1
ATOM 6064 O O . GLY A 1 762 ? -9.334 17.131 23.497 1.00 98.19 762 GLY A O 1
ATOM 6065 N N . MET A 1 763 ? -8.650 15.538 22.081 1.00 98.25 763 MET A N 1
ATOM 6066 C CA . MET A 1 763 ? -7.615 14.991 22.960 1.00 98.25 763 MET A CA 1
ATOM 6067 C C . MET A 1 763 ? -6.236 15.067 22.312 1.00 98.25 763 MET A C 1
ATOM 6069 O O . MET A 1 763 ? -6.080 14.778 21.128 1.00 98.25 763 MET A O 1
ATOM 6073 N N . LEU A 1 764 ? -5.224 15.413 23.105 1.00 98.25 764 LEU A N 1
ATOM 6074 C CA . LEU A 1 764 ? -3.822 15.214 22.753 1.00 98.25 764 LEU A CA 1
ATOM 6075 C C . LEU A 1 764 ? -3.399 13.821 23.193 1.00 98.25 764 LEU A C 1
ATOM 6077 O O . LEU A 1 764 ? -3.715 13.419 24.313 1.00 98.25 764 LEU A O 1
ATOM 6081 N N . GLY A 1 765 ? -2.683 13.099 22.335 1.00 96.50 765 GLY A N 1
ATOM 6082 C CA . GLY A 1 765 ? -2.221 11.751 22.626 1.00 96.50 765 GLY A CA 1
ATOM 6083 C C . GLY A 1 765 ? -0.734 11.541 22.385 1.00 96.50 765 GLY A C 1
ATOM 6084 O O . GLY A 1 765 ? -0.135 12.136 21.494 1.00 96.50 765 GLY A O 1
ATOM 6085 N N . PHE A 1 766 ? -0.149 10.665 23.188 1.00 92.62 766 PHE A N 1
ATOM 6086 C CA . PHE A 1 766 ? 1.182 10.112 23.012 1.00 92.62 766 PHE A CA 1
ATOM 6087 C C . PHE A 1 766 ? 1.058 8.597 22.878 1.00 92.62 766 PHE A C 1
ATOM 6089 O O . PHE A 1 766 ? 0.441 7.957 23.730 1.00 92.62 766 PHE A O 1
ATOM 6096 N N . SER A 1 767 ? 1.687 8.036 21.849 1.00 88.31 767 SER A N 1
ATOM 6097 C CA . SER A 1 767 ? 1.764 6.594 21.627 1.00 88.31 767 SER A CA 1
ATOM 6098 C C . SER A 1 767 ? 3.225 6.156 21.634 1.00 88.31 767 SER A C 1
ATOM 6100 O O . SER A 1 767 ? 4.043 6.709 20.900 1.00 88.31 767 SER A O 1
ATOM 6102 N N . SER A 1 768 ? 3.555 5.153 22.444 1.00 81.56 768 SER A N 1
ATOM 6103 C CA . SER A 1 768 ? 4.864 4.507 22.447 1.00 81.56 768 SER A CA 1
ATOM 6104 C C . SER A 1 768 ? 4.865 3.261 21.565 1.00 81.56 768 SER A C 1
ATOM 6106 O O . SER A 1 768 ? 3.852 2.601 21.329 1.00 81.56 768 SER A O 1
ATOM 6108 N N . GLU A 1 769 ? 6.055 2.857 21.147 1.00 71.81 769 GLU A N 1
ATOM 6109 C CA . GLU A 1 769 ? 6.242 1.634 20.365 1.00 71.81 769 GLU A CA 1
ATOM 6110 C C . GLU A 1 769 ? 6.108 0.354 21.199 1.00 71.81 769 GLU A C 1
ATOM 6112 O O . GLU A 1 769 ? 5.910 -0.731 20.650 1.00 71.81 769 GLU A O 1
ATOM 6117 N N . THR A 1 770 ? 6.164 0.487 22.527 1.00 70.81 770 THR A N 1
ATOM 6118 C CA . THR A 1 770 ? 5.912 -0.588 23.497 1.00 70.81 770 THR A CA 1
ATOM 6119 C C . THR A 1 770 ? 4.419 -0.879 23.688 1.00 70.81 770 THR A C 1
ATOM 6121 O O . THR A 1 770 ? 4.067 -1.799 24.424 1.00 70.81 770 THR A O 1
ATOM 6124 N N . GLY A 1 771 ? 3.538 -0.132 23.007 1.00 76.12 771 GLY A N 1
ATOM 6125 C CA . GLY A 1 771 ? 2.087 -0.321 23.053 1.00 76.12 771 GLY A CA 1
ATOM 6126 C C . GLY A 1 771 ? 1.382 0.467 24.157 1.00 76.12 771 GLY A C 1
ATOM 6127 O O . GLY A 1 771 ? 0.224 0.160 24.440 1.00 76.12 771 GLY A O 1
ATOM 6128 N N . ILE A 1 772 ? 2.059 1.446 24.775 1.00 85.94 772 ILE A N 1
ATOM 6129 C CA . ILE A 1 772 ? 1.449 2.410 25.701 1.00 85.94 772 ILE A CA 1
ATOM 6130 C C . ILE A 1 772 ? 0.841 3.542 24.880 1.00 85.94 772 ILE A C 1
ATOM 6132 O O . ILE A 1 772 ? 1.496 4.104 24.008 1.00 85.94 772 ILE A O 1
ATOM 6136 N N . GLU A 1 773 ? -0.377 3.934 25.213 1.00 93.00 773 GLU A N 1
ATOM 6137 C CA . GLU A 1 773 ? -1.009 5.126 24.675 1.00 93.00 773 GLU A CA 1
ATOM 6138 C C . GLU A 1 773 ? -1.633 5.941 25.805 1.00 93.00 773 GLU A C 1
ATOM 6140 O O . GLU A 1 773 ? -2.402 5.418 26.609 1.00 93.00 773 GLU A O 1
ATOM 6145 N N . LEU A 1 774 ? -1.315 7.230 25.863 1.00 96.19 774 LEU A N 1
ATOM 6146 C CA . LEU A 1 774 ? -1.871 8.179 26.823 1.00 96.19 774 LEU A CA 1
ATOM 6147 C C . LEU A 1 774 ? -2.568 9.294 26.054 1.00 96.19 774 LEU A C 1
ATOM 6149 O O . LEU A 1 774 ? -1.941 9.921 25.209 1.00 96.19 774 LEU A O 1
ATOM 6153 N N . ARG A 1 775 ? -3.836 9.572 26.353 1.00 97.94 775 ARG A N 1
ATOM 6154 C CA . ARG A 1 775 ? -4.619 10.663 25.761 1.00 97.94 775 ARG A CA 1
ATOM 6155 C C . ARG A 1 775 ? -5.210 11.538 26.852 1.00 97.94 775 ARG A C 1
ATOM 6157 O O . ARG A 1 775 ? -5.680 11.016 27.856 1.00 97.94 775 ARG A O 1
ATOM 6164 N N . VAL A 1 776 ? -5.249 12.848 26.648 1.00 98.25 776 VAL A N 1
ATOM 6165 C CA . VAL A 1 776 ? -5.889 13.796 27.569 1.00 98.25 776 VAL A CA 1
ATOM 6166 C C . VAL A 1 776 ? -6.509 14.961 26.809 1.00 98.25 776 VAL A C 1
ATOM 6168 O O . VAL A 1 776 ? -5.912 15.472 25.862 1.00 98.25 776 VAL A O 1
ATOM 6171 N N . GLY A 1 777 ? -7.696 15.407 27.210 1.00 98.12 777 GLY A N 1
ATOM 6172 C CA . GLY A 1 777 ? -8.272 16.626 26.652 1.00 98.12 777 GLY A CA 1
ATOM 6173 C C . GLY A 1 777 ? -9.695 16.947 27.099 1.00 98.12 777 GLY A C 1
ATOM 6174 O O . GLY A 1 777 ? -10.299 16.176 27.850 1.00 98.12 777 GLY A O 1
ATOM 6175 N N . PRO A 1 778 ? -10.218 18.110 26.677 1.00 98.31 778 PRO A N 1
ATOM 6176 C CA . PRO A 1 778 ? -11.565 18.550 27.005 1.00 98.31 778 PRO A CA 1
ATOM 6177 C C . PRO A 1 778 ? -12.660 17.689 26.367 1.00 98.31 778 PRO A C 1
ATOM 6179 O O . PRO A 1 778 ? -12.496 17.101 25.294 1.00 98.31 778 PRO A O 1
ATOM 6182 N N . THR A 1 779 ? -13.816 17.692 27.022 1.00 98.06 779 THR A N 1
ATOM 6183 C CA . THR A 1 779 ? -15.042 17.012 26.603 1.00 98.06 779 THR A CA 1
ATOM 6184 C C . THR A 1 779 ? -16.251 17.926 26.780 1.00 98.06 779 THR A C 1
ATOM 6186 O O . THR A 1 779 ? -16.283 18.761 27.686 1.00 98.06 779 THR A O 1
ATOM 6189 N N . LEU A 1 780 ? -17.245 17.752 25.915 1.00 97.81 780 LEU A N 1
ATOM 6190 C CA . LEU A 1 780 ? -18.575 18.339 26.018 1.00 97.81 780 LEU A CA 1
ATOM 6191 C C . LEU A 1 780 ? -19.596 17.216 25.848 1.00 97.81 780 LEU A C 1
ATOM 6193 O O . LEU A 1 780 ? -19.508 16.434 24.899 1.00 97.81 780 LEU A O 1
ATOM 6197 N N . ARG A 1 781 ? -20.568 17.140 26.752 1.00 96.12 781 ARG A N 1
ATOM 6198 C CA . ARG A 1 781 ? -21.652 16.162 26.713 1.00 96.12 781 ARG A CA 1
ATOM 6199 C C . ARG A 1 781 ? -22.983 16.850 26.949 1.00 96.12 781 ARG A C 1
ATOM 6201 O O . ARG A 1 781 ? -23.125 17.611 27.898 1.00 96.12 781 ARG A O 1
ATOM 6208 N N . ILE A 1 782 ? -23.954 16.543 26.105 1.00 94.81 782 ILE A N 1
ATOM 6209 C CA . ILE A 1 782 ? -25.334 17.004 26.215 1.00 94.81 782 ILE A CA 1
ATOM 6210 C C . ILE A 1 782 ? -26.207 15.760 26.244 1.00 94.81 782 ILE A C 1
ATOM 6212 O O . ILE A 1 782 ? -26.059 14.874 25.399 1.00 94.81 782 ILE A O 1
ATOM 6216 N N . THR A 1 783 ? -27.072 15.648 27.243 1.00 92.69 783 THR A N 1
ATOM 6217 C CA . THR A 1 783 ? -28.027 14.544 27.353 1.00 92.69 783 THR A CA 1
ATOM 6218 C C . THR A 1 783 ? -29.404 15.099 27.652 1.00 92.69 783 THR A C 1
ATOM 6220 O O . THR A 1 783 ? -29.585 15.822 28.625 1.00 92.69 783 THR A O 1
ATOM 6223 N N . ASP A 1 784 ? -30.357 14.735 26.807 1.00 90.75 784 ASP A N 1
ATOM 6224 C CA . ASP A 1 784 ? -31.773 15.018 26.981 1.00 90.75 784 ASP A CA 1
ATOM 6225 C C . ASP A 1 784 ? -32.513 13.697 27.220 1.00 90.75 784 ASP A C 1
ATOM 6227 O O . ASP A 1 784 ? -32.314 12.719 26.488 1.00 90.75 784 ASP A O 1
ATOM 6231 N N . VAL A 1 785 ? -33.321 13.660 28.279 1.00 87.69 785 VAL A N 1
ATOM 6232 C CA . VAL A 1 785 ? -34.077 12.481 28.706 1.00 87.69 785 VAL A CA 1
ATOM 6233 C C . VAL A 1 785 ? -35.544 12.724 28.402 1.00 87.69 785 VAL A C 1
ATOM 6235 O O . VAL A 1 785 ? -36.196 13.567 29.017 1.00 87.69 785 VAL A O 1
ATOM 6238 N N . ARG A 1 786 ? -36.097 11.934 27.484 1.00 84.06 786 ARG A N 1
ATOM 6239 C CA . ARG A 1 786 ? -37.501 12.062 27.108 1.00 84.06 786 ARG A CA 1
ATOM 6240 C C . ARG A 1 786 ? -38.409 11.646 28.266 1.00 84.06 786 ARG A C 1
ATOM 6242 O O . ARG A 1 786 ? -38.247 10.573 28.846 1.00 84.06 786 ARG A O 1
ATOM 6249 N N . ARG A 1 787 ? -39.414 12.477 28.545 1.00 78.69 787 ARG A N 1
ATOM 6250 C CA . ARG A 1 787 ? -40.460 12.193 29.530 1.00 78.69 787 ARG A CA 1
ATOM 6251 C C . ARG A 1 787 ? -41.596 11.398 28.886 1.00 78.69 787 ARG A C 1
ATOM 6253 O O . ARG A 1 787 ? -42.372 11.957 28.118 1.00 78.69 787 ARG A O 1
ATOM 6260 N N . ASP A 1 788 ? -41.701 10.116 29.220 1.00 74.25 788 ASP A N 1
ATOM 6261 C CA . ASP A 1 788 ? -42.761 9.221 28.740 1.00 74.25 788 ASP A CA 1
ATOM 6262 C C . ASP A 1 788 ? -43.591 8.739 29.939 1.00 74.25 788 ASP A C 1
ATOM 6264 O O . ASP A 1 788 ? -43.063 8.021 30.778 1.00 74.25 788 ASP A O 1
ATOM 6268 N N . ALA A 1 789 ? -44.866 9.140 30.035 1.00 65.12 789 ALA A N 1
ATOM 6269 C CA . ALA A 1 789 ? -45.705 8.956 31.231 1.00 65.12 789 ALA A CA 1
ATOM 6270 C C . ALA A 1 789 ? -45.895 7.493 31.683 1.00 65.12 789 ALA A C 1
ATOM 6272 O O . ALA A 1 789 ? -46.087 7.252 32.873 1.00 65.12 789 ALA A O 1
ATOM 6273 N N . ASP A 1 790 ? -45.777 6.539 30.757 1.00 68.88 790 ASP A N 1
ATOM 6274 C CA . ASP A 1 790 ? -46.042 5.111 30.978 1.00 68.88 790 ASP A CA 1
ATOM 6275 C C . ASP A 1 790 ? -44.774 4.291 31.304 1.00 68.88 790 ASP A C 1
ATOM 6277 O O . ASP A 1 790 ? -44.790 3.063 31.244 1.00 68.88 790 ASP A O 1
ATOM 6281 N N . ARG A 1 791 ? -43.641 4.946 31.606 1.00 71.69 791 ARG A N 1
ATOM 6282 C CA . ARG A 1 791 ? -42.340 4.288 31.837 1.00 71.69 791 ARG A CA 1
ATOM 6283 C C . ARG A 1 791 ? -41.810 4.507 33.259 1.00 71.69 791 ARG A C 1
ATOM 6285 O O . ARG A 1 791 ? -42.117 5.494 33.923 1.00 71.69 791 ARG A O 1
ATOM 6292 N N . PHE A 1 792 ? -40.994 3.576 33.744 1.00 63.94 792 PHE A N 1
ATOM 6293 C CA . PHE A 1 792 ? -40.318 3.649 35.035 1.00 63.94 792 PHE A CA 1
ATOM 6294 C C . PHE A 1 792 ? -39.400 4.875 35.089 1.00 63.94 792 PHE A C 1
ATOM 6296 O O . PHE A 1 792 ? -38.554 5.078 34.218 1.00 63.94 792 PHE A O 1
ATOM 6303 N N . GLY A 1 793 ? -39.552 5.680 36.144 1.00 54.59 793 GLY A N 1
ATOM 6304 C CA . GLY A 1 793 ? -38.732 6.870 36.372 1.00 54.59 793 GLY A CA 1
ATOM 6305 C C . GLY A 1 793 ? -39.348 8.187 35.898 1.00 54.59 793 GLY A C 1
ATOM 6306 O O . GLY A 1 793 ? -38.600 9.038 35.450 1.00 54.59 793 GLY A O 1
ATOM 6307 N N . VAL A 1 794 ? -40.673 8.382 36.000 1.00 50.81 794 VAL A N 1
ATOM 6308 C CA . VAL A 1 794 ? -41.380 9.646 35.647 1.00 50.81 794 VAL A CA 1
ATOM 6309 C C . VAL A 1 794 ? -41.690 10.539 36.867 1.00 50.81 794 VAL A C 1
ATOM 6311 O O . VAL A 1 794 ? -42.101 11.694 36.721 1.00 50.81 794 VAL A O 1
ATOM 6314 N N . SER A 1 795 ? -41.392 10.060 38.075 1.00 50.81 795 SER A N 1
ATOM 6315 C CA . SER A 1 795 ? -41.476 10.824 39.328 1.00 50.81 795 SER A CA 1
ATOM 6316 C C . SER A 1 795 ? -40.087 10.940 39.966 1.00 50.81 795 SER A C 1
ATOM 6318 O O . SER A 1 795 ? -39.305 9.997 39.819 1.00 50.81 795 SER A O 1
ATOM 6320 N N . PRO A 1 796 ? -39.757 12.040 40.678 1.00 50.88 796 PRO A N 1
ATOM 6321 C CA . PRO A 1 796 ? -38.530 12.132 41.467 1.00 50.88 796 PRO A CA 1
ATOM 6322 C C . PRO A 1 796 ? -38.435 10.924 42.406 1.00 50.88 796 PRO A C 1
ATOM 6324 O O . PRO A 1 796 ? -39.189 10.816 43.371 1.00 50.88 796 PRO A O 1
ATOM 6327 N N . GLN A 1 797 ? -37.556 9.978 42.087 1.00 58.66 797 GLN A N 1
ATOM 6328 C CA . GLN A 1 797 ? -37.235 8.876 42.986 1.00 58.66 797 GLN A CA 1
ATOM 6329 C C . GLN A 1 797 ? -36.173 9.350 43.984 1.00 58.66 797 GLN A C 1
ATOM 6331 O O . GLN A 1 797 ? -35.382 10.241 43.649 1.00 58.66 797 GLN A O 1
ATOM 6336 N N . PRO A 1 798 ? -36.103 8.760 45.189 1.00 55.28 798 PRO A N 1
ATOM 6337 C CA . PRO A 1 798 ? -34.975 8.978 46.085 1.00 55.28 798 PRO A CA 1
ATOM 6338 C C . PRO A 1 798 ? -33.653 8.745 45.331 1.00 55.28 798 PRO A C 1
ATOM 6340 O O . PRO A 1 798 ? -33.400 7.648 44.842 1.00 55.28 798 PRO A O 1
ATOM 6343 N N . GLY A 1 799 ? -32.839 9.796 45.182 1.00 59.78 799 GLY A N 1
ATOM 6344 C CA . GLY A 1 799 ? -31.559 9.752 44.459 1.00 59.78 799 GLY A CA 1
ATOM 6345 C C . GLY A 1 799 ? -31.549 10.305 43.022 1.00 59.78 799 GLY A C 1
ATOM 6346 O O . GLY A 1 799 ? -30.472 10.356 42.431 1.00 59.78 799 GLY A O 1
ATOM 6347 N N . LEU A 1 800 ? -32.681 10.759 42.458 1.00 67.19 800 LEU A N 1
ATOM 6348 C CA . LEU A 1 800 ? -32.742 11.435 41.144 1.00 67.19 800 LEU A CA 1
ATOM 6349 C C . LEU A 1 800 ? -33.000 12.948 41.282 1.00 67.19 800 LEU A C 1
ATOM 6351 O O . LEU A 1 800 ? -33.800 13.376 42.111 1.00 67.19 800 LEU A O 1
ATOM 6355 N N . SER A 1 801 ? -32.333 13.763 40.455 1.00 69.38 801 SER A N 1
ATOM 6356 C CA . SER A 1 801 ? -32.497 15.229 40.440 1.00 69.38 801 SER A CA 1
ATOM 6357 C C . SER A 1 801 ? -33.826 15.646 39.798 1.00 69.38 801 SER A C 1
ATOM 6359 O O . SER A 1 801 ? -34.296 15.009 38.856 1.00 69.38 801 SER A O 1
ATOM 6361 N N . SER A 1 802 ? -34.406 16.770 40.231 1.00 68.12 802 SER A N 1
ATOM 6362 C CA . SER A 1 802 ? -35.591 17.357 39.584 1.00 68.12 802 SER A CA 1
ATOM 6363 C C . SER A 1 802 ? -35.326 17.814 38.143 1.00 68.12 802 SER A C 1
ATOM 6365 O O . SER A 1 802 ? -36.248 17.816 37.332 1.00 68.12 802 SER A O 1
ATOM 6367 N N . THR A 1 803 ? -34.074 18.140 37.802 1.00 75.25 803 THR A N 1
ATOM 6368 C CA . THR A 1 803 ? -33.654 18.581 36.459 1.00 75.25 803 THR A CA 1
ATOM 6369 C C . THR A 1 803 ? -33.300 17.430 35.509 1.00 75.25 803 THR A C 1
ATOM 6371 O O . THR A 1 803 ? -32.788 17.656 34.418 1.00 75.25 803 THR A O 1
ATOM 6374 N N . THR A 1 804 ? -33.543 16.173 35.899 1.00 77.19 804 THR A N 1
ATOM 6375 C CA . THR A 1 804 ? -33.169 14.990 35.103 1.00 77.19 804 THR A CA 1
ATOM 6376 C C . THR A 1 804 ? -33.864 14.904 33.735 1.00 77.19 804 THR A C 1
ATOM 6378 O O . THR A 1 804 ? -33.306 14.283 32.837 1.00 77.19 804 THR A O 1
ATOM 6381 N N . PHE A 1 805 ? -35.035 15.528 33.558 1.00 78.38 805 PHE A N 1
ATOM 6382 C CA . PHE A 1 805 ? -35.776 15.564 32.280 1.00 78.38 805 PHE A CA 1
ATOM 6383 C C . PHE A 1 805 ? -35.550 16.848 31.470 1.00 78.38 805 PHE A C 1
ATOM 6385 O O . PHE A 1 805 ? -36.266 17.096 30.505 1.00 78.38 805 PHE A O 1
ATOM 6392 N N . GLU A 1 806 ? -34.615 17.693 31.896 1.00 84.81 806 GLU A N 1
ATOM 6393 C CA . GLU A 1 806 ? -34.157 18.844 31.120 1.00 84.81 806 GLU A CA 1
ATOM 6394 C C . GLU A 1 806 ? -32.878 18.475 30.356 1.00 84.81 806 GLU A C 1
ATOM 6396 O O . GLU A 1 806 ? -32.197 17.503 30.693 1.00 84.81 806 GLU A O 1
ATOM 6401 N N . ASP A 1 807 ? -32.515 19.260 29.339 1.00 87.81 807 ASP A N 1
ATOM 6402 C CA . ASP A 1 807 ? -31.278 19.061 28.589 1.00 87.81 807 ASP A CA 1
ATOM 6403 C C . ASP A 1 807 ? -30.059 19.378 29.467 1.00 87.81 807 ASP A C 1
ATOM 6405 O O . ASP A 1 807 ? -29.725 20.535 29.712 1.00 87.81 807 ASP A O 1
ATOM 6409 N N . GLN A 1 808 ? -29.362 18.352 29.950 1.00 93.00 808 GLN A N 1
ATOM 6410 C CA . GLN A 1 808 ? -28.232 18.513 30.863 1.00 93.00 808 GLN A CA 1
ATOM 6411 C C . GLN A 1 808 ? -26.918 18.621 30.090 1.00 93.00 808 GLN A C 1
ATOM 6413 O O . GLN A 1 808 ? -26.590 17.752 29.277 1.00 93.00 808 GLN A O 1
ATOM 6418 N N . TRP A 1 809 ? -26.148 19.677 30.363 1.00 95.19 809 TRP A N 1
ATOM 6419 C CA . TRP A 1 809 ? -24.866 19.931 29.705 1.00 95.19 809 TRP A CA 1
ATOM 6420 C C . TRP A 1 809 ? -23.719 19.774 30.695 1.00 95.19 809 TRP A C 1
ATOM 6422 O O . TRP A 1 809 ? -23.729 20.373 31.775 1.00 95.19 809 TRP A O 1
ATOM 6432 N N . PHE A 1 810 ? -22.694 19.038 30.277 1.00 96.69 810 PHE A N 1
ATOM 6433 C CA . PHE A 1 810 ? -21.458 18.849 31.019 1.00 96.69 810 PHE A CA 1
ATOM 6434 C C . PHE A 1 810 ? -20.260 19.237 30.163 1.00 96.69 810 PHE A C 1
ATOM 6436 O O . PHE A 1 810 ? -20.127 18.785 29.026 1.00 96.69 810 PHE A O 1
ATOM 6443 N N . ALA A 1 811 ? -19.372 20.044 30.732 1.00 97.25 811 ALA A N 1
ATOM 6444 C CA . ALA A 1 811 ? -18.037 20.282 30.202 1.00 97.25 811 ALA A CA 1
ATOM 6445 C C . ALA A 1 811 ? -17.020 19.613 31.127 1.00 97.25 811 ALA A C 1
ATOM 6447 O O . ALA A 1 811 ? -17.188 19.615 32.347 1.00 97.25 811 ALA A O 1
ATOM 6448 N N . GLY A 1 812 ? -15.971 19.022 30.569 1.00 97.38 812 GLY A N 1
ATOM 6449 C CA . GLY A 1 812 ? -15.086 18.187 31.367 1.00 97.38 812 GLY A CA 1
ATOM 6450 C C . GLY A 1 812 ? -13.709 17.964 30.780 1.00 97.38 812 GLY A C 1
ATOM 6451 O O . GLY A 1 812 ? -13.411 18.413 29.677 1.00 97.38 812 GLY A O 1
ATOM 6452 N N . ILE A 1 813 ? -12.882 17.221 31.508 1.00 98.12 813 ILE A N 1
ATOM 6453 C CA . ILE A 1 813 ? -11.584 16.721 31.043 1.00 98.12 813 ILE A CA 1
ATOM 6454 C C . ILE A 1 813 ? -11.610 15.202 31.122 1.00 98.12 813 ILE A C 1
ATOM 6456 O O . ILE A 1 813 ? -12.030 14.639 32.131 1.00 98.12 813 ILE A O 1
ATOM 6460 N N . ARG A 1 814 ? -11.125 14.550 30.067 1.00 98.12 814 ARG A N 1
ATOM 6461 C CA . ARG A 1 814 ? -10.963 13.103 29.989 1.00 98.12 814 ARG A CA 1
ATOM 6462 C C . ARG A 1 814 ? -9.500 12.754 29.792 1.00 98.12 814 ARG A C 1
ATOM 6464 O O . ARG A 1 814 ? -8.834 13.344 28.946 1.00 98.12 814 ARG A O 1
ATOM 6471 N N . THR A 1 815 ? -9.039 11.751 30.523 1.00 98.25 815 THR A N 1
ATOM 6472 C CA . THR A 1 815 ? -7.728 11.124 30.364 1.00 98.25 815 THR A CA 1
ATOM 6473 C C . THR A 1 815 ? -7.934 9.643 30.091 1.00 98.25 815 THR A C 1
ATOM 6475 O O . THR A 1 815 ? -8.704 8.997 30.792 1.00 98.25 815 THR A O 1
ATOM 6478 N N . VAL A 1 816 ? -7.253 9.095 29.090 1.00 97.94 816 VAL A N 1
ATOM 6479 C CA . VAL A 1 816 ? -7.273 7.673 28.736 1.00 97.94 816 VAL A CA 1
ATOM 6480 C C . VAL A 1 816 ? -5.840 7.165 28.723 1.00 97.94 816 VAL A C 1
ATOM 6482 O O . VAL A 1 816 ? -4.983 7.746 28.070 1.00 97.94 816 VAL A O 1
ATOM 6485 N N . ALA A 1 817 ? -5.581 6.074 29.427 1.00 96.31 817 ALA A N 1
ATOM 6486 C CA . ALA A 1 817 ? -4.332 5.338 29.380 1.00 96.31 817 ALA A CA 1
ATOM 6487 C C . ALA A 1 817 ? -4.626 3.922 28.893 1.00 96.31 817 ALA A C 1
ATOM 6489 O O . ALA A 1 817 ? -5.440 3.220 29.490 1.00 96.31 817 ALA A O 1
ATOM 6490 N N . SER A 1 818 ? -3.972 3.490 27.822 1.00 94.25 818 SER A N 1
ATOM 6491 C CA . SER A 1 818 ? -4.069 2.122 27.335 1.00 94.25 818 SER A CA 1
ATOM 6492 C C . SER A 1 818 ? -2.695 1.479 27.207 1.00 94.25 818 SER A C 1
ATOM 6494 O O . SER A 1 818 ? -1.693 2.141 26.943 1.00 94.25 818 SER A O 1
ATOM 6496 N N . LEU A 1 819 ? -2.647 0.178 27.451 1.00 88.75 819 LEU A N 1
ATOM 6497 C CA . LEU A 1 819 ? -1.476 -0.658 27.259 1.00 88.75 819 LEU A CA 1
ATOM 6498 C C . LEU A 1 819 ? -1.941 -1.975 26.661 1.00 88.75 819 LEU A C 1
ATOM 6500 O O . LEU A 1 819 ? -2.704 -2.700 27.296 1.00 88.75 819 LEU A O 1
ATOM 6504 N N . GLN A 1 820 ? -1.489 -2.298 25.455 1.00 87.06 820 GLN A N 1
ATOM 6505 C CA . GLN A 1 820 ? -1.923 -3.515 24.774 1.00 87.06 820 GLN A CA 1
ATOM 6506 C C . GLN A 1 820 ? -0.771 -4.273 24.124 1.00 87.06 820 GLN A C 1
ATOM 6508 O O . GLN A 1 820 ? 0.094 -3.697 23.467 1.00 87.06 820 GLN A O 1
ATOM 6513 N N . ASN A 1 821 ? -0.804 -5.597 24.265 1.00 83.56 821 ASN A N 1
ATOM 6514 C CA . ASN A 1 821 ? 0.105 -6.505 23.579 1.00 83.56 821 ASN A CA 1
ATOM 6515 C C . ASN A 1 821 ? -0.572 -7.855 23.294 1.00 83.56 821 ASN A C 1
ATOM 6517 O O . ASN A 1 821 ? -0.209 -8.887 23.863 1.00 83.56 821 ASN A O 1
ATOM 6521 N N . MET A 1 822 ? -1.589 -7.841 22.430 1.00 83.94 822 MET A N 1
ATOM 6522 C CA . MET A 1 822 ? -2.295 -9.040 21.964 1.00 83.94 822 MET A CA 1
ATOM 6523 C C . MET A 1 822 ? -1.622 -9.630 20.720 1.00 83.94 822 MET A C 1
ATOM 6525 O O . MET A 1 822 ? -1.147 -8.901 19.851 1.00 83.94 822 MET A O 1
ATOM 6529 N N . ASP A 1 823 ? -1.583 -10.957 20.613 1.00 78.06 823 ASP A N 1
ATOM 6530 C CA . ASP A 1 823 ? -1.054 -11.662 19.441 1.00 78.06 823 ASP A CA 1
ATOM 6531 C C . ASP A 1 823 ? -1.951 -11.551 18.200 1.00 78.06 823 ASP A C 1
ATOM 6533 O O . ASP A 1 823 ? -1.447 -11.472 17.080 1.00 78.06 823 ASP A O 1
ATOM 6537 N N . ARG A 1 824 ? -3.273 -11.531 18.393 1.00 77.38 824 ARG A N 1
ATOM 6538 C CA . ARG A 1 824 ? -4.281 -11.420 17.332 1.00 77.38 824 ARG A CA 1
ATOM 6539 C C . ARG A 1 824 ? -5.400 -10.467 17.762 1.00 77.38 824 ARG A C 1
ATOM 6541 O O . ARG A 1 824 ? -5.944 -10.674 18.841 1.00 77.38 824 ARG A O 1
ATOM 6548 N N . PRO A 1 825 ? -5.808 -9.481 16.941 1.00 72.50 825 PRO A N 1
ATOM 6549 C CA . PRO A 1 825 ? -6.839 -8.516 17.339 1.00 72.50 825 PRO A CA 1
ATOM 6550 C C . PRO A 1 825 ? -8.250 -9.108 17.516 1.00 72.50 825 PRO A C 1
ATOM 6552 O O . PRO A 1 825 ? -8.921 -8.794 18.490 1.00 72.50 825 PRO A O 1
ATOM 6555 N N . GLN A 1 826 ? -8.710 -9.962 16.589 1.00 74.75 826 GLN A N 1
ATOM 6556 C CA . GLN A 1 826 ? -10.110 -10.442 16.551 1.00 74.75 826 GLN A CA 1
ATOM 6557 C C . GLN A 1 826 ? -10.357 -11.739 17.336 1.00 74.75 826 GLN A C 1
ATOM 6559 O O . GLN A 1 826 ? -11.480 -12.018 17.754 1.00 74.75 826 GLN A O 1
ATOM 6564 N N . ASN A 1 827 ? -9.315 -12.551 17.515 1.00 84.25 827 ASN A N 1
ATOM 6565 C CA . ASN A 1 827 ? -9.356 -13.778 18.307 1.00 84.25 827 ASN A CA 1
ATOM 6566 C C . ASN A 1 827 ? -8.035 -13.930 19.084 1.00 84.25 827 ASN A C 1
ATOM 6568 O O . ASN A 1 827 ? -7.206 -14.769 18.707 1.00 84.25 827 ASN A O 1
ATOM 6572 N N . PRO A 1 828 ? -7.799 -13.092 20.118 1.00 87.06 828 PRO A N 1
ATOM 6573 C CA . PRO A 1 828 ? -6.575 -13.155 20.904 1.00 87.06 828 PRO A CA 1
ATOM 6574 C C . PRO A 1 828 ? -6.406 -14.549 21.498 1.00 87.06 828 PRO A C 1
ATOM 6576 O O . PRO A 1 828 ? -7.373 -15.136 21.989 1.00 87.06 828 PRO A O 1
ATOM 6579 N N . ARG A 1 829 ? -5.186 -15.078 21.480 1.00 86.31 829 ARG A N 1
ATOM 6580 C CA . ARG A 1 829 ? -4.831 -16.323 22.177 1.00 86.31 829 ARG A CA 1
ATOM 6581 C C . ARG A 1 829 ? -3.819 -16.088 23.275 1.00 86.31 829 ARG A C 1
ATOM 6583 O O . ARG A 1 829 ? -3.764 -16.876 24.225 1.00 86.31 829 ARG A O 1
ATOM 6590 N N . ARG A 1 830 ? -3.007 -15.043 23.145 1.00 85.50 830 ARG A N 1
ATOM 6591 C CA . ARG A 1 830 ? -1.967 -14.678 24.100 1.00 85.50 830 ARG A CA 1
ATOM 6592 C C . ARG A 1 830 ? -1.797 -13.174 24.137 1.00 85.50 830 ARG A C 1
ATOM 6594 O O . ARG A 1 830 ? -1.667 -12.535 23.098 1.00 85.50 830 ARG A O 1
ATOM 6601 N N . GLY A 1 831 ? -1.711 -12.636 25.342 1.00 86.31 831 GLY A N 1
ATOM 6602 C CA . GLY A 1 831 ? -1.434 -11.225 25.543 1.00 86.31 831 GLY A CA 1
ATOM 6603 C C . GLY A 1 831 ? -2.349 -10.612 26.576 1.00 86.31 831 GLY A C 1
ATOM 6604 O O . GLY A 1 831 ? -3.058 -11.310 27.304 1.00 86.31 831 GLY A O 1
ATOM 6605 N N . PHE A 1 832 ? -2.323 -9.293 26.631 1.00 87.31 832 PHE A N 1
ATOM 6606 C CA . PHE A 1 832 ? -3.186 -8.536 27.512 1.00 87.31 832 PHE A CA 1
ATOM 6607 C C . PHE A 1 832 ? -3.518 -7.170 26.911 1.00 87.31 832 PHE A C 1
ATOM 6609 O O . PHE A 1 832 ? -2.850 -6.696 25.987 1.00 87.31 832 PHE A O 1
ATOM 6616 N N . GLN A 1 833 ? -4.557 -6.556 27.456 1.00 91.12 833 GLN A N 1
ATOM 6617 C CA . GLN A 1 833 ? -4.991 -5.201 27.171 1.00 91.12 833 GLN A CA 1
ATOM 6618 C C . GLN A 1 833 ? -5.458 -4.592 28.488 1.00 91.12 833 GLN A C 1
ATOM 6620 O O . GLN A 1 833 ? -6.306 -5.163 29.161 1.00 91.12 833 GLN A O 1
ATOM 6625 N N . LEU A 1 834 ? -4.892 -3.453 28.856 1.00 92.81 834 LEU A N 1
ATOM 6626 C CA . LEU A 1 834 ? -5.351 -2.615 29.951 1.00 92.81 834 LEU A CA 1
ATOM 6627 C C . LEU A 1 834 ? -5.831 -1.299 29.348 1.00 92.81 834 LEU A C 1
ATOM 6629 O O . LEU A 1 834 ? -5.091 -0.669 28.598 1.00 92.81 834 LEU A O 1
ATOM 6633 N N . MET A 1 835 ? -7.042 -0.876 29.680 1.00 96.44 835 MET A N 1
ATOM 6634 C CA . MET A 1 835 ? -7.565 0.442 29.345 1.00 96.44 835 MET A CA 1
ATOM 6635 C C . MET A 1 835 ? -8.116 1.080 30.613 1.00 96.44 835 MET A C 1
ATOM 6637 O O . MET A 1 835 ? -9.039 0.555 31.222 1.00 96.44 835 MET A O 1
ATOM 6641 N N . SER A 1 836 ? -7.573 2.227 30.990 1.00 97.88 836 SER A N 1
ATOM 6642 C CA . SER A 1 836 ? -8.063 3.043 32.094 1.00 97.88 836 SER A CA 1
ATOM 6643 C C . SER A 1 836 ? -8.483 4.406 31.565 1.00 97.88 836 SER A C 1
ATOM 6645 O O . SER A 1 836 ? -7.759 5.013 30.781 1.00 97.88 836 SER A O 1
ATOM 6647 N N . ALA A 1 837 ? -9.628 4.912 32.000 1.00 97.94 837 ALA A N 1
ATOM 6648 C CA . ALA A 1 837 ? -10.085 6.260 31.720 1.00 97.94 837 ALA A CA 1
ATOM 6649 C C . ALA A 1 837 ? -10.481 6.966 33.020 1.00 97.94 837 ALA A C 1
ATOM 6651 O O . ALA A 1 837 ? -11.047 6.354 33.923 1.00 97.94 837 ALA A O 1
ATOM 6652 N N . ALA A 1 838 ? -10.188 8.256 33.103 1.00 98.12 838 ALA A N 1
ATOM 6653 C CA . ALA A 1 838 ? -10.636 9.131 34.173 1.00 98.12 838 ALA A CA 1
ATOM 6654 C C . ALA A 1 838 ? -11.275 10.373 33.554 1.00 98.12 838 ALA A C 1
ATOM 6656 O O . ALA A 1 838 ? -10.720 10.972 32.634 1.00 98.12 838 ALA A O 1
ATOM 6657 N N . GLU A 1 839 ? -12.441 10.750 34.053 1.00 97.56 839 GLU A N 1
ATOM 6658 C CA . GLU A 1 839 ? -13.238 11.870 33.570 1.00 97.56 839 GLU A CA 1
ATOM 6659 C C . GLU A 1 839 ? -13.604 12.769 34.743 1.00 97.56 839 GLU A C 1
ATOM 6661 O O . GLU A 1 839 ? -13.947 12.284 35.818 1.00 97.56 839 GLU A O 1
ATOM 6666 N N . ILE A 1 840 ? -13.545 14.078 34.531 1.00 97.69 840 ILE A N 1
ATOM 6667 C CA . ILE A 1 840 ? -14.090 15.090 35.434 1.00 97.69 840 ILE A CA 1
ATOM 6668 C C . ILE A 1 840 ? -15.158 15.827 34.641 1.00 97.69 840 ILE A C 1
ATOM 6670 O O . ILE A 1 840 ? -14.832 16.409 33.612 1.00 97.69 840 ILE A O 1
ATOM 6674 N N . ASN A 1 841 ? -16.401 15.808 35.113 1.00 97.06 841 ASN A N 1
ATOM 6675 C CA . ASN A 1 841 ? -17.557 16.406 34.454 1.00 97.06 841 ASN A CA 1
ATOM 6676 C C . ASN A 1 841 ? -18.148 17.506 35.341 1.00 97.06 841 ASN A C 1
ATOM 6678 O O . ASN A 1 841 ? -18.474 17.264 36.505 1.00 97.06 841 ASN A O 1
ATOM 6682 N N . ILE A 1 842 ? -18.291 18.705 34.783 1.00 96.31 842 ILE A N 1
ATOM 6683 C CA . ILE A 1 842 ? -18.824 19.892 35.455 1.00 96.31 842 ILE A CA 1
ATOM 6684 C C . ILE A 1 842 ? -20.142 20.270 34.782 1.00 96.31 842 ILE A C 1
ATOM 6686 O O . ILE A 1 842 ? -20.172 20.482 33.567 1.00 96.31 842 ILE A O 1
ATOM 6690 N N . GLY A 1 843 ? -21.223 20.350 35.555 1.00 94.88 843 GLY A N 1
ATOM 6691 C CA . GLY A 1 843 ? -22.524 20.806 35.069 1.00 94.88 843 GLY A CA 1
ATOM 6692 C C . GLY A 1 843 ? -22.475 22.286 34.683 1.00 94.88 843 GLY A C 1
ATOM 6693 O O . GLY A 1 843 ? -22.103 23.127 35.497 1.00 94.88 843 GLY A O 1
ATOM 6694 N N . VAL A 1 844 ? -22.835 22.609 33.437 1.00 94.69 844 VAL A N 1
ATOM 6695 C CA . VAL A 1 844 ? -22.813 23.995 32.917 1.00 94.69 844 VAL A CA 1
ATOM 6696 C C . VAL A 1 844 ? -24.198 24.533 32.558 1.00 94.69 844 VAL A C 1
ATOM 6698 O O . VAL A 1 844 ? -24.382 25.746 32.499 1.00 94.69 844 VAL A O 1
ATOM 6701 N N . ARG A 1 845 ? -25.181 23.652 32.333 1.00 93.62 845 ARG A N 1
ATOM 6702 C CA . ARG A 1 845 ? -26.580 24.018 32.062 1.00 93.62 845 ARG A CA 1
ATOM 6703 C C . ARG A 1 845 ? -27.529 22.913 32.520 1.00 93.62 845 ARG A C 1
ATOM 6705 O O . ARG A 1 845 ? -27.237 21.738 32.296 1.00 93.62 845 ARG A O 1
ATOM 6712 N N . ASN A 1 846 ? -28.634 23.309 33.164 1.00 87.81 846 ASN A N 1
ATOM 6713 C CA . ASN A 1 846 ? -29.722 22.445 33.660 1.00 87.81 846 ASN A CA 1
ATOM 6714 C C . ASN A 1 846 ? -29.234 21.218 34.466 1.00 87.81 846 ASN A C 1
ATOM 6716 O O . ASN A 1 846 ? -29.871 20.168 34.562 1.00 87.81 846 ASN A O 1
ATOM 6720 N N . SER A 1 847 ? -28.063 21.358 35.087 1.00 82.19 847 SER A N 1
ATOM 6721 C CA . SER A 1 847 ? -27.404 20.340 35.893 1.00 82.19 847 SER A CA 1
ATOM 6722 C C . SER A 1 847 ? -26.593 21.016 36.990 1.00 82.19 847 SER A C 1
ATOM 6724 O O . SER A 1 847 ? -25.758 21.871 36.708 1.00 82.19 847 SER A O 1
ATOM 6726 N N . SER A 1 848 ? -26.833 20.620 38.238 1.00 76.88 848 SER A N 1
ATOM 6727 C CA . SER A 1 848 ? -26.027 20.994 39.408 1.00 76.88 848 SER A CA 1
ATOM 6728 C C . SER A 1 848 ? -24.984 19.926 39.770 1.00 76.88 848 SER A C 1
ATOM 6730 O O . SER A 1 848 ? -24.241 20.081 40.738 1.00 76.88 848 SER A O 1
ATOM 6732 N N . ASN A 1 849 ? -24.928 18.832 39.003 1.00 84.69 849 ASN A N 1
ATOM 6733 C CA . ASN A 1 849 ? -24.042 17.704 39.251 1.00 84.69 849 ASN A CA 1
ATOM 6734 C C . ASN A 1 849 ? -22.621 18.007 38.765 1.00 84.69 849 ASN A C 1
ATOM 6736 O O . ASN A 1 849 ? -22.408 18.278 37.586 1.00 84.69 849 ASN A O 1
ATOM 6740 N N . ASN A 1 850 ? -21.649 17.860 39.663 1.00 92.56 850 ASN A N 1
ATOM 6741 C CA . ASN A 1 850 ? -20.232 17.780 39.331 1.00 92.56 850 ASN A CA 1
ATOM 6742 C C . ASN A 1 850 ? -19.729 16.417 39.798 1.00 92.56 850 ASN A C 1
ATOM 6744 O O . ASN A 1 850 ? -19.859 16.087 40.981 1.00 92.56 850 ASN A O 1
ATOM 6748 N N . TYR A 1 851 ? -19.173 15.625 38.884 1.00 95.00 851 TYR A N 1
ATOM 6749 C CA . TYR A 1 851 ? -18.734 14.272 39.207 1.00 95.00 851 TYR A CA 1
ATOM 6750 C C . TYR A 1 851 ? -17.469 13.867 38.465 1.00 95.00 851 TYR A C 1
ATOM 6752 O O . TYR A 1 851 ? -17.226 14.249 37.321 1.00 95.00 851 TYR A O 1
ATOM 6760 N N . GLY A 1 852 ? -16.662 13.057 39.141 1.00 97.50 852 GLY A N 1
ATOM 6761 C CA . GLY A 1 852 ? -15.589 12.298 38.522 1.00 97.50 852 GLY A CA 1
ATOM 6762 C C . GLY A 1 852 ? -16.079 10.907 38.133 1.00 97.50 852 GLY A C 1
ATOM 6763 O O . GLY A 1 852 ? -16.909 10.335 38.839 1.00 97.50 852 GLY A O 1
ATOM 6764 N N . LYS A 1 853 ? -15.550 10.334 37.056 1.00 97.56 853 LYS A N 1
ATOM 6765 C CA . LYS A 1 853 ? -15.768 8.930 36.695 1.00 97.56 853 LYS A CA 1
ATOM 6766 C C . LYS A 1 853 ? -14.441 8.258 36.388 1.00 97.56 853 LYS A C 1
ATOM 6768 O O . LYS A 1 853 ? -13.639 8.789 35.627 1.00 97.56 853 LYS A O 1
ATOM 6773 N N . ILE A 1 854 ? -14.208 7.093 36.977 1.00 97.94 854 ILE A N 1
ATOM 6774 C CA . ILE A 1 854 ? -13.040 6.255 36.711 1.00 97.94 854 ILE A CA 1
ATOM 6775 C C . ILE A 1 854 ? -13.533 4.943 36.114 1.00 97.94 854 ILE A C 1
ATOM 6777 O O . ILE A 1 854 ? -14.452 4.325 36.647 1.00 97.94 854 ILE A O 1
ATOM 6781 N N . LEU A 1 855 ? -12.911 4.526 35.019 1.00 97.31 855 LEU A N 1
ATOM 6782 C CA . LEU A 1 855 ? -13.124 3.249 34.354 1.00 97.31 855 LEU A CA 1
ATOM 6783 C C . LEU A 1 855 ? -11.769 2.556 34.217 1.00 97.31 855 LEU A C 1
ATOM 6785 O O . LEU A 1 855 ? -10.802 3.186 33.800 1.00 97.31 855 LEU A O 1
ATOM 6789 N N . SER A 1 856 ? -11.674 1.276 34.542 1.00 97.31 856 SER A N 1
ATOM 6790 C CA . SER A 1 856 ? -10.480 0.477 34.268 1.00 97.31 856 SER A CA 1
ATOM 6791 C C . SER A 1 856 ? -10.901 -0.916 33.832 1.00 97.31 856 SER A C 1
ATOM 6793 O O . SER A 1 856 ? -11.782 -1.506 34.450 1.00 97.31 856 SER A O 1
ATOM 6795 N N . ASP A 1 857 ? -10.307 -1.409 32.751 1.00 95.69 857 ASP A N 1
ATOM 6796 C CA . ASP A 1 857 ? -10.621 -2.680 32.108 1.00 95.69 857 ASP A CA 1
ATOM 6797 C C . ASP A 1 857 ? -9.326 -3.417 31.763 1.00 95.69 857 ASP A C 1
ATOM 6799 O O . ASP A 1 857 ? -8.501 -2.915 30.999 1.00 95.69 857 ASP A O 1
ATOM 6803 N N . LEU A 1 858 ? -9.132 -4.597 32.348 1.00 95.19 858 LEU A N 1
ATOM 6804 C CA . LEU A 1 858 ? -7.987 -5.464 32.110 1.00 95.19 858 LEU A CA 1
ATOM 6805 C C . LEU A 1 858 ? -8.460 -6.771 31.484 1.00 95.19 858 LEU A C 1
ATOM 6807 O O . LEU A 1 858 ? -9.142 -7.558 32.134 1.00 95.19 858 LEU A O 1
ATOM 6811 N N . VAL A 1 859 ? -8.010 -7.049 30.267 1.00 93.44 859 VAL A N 1
ATOM 6812 C CA . VAL A 1 859 ? -8.168 -8.334 29.587 1.00 93.44 859 VAL A CA 1
ATOM 6813 C C . VAL A 1 859 ? -6.823 -9.045 29.562 1.00 93.44 859 VAL A C 1
ATOM 6815 O O . VAL A 1 859 ? -5.840 -8.504 29.065 1.00 93.44 859 VAL A O 1
ATOM 6818 N N . VAL A 1 860 ? -6.775 -10.285 30.038 1.00 91.88 860 VAL A N 1
ATOM 6819 C CA . VAL A 1 860 ? -5.612 -11.173 29.932 1.00 91.88 860 VAL A CA 1
ATOM 6820 C C . VAL A 1 860 ? -6.042 -12.438 29.215 1.00 91.88 860 VAL A C 1
ATOM 6822 O O . VAL A 1 860 ? -6.987 -13.106 29.626 1.00 91.88 860 VAL A O 1
ATOM 6825 N N . THR A 1 861 ? -5.331 -12.782 28.145 1.00 91.56 861 THR A N 1
ATOM 6826 C CA . THR A 1 861 ? -5.586 -14.001 27.382 1.00 91.56 861 THR A CA 1
ATOM 6827 C C . THR A 1 861 ? -4.380 -14.925 27.430 1.00 91.56 861 THR A C 1
ATOM 6829 O O . THR A 1 861 ? -3.247 -14.512 27.169 1.00 91.56 861 THR A O 1
ATOM 6832 N N . SER A 1 862 ? -4.623 -16.197 27.736 1.00 89.19 862 SER A N 1
ATOM 6833 C CA . SER A 1 862 ? -3.601 -17.237 27.789 1.00 89.19 862 SER A CA 1
ATOM 6834 C C . SER A 1 862 ? -4.088 -18.513 27.117 1.00 89.19 862 SER A C 1
ATOM 6836 O O . SER A 1 862 ? -5.196 -18.980 27.360 1.00 89.19 862 SER A O 1
ATOM 6838 N N . SER A 1 863 ? -3.231 -19.102 26.289 1.00 88.75 863 SER A N 1
ATOM 6839 C CA . SER A 1 863 ? -3.471 -20.392 25.642 1.00 88.75 863 SER A CA 1
ATOM 6840 C C . SER A 1 863 ? -2.385 -21.371 26.083 1.00 88.75 863 SER A C 1
ATOM 6842 O O . SER A 1 863 ? -1.332 -21.427 25.424 1.00 88.75 863 SER A O 1
ATOM 6844 N N . PRO A 1 864 ? -2.569 -22.065 27.227 1.00 82.19 864 PRO A N 1
ATOM 6845 C CA . PRO A 1 864 ? -1.650 -23.113 27.658 1.00 82.19 864 PRO A CA 1
ATOM 6846 C C . PRO A 1 864 ? -1.611 -24.228 26.611 1.00 82.19 864 PRO A C 1
ATOM 6848 O O . PRO A 1 864 ? -2.614 -24.514 25.961 1.00 82.19 864 PRO A O 1
ATOM 6851 N N . TRP A 1 865 ? -0.449 -24.845 26.411 1.00 70.75 865 TRP A N 1
ATOM 6852 C CA . TRP A 1 865 ? -0.328 -25.958 25.470 1.00 70.75 865 TRP A CA 1
ATOM 6853 C C . TRP A 1 865 ? -0.986 -27.204 26.062 1.00 70.75 865 TRP A C 1
ATOM 6855 O O . TRP A 1 865 ? -0.474 -27.787 27.013 1.00 70.75 865 TRP A O 1
ATOM 6865 N N . MET A 1 866 ? -2.135 -27.581 25.506 1.00 78.94 866 MET A N 1
ATOM 6866 C CA . MET A 1 866 ? -2.900 -28.773 25.867 1.00 78.94 866 MET A CA 1
ATOM 6867 C C . MET A 1 866 ? -3.751 -29.231 24.675 1.00 78.94 866 MET A C 1
ATOM 6869 O O . MET A 1 866 ? -3.944 -28.467 23.728 1.00 78.94 866 MET A O 1
ATOM 6873 N N . SER A 1 867 ? -4.235 -30.476 24.706 1.00 79.88 867 SER A N 1
ATOM 6874 C CA . SER A 1 867 ? -5.115 -31.045 23.677 1.00 79.88 867 SER A CA 1
ATOM 6875 C C . SER A 1 867 ? -6.471 -31.427 24.292 1.00 79.88 867 SER A C 1
ATOM 6877 O O . SER A 1 867 ? -6.470 -32.199 25.251 1.00 79.88 867 SER A O 1
ATOM 6879 N N . PRO A 1 868 ? -7.612 -30.911 23.786 1.00 85.31 868 PRO A N 1
ATOM 6880 C CA . PRO A 1 868 ? -7.720 -29.880 22.749 1.00 85.31 868 PRO A CA 1
ATOM 6881 C C . PRO A 1 868 ? -7.106 -28.546 23.203 1.00 85.31 868 PRO A C 1
ATOM 6883 O O . PRO A 1 868 ? -6.955 -28.297 24.396 1.00 85.31 868 PRO A O 1
ATOM 6886 N N . GLN A 1 869 ? -6.750 -27.676 22.253 1.00 87.38 869 GLN A N 1
ATOM 6887 C CA . GLN A 1 869 ? -6.182 -26.364 22.582 1.00 87.38 869 GLN A CA 1
ATOM 6888 C C . GLN A 1 869 ? -7.230 -25.516 23.306 1.00 87.38 869 GLN A C 1
ATOM 6890 O O . GLN A 1 869 ? -8.265 -25.184 22.723 1.00 87.38 869 GLN A O 1
ATOM 6895 N N . ILE A 1 870 ? -6.927 -25.130 24.547 1.00 92.00 870 ILE A N 1
ATOM 6896 C CA . ILE A 1 870 ? -7.770 -24.249 25.357 1.00 92.00 870 ILE A CA 1
ATOM 6897 C C . ILE A 1 870 ? -7.176 -22.844 25.369 1.00 92.00 870 ILE A C 1
ATOM 6899 O O . ILE A 1 870 ? -5.963 -22.666 25.499 1.00 92.00 870 ILE A O 1
ATOM 6903 N N . THR A 1 871 ? -8.041 -21.848 25.238 1.00 93.50 871 THR A N 1
ATOM 6904 C CA . THR A 1 871 ? -7.734 -20.440 25.464 1.00 93.50 871 THR A CA 1
ATOM 6905 C C . THR A 1 871 ? -8.599 -19.926 26.604 1.00 93.50 871 THR A C 1
ATOM 6907 O O . THR A 1 871 ? -9.818 -20.060 26.573 1.00 93.50 871 THR A O 1
ATOM 6910 N N . ILE A 1 872 ? -7.959 -19.313 27.591 1.00 94.56 872 ILE A N 1
ATOM 6911 C CA . ILE A 1 872 ? -8.588 -18.685 28.748 1.00 94.56 872 ILE A CA 1
ATOM 6912 C C . ILE A 1 872 ? -8.486 -17.178 28.548 1.00 94.56 872 ILE A C 1
ATOM 6914 O O . ILE A 1 872 ? -7.379 -16.651 28.419 1.00 94.56 872 ILE A O 1
ATOM 6918 N N . ALA A 1 873 ? -9.625 -16.499 28.490 1.00 94.38 873 ALA A N 1
ATOM 6919 C CA . ALA A 1 873 ? -9.710 -15.048 28.492 1.00 94.38 873 ALA A CA 1
ATOM 6920 C C . ALA A 1 873 ? -10.338 -14.599 29.812 1.00 94.38 873 ALA A C 1
ATOM 6922 O O . ALA A 1 873 ? -11.478 -14.945 30.114 1.00 94.38 873 ALA A O 1
ATOM 6923 N N . THR A 1 874 ? -9.584 -13.834 30.592 1.00 95.62 874 THR A N 1
ATOM 6924 C CA . THR A 1 874 ? -10.055 -13.246 31.844 1.00 95.62 874 THR A CA 1
ATOM 6925 C C . THR A 1 874 ? -10.149 -11.746 31.666 1.00 95.62 874 THR A C 1
ATOM 6927 O O . THR A 1 874 ? -9.179 -11.114 31.250 1.00 95.62 874 THR A O 1
ATOM 6930 N N . ARG A 1 875 ? -11.300 -11.176 32.005 1.00 96.06 875 ARG A N 1
ATOM 6931 C CA . ARG A 1 875 ? -11.531 -9.738 32.038 1.00 96.06 875 ARG A CA 1
ATOM 6932 C C . ARG A 1 875 ? -11.867 -9.315 33.460 1.00 96.06 875 ARG A C 1
ATOM 6934 O O . ARG A 1 875 ? -12.674 -9.964 34.116 1.00 96.06 875 ARG A O 1
ATOM 6941 N N . LEU A 1 876 ? -11.243 -8.249 33.930 1.00 97.56 876 LEU A N 1
ATOM 6942 C CA . LEU A 1 876 ? -11.545 -7.602 35.200 1.00 97.56 876 LEU A CA 1
ATOM 6943 C C . LEU A 1 876 ? -11.807 -6.134 34.901 1.00 97.56 876 LEU A C 1
ATOM 6945 O O . LEU A 1 876 ? -10.944 -5.484 34.315 1.00 97.56 876 LEU A O 1
ATOM 6949 N N . GLY A 1 877 ? -12.960 -5.617 35.308 1.00 97.56 877 GLY A N 1
ATOM 6950 C CA . GLY A 1 877 ? -13.263 -4.212 35.099 1.00 97.56 877 GLY A CA 1
ATOM 6951 C C . GLY A 1 877 ? -13.964 -3.568 36.278 1.00 97.56 877 GLY A C 1
ATOM 6952 O O . GLY A 1 877 ? -14.722 -4.208 37.007 1.00 97.56 877 GLY A O 1
ATOM 6953 N N . VAL A 1 878 ? -13.673 -2.287 36.471 1.00 97.69 878 VAL A N 1
ATOM 6954 C CA . VAL A 1 878 ? -14.238 -1.451 37.525 1.00 97.69 878 VAL A CA 1
ATOM 6955 C C . VAL A 1 878 ? -14.689 -0.120 36.943 1.00 97.69 878 VAL A C 1
ATOM 6957 O O . VAL A 1 878 ? -13.983 0.499 36.146 1.00 97.69 878 VAL A O 1
ATOM 6960 N N . GLU A 1 879 ? -15.862 0.326 37.372 1.00 97.88 879 GLU A N 1
ATOM 6961 C CA . GLU A 1 879 ? -16.377 1.668 37.127 1.00 97.88 879 GLU A CA 1
ATOM 6962 C C . GLU A 1 879 ? -16.710 2.315 38.468 1.00 97.88 879 GLU A C 1
ATOM 6964 O O . GLU A 1 879 ? -17.306 1.671 39.332 1.00 97.88 879 GLU A O 1
ATOM 6969 N N . HIS A 1 880 ? -16.332 3.573 38.664 1.00 97.75 880 HIS A N 1
ATOM 6970 C CA . HIS A 1 880 ? -16.583 4.290 39.908 1.00 97.75 880 HIS A CA 1
ATOM 6971 C C . HIS A 1 880 ? -16.897 5.763 39.650 1.00 97.75 880 HIS A C 1
ATOM 6973 O O . HIS A 1 880 ? -16.119 6.458 38.996 1.00 97.75 880 HIS A O 1
ATOM 6979 N N . ASN A 1 881 ? -18.011 6.242 40.203 1.00 96.88 881 ASN A N 1
ATOM 6980 C CA . ASN A 1 881 ? -18.402 7.649 40.185 1.00 96.88 881 ASN A CA 1
ATOM 6981 C C . ASN A 1 881 ? -18.067 8.342 41.519 1.00 96.88 881 ASN A C 1
ATOM 6983 O O . ASN A 1 881 ? -18.409 7.849 42.595 1.00 96.88 881 ASN A O 1
ATOM 6987 N N . ILE A 1 882 ? -17.480 9.534 41.451 1.00 95.75 882 ILE A N 1
ATOM 6988 C CA . ILE A 1 882 ? -17.118 10.393 42.588 1.00 95.75 882 ILE A CA 1
ATOM 6989 C C . ILE A 1 882 ? -18.014 11.635 42.550 1.00 95.75 882 ILE A C 1
ATOM 6991 O O . ILE A 1 882 ? -18.064 12.300 41.524 1.00 95.75 882 ILE A O 1
ATOM 6995 N N . GLY A 1 883 ? -18.696 11.978 43.646 1.00 92.06 883 GLY A N 1
ATOM 6996 C CA . GLY A 1 883 ? -19.647 13.104 43.682 1.00 92.06 883 GLY A CA 1
ATOM 6997 C C . GLY A 1 883 ? -21.053 12.738 43.188 1.00 92.06 883 GLY A C 1
ATOM 6998 O O . GLY A 1 883 ? -21.396 11.556 43.099 1.00 92.06 883 GLY A O 1
ATOM 6999 N N . SER A 1 884 ? -21.891 13.735 42.907 1.00 89.19 884 SER A N 1
ATOM 7000 C CA . SER A 1 884 ? -23.277 13.529 42.458 1.00 89.19 884 SER A CA 1
ATOM 7001 C C . SER A 1 884 ? -23.330 13.363 40.941 1.00 89.19 884 SER A C 1
ATOM 7003 O O . SER A 1 884 ? -22.927 14.266 40.214 1.00 89.19 884 SER A O 1
ATOM 7005 N N . PHE A 1 885 ? -23.821 12.219 40.459 1.00 90.62 885 PHE A N 1
ATOM 7006 C CA . PHE A 1 885 ? -23.856 11.860 39.037 1.00 90.62 885 PHE A CA 1
ATOM 7007 C C . PHE A 1 885 ? -25.299 11.623 38.559 1.00 90.62 885 PHE A C 1
ATOM 7009 O O . PHE A 1 885 ? -26.139 11.177 39.344 1.00 90.62 885 PHE A O 1
ATOM 7016 N N . PRO A 1 886 ? -25.619 11.895 37.282 1.00 89.75 886 PRO A N 1
ATOM 7017 C CA . PRO A 1 886 ? -26.928 11.564 36.729 1.00 89.75 886 PRO A CA 1
ATOM 7018 C C . PRO A 1 886 ? -27.073 10.052 36.487 1.00 89.75 886 PRO A C 1
ATOM 7020 O O . PRO A 1 886 ? -26.096 9.353 36.221 1.00 89.75 886 PRO A O 1
ATOM 7023 N N . PHE A 1 887 ? -28.302 9.528 36.515 1.00 87.44 887 PHE A N 1
ATOM 7024 C CA . PHE A 1 887 ? -28.553 8.080 36.401 1.00 87.44 887 PHE A CA 1
ATOM 7025 C C . PHE A 1 887 ? -28.044 7.464 35.087 1.00 87.44 887 PHE A C 1
ATOM 7027 O O . PHE A 1 887 ? -27.559 6.332 35.064 1.00 87.44 887 PHE A O 1
ATOM 7034 N N . TYR A 1 888 ? -28.091 8.225 33.991 1.00 88.44 888 TYR A N 1
ATOM 7035 C CA . TYR A 1 888 ? -27.550 7.822 32.695 1.00 88.44 888 TYR A CA 1
ATOM 7036 C C . TYR A 1 888 ? -26.009 7.862 32.651 1.00 88.44 888 TYR A C 1
ATOM 7038 O O . TYR A 1 888 ? -25.424 7.573 31.614 1.00 88.44 888 TYR A O 1
ATOM 7046 N N . ASP A 1 889 ? -25.324 8.170 33.751 1.00 91.25 889 ASP A N 1
ATOM 7047 C CA . ASP A 1 889 ? -23.878 7.969 33.921 1.00 91.25 889 ASP A CA 1
ATOM 7048 C C . ASP A 1 889 ? -23.519 7.012 35.056 1.00 91.25 889 ASP A C 1
ATOM 7050 O O . ASP A 1 889 ? -22.331 6.756 35.296 1.00 91.25 889 ASP A O 1
ATOM 7054 N N . ALA A 1 890 ? -24.528 6.412 35.696 1.00 92.94 890 ALA A N 1
ATOM 7055 C CA . ALA A 1 890 ? -24.326 5.360 36.678 1.00 92.94 890 ALA A CA 1
ATOM 7056 C C . ALA A 1 890 ? -23.421 4.251 36.122 1.00 92.94 890 ALA A C 1
ATOM 7058 O O . ALA A 1 890 ? -23.451 3.937 34.925 1.00 92.94 890 ALA A O 1
ATOM 7059 N N . SER A 1 891 ? -22.625 3.669 37.012 1.00 95.81 891 SER A N 1
ATOM 7060 C CA . SER A 1 891 ? -21.839 2.465 36.759 1.00 95.81 891 SER A CA 1
ATOM 7061 C C . SER A 1 891 ? -22.805 1.290 36.645 1.00 95.81 891 SER A C 1
ATOM 7063 O O . SER A 1 891 ? -23.657 1.132 37.523 1.00 95.81 891 SER A O 1
ATOM 7065 N N . THR A 1 892 ? -22.726 0.489 35.576 1.00 95.56 892 THR A N 1
ATOM 7066 C CA . THR A 1 892 ? -23.756 -0.537 35.309 1.00 95.56 892 THR A CA 1
ATOM 7067 C C . THR A 1 892 ? -23.216 -1.939 35.080 1.00 95.56 892 THR A C 1
ATOM 7069 O O . THR A 1 892 ? -22.115 -2.117 34.564 1.00 95.56 892 THR A O 1
ATOM 7072 N N . LEU A 1 893 ? -24.040 -2.937 35.406 1.00 95.62 893 LEU A N 1
ATOM 7073 C CA . LEU A 1 893 ? -23.834 -4.337 35.045 1.00 95.62 893 LEU A CA 1
ATOM 7074 C C . LEU A 1 893 ? -24.985 -4.860 34.189 1.00 95.62 893 LEU A C 1
ATOM 7076 O O . LEU A 1 893 ? -26.148 -4.551 34.454 1.00 95.62 893 LEU A O 1
ATOM 7080 N N . GLY A 1 894 ? -24.654 -5.679 33.192 1.00 92.25 894 GLY A N 1
ATOM 7081 C CA . GLY A 1 894 ? -25.617 -6.419 32.383 1.00 92.25 894 GLY A CA 1
ATOM 7082 C C . GLY A 1 894 ? -25.307 -6.448 30.884 1.00 92.25 894 GLY A C 1
ATOM 7083 O O . GLY A 1 894 ? -24.548 -5.632 30.352 1.00 92.25 894 GLY A O 1
ATOM 7084 N N . GLY A 1 895 ? -25.942 -7.378 30.175 1.00 88.19 895 GLY A N 1
ATOM 7085 C CA . GLY A 1 895 ? -25.820 -7.556 28.732 1.00 88.19 895 GLY A CA 1
ATOM 7086 C C . GLY A 1 895 ? -24.486 -8.164 28.298 1.00 88.19 895 GLY A C 1
ATOM 7087 O O . GLY A 1 895 ? -23.692 -8.664 29.091 1.00 88.19 895 GLY A O 1
ATOM 7088 N N . ASN A 1 896 ? -24.205 -8.088 26.998 1.00 84.75 896 ASN A N 1
ATOM 7089 C CA . ASN A 1 896 ? -22.990 -8.663 26.409 1.00 84.75 896 ASN A CA 1
ATOM 7090 C C . ASN A 1 896 ? -21.700 -7.885 26.735 1.00 84.75 896 ASN A C 1
ATOM 7092 O O . ASN A 1 896 ? -20.634 -8.268 26.254 1.00 84.75 896 ASN A O 1
ATOM 7096 N N . HIS A 1 897 ? -21.785 -6.784 27.495 1.00 82.12 897 HIS A N 1
ATOM 7097 C CA . HIS A 1 897 ? -20.621 -5.963 27.815 1.00 82.12 897 HIS A CA 1
ATOM 7098 C C . HIS A 1 897 ? -19.860 -6.466 29.041 1.00 82.12 897 HIS A C 1
ATOM 7100 O O . HIS A 1 897 ? -18.643 -6.530 28.965 1.00 82.12 897 HIS A O 1
ATOM 7106 N N . ASN A 1 898 ? -20.520 -6.809 30.151 1.00 92.56 898 ASN A N 1
ATOM 7107 C CA . ASN A 1 898 ? -19.816 -7.178 31.391 1.00 92.56 898 ASN A CA 1
ATOM 7108 C C . ASN A 1 898 ? -20.511 -8.240 32.264 1.00 92.56 898 ASN A C 1
ATOM 7110 O O . ASN A 1 898 ? -19.867 -8.769 33.166 1.00 92.56 898 ASN A O 1
ATOM 7114 N N . LEU A 1 899 ? -21.780 -8.582 32.013 1.00 94.69 899 LEU A N 1
ATOM 7115 C CA . LEU A 1 899 ? -22.513 -9.591 32.785 1.00 94.69 899 LEU A CA 1
ATOM 7116 C C . LEU A 1 899 ? -23.585 -10.253 31.900 1.00 94.69 899 LEU A C 1
ATOM 7118 O O . LEU A 1 899 ? -24.734 -9.803 31.843 1.00 94.69 899 LEU A O 1
ATOM 7122 N N . ARG A 1 900 ? -23.192 -11.302 31.164 1.00 93.56 900 ARG A N 1
ATOM 7123 C CA . ARG A 1 900 ? -24.077 -12.040 30.243 1.00 93.56 900 ARG A CA 1
ATOM 7124 C C . ARG A 1 900 ? -25.164 -12.798 31.007 1.00 93.56 900 ARG A C 1
ATOM 7126 O O . ARG A 1 900 ? -25.012 -13.090 32.183 1.00 93.56 900 ARG A O 1
ATOM 7133 N N . GLY A 1 901 ? -26.279 -13.117 30.346 1.00 90.69 901 GLY A N 1
ATOM 7134 C CA . GLY A 1 901 ? -27.446 -13.719 31.009 1.00 90.69 901 GLY A CA 1
ATOM 7135 C C . GLY A 1 901 ? -28.345 -12.715 31.734 1.00 90.69 901 GLY A C 1
ATOM 7136 O O . GLY A 1 901 ? -29.440 -13.079 32.137 1.00 90.69 901 GLY A O 1
ATOM 7137 N N . TYR A 1 902 ? -27.934 -11.451 31.840 1.00 91.00 902 TYR A N 1
ATOM 7138 C CA . TYR A 1 902 ? -28.780 -10.335 32.259 1.00 91.00 902 TYR A CA 1
ATOM 7139 C C . TYR A 1 902 ? -28.981 -9.363 31.093 1.00 91.00 902 TYR A C 1
ATOM 7141 O O . TYR A 1 902 ? -28.163 -9.294 30.171 1.00 91.00 902 TYR A O 1
ATOM 7149 N N . ARG A 1 903 ? -30.045 -8.560 31.146 1.00 86.31 903 ARG A N 1
ATOM 7150 C CA . ARG A 1 903 ? -30.275 -7.471 30.183 1.00 86.31 903 ARG A CA 1
ATOM 7151 C C . ARG A 1 903 ? -29.223 -6.372 30.306 1.00 86.31 903 ARG A C 1
ATOM 7153 O O . ARG A 1 903 ? -28.589 -6.232 31.347 1.00 86.31 903 ARG A O 1
ATOM 7160 N N . SER A 1 904 ? -29.030 -5.585 29.247 1.00 87.06 904 SER A N 1
ATOM 7161 C CA . SER A 1 904 ? -28.110 -4.439 29.269 1.00 87.06 904 SER A CA 1
ATOM 7162 C C . SER A 1 904 ? -28.484 -3.467 30.392 1.00 87.06 904 SER A C 1
ATOM 7164 O O . SER A 1 904 ? -29.665 -3.203 30.598 1.00 87.06 904 SER A O 1
ATOM 7166 N N . SER A 1 905 ? -27.487 -2.964 31.128 1.00 90.12 905 SER A N 1
ATOM 7167 C CA . SER A 1 905 ? -27.667 -2.022 32.249 1.00 90.12 905 SER A CA 1
ATOM 7168 C C . SER A 1 905 ? -28.717 -2.448 33.294 1.00 90.12 905 SER A C 1
ATOM 7170 O O . SER A 1 905 ? -29.431 -1.609 33.840 1.00 90.12 905 SER A O 1
ATOM 7172 N N . ARG A 1 906 ? -28.820 -3.754 33.581 1.00 91.88 906 ARG A N 1
ATOM 7173 C CA . ARG A 1 906 ? -29.780 -4.328 34.538 1.00 91.88 906 ARG A CA 1
ATOM 7174 C C . ARG A 1 906 ? -29.607 -3.798 35.963 1.00 91.88 906 ARG A C 1
ATOM 7176 O O . ARG A 1 906 ? -30.608 -3.574 36.639 1.00 91.88 906 ARG A O 1
ATOM 7183 N N . PHE A 1 907 ? -28.365 -3.607 36.400 1.00 94.25 907 PHE A N 1
ATOM 7184 C CA . PHE A 1 907 ? -28.039 -3.037 37.707 1.00 94.25 907 PHE A CA 1
ATOM 7185 C C . PHE A 1 907 ? -27.255 -1.744 37.522 1.00 94.25 907 PHE A C 1
ATOM 7187 O O . PHE A 1 907 ? -26.380 -1.676 36.655 1.00 94.25 907 PHE A O 1
ATOM 7194 N N . ALA A 1 908 ? -27.551 -0.733 38.335 1.00 93.81 908 ALA A N 1
ATOM 7195 C CA . ALA A 1 908 ? -26.923 0.580 38.267 1.00 93.81 908 ALA A CA 1
ATOM 7196 C C . ALA A 1 908 ? -26.539 1.071 39.667 1.00 93.81 908 ALA A C 1
ATOM 7198 O O . ALA A 1 908 ? -27.295 0.901 40.621 1.00 93.81 908 ALA A O 1
ATOM 7199 N N . GLY A 1 909 ? -25.374 1.703 39.789 1.00 94.31 909 GLY A N 1
ATOM 7200 C CA . GLY A 1 909 ? -24.905 2.258 41.055 1.00 94.31 909 GLY A CA 1
ATOM 7201 C C . GLY A 1 909 ? -23.747 3.239 40.899 1.00 94.31 909 GLY A C 1
ATOM 7202 O O . GLY A 1 909 ? -23.388 3.659 39.795 1.00 94.31 909 GLY A O 1
ATOM 7203 N N . ARG A 1 910 ? -23.145 3.608 42.031 1.00 95.12 910 ARG A N 1
ATOM 7204 C CA . ARG A 1 910 ? -21.933 4.434 42.094 1.00 95.12 910 ARG A CA 1
ATOM 7205 C C . ARG A 1 910 ? -20.713 3.658 41.608 1.00 95.12 910 ARG A C 1
ATOM 7207 O O . ARG A 1 910 ? -19.960 4.158 40.772 1.00 95.12 910 ARG A O 1
ATOM 7214 N N . THR A 1 911 ? -20.544 2.439 42.110 1.00 97.31 911 THR A N 1
ATOM 7215 C CA . THR A 1 911 ? -19.443 1.542 41.741 1.00 97.31 911 THR A CA 1
ATOM 7216 C C . THR A 1 911 ? -20.003 0.304 41.064 1.00 97.31 911 THR A C 1
ATOM 7218 O O . THR A 1 911 ? -20.994 -0.240 41.540 1.00 97.31 911 THR A O 1
ATOM 7221 N N . ALA A 1 912 ? -19.359 -0.171 40.005 1.00 97.88 912 ALA A N 1
ATOM 7222 C CA . ALA A 1 912 ? -19.569 -1.501 39.447 1.00 97.88 912 ALA A CA 1
ATOM 7223 C C . ALA A 1 912 ? -18.223 -2.222 39.370 1.00 97.88 912 ALA A C 1
ATOM 7225 O O . ALA A 1 912 ? -17.237 -1.643 38.922 1.00 97.88 912 ALA A O 1
ATOM 7226 N N . LEU A 1 913 ? -18.182 -3.479 39.798 1.00 98.06 913 LEU A N 1
ATOM 7227 C CA . LEU A 1 913 ? -17.023 -4.357 39.652 1.00 98.06 913 LEU A CA 1
ATOM 7228 C C . LEU A 1 913 ? -17.493 -5.629 38.965 1.00 98.06 913 LEU A C 1
ATOM 7230 O O . LEU A 1 913 ? -18.502 -6.208 39.370 1.00 98.06 913 LEU A O 1
ATOM 7234 N N . TYR A 1 914 ? -16.757 -6.066 37.951 1.00 97.81 914 TYR A N 1
ATOM 7235 C CA . TYR A 1 914 ? -17.045 -7.303 37.245 1.00 97.81 914 TYR A CA 1
ATOM 7236 C C . TYR A 1 914 ? -15.786 -8.096 36.930 1.00 97.81 914 TYR A C 1
ATOM 7238 O O . TYR A 1 914 ? -14.703 -7.554 36.705 1.00 97.81 914 TYR A O 1
ATOM 7246 N N . GLN A 1 915 ? -15.969 -9.407 36.884 1.00 97.81 915 GLN A N 1
ATOM 7247 C CA . GLN A 1 915 ? -14.992 -10.384 36.452 1.00 97.81 915 GLN A CA 1
ATOM 7248 C C . GLN A 1 915 ? -15.665 -11.301 35.433 1.00 97.81 915 GLN A C 1
ATOM 7250 O O . GLN A 1 915 ? -16.679 -11.924 35.734 1.00 97.81 915 GLN A O 1
ATOM 7255 N N . ASN A 1 916 ? -15.077 -11.426 34.249 1.00 97.81 916 ASN A N 1
ATOM 7256 C CA . ASN A 1 916 ? -15.504 -12.382 33.236 1.00 97.81 916 ASN A CA 1
ATOM 7257 C C . ASN A 1 916 ? -14.399 -13.401 33.015 1.00 97.81 916 ASN A C 1
ATOM 7259 O O . ASN A 1 916 ? -13.241 -13.035 32.808 1.00 97.81 916 ASN A O 1
ATOM 7263 N N . VAL A 1 917 ? -14.755 -14.677 33.022 1.00 97.50 917 VAL A N 1
ATOM 7264 C CA . VAL A 1 917 ? -13.864 -15.766 32.633 1.00 97.50 917 VAL A CA 1
ATOM 7265 C C . VAL A 1 917 ? -14.509 -16.488 31.468 1.00 97.50 917 VAL A C 1
ATOM 7267 O O . VAL A 1 917 ? -15.615 -17.003 31.583 1.00 97.50 917 VAL A O 1
ATOM 7270 N N . GLU A 1 918 ? -13.813 -16.528 30.339 1.00 96.69 918 GLU A N 1
ATOM 7271 C CA . GLU A 1 918 ? -14.232 -17.257 29.151 1.00 96.69 918 GLU A CA 1
ATOM 7272 C C . GLU A 1 918 ? -13.196 -18.321 28.794 1.00 96.69 918 GLU A C 1
ATOM 7274 O O . GLU A 1 918 ? -12.002 -18.049 28.641 1.00 96.69 918 GLU A O 1
ATOM 7279 N N . LEU A 1 919 ? -13.674 -19.550 28.641 1.00 95.94 919 LEU A N 1
ATOM 7280 C CA . LEU A 1 919 ? -12.915 -20.696 28.175 1.00 95.94 919 LEU A CA 1
ATOM 7281 C C . LEU A 1 919 ? -13.332 -20.997 26.744 1.00 95.94 919 LEU A C 1
ATOM 7283 O O . LEU A 1 919 ? -14.505 -21.228 26.471 1.00 95.94 919 LEU A O 1
ATOM 7287 N N . ARG A 1 920 ? -12.367 -21.033 25.831 1.00 95.31 920 ARG A N 1
ATOM 7288 C CA . ARG A 1 920 ? -12.572 -21.410 24.431 1.00 95.31 920 ARG A CA 1
ATOM 7289 C C . ARG A 1 920 ? -11.778 -22.670 24.153 1.00 95.31 920 ARG A C 1
ATOM 7291 O O . ARG A 1 920 ? -10.552 -22.652 24.223 1.00 95.31 920 ARG A O 1
ATOM 7298 N N . ALA A 1 921 ? -12.469 -23.756 23.835 1.00 94.31 921 ALA A N 1
ATOM 7299 C CA . ALA A 1 921 ? -11.841 -24.997 23.406 1.00 94.31 921 ALA A CA 1
ATOM 7300 C C . ALA A 1 921 ? -11.935 -25.092 21.884 1.00 94.31 921 ALA A C 1
ATOM 7302 O O . ALA A 1 921 ? -13.031 -25.113 21.317 1.00 94.31 921 ALA A O 1
ATOM 7303 N N . ARG A 1 922 ? -10.784 -25.136 21.208 1.00 93.44 922 ARG A N 1
ATOM 7304 C CA . ARG A 1 922 ? -10.734 -25.357 19.761 1.00 93.44 922 ARG A CA 1
ATOM 7305 C C . ARG A 1 922 ? -10.967 -26.836 19.474 1.00 93.44 922 ARG A C 1
ATOM 7307 O O . ARG A 1 922 ? -10.071 -27.649 19.702 1.00 93.44 922 ARG A O 1
ATOM 7314 N N . MET A 1 923 ? -12.133 -27.153 18.922 1.00 93.50 923 MET A N 1
ATOM 7315 C CA . MET A 1 923 ? -12.541 -28.532 18.652 1.00 93.50 923 MET A CA 1
ATOM 7316 C C . MET A 1 923 ? -11.966 -29.043 17.332 1.00 93.50 923 MET A C 1
ATOM 7318 O O . MET A 1 923 ? -11.464 -30.160 17.278 1.00 93.50 923 MET A O 1
ATOM 7322 N N . PHE A 1 924 ? -11.983 -28.223 16.279 1.00 87.94 924 PHE A N 1
ATOM 7323 C CA . PHE A 1 924 ? -11.442 -28.612 14.979 1.00 87.94 924 PHE A CA 1
ATOM 7324 C C . PHE A 1 924 ? -10.930 -27.412 14.180 1.00 87.94 924 PHE A C 1
ATOM 7326 O O . PHE A 1 924 ? -11.377 -26.273 14.328 1.00 87.94 924 PHE A O 1
ATOM 7333 N N . ARG A 1 925 ? -9.954 -27.692 13.317 1.00 88.25 925 ARG A N 1
ATOM 7334 C CA . ARG A 1 925 ? -9.562 -26.821 12.208 1.00 88.25 925 ARG A CA 1
ATOM 7335 C C . ARG A 1 925 ? -10.286 -27.313 10.967 1.00 88.25 925 ARG A C 1
ATOM 7337 O O . ARG A 1 925 ? -10.415 -28.520 10.786 1.00 88.25 925 ARG A O 1
ATOM 7344 N N . PHE A 1 926 ? -10.727 -26.400 10.121 1.00 86.69 926 PHE A N 1
ATOM 7345 C CA . PHE A 1 926 ? -11.338 -26.750 8.850 1.00 86.69 926 PHE A CA 1
ATOM 7346 C C . PHE A 1 926 ? -10.660 -25.979 7.723 1.00 86.69 926 PHE A C 1
ATOM 7348 O O . PHE A 1 926 ? -10.285 -24.816 7.863 1.00 86.69 926 PHE A O 1
ATOM 7355 N N . SER A 1 927 ? -10.500 -26.659 6.597 1.00 83.81 927 SER A N 1
ATOM 7356 C CA . SER A 1 927 ? -10.047 -26.087 5.338 1.00 83.81 927 SER A CA 1
ATOM 7357 C C . SER A 1 927 ? -10.993 -26.611 4.276 1.00 83.81 927 SER A C 1
ATOM 7359 O O . SER A 1 927 ? -10.825 -27.718 3.775 1.00 83.81 927 SER A O 1
ATOM 7361 N N . THR A 1 928 ? -12.053 -25.855 4.022 1.00 83.81 928 THR A N 1
ATOM 7362 C CA . THR A 1 928 ? -13.080 -26.198 3.036 1.00 83.81 928 THR A CA 1
ATOM 7363 C C . THR A 1 928 ? -12.982 -25.254 1.850 1.00 83.81 928 THR A C 1
ATOM 7365 O O . THR A 1 928 ? -12.372 -24.189 1.943 1.00 83.81 928 THR A O 1
ATOM 7368 N N . TYR A 1 929 ? -13.657 -25.602 0.757 1.00 81.69 929 TYR A N 1
ATOM 7369 C CA . TYR A 1 929 ? -13.770 -24.714 -0.394 1.00 81.69 929 TYR A CA 1
ATOM 7370 C C . TYR A 1 929 ? -14.343 -23.334 -0.028 1.00 81.69 929 TYR A C 1
ATOM 7372 O O . TYR A 1 929 ? -13.889 -22.324 -0.550 1.00 81.69 929 TYR A O 1
ATOM 7380 N N . LEU A 1 930 ? -15.310 -23.268 0.893 1.00 83.25 930 LEU A N 1
ATOM 7381 C CA . LEU A 1 930 ? -15.977 -22.014 1.257 1.00 83.25 930 LEU A CA 1
ATOM 7382 C C . LEU A 1 930 ? -15.218 -21.194 2.299 1.00 83.25 930 LEU A C 1
ATOM 7384 O O . LEU A 1 930 ? -15.372 -19.979 2.323 1.00 83.25 930 LEU A O 1
ATOM 7388 N N . ALA A 1 931 ? -14.440 -21.834 3.173 1.00 84.06 931 ALA A N 1
ATOM 7389 C CA . ALA A 1 931 ? -13.726 -21.149 4.243 1.00 84.06 931 ALA A CA 1
ATOM 7390 C C . ALA A 1 931 ? -12.591 -21.991 4.835 1.00 84.06 931 ALA A C 1
ATOM 7392 O O . ALA A 1 931 ? -12.702 -23.215 4.968 1.00 84.06 931 ALA A O 1
ATOM 7393 N N . VAL A 1 932 ? -11.543 -21.296 5.279 1.00 84.50 932 VAL A N 1
ATOM 7394 C CA . VAL A 1 932 ? -10.456 -21.836 6.105 1.00 84.50 932 VAL A CA 1
ATOM 7395 C C . VAL A 1 932 ? -10.527 -21.193 7.480 1.00 84.50 932 VAL A C 1
ATOM 7397 O O . VAL A 1 932 ? -10.734 -19.983 7.598 1.00 84.50 932 VAL A O 1
ATOM 7400 N N . GLY A 1 933 ? -10.343 -21.991 8.525 1.00 88.38 933 GLY A N 1
ATOM 7401 C CA . GLY A 1 933 ? -10.356 -21.475 9.877 1.00 88.38 933 GLY A CA 1
ATOM 7402 C C . GLY A 1 933 ? -10.395 -22.543 10.952 1.00 88.38 933 GLY A C 1
ATOM 7403 O O . GLY A 1 933 ? -9.928 -23.673 10.798 1.00 88.38 933 GLY A O 1
ATOM 7404 N N . GLU A 1 934 ? -10.942 -22.154 12.090 1.00 90.06 934 GLU A N 1
ATOM 7405 C CA . GLU A 1 934 ? -11.100 -23.015 13.248 1.00 90.06 934 GLU A CA 1
ATOM 7406 C C . GLU A 1 934 ? -12.432 -22.736 13.914 1.00 90.06 934 GLU A C 1
ATOM 7408 O O . GLU A 1 934 ? -12.932 -21.612 13.876 1.00 90.06 934 GLU A O 1
ATOM 7413 N N . ALA A 1 935 ? -12.998 -23.781 14.501 1.00 93.19 935 ALA A N 1
ATOM 7414 C CA . ALA A 1 935 ? -14.239 -23.701 15.234 1.00 93.19 935 ALA A CA 1
ATOM 7415 C C . ALA A 1 935 ? -14.136 -24.479 16.539 1.00 93.19 935 ALA A C 1
ATOM 7417 O O . ALA A 1 935 ? -13.321 -25.396 16.718 1.00 93.19 935 ALA A O 1
ATOM 7418 N N . GLY A 1 936 ? -14.975 -24.081 17.477 1.00 95.56 936 GLY A N 1
ATOM 7419 C CA . GLY A 1 936 ? -14.967 -24.667 18.790 1.00 95.56 936 GLY A CA 1
ATOM 7420 C C . GLY A 1 936 ? -16.159 -24.277 19.625 1.00 95.56 936 GLY A C 1
ATOM 7421 O O . GLY A 1 936 ? -17.099 -23.622 19.173 1.00 95.56 936 GLY A O 1
ATOM 7422 N N . VAL A 1 937 ? -16.076 -24.702 20.874 1.00 96.81 937 VAL A N 1
ATOM 7423 C CA . VAL A 1 937 ? -17.039 -24.354 21.906 1.00 96.81 937 VAL A CA 1
ATOM 7424 C C . VAL A 1 937 ? -16.436 -23.289 22.806 1.00 96.81 937 VAL A C 1
ATOM 7426 O O . VAL A 1 937 ? -15.211 -23.199 22.966 1.00 96.81 937 VAL A O 1
ATOM 7429 N N . LEU A 1 938 ? -17.303 -22.471 23.382 1.00 95.81 938 LEU A N 1
ATOM 7430 C CA . LEU A 1 938 ? -16.958 -21.566 24.462 1.00 95.81 938 LEU A CA 1
ATOM 7431 C C . LEU A 1 938 ? -17.858 -21.824 25.663 1.00 95.81 938 LEU A C 1
ATOM 7433 O O . LEU A 1 938 ? -19.011 -22.224 25.505 1.00 95.81 938 LEU A O 1
ATOM 7437 N N . ALA A 1 939 ? -17.325 -21.572 26.847 1.00 97.19 939 ALA A N 1
ATOM 7438 C CA . ALA A 1 939 ? -18.058 -21.521 28.100 1.00 97.19 939 ALA A CA 1
ATOM 7439 C C . ALA A 1 939 ? -17.617 -20.275 28.859 1.00 97.19 939 ALA A C 1
ATOM 7441 O O . ALA A 1 939 ? -16.455 -19.873 28.767 1.00 97.19 939 ALA A O 1
ATOM 7442 N N . PHE A 1 940 ? -18.525 -19.661 29.605 1.00 96.94 940 PHE A N 1
ATOM 7443 C CA . PHE A 1 940 ? -18.191 -18.486 30.389 1.00 96.94 940 PHE A CA 1
ATOM 7444 C C . PHE A 1 940 ? -18.869 -18.459 31.749 1.00 96.94 940 PHE A C 1
ATOM 7446 O O . PHE A 1 940 ? -19.952 -19.016 31.938 1.00 96.94 940 PHE A O 1
ATOM 7453 N N . LEU A 1 941 ? -18.211 -17.756 32.666 1.00 97.94 941 LEU A N 1
ATOM 7454 C CA . LEU A 1 941 ? -18.712 -17.383 33.975 1.00 97.94 941 LEU A CA 1
ATOM 7455 C C . LEU A 1 941 ? -18.402 -15.903 34.200 1.00 97.94 941 LEU A C 1
ATOM 7457 O O . LEU A 1 941 ? -17.242 -15.485 34.188 1.00 97.94 941 LEU A O 1
ATOM 7461 N N . ASP A 1 942 ? -19.454 -15.131 34.409 1.00 97.88 942 ASP A N 1
ATOM 7462 C CA . ASP A 1 942 ? -19.427 -13.704 34.653 1.00 97.88 942 ASP A CA 1
ATOM 7463 C C . ASP A 1 942 ? -19.922 -13.447 36.075 1.00 97.88 942 ASP A C 1
ATOM 7465 O O . ASP A 1 942 ? -20.993 -13.906 36.461 1.00 97.88 942 ASP A O 1
ATOM 7469 N N . ASN A 1 943 ? -19.152 -12.692 36.847 1.00 97.88 943 ASN A N 1
ATOM 7470 C CA . ASN A 1 943 ? -19.494 -12.276 38.197 1.00 97.88 943 ASN A CA 1
ATOM 7471 C C . ASN A 1 943 ? -19.489 -10.756 38.247 1.00 97.88 943 ASN A C 1
ATOM 7473 O O . ASN A 1 943 ? -18.577 -10.122 37.714 1.00 97.88 943 ASN A O 1
ATOM 7477 N N . GLY A 1 944 ? -20.452 -10.158 38.935 1.00 97.44 944 GLY A N 1
ATOM 7478 C CA . GLY A 1 944 ? -20.427 -8.722 39.141 1.00 97.44 944 GLY A CA 1
ATOM 7479 C C . GLY A 1 944 ? -21.280 -8.258 40.303 1.00 97.44 944 GLY A C 1
ATOM 7480 O O . GLY A 1 944 ? -22.199 -8.942 40.752 1.00 97.44 944 GLY A O 1
ATOM 7481 N N . ARG A 1 945 ? -20.955 -7.070 40.794 1.00 97.38 945 ARG A N 1
ATOM 7482 C CA . ARG A 1 945 ? -21.725 -6.375 41.817 1.00 97.38 945 ARG A CA 1
ATOM 7483 C C . ARG A 1 945 ? -21.723 -4.867 41.576 1.00 97.38 945 ARG A C 1
ATOM 7485 O O . ARG A 1 945 ? -20.724 -4.320 41.102 1.00 97.38 945 ARG A O 1
ATOM 7492 N N . VAL A 1 946 ? -22.831 -4.209 41.919 1.00 97.06 946 VAL A N 1
ATOM 7493 C CA . VAL A 1 946 ? -22.892 -2.747 42.029 1.00 97.06 946 VAL A CA 1
ATOM 7494 C C . VAL A 1 946 ? -22.989 -2.311 43.493 1.00 97.06 946 VAL A C 1
ATOM 7496 O O . VAL A 1 946 ? -23.405 -3.075 44.364 1.00 97.06 946 VAL A O 1
ATOM 7499 N N . TRP A 1 947 ? -22.572 -1.079 43.772 1.00 96.06 947 TRP A N 1
ATOM 7500 C CA . TRP A 1 947 ? -22.711 -0.433 45.077 1.00 96.06 947 TRP A CA 1
ATOM 7501 C C . TRP A 1 947 ? -23.336 0.944 44.903 1.00 96.06 947 TRP A C 1
ATOM 7503 O O . TRP A 1 947 ? -22.908 1.705 44.030 1.00 96.06 947 TRP A O 1
ATOM 7513 N N . THR A 1 948 ? -24.285 1.270 45.772 1.00 92.19 948 THR A N 1
ATOM 7514 C CA . THR A 1 948 ? -24.979 2.560 45.841 1.00 92.19 948 THR A CA 1
ATOM 7515 C C . THR A 1 948 ? -24.902 3.106 47.267 1.00 92.19 948 THR A C 1
ATOM 7517 O O . THR A 1 948 ? -24.756 2.349 48.227 1.00 92.19 948 THR A O 1
ATOM 7520 N N . ASP A 1 949 ? -24.958 4.429 47.415 1.00 87.62 949 ASP A N 1
ATOM 7521 C CA . ASP A 1 949 ? -24.892 5.079 48.724 1.00 87.62 949 ASP A CA 1
ATOM 7522 C C . ASP A 1 949 ? -26.099 4.696 49.591 1.00 87.62 949 ASP A C 1
ATOM 7524 O O . ASP A 1 949 ? -27.234 4.693 49.122 1.00 87.62 949 ASP A O 1
ATOM 7528 N N . GLY A 1 950 ? -25.854 4.384 50.866 1.00 86.06 950 GLY A N 1
ATOM 7529 C CA . GLY A 1 950 ? -26.906 4.007 51.818 1.00 86.06 950 GLY A CA 1
ATOM 7530 C C . GLY A 1 950 ? -27.433 2.573 51.677 1.00 86.06 950 GLY A C 1
ATOM 7531 O O . GLY A 1 950 ? -28.240 2.152 52.501 1.00 86.06 950 GLY A O 1
ATOM 7532 N N . GLU A 1 951 ? -26.963 1.801 50.693 1.00 89.81 951 GLU A N 1
ATOM 7533 C CA . GLU A 1 951 ? -27.341 0.397 50.502 1.00 89.81 951 GLU A CA 1
ATOM 7534 C C . GLU A 1 951 ? -26.333 -0.553 51.172 1.00 89.81 951 GLU A C 1
ATOM 7536 O O . GLU A 1 951 ? -25.122 -0.464 50.953 1.00 89.81 951 GLU A O 1
ATOM 7541 N N . SER A 1 952 ? -26.835 -1.522 51.944 1.00 90.12 952 SER A N 1
ATOM 7542 C CA . SER A 1 952 ? -26.049 -2.644 52.470 1.00 90.12 952 SER A CA 1
ATOM 7543 C C . SER A 1 952 ? -26.526 -3.942 51.826 1.00 90.12 952 SER A C 1
ATOM 7545 O O . SER A 1 952 ? -27.485 -4.558 52.278 1.00 90.12 952 SER A O 1
ATOM 7547 N N . SER A 1 953 ? -25.856 -4.353 50.752 1.00 92.19 953 SER A N 1
ATOM 7548 C CA . SER A 1 953 ? -26.073 -5.644 50.090 1.00 92.19 953 SER A CA 1
ATOM 7549 C C . SER A 1 953 ? -24.815 -6.502 50.224 1.00 92.19 953 SER A C 1
ATOM 7551 O O . SER A 1 953 ? -23.713 -5.972 50.328 1.00 92.19 953 SER A O 1
ATOM 7553 N N . ASN A 1 954 ? -24.931 -7.828 50.195 1.00 92.38 954 ASN A N 1
ATOM 7554 C CA . ASN A 1 954 ? -23.789 -8.738 49.998 1.00 92.38 954 ASN A CA 1
ATOM 7555 C C . ASN A 1 954 ? -23.941 -9.603 48.740 1.00 92.38 954 ASN A C 1
ATOM 7557 O O . ASN A 1 954 ? -23.142 -10.511 48.505 1.00 92.38 954 ASN A O 1
ATOM 7561 N N . ARG A 1 955 ? -24.950 -9.303 47.914 1.00 95.31 955 ARG A N 1
ATOM 7562 C CA . ARG A 1 955 ? -25.310 -10.090 46.740 1.00 95.31 955 ARG A CA 1
ATOM 7563 C C . ARG A 1 955 ? -24.311 -9.876 45.606 1.00 95.31 955 ARG A C 1
ATOM 7565 O O . ARG A 1 955 ? -24.031 -8.747 45.208 1.00 95.31 955 ARG A O 1
ATOM 7572 N N . TRP A 1 956 ? -23.807 -10.978 45.069 1.00 96.12 956 TRP A N 1
ATOM 7573 C CA . TRP A 1 956 ? -23.079 -11.013 43.806 1.00 96.12 956 TRP A CA 1
ATOM 7574 C C . TRP A 1 956 ? -23.984 -11.601 42.734 1.00 96.12 956 TRP A C 1
ATOM 7576 O O . TRP A 1 956 ? -24.642 -12.616 42.965 1.00 96.12 956 TRP A O 1
ATOM 7586 N N . HIS A 1 957 ? -24.008 -10.966 41.569 1.00 97.12 957 HIS A N 1
ATOM 7587 C CA . HIS A 1 957 ? -24.769 -11.427 40.416 1.00 97.12 957 HIS A CA 1
ATOM 7588 C C . HIS A 1 957 ? -23.885 -12.298 39.540 1.00 97.12 957 HIS A C 1
ATOM 7590 O O . HIS A 1 957 ? -22.715 -11.973 39.319 1.00 97.12 957 HIS A O 1
ATOM 7596 N N . GLN A 1 958 ? -24.443 -13.409 39.065 1.00 97.00 958 GLN A N 1
ATOM 7597 C CA . GLN A 1 958 ? -23.710 -14.405 38.294 1.00 97.00 958 GLN A CA 1
ATOM 7598 C C . GLN A 1 958 ? -24.440 -14.712 36.996 1.00 97.00 958 GLN A C 1
ATOM 7600 O O . GLN A 1 958 ? -25.620 -15.063 36.991 1.00 97.00 958 GLN A O 1
ATOM 7605 N N . GLY A 1 959 ? -23.710 -14.577 35.901 1.00 96.62 959 GLY A N 1
ATOM 7606 C CA . GLY A 1 959 ? -24.124 -14.992 34.575 1.00 96.62 959 GLY A CA 1
ATOM 7607 C C . GLY A 1 959 ? -23.247 -16.134 34.102 1.00 96.62 959 GLY A C 1
ATOM 7608 O O . GLY A 1 959 ? -22.028 -16.066 34.224 1.00 96.62 959 GLY A O 1
ATOM 7609 N N . TYR A 1 960 ? -23.823 -17.186 33.545 1.00 97.19 960 TYR A N 1
ATOM 7610 C CA . TYR A 1 960 ? -23.043 -18.297 33.006 1.00 97.19 960 TYR A CA 1
ATOM 7611 C C . TYR A 1 960 ? -23.662 -18.806 31.719 1.00 97.19 960 TYR A C 1
ATOM 7613 O O . TYR A 1 960 ? -24.840 -18.593 31.437 1.00 97.19 960 TYR A O 1
ATOM 7621 N N . GLY A 1 961 ? -22.858 -19.465 30.900 1.00 97.00 961 GLY A N 1
ATOM 7622 C CA . GLY A 1 961 ? -23.357 -19.938 29.627 1.00 97.00 961 GLY A CA 1
ATOM 7623 C C . GLY A 1 961 ? -22.309 -20.592 28.761 1.00 97.00 961 GLY A C 1
ATOM 7624 O O . GLY A 1 961 ? -21.167 -20.821 29.164 1.00 97.00 961 GLY A O 1
ATOM 7625 N N . GLY A 1 962 ? -22.731 -20.893 27.542 1.00 96.88 962 GLY A N 1
ATOM 7626 C CA . GLY A 1 962 ? -21.910 -21.578 26.565 1.00 96.88 962 GLY A CA 1
ATOM 7627 C C . GLY A 1 962 ? -22.379 -21.321 25.147 1.00 96.88 962 GLY A C 1
ATOM 7628 O O . GLY A 1 962 ? -23.479 -20.819 24.900 1.00 96.88 962 GLY A O 1
ATOM 7629 N N . GLY A 1 963 ? -21.508 -21.632 24.200 1.00 96.31 963 GLY A N 1
ATOM 7630 C CA . GLY A 1 963 ? -21.747 -21.306 22.812 1.00 96.31 963 GLY A CA 1
ATOM 7631 C C . GLY A 1 963 ? -20.759 -21.932 21.853 1.00 96.31 963 GLY A C 1
ATOM 7632 O O . GLY A 1 963 ? -19.895 -22.725 22.227 1.00 96.31 963 GLY A O 1
ATOM 7633 N N . LEU A 1 964 ? -20.895 -21.528 20.601 1.00 96.38 964 LEU A N 1
ATOM 7634 C CA . LEU A 1 964 ? -20.037 -21.911 19.498 1.00 96.38 964 LEU A CA 1
ATOM 7635 C C . LEU A 1 964 ? -19.318 -20.676 18.978 1.00 96.38 964 LEU A C 1
ATOM 7637 O O . LEU A 1 964 ? -19.871 -19.575 18.946 1.00 96.38 964 LEU A O 1
ATOM 7641 N N . TRP A 1 965 ? -18.090 -20.872 18.526 1.00 93.50 965 TRP A N 1
ATOM 7642 C CA . TRP A 1 965 ? -17.344 -19.847 17.817 1.00 93.50 965 TRP A CA 1
ATOM 7643 C C . TRP A 1 965 ? -16.650 -20.446 16.604 1.00 93.50 965 TRP A C 1
ATOM 7645 O O . TRP A 1 965 ? -16.277 -21.620 16.597 1.00 93.50 965 TRP A O 1
ATOM 7655 N N . ALA A 1 966 ? -16.461 -19.618 15.586 1.00 92.38 966 ALA A N 1
ATOM 7656 C CA . ALA A 1 966 ? -15.664 -19.931 14.419 1.00 92.38 966 ALA A CA 1
ATOM 7657 C C . ALA A 1 966 ? -14.901 -18.688 13.964 1.00 92.38 966 ALA A C 1
ATOM 7659 O O . ALA A 1 966 ? -15.441 -17.583 13.970 1.00 92.38 966 ALA A O 1
ATOM 7660 N N . THR A 1 967 ? -13.657 -18.864 13.536 1.00 90.25 967 THR A N 1
ATOM 7661 C CA . THR A 1 967 ? -12.943 -17.842 12.763 1.00 90.25 967 THR A CA 1
ATOM 7662 C C . THR A 1 967 ? -12.939 -18.223 11.295 1.00 90.25 967 THR A C 1
ATOM 7664 O O . THR A 1 967 ? -12.678 -19.383 10.983 1.00 90.25 967 THR A O 1
ATOM 7667 N N . LEU A 1 968 ? -13.158 -17.260 10.405 1.00 87.25 968 LEU A N 1
ATOM 7668 C CA . LEU A 1 968 ? -13.101 -17.430 8.954 1.00 87.25 968 LEU A CA 1
ATOM 7669 C C . LEU A 1 968 ? -11.955 -16.582 8.398 1.00 87.25 968 LEU A C 1
ATOM 7671 O O . LEU A 1 968 ? -11.853 -15.397 8.715 1.00 87.25 968 LEU A O 1
ATOM 7675 N N . PHE A 1 969 ? -11.089 -17.196 7.590 1.00 82.19 969 PHE A N 1
ATOM 7676 C CA . PHE A 1 969 ? -9.959 -16.558 6.900 1.00 82.19 969 PHE A CA 1
ATOM 7677 C C . PHE A 1 969 ? -9.011 -15.762 7.813 1.00 82.19 969 PHE A C 1
ATOM 7679 O O . PHE A 1 969 ? -8.371 -14.813 7.371 1.00 82.19 969 PHE A O 1
ATOM 7686 N N . GLU A 1 970 ? -8.958 -16.116 9.102 1.00 76.19 970 GLU A N 1
ATOM 7687 C CA . GLU A 1 970 ? -8.245 -15.387 10.166 1.00 76.19 970 GLU A CA 1
ATOM 7688 C C . GLU A 1 970 ? -8.645 -13.902 10.349 1.00 76.19 970 GLU A C 1
ATOM 7690 O O . GLU A 1 970 ? -8.059 -13.213 11.183 1.00 76.19 970 GLU A O 1
ATOM 7695 N N . SER A 1 971 ? -9.662 -13.417 9.630 1.00 74.94 971 SER A N 1
ATOM 7696 C CA . SER A 1 971 ? -10.064 -12.003 9.566 1.00 74.94 971 SER A CA 1
ATOM 7697 C C . SER A 1 971 ? -11.478 -11.741 10.089 1.00 74.94 971 SER A C 1
ATOM 7699 O O . SER A 1 971 ? -11.805 -10.606 10.449 1.00 74.94 971 SER A O 1
ATOM 7701 N N . ALA A 1 972 ? -12.307 -12.784 10.162 1.00 82.81 972 ALA A N 1
ATOM 7702 C CA . ALA A 1 972 ? -13.660 -12.716 10.685 1.00 82.81 972 ALA A CA 1
ATOM 7703 C C . ALA A 1 972 ? -13.856 -13.696 11.845 1.00 82.81 972 ALA A C 1
ATOM 7705 O O . ALA A 1 972 ? -13.364 -14.823 11.800 1.00 82.81 972 ALA A O 1
ATOM 7706 N N . THR A 1 973 ? -14.626 -13.289 12.851 1.00 86.75 973 THR A N 1
ATOM 7707 C CA . THR A 1 973 ? -15.048 -14.154 13.959 1.00 86.75 973 THR A CA 1
ATOM 7708 C C . THR A 1 973 ? -16.567 -14.163 14.037 1.00 86.75 973 THR A C 1
ATOM 7710 O O . THR A 1 973 ? -17.201 -13.110 14.090 1.00 86.75 973 THR A O 1
ATOM 7713 N N . ILE A 1 974 ? -17.145 -15.357 14.081 1.00 89.00 974 ILE A N 1
ATOM 7714 C CA . ILE A 1 974 ? -18.563 -15.593 14.328 1.00 89.00 974 ILE A CA 1
ATOM 7715 C C . ILE A 1 974 ? -18.676 -16.275 15.682 1.00 89.00 974 ILE A C 1
ATOM 7717 O O . ILE A 1 974 ? -18.006 -17.275 15.930 1.00 89.00 974 ILE A O 1
ATOM 7721 N N . GLY A 1 975 ? -19.508 -15.736 16.562 1.00 89.94 975 GLY A N 1
ATOM 7722 C CA . GLY A 1 975 ? -19.807 -16.340 17.854 1.00 89.94 975 GLY A CA 1
ATOM 7723 C C . GLY A 1 975 ? -21.305 -16.378 18.093 1.00 89.94 975 GLY A C 1
ATOM 7724 O O . GLY A 1 975 ? -21.993 -15.398 17.826 1.00 89.94 975 GLY A O 1
ATOM 7725 N N . THR A 1 976 ? -21.801 -17.496 18.609 1.00 91.88 976 THR A N 1
ATOM 7726 C CA . THR A 1 976 ? -23.180 -17.640 19.077 1.00 91.88 976 THR A CA 1
ATOM 7727 C C . THR A 1 976 ? -23.176 -18.251 20.466 1.00 91.88 976 THR A C 1
ATOM 7729 O O . THR A 1 976 ? -22.483 -19.239 20.688 1.00 91.88 976 THR A O 1
ATOM 7732 N N . TRP A 1 977 ? -23.927 -17.697 21.412 1.00 93.50 977 TRP A N 1
ATOM 7733 C CA . TRP A 1 977 ? -23.988 -18.241 22.770 1.00 93.50 977 TRP A CA 1
ATOM 7734 C C . TRP A 1 977 ? -25.325 -17.983 23.448 1.00 93.50 977 TRP A C 1
ATOM 7736 O O . TRP A 1 977 ? -26.044 -17.041 23.111 1.00 93.50 977 TRP A O 1
ATOM 7746 N N . VAL A 1 978 ? -25.619 -18.832 24.430 1.00 94.75 978 VAL A N 1
ATOM 7747 C CA . VAL A 1 978 ? -26.726 -18.668 25.370 1.00 94.75 978 VAL A CA 1
ATOM 7748 C C . VAL A 1 978 ? -26.133 -18.359 26.737 1.00 94.75 978 VAL A C 1
ATOM 7750 O O . VAL A 1 978 ? -25.258 -19.086 27.208 1.00 94.75 978 VAL A O 1
ATOM 7753 N N . GLY A 1 979 ? -26.583 -17.270 27.354 1.00 94.50 979 GLY A N 1
ATOM 7754 C CA . GLY A 1 979 ? -26.262 -16.916 28.735 1.00 94.50 979 GLY A CA 1
ATOM 7755 C C . GLY A 1 979 ? -27.502 -16.991 29.607 1.00 94.50 979 GLY A C 1
ATOM 7756 O O . GLY A 1 979 ? -28.534 -16.447 29.224 1.00 94.50 979 GLY A O 1
ATOM 7757 N N . ALA A 1 980 ? -27.389 -17.624 30.766 1.00 94.94 980 ALA A N 1
ATOM 7758 C CA . ALA A 1 980 ? -28.434 -17.737 31.771 1.00 94.94 980 ALA A CA 1
ATOM 7759 C C . ALA A 1 980 ? -28.003 -17.052 33.073 1.00 94.94 980 ALA A C 1
ATOM 7761 O O . ALA A 1 980 ? -26.812 -16.954 33.384 1.00 94.94 980 ALA A O 1
ATOM 7762 N N . SER A 1 981 ? -28.987 -16.582 33.828 1.00 94.00 981 SER A N 1
ATOM 7763 C CA . SER A 1 981 ? -28.811 -16.009 35.159 1.00 94.00 981 SER A CA 1
ATOM 7764 C C . SER A 1 981 ? -30.029 -16.289 36.044 1.00 94.00 981 SER A C 1
ATOM 7766 O O . SER A 1 981 ? -30.928 -17.032 35.652 1.00 94.00 981 SER A O 1
ATOM 7768 N N . SER A 1 982 ? -30.072 -15.687 37.238 1.00 87.75 982 SER A N 1
ATOM 7769 C CA . SER A 1 982 ? -31.279 -15.679 38.075 1.00 87.75 982 SER A CA 1
ATOM 7770 C C . SER A 1 982 ? -32.458 -14.921 37.454 1.00 87.75 982 SER A C 1
ATOM 7772 O O . SER A 1 982 ? -33.588 -15.157 37.866 1.00 87.75 982 SER A O 1
ATOM 7774 N N . ASP A 1 983 ? -32.201 -14.002 36.516 1.00 84.75 983 ASP A N 1
ATOM 7775 C CA . ASP A 1 983 ? -33.199 -13.044 36.023 1.00 84.75 983 ASP A CA 1
ATOM 7776 C C . ASP A 1 983 ? -33.664 -13.337 34.591 1.00 84.75 983 ASP A C 1
ATOM 7778 O O . ASP A 1 983 ? -34.813 -13.057 34.259 1.00 84.75 983 ASP A O 1
ATOM 7782 N N . ASP A 1 984 ? -32.781 -13.826 33.713 1.00 83.38 984 ASP A N 1
ATOM 7783 C CA . ASP A 1 984 ? -33.083 -13.947 32.281 1.00 83.38 984 ASP A CA 1
ATOM 7784 C C . ASP A 1 984 ? -32.249 -15.047 31.595 1.00 83.38 984 ASP A C 1
ATOM 7786 O O . ASP A 1 984 ? -31.227 -15.522 32.108 1.00 83.38 984 ASP A O 1
ATOM 7790 N N . VAL A 1 985 ? -32.681 -15.428 30.391 1.00 88.81 985 VAL A N 1
ATOM 7791 C CA . VAL A 1 985 ? -31.923 -16.262 29.453 1.00 88.81 985 VAL A CA 1
ATOM 7792 C C . VAL A 1 985 ? -31.801 -15.508 28.135 1.00 88.81 985 VAL A C 1
ATOM 7794 O O . VAL A 1 985 ? -32.781 -15.176 27.474 1.00 88.81 985 VAL A O 1
ATOM 7797 N N . THR A 1 986 ? -30.564 -15.243 27.732 1.00 85.19 986 THR A N 1
ATOM 7798 C CA . THR A 1 986 ? -30.230 -14.393 26.586 1.00 85.19 986 THR A CA 1
ATOM 7799 C C . THR A 1 986 ? -29.542 -15.202 25.495 1.00 85.19 986 THR A C 1
ATOM 7801 O O . THR A 1 986 ? -28.653 -16.005 25.777 1.00 85.19 986 THR A O 1
ATOM 7804 N N . PHE A 1 987 ? -29.933 -14.972 24.242 1.00 86.94 987 PHE A N 1
ATOM 7805 C CA . PHE A 1 987 ? -29.260 -15.501 23.056 1.00 86.94 987 PHE A CA 1
ATOM 7806 C C . PHE A 1 987 ? -28.532 -14.367 22.330 1.00 86.94 987 PHE A C 1
ATOM 7808 O O . PHE A 1 987 ? -29.118 -13.309 22.092 1.00 86.94 987 PHE A O 1
ATOM 7815 N N . THR A 1 988 ? -27.279 -14.602 21.941 1.00 83.94 988 THR A N 1
ATOM 7816 C CA . THR A 1 988 ? -26.463 -13.618 21.221 1.00 83.94 988 THR A CA 1
ATOM 7817 C C . THR A 1 988 ? -25.807 -14.240 19.997 1.00 83.94 988 THR A C 1
ATOM 7819 O O . THR A 1 988 ? -25.157 -15.275 20.108 1.00 83.94 988 THR A O 1
ATOM 7822 N N . LEU A 1 989 ? -25.891 -13.539 18.862 1.00 82.56 989 LEU A N 1
ATOM 7823 C CA . LEU A 1 989 ? -25.069 -13.747 17.671 1.00 82.56 989 LEU A CA 1
ATOM 7824 C C . LEU A 1 989 ? -24.144 -12.534 17.492 1.00 82.56 989 LEU A C 1
ATOM 7826 O O . LEU A 1 989 ? -24.612 -11.398 17.431 1.00 82.56 989 LEU A O 1
ATOM 7830 N N . LYS A 1 990 ? -22.834 -12.765 17.395 1.00 79.19 990 LYS A N 1
ATOM 7831 C CA . LYS A 1 990 ? -21.817 -11.728 17.190 1.00 79.19 990 LYS A CA 1
ATOM 7832 C C . LYS A 1 990 ? -21.010 -12.015 15.930 1.00 79.19 990 LYS A C 1
ATOM 7834 O O . LYS A 1 990 ? -20.478 -13.111 15.766 1.00 79.19 990 LYS A O 1
ATOM 7839 N N . LEU A 1 991 ? -20.878 -10.994 15.087 1.00 74.25 991 LEU A N 1
ATOM 7840 C CA . LEU A 1 991 ? -20.009 -10.982 13.914 1.00 74.25 991 LEU A CA 1
ATOM 7841 C C . LEU A 1 991 ? -18.935 -9.909 14.117 1.00 74.25 991 LEU A C 1
ATOM 7843 O O . LEU A 1 991 ? -19.254 -8.742 14.331 1.00 74.25 991 LEU A O 1
ATOM 7847 N N . GLY A 1 992 ? -17.668 -10.310 14.087 1.00 68.19 992 GLY A N 1
ATOM 7848 C CA . GLY A 1 992 ? -16.516 -9.411 14.073 1.00 68.19 992 GLY A CA 1
ATOM 7849 C C . GLY A 1 992 ? -15.822 -9.490 12.720 1.00 68.19 992 GLY A C 1
ATOM 7850 O O . GLY A 1 992 ? -15.495 -10.587 12.278 1.00 68.19 992 GLY A O 1
ATOM 7851 N N . LEU A 1 993 ? -15.604 -8.346 12.071 1.00 60.69 993 LEU A N 1
ATOM 7852 C CA . LEU A 1 993 ? -14.864 -8.233 10.814 1.00 60.69 993 LEU A CA 1
ATOM 7853 C C . LEU A 1 993 ? -13.680 -7.286 11.007 1.00 60.69 993 LEU A C 1
ATOM 7855 O O . LEU A 1 993 ? -13.819 -6.225 11.620 1.00 60.69 993 LEU A O 1
ATOM 7859 N N . GLN A 1 994 ? -12.525 -7.656 10.464 1.00 45.69 994 GLN A N 1
ATOM 7860 C CA . GLN A 1 994 ? -11.399 -6.748 10.290 1.00 45.69 994 GLN A CA 1
ATOM 7861 C C . GLN A 1 994 ? -11.557 -6.008 8.951 1.00 45.69 994 GLN A C 1
ATOM 7863 O O . GLN A 1 994 ? -11.602 -6.654 7.907 1.00 45.69 994 GLN A O 1
ATOM 7868 N N . TYR A 1 995 ? -11.642 -4.673 8.991 1.00 36.44 995 TYR A N 1
ATOM 7869 C CA . TYR A 1 995 ? -11.586 -3.805 7.806 1.00 36.44 995 TYR A CA 1
ATOM 7870 C C . TYR A 1 995 ? -10.322 -2.954 7.810 1.00 36.44 995 TYR A C 1
ATOM 7872 O O . TYR A 1 995 ? -10.063 -2.294 8.847 1.00 36.44 995 TYR A O 1
#